Protein AF-A0A090QUY6-F1 (afdb_monomer_lite)

Structure (mmCIF, N/CA/C/O backbone):
data_AF-A0A090QUY6-F1
#
_entry.id   AF-A0A090QUY6-F1
#
loop_
_atom_site.group_PDB
_atom_site.id
_atom_site.type_symbol
_atom_site.label_atom_id
_atom_site.label_alt_id
_atom_site.label_comp_id
_atom_site.label_asym_id
_atom_site.label_entity_id
_atom_site.label_seq_id
_atom_site.pdbx_PDB_ins_code
_atom_site.Cartn_x
_atom_site.Cartn_y
_atom_site.Cartn_z
_atom_site.occupancy
_atom_site.B_iso_or_equiv
_atom_site.auth_seq_id
_atom_site.auth_comp_id
_atom_site.auth_asym_id
_atom_site.auth_atom_id
_atom_site.pdbx_PDB_model_num
ATOM 1 N N . MET A 1 1 ? 9.937 12.634 -62.150 1.00 50.03 1 MET A N 1
ATOM 2 C CA . MET A 1 1 ? 10.092 13.666 -61.102 1.00 50.03 1 MET A CA 1
ATOM 3 C C . MET A 1 1 ? 11.326 13.258 -60.310 1.00 50.03 1 MET A C 1
ATOM 5 O O . MET A 1 1 ? 11.626 12.076 -60.322 1.00 50.03 1 MET A O 1
ATOM 9 N N . GLY A 1 2 ? 12.140 14.195 -59.828 1.00 37.53 2 GLY A N 1
ATOM 10 C CA . GLY A 1 2 ? 13.512 13.895 -59.386 1.00 37.53 2 GLY A CA 1
ATOM 11 C C . GLY A 1 2 ? 14.511 14.870 -60.000 1.00 37.53 2 GLY A C 1
ATOM 12 O O . GLY A 1 2 ? 15.183 14.575 -60.983 1.00 37.53 2 GLY A O 1
ATOM 13 N N . ASN A 1 3 ? 14.517 16.086 -59.463 1.00 37.81 3 ASN A N 1
ATOM 14 C CA . ASN A 1 3 ? 15.502 17.127 -59.761 1.00 37.81 3 ASN A CA 1
ATOM 15 C C . ASN A 1 3 ? 15.825 17.914 -58.472 1.00 37.81 3 ASN A C 1
ATOM 17 O O . ASN A 1 3 ? 16.055 19.120 -58.526 1.00 37.81 3 ASN A O 1
ATOM 21 N N . GLY A 1 4 ? 15.791 17.229 -57.319 1.00 40.19 4 GLY A N 1
ATOM 22 C CA . GLY A 1 4 ? 16.059 17.818 -56.002 1.00 40.19 4 GLY A CA 1
ATOM 23 C C . GLY A 1 4 ? 14.955 18.744 -55.484 1.00 40.19 4 GLY A C 1
ATOM 24 O O . GLY A 1 4 ? 15.263 19.775 -54.902 1.00 40.19 4 GLY A O 1
ATOM 25 N N . VAL A 1 5 ? 13.685 18.423 -55.751 1.00 47.62 5 VAL A N 1
ATOM 26 C CA . VAL A 1 5 ? 12.523 19.110 -55.162 1.00 47.62 5 VAL A CA 1
ATOM 27 C C . VAL A 1 5 ? 11.656 18.034 -54.521 1.00 47.62 5 VAL A C 1
ATOM 29 O O . VAL A 1 5 ? 11.322 17.076 -55.225 1.00 47.62 5 VAL A O 1
ATOM 32 N N . ALA A 1 6 ? 11.347 18.198 -53.231 1.00 44.38 6 ALA A N 1
ATOM 33 C CA . ALA A 1 6 ? 10.449 17.328 -52.476 1.00 44.38 6 ALA A CA 1
ATOM 34 C C . ALA A 1 6 ? 9.092 17.225 -53.189 1.00 44.38 6 ALA A C 1
ATOM 36 O O . ALA A 1 6 ? 8.590 18.209 -53.747 1.00 44.38 6 ALA A O 1
ATOM 37 N N . VAL A 1 7 ? 8.559 16.011 -53.264 1.00 49.72 7 VAL A N 1
ATOM 38 C CA . VAL A 1 7 ? 7.269 15.721 -53.893 1.00 49.72 7 VAL A CA 1
ATOM 39 C C . VAL A 1 7 ? 6.222 15.778 -52.785 1.00 49.72 7 VAL A C 1
ATOM 41 O O . VAL A 1 7 ? 6.472 15.242 -51.719 1.00 49.72 7 VAL A O 1
ATOM 44 N N . SER A 1 8 ? 5.096 16.459 -53.008 1.00 45.34 8 SER A N 1
ATOM 45 C CA . SER A 1 8 ? 4.033 16.548 -52.001 1.00 45.34 8 SER A CA 1
ATOM 46 C C . SER A 1 8 ? 3.376 15.190 -51.767 1.00 45.34 8 SER A C 1
ATOM 48 O O . SER A 1 8 ? 3.264 14.397 -52.709 1.00 45.34 8 SER A O 1
ATOM 50 N N . GLU A 1 9 ? 2.884 14.979 -50.555 1.00 42.72 9 GLU A N 1
ATOM 51 C CA . GLU A 1 9 ? 2.073 13.832 -50.155 1.00 42.72 9 GLU A CA 1
ATOM 52 C C . GLU A 1 9 ? 0.913 13.562 -51.144 1.00 42.72 9 GLU A C 1
ATOM 54 O O . GLU A 1 9 ? 0.464 14.461 -51.874 1.00 42.72 9 GLU A O 1
ATOM 59 N N . ASN A 1 10 ? 0.463 12.306 -51.243 1.00 42.62 10 ASN A N 1
ATOM 60 C CA . ASN A 1 10 ? -0.596 11.862 -52.165 1.00 42.62 10 ASN A CA 1
ATOM 61 C C . ASN A 1 10 ? -0.331 12.112 -53.670 1.00 42.62 10 ASN A C 1
ATOM 63 O O . ASN A 1 10 ? -1.233 12.066 -54.524 1.00 42.62 10 ASN A O 1
ATOM 67 N N . THR A 1 11 ? 0.928 12.352 -54.053 1.00 47.34 11 THR A N 1
ATOM 68 C CA . THR A 1 11 ? 1.290 12.487 -55.466 1.00 47.34 11 THR A CA 1
ATOM 69 C C . THR A 1 11 ? 1.303 11.123 -56.142 1.00 47.34 11 THR A C 1
ATOM 71 O O . THR A 1 11 ? 2.218 10.330 -55.973 1.00 47.34 11 THR A O 1
ATOM 74 N N . ASN A 1 12 ? 0.328 10.894 -57.020 1.00 46.44 12 ASN A N 1
ATOM 75 C CA . ASN A 1 12 ? 0.293 9.722 -57.890 1.00 46.44 12 ASN A CA 1
ATOM 76 C C . ASN A 1 12 ? 1.581 9.594 -58.725 1.00 46.44 12 ASN A C 1
ATOM 78 O O . ASN A 1 12 ? 1.800 10.357 -59.678 1.00 46.44 12 ASN A O 1
ATOM 82 N N . VAL A 1 13 ? 2.406 8.593 -58.410 1.00 47.53 13 VAL A N 1
ATOM 83 C CA . VAL A 1 13 ? 3.608 8.265 -59.179 1.00 47.53 13 VAL A CA 1
ATOM 84 C C . VAL A 1 13 ? 3.310 7.072 -60.080 1.00 47.53 13 VAL A C 1
ATOM 86 O O . VAL A 1 13 ? 2.970 5.980 -59.641 1.00 47.53 13 VAL A O 1
ATOM 89 N N . SER A 1 14 ? 3.451 7.263 -61.389 1.00 44.25 14 SER A N 1
ATOM 90 C CA . SER A 1 14 ? 3.450 6.148 -62.336 1.00 44.25 14 SER A CA 1
ATOM 91 C C . SER A 1 14 ? 4.884 5.667 -62.533 1.00 44.25 14 SER A C 1
ATOM 93 O O . SER A 1 14 ? 5.704 6.385 -63.121 1.00 44.25 14 SER A O 1
ATOM 95 N N . VAL A 1 15 ? 5.197 4.456 -62.076 1.00 40.53 15 VAL A N 1
ATOM 96 C CA . VAL A 1 15 ? 6.497 3.836 -62.342 1.00 40.53 15 VAL A CA 1
ATOM 97 C C . VAL A 1 15 ? 6.454 3.203 -63.730 1.00 40.53 15 VAL A C 1
ATOM 99 O O . VAL A 1 15 ? 5.816 2.178 -63.969 1.00 40.53 15 VAL A O 1
ATOM 102 N N . THR A 1 16 ? 7.140 3.826 -64.688 1.00 39.78 16 THR A N 1
ATOM 103 C CA . THR A 1 16 ? 7.321 3.245 -66.022 1.00 39.78 16 THR A CA 1
ATOM 104 C C . THR A 1 16 ? 8.552 2.345 -66.011 1.00 39.78 16 THR A C 1
ATOM 106 O O . THR A 1 16 ? 9.671 2.796 -66.277 1.00 39.78 16 THR A O 1
ATOM 109 N N . VAL A 1 17 ? 8.365 1.049 -65.764 1.00 39.28 17 VAL A N 1
ATOM 110 C CA . VAL A 1 17 ? 9.456 0.085 -65.940 1.00 39.28 17 VAL A CA 1
ATOM 111 C C . VAL A 1 17 ? 9.688 -0.117 -67.436 1.00 39.28 17 VAL A C 1
ATOM 113 O O . VAL A 1 17 ? 8.940 -0.794 -68.142 1.00 39.28 17 VAL A O 1
ATOM 116 N N . THR A 1 18 ? 10.754 0.496 -67.949 1.00 40.66 18 THR A N 1
ATOM 117 C CA . THR A 1 18 ? 11.225 0.248 -69.313 1.00 40.66 18 THR A CA 1
ATOM 118 C C . THR A 1 18 ? 12.323 -0.800 -69.261 1.00 40.66 18 THR A C 1
ATOM 120 O O . THR A 1 18 ? 13.485 -0.486 -69.008 1.00 40.66 18 THR A O 1
ATOM 123 N N . THR A 1 19 ? 11.983 -2.057 -69.536 1.00 43.56 19 THR A N 1
ATOM 124 C CA . THR A 1 19 ? 13.007 -3.091 -69.701 1.00 43.56 19 THR A CA 1
ATOM 125 C C . THR A 1 19 ? 13.788 -2.832 -70.993 1.00 43.56 19 THR A C 1
ATOM 127 O O . THR A 1 19 ? 13.266 -2.895 -72.112 1.00 43.56 19 THR A O 1
ATOM 130 N N . PHE A 1 20 ? 15.070 -2.482 -70.858 1.00 39.62 20 PHE A N 1
ATOM 131 C CA . PHE A 1 20 ? 15.948 -2.304 -72.009 1.00 39.62 20 PHE A CA 1
ATOM 132 C C . PHE A 1 20 ? 16.421 -3.656 -72.543 1.00 39.62 20 PHE A C 1
ATOM 134 O O . PHE A 1 20 ? 16.697 -4.598 -71.809 1.00 39.62 20 PHE A O 1
ATOM 141 N N . ARG A 1 21 ? 16.514 -3.732 -73.873 1.00 45.94 21 ARG A N 1
ATOM 142 C CA . ARG A 1 21 ? 16.856 -4.932 -74.644 1.00 45.94 21 ARG A CA 1
ATOM 143 C C . ARG A 1 21 ? 18.172 -5.557 -74.165 1.00 45.94 21 ARG A C 1
ATOM 145 O O . ARG A 1 21 ? 19.242 -5.064 -74.518 1.00 45.94 21 ARG A O 1
ATOM 152 N N . GLY A 1 22 ? 18.088 -6.679 -73.463 1.00 43.00 22 GLY A N 1
ATOM 153 C CA . GLY A 1 22 ? 19.225 -7.537 -73.144 1.00 43.00 22 GLY A CA 1
ATOM 154 C C . GLY A 1 22 ? 19.136 -8.861 -73.893 1.00 43.00 22 GLY A C 1
ATOM 155 O O . GLY A 1 22 ? 18.052 -9.411 -74.067 1.00 43.00 22 GLY A O 1
ATOM 156 N N . ARG A 1 23 ? 20.276 -9.383 -74.355 1.00 42.00 23 ARG A N 1
ATOM 157 C CA . ARG A 1 23 ? 20.368 -10.815 -74.659 1.00 42.00 23 ARG A CA 1
ATOM 158 C C . ARG A 1 23 ? 20.423 -11.527 -73.316 1.00 42.00 23 ARG A C 1
ATOM 160 O O . ARG A 1 23 ? 21.437 -11.403 -72.636 1.00 42.00 23 ARG A O 1
ATOM 167 N N . THR A 1 24 ? 19.371 -12.244 -72.955 1.00 41.25 24 THR A N 1
ATOM 168 C CA . THR A 1 24 ? 19.400 -13.088 -71.761 1.00 41.25 24 THR A CA 1
ATOM 169 C C . THR A 1 24 ? 19.689 -14.513 -72.195 1.00 41.25 24 THR A C 1
ATOM 171 O O . THR A 1 24 ? 18.906 -15.143 -72.902 1.00 41.25 24 THR A O 1
ATOM 174 N N . ASN A 1 25 ? 20.861 -14.992 -71.800 1.00 41.41 25 ASN A N 1
ATOM 175 C CA . ASN A 1 25 ? 21.243 -16.387 -71.913 1.00 41.41 25 ASN A CA 1
ATOM 176 C C . ASN A 1 25 ? 20.681 -17.099 -70.684 1.00 41.41 25 ASN A C 1
ATOM 178 O O . ASN A 1 25 ? 21.135 -16.794 -69.587 1.00 41.41 25 ASN A O 1
ATOM 182 N N . LEU A 1 26 ? 19.737 -18.029 -70.845 1.00 41.28 26 LEU A N 1
ATOM 183 C CA . LEU A 1 26 ? 19.445 -18.976 -69.767 1.00 41.28 26 LEU A CA 1
ATOM 184 C C . LEU A 1 26 ? 20.391 -20.176 -69.913 1.00 41.28 26 LEU A C 1
ATOM 186 O O . LEU A 1 26 ? 20.265 -20.921 -70.895 1.00 41.28 26 LEU A O 1
ATOM 190 N N . PRO A 1 27 ? 21.358 -20.367 -68.999 1.00 40.78 27 PRO A N 1
ATOM 191 C CA . PRO A 1 27 ? 21.981 -21.666 -68.826 1.00 40.78 27 PRO A CA 1
ATOM 192 C C . PRO A 1 27 ? 20.959 -22.596 -68.169 1.00 40.78 27 PRO A C 1
ATOM 194 O O . PRO A 1 27 ? 20.284 -22.219 -67.216 1.00 40.78 27 PRO A O 1
ATOM 197 N N . MET A 1 28 ? 20.821 -23.806 -68.696 1.00 41.19 28 MET A N 1
ATOM 198 C CA . MET A 1 28 ? 19.986 -24.836 -68.088 1.00 41.19 28 MET A CA 1
ATOM 199 C C . MET A 1 28 ? 20.879 -25.997 -67.675 1.00 41.19 28 MET A C 1
ATOM 201 O O . MET A 1 28 ? 21.643 -26.504 -68.499 1.00 41.19 28 MET A O 1
ATOM 205 N N . TYR A 1 29 ? 20.763 -26.400 -66.413 1.00 40.22 29 TYR A N 1
ATOM 206 C CA . TYR A 1 29 ? 21.466 -27.538 -65.835 1.00 40.22 29 TYR A CA 1
ATOM 207 C C . TYR A 1 29 ? 20.453 -28.655 -65.582 1.00 40.22 29 TYR A C 1
ATOM 209 O O . TYR A 1 29 ? 19.418 -28.422 -64.965 1.00 40.22 29 TYR A O 1
ATOM 217 N N . ASP A 1 30 ? 20.732 -29.858 -66.079 1.00 40.84 30 ASP A N 1
ATOM 218 C CA . ASP A 1 30 ? 19.993 -31.060 -65.686 1.00 40.84 30 ASP A CA 1
ATOM 219 C C . ASP A 1 30 ? 20.627 -31.594 -64.398 1.00 40.84 30 ASP A C 1
ATOM 221 O O . ASP A 1 30 ? 21.707 -32.186 -64.432 1.00 40.84 30 ASP A O 1
ATOM 225 N N . ALA A 1 31 ? 20.010 -31.295 -63.256 1.00 38.53 31 ALA A N 1
ATOM 226 C CA . ALA A 1 31 ? 20.572 -31.599 -61.943 1.00 38.53 31 ALA A CA 1
ATOM 227 C C . ALA A 1 31 ? 20.229 -33.012 -61.424 1.00 38.53 31 ALA A C 1
ATOM 229 O O . ALA A 1 31 ? 20.688 -33.371 -60.342 1.00 38.53 31 ALA A O 1
ATOM 230 N N . GLU A 1 32 ? 19.454 -33.830 -62.155 1.00 41.00 32 GLU A N 1
ATOM 231 C CA . GLU A 1 32 ? 18.801 -35.012 -61.555 1.00 41.00 32 GLU A CA 1
ATOM 232 C C . GLU A 1 32 ? 19.010 -36.354 -62.288 1.00 41.00 32 GLU A C 1
ATOM 234 O O . GLU A 1 32 ? 18.622 -37.393 -61.762 1.00 41.00 32 GLU A O 1
ATOM 239 N N . PHE A 1 33 ? 19.699 -36.402 -63.437 1.00 44.78 33 PHE A N 1
ATOM 240 C CA . PHE A 1 33 ? 20.032 -37.658 -64.151 1.00 44.78 33 PHE A CA 1
ATOM 241 C C . PHE A 1 33 ? 18.818 -38.562 -64.473 1.00 44.78 33 PHE A C 1
ATOM 243 O O . PHE A 1 33 ? 18.877 -39.794 -64.375 1.00 44.78 33 PHE A O 1
ATOM 250 N N . ASN A 1 34 ? 17.718 -37.963 -64.926 1.00 48.03 34 ASN A N 1
ATOM 251 C CA . ASN A 1 34 ? 16.495 -38.683 -65.282 1.00 48.03 34 ASN A CA 1
ATOM 252 C C . ASN A 1 34 ? 16.564 -39.200 -66.736 1.00 48.03 34 ASN A C 1
ATOM 254 O O . ASN A 1 34 ? 16.899 -38.458 -67.658 1.00 48.03 34 ASN A O 1
ATOM 258 N N . VAL A 1 35 ? 16.208 -40.471 -66.973 1.00 43.00 35 VAL A N 1
ATOM 259 C CA . VAL A 1 35 ? 16.357 -41.165 -68.279 1.00 43.00 35 VAL A CA 1
ATOM 260 C C . VAL A 1 35 ? 15.481 -40.571 -69.402 1.00 43.00 35 VAL A C 1
ATOM 262 O O . VAL A 1 35 ? 15.755 -40.813 -70.576 1.00 43.00 35 VAL A O 1
ATOM 265 N N . ASP A 1 36 ? 14.496 -39.736 -69.062 1.00 44.41 36 ASP A N 1
ATOM 266 C CA . ASP A 1 36 ? 13.595 -39.073 -70.016 1.00 44.41 36 ASP A CA 1
ATOM 267 C C . ASP A 1 36 ? 13.851 -37.559 -70.191 1.00 44.41 36 ASP A C 1
ATOM 269 O O . ASP A 1 36 ? 13.105 -36.899 -70.912 1.00 44.41 36 ASP A O 1
ATOM 273 N N . GLY A 1 37 ? 14.932 -37.014 -69.613 1.00 46.22 37 GLY A N 1
ATOM 274 C CA . GLY A 1 37 ? 15.339 -35.612 -69.773 1.00 46.22 37 GLY A CA 1
ATOM 275 C C . GLY A 1 37 ? 14.330 -34.576 -69.252 1.00 46.22 37 GLY A C 1
ATOM 276 O O . GLY A 1 37 ? 13.190 -34.877 -68.903 1.00 46.22 37 GLY A O 1
ATOM 277 N N . LEU A 1 38 ? 14.756 -33.313 -69.187 1.00 41.44 38 LEU A N 1
ATOM 278 C CA . LEU A 1 38 ? 13.895 -32.199 -68.793 1.00 41.44 38 LEU A CA 1
ATOM 279 C C . LEU A 1 38 ? 12.721 -32.040 -69.781 1.00 41.44 38 LEU A C 1
ATOM 281 O O . LEU A 1 38 ? 12.896 -31.582 -70.912 1.00 41.44 38 LEU A O 1
ATOM 285 N N . SER A 1 39 ? 11.514 -32.385 -69.335 1.00 41.81 39 SER A N 1
ATOM 286 C CA . SER A 1 39 ? 10.261 -32.161 -70.059 1.00 41.81 39 SER A CA 1
ATOM 287 C C . SER A 1 39 ? 9.666 -30.807 -69.669 1.00 41.81 39 SER A C 1
ATOM 289 O O . SER A 1 39 ? 8.993 -30.688 -68.648 1.00 41.81 39 SER A O 1
ATOM 291 N N . ILE A 1 40 ? 9.876 -29.784 -70.500 1.00 42.97 40 ILE A N 1
ATOM 292 C CA . ILE A 1 40 ? 9.139 -28.517 -70.403 1.00 42.97 40 ILE A CA 1
ATOM 293 C C . ILE A 1 40 ? 7.841 -28.662 -71.198 1.00 42.97 40 ILE A C 1
ATOM 295 O O . ILE A 1 40 ? 7.860 -28.660 -72.429 1.00 42.97 40 ILE A O 1
ATOM 299 N N . GLU A 1 41 ? 6.708 -28.780 -70.506 1.00 38.47 41 GLU A N 1
ATOM 300 C CA . GLU A 1 41 ? 5.401 -28.947 -71.158 1.00 38.47 41 GLU A CA 1
ATOM 301 C C . GLU A 1 41 ? 4.807 -27.604 -71.642 1.00 38.47 41 GLU A C 1
ATOM 303 O O . GLU A 1 41 ? 4.070 -27.576 -72.629 1.00 38.47 41 GLU A O 1
ATOM 308 N N . ALA A 1 42 ? 5.192 -26.469 -71.034 1.00 39.00 42 ALA A N 1
ATOM 309 C CA . ALA A 1 42 ? 4.908 -25.123 -71.541 1.00 39.00 42 ALA A CA 1
ATOM 310 C C . ALA A 1 42 ? 5.823 -24.047 -70.921 1.00 39.00 42 ALA A C 1
ATOM 312 O O . ALA A 1 42 ? 5.999 -23.997 -69.710 1.00 39.00 42 ALA A O 1
ATOM 313 N N . ILE A 1 43 ? 6.319 -23.121 -71.748 1.00 44.00 43 ILE A N 1
ATOM 314 C CA . ILE A 1 43 ? 6.681 -21.759 -71.324 1.00 44.00 43 ILE A CA 1
ATOM 315 C C . ILE A 1 43 ? 5.802 -20.829 -72.157 1.00 44.00 43 ILE A C 1
ATOM 317 O O . ILE A 1 43 ? 5.929 -20.786 -73.384 1.00 44.00 43 ILE A O 1
ATOM 321 N N . ALA A 1 44 ? 4.878 -20.123 -71.510 1.00 41.00 44 ALA A N 1
ATOM 322 C CA . ALA A 1 44 ? 3.969 -19.190 -72.163 1.00 41.00 44 ALA A CA 1
ATOM 323 C C . ALA A 1 44 ? 4.252 -17.761 -71.674 1.00 41.00 44 ALA A C 1
ATOM 325 O O . ALA A 1 44 ? 4.327 -17.549 -70.466 1.00 41.00 44 ALA A O 1
ATOM 326 N N . PRO A 1 45 ? 4.379 -16.759 -72.561 1.00 40.06 45 PRO A N 1
ATOM 327 C CA . PRO A 1 45 ? 4.219 -15.374 -72.138 1.00 40.06 45 PRO A CA 1
ATOM 328 C C . PRO A 1 45 ? 2.756 -15.142 -71.718 1.00 40.06 45 PRO A C 1
ATOM 330 O O . PRO A 1 45 ? 1.844 -15.727 -72.303 1.00 40.06 45 PRO A O 1
ATOM 333 N N . ALA A 1 46 ? 2.531 -14.271 -70.732 1.00 42.94 46 ALA A N 1
ATOM 334 C CA . ALA A 1 46 ? 1.260 -14.089 -70.014 1.00 42.94 46 ALA A CA 1
ATOM 335 C C . ALA A 1 46 ? 0.025 -13.674 -70.857 1.00 42.94 46 ALA A C 1
ATOM 337 O O . ALA A 1 46 ? -1.066 -13.534 -70.312 1.00 42.94 46 ALA A O 1
ATOM 338 N N . PHE A 1 47 ? 0.137 -13.530 -72.185 1.00 40.91 47 PHE A N 1
ATOM 339 C CA . PHE A 1 47 ? -1.007 -13.282 -73.067 1.00 40.91 47 PHE A CA 1
ATOM 340 C C . PHE A 1 47 ? -1.064 -14.272 -74.240 1.00 40.91 47 PHE A C 1
ATOM 342 O O . PHE A 1 47 ? -0.101 -14.486 -74.978 1.00 40.91 47 PHE A O 1
ATOM 349 N N . SER A 1 48 ? -2.253 -14.842 -74.437 1.00 40.19 48 SER A N 1
ATOM 350 C CA . SER A 1 48 ? -2.570 -16.050 -75.214 1.00 40.19 48 SER A CA 1
ATOM 351 C C . SER A 1 48 ? -2.440 -15.968 -76.747 1.00 40.19 48 SER A C 1
ATOM 353 O O . SER A 1 48 ? -3.005 -16.808 -77.449 1.00 40.19 48 SER A O 1
ATOM 355 N N . THR A 1 49 ? -1.710 -15.000 -77.312 1.00 41.97 49 THR A N 1
ATOM 356 C CA . THR A 1 49 ? -1.672 -14.798 -78.777 1.00 41.97 49 THR A CA 1
ATOM 357 C C . THR A 1 49 ? -0.292 -14.827 -79.433 1.00 41.97 49 THR A C 1
ATOM 359 O O . THR A 1 49 ? -0.202 -14.533 -80.624 1.00 41.97 49 THR A O 1
ATOM 362 N N . GLN A 1 50 ? 0.786 -15.198 -78.736 1.00 39.12 50 GLN A N 1
ATOM 363 C CA . GLN A 1 50 ? 2.094 -15.402 -79.378 1.00 39.12 50 GLN A CA 1
ATOM 364 C C . GLN A 1 50 ? 2.752 -16.702 -78.909 1.00 39.12 50 GLN A C 1
ATOM 366 O O . GLN A 1 50 ? 2.963 -16.907 -77.719 1.00 39.12 50 GLN A O 1
ATOM 371 N N . SER A 1 51 ? 3.082 -17.579 -79.860 1.00 38.59 51 SER A N 1
ATOM 372 C CA . SER A 1 51 ? 3.816 -18.822 -79.605 1.00 38.59 51 SER A CA 1
ATOM 373 C C . SER A 1 51 ? 5.292 -18.645 -79.949 1.00 38.59 51 SER A C 1
ATOM 375 O O . SER A 1 51 ? 5.628 -18.143 -81.025 1.00 38.59 51 SER A O 1
ATOM 377 N N . LEU A 1 52 ? 6.166 -19.091 -79.050 1.00 36.91 52 LEU A N 1
ATOM 378 C CA . LEU A 1 52 ? 7.585 -19.292 -79.325 1.00 36.91 52 LEU A CA 1
ATOM 379 C C . LEU A 1 52 ? 7.744 -20.623 -80.081 1.00 36.91 52 LEU A C 1
ATOM 381 O O . LEU A 1 52 ? 7.163 -21.630 -79.681 1.00 36.91 52 LEU A O 1
ATOM 385 N N . TYR A 1 53 ? 8.502 -20.638 -81.178 1.00 40.06 53 TYR A N 1
ATOM 386 C CA . TYR A 1 53 ? 8.732 -21.850 -81.975 1.00 40.06 53 TYR A CA 1
ATOM 387 C C . TYR A 1 53 ? 10.129 -22.406 -81.716 1.00 40.06 53 TYR A C 1
ATOM 389 O O . TYR A 1 53 ? 11.109 -21.663 -81.767 1.00 40.06 53 TYR A O 1
ATOM 397 N N . TRP A 1 54 ? 10.217 -23.720 -81.521 1.00 39.12 54 TRP A N 1
ATOM 398 C CA . TRP A 1 54 ? 11.461 -24.484 -81.548 1.00 39.12 54 TRP A CA 1
ATOM 399 C C . TRP A 1 54 ? 11.388 -25.509 -82.690 1.00 39.12 54 TRP A C 1
ATOM 401 O O . TRP A 1 54 ? 10.328 -26.072 -82.961 1.00 39.12 54 TRP A O 1
ATOM 411 N N . ASP A 1 55 ? 12.496 -25.682 -83.411 1.00 40.03 55 ASP A N 1
ATOM 412 C CA . ASP A 1 55 ? 12.646 -26.632 -84.518 1.00 40.03 55 ASP A CA 1
ATOM 413 C C . ASP A 1 55 ? 13.811 -27.570 -84.188 1.00 40.03 55 ASP A C 1
ATOM 415 O O . ASP A 1 55 ? 14.978 -27.182 -84.260 1.00 40.03 55 ASP A O 1
ATOM 419 N N . ASP A 1 56 ? 13.491 -28.798 -83.793 1.00 39.41 56 ASP A N 1
ATOM 420 C CA . ASP A 1 56 ? 14.452 -29.865 -83.514 1.00 39.41 56 ASP A CA 1
ATOM 421 C C . ASP A 1 56 ? 14.674 -30.803 -84.706 1.00 39.41 56 ASP A C 1
ATOM 423 O O . ASP A 1 56 ? 15.420 -31.779 -84.600 1.00 39.41 56 ASP A O 1
ATOM 427 N N . SER A 1 57 ? 14.123 -30.485 -85.883 1.00 39.78 57 SER A N 1
ATOM 428 C CA . SER A 1 57 ? 14.225 -31.339 -87.073 1.00 39.78 57 SER A CA 1
ATOM 429 C C . SER A 1 57 ? 15.653 -31.475 -87.634 1.00 39.78 57 SER A C 1
ATOM 431 O O . SER A 1 57 ? 15.891 -32.243 -88.571 1.00 39.78 57 SER A O 1
ATOM 433 N N . GLY A 1 58 ? 16.626 -30.776 -87.035 1.00 38.16 58 GLY A N 1
ATOM 434 C CA . GLY A 1 58 ? 18.063 -30.911 -87.285 1.00 38.16 58 GLY A CA 1
ATOM 435 C C . GLY A 1 58 ? 18.819 -31.882 -86.363 1.00 38.16 58 GLY A C 1
ATOM 436 O O . GLY A 1 58 ? 20.005 -32.121 -86.607 1.00 38.16 58 GLY A O 1
ATOM 437 N N . LEU A 1 59 ? 18.190 -32.452 -85.329 1.00 36.25 59 LEU A N 1
ATOM 438 C CA . LEU A 1 59 ? 18.836 -33.425 -84.441 1.00 36.25 59 LEU A CA 1
ATOM 439 C C . LEU A 1 59 ? 18.793 -34.830 -85.058 1.00 36.25 59 LEU A C 1
ATOM 441 O O . LEU A 1 59 ? 17.796 -35.545 -85.018 1.00 36.25 59 LEU A O 1
ATOM 445 N N . VAL A 1 60 ? 19.920 -35.251 -85.632 1.00 35.00 60 VAL A N 1
ATOM 446 C CA . VAL A 1 60 ? 20.149 -36.659 -85.976 1.00 35.00 60 VAL A CA 1
ATOM 447 C C . VAL A 1 60 ? 20.513 -37.432 -84.711 1.00 35.00 60 VAL A C 1
ATOM 449 O O . VAL A 1 60 ? 21.540 -37.162 -84.092 1.00 35.00 60 VAL A O 1
ATOM 452 N N . ALA A 1 61 ? 19.679 -38.410 -84.349 1.00 39.78 61 ALA A N 1
ATOM 453 C CA . ALA A 1 61 ? 19.936 -39.341 -83.256 1.00 39.78 61 ALA A CA 1
ATOM 454 C C . ALA A 1 61 ? 21.348 -39.944 -83.368 1.00 39.78 61 ALA A C 1
ATOM 456 O O . ALA A 1 61 ? 21.688 -40.564 -84.382 1.00 39.78 61 ALA A O 1
ATOM 457 N N . PHE A 1 62 ? 22.167 -39.773 -82.328 1.00 33.78 62 PHE A N 1
ATOM 458 C CA . PHE A 1 62 ? 23.505 -40.350 -82.247 1.00 33.78 62 PHE A CA 1
ATOM 459 C C . PHE A 1 62 ? 23.597 -41.252 -81.015 1.00 33.78 62 PHE A C 1
ATOM 461 O O . PHE A 1 62 ? 23.635 -40.768 -79.893 1.00 33.78 62 PHE A O 1
ATOM 468 N N . GLY A 1 63 ? 23.674 -42.565 -81.248 1.00 35.88 63 GLY A N 1
ATOM 469 C CA . GLY A 1 63 ? 24.093 -43.544 -80.241 1.00 35.88 63 GLY A CA 1
ATOM 470 C C . GLY A 1 63 ? 22.958 -44.298 -79.551 1.00 35.88 63 GLY A C 1
ATOM 471 O O . GLY A 1 63 ? 22.213 -43.758 -78.750 1.00 35.88 63 GLY A O 1
ATOM 472 N N . SER A 1 64 ? 22.867 -45.588 -79.864 1.00 33.09 64 SER A N 1
ATOM 473 C CA . SER A 1 64 ? 22.014 -46.581 -79.218 1.00 33.09 64 SER A CA 1
ATOM 474 C C . SER A 1 64 ? 22.641 -47.082 -77.913 1.00 33.09 64 SER A C 1
ATOM 476 O O . SER A 1 64 ? 23.700 -47.714 -77.964 1.00 33.09 64 SER A O 1
ATOM 478 N N . CYS A 1 65 ? 21.958 -46.925 -76.783 1.00 30.98 65 CYS A N 1
ATOM 479 C CA . CYS A 1 65 ? 22.130 -47.846 -75.662 1.00 30.98 65 CYS A CA 1
ATOM 480 C C . CYS A 1 65 ? 21.314 -49.100 -75.985 1.00 30.98 65 CYS A C 1
ATOM 482 O O . CYS A 1 65 ? 20.086 -49.078 -75.994 1.00 30.98 65 CYS A O 1
ATOM 484 N N . ILE A 1 66 ? 22.010 -50.170 -76.369 1.00 37.56 66 ILE A N 1
ATOM 485 C CA . ILE A 1 66 ? 21.399 -51.478 -76.584 1.00 37.56 66 ILE A CA 1
ATOM 486 C C . ILE A 1 66 ? 21.290 -52.134 -75.211 1.00 37.56 66 ILE A C 1
ATOM 488 O O . ILE A 1 66 ? 22.303 -52.498 -74.619 1.00 37.56 66 ILE A O 1
ATOM 492 N N . ASP A 1 67 ? 20.058 -52.264 -74.734 1.00 35.28 67 ASP A N 1
ATOM 493 C CA . ASP A 1 67 ? 19.680 -53.214 -73.698 1.00 35.28 67 ASP A CA 1
ATOM 494 C C . ASP A 1 67 ? 19.742 -54.630 -74.302 1.00 35.28 67 ASP A C 1
ATOM 496 O O . ASP A 1 67 ? 19.206 -54.887 -75.389 1.00 35.28 67 ASP A O 1
ATOM 500 N N . GLU A 1 68 ? 20.447 -55.557 -73.656 1.00 39.22 68 GLU A N 1
ATOM 501 C CA . GLU A 1 68 ? 20.547 -56.935 -74.136 1.00 39.22 68 GLU A CA 1
ATOM 502 C C . GLU A 1 68 ? 19.258 -57.703 -73.819 1.00 39.22 68 GLU A C 1
ATOM 504 O O . GLU A 1 68 ? 19.225 -58.499 -72.886 1.00 39.22 68 GLU A O 1
ATOM 509 N N . SER A 1 69 ? 18.201 -57.518 -74.621 1.00 43.72 69 SER A N 1
ATOM 510 C CA . SER A 1 69 ? 17.263 -58.614 -74.940 1.00 43.72 69 SER A CA 1
ATOM 511 C C . SER A 1 69 ? 16.234 -58.330 -76.052 1.00 43.72 69 SER A C 1
ATOM 513 O O . SER A 1 69 ? 15.088 -58.748 -75.937 1.00 43.72 69 SER A O 1
ATOM 515 N N . ASP A 1 70 ? 16.611 -57.761 -77.202 1.00 37.88 70 ASP A N 1
ATOM 516 C CA . ASP A 1 70 ? 15.912 -58.128 -78.451 1.00 37.88 70 ASP A CA 1
ATOM 517 C C . ASP A 1 70 ? 16.822 -58.028 -79.679 1.00 37.88 70 ASP A C 1
ATOM 519 O O . ASP A 1 70 ? 17.441 -57.013 -79.985 1.00 37.88 70 ASP A O 1
ATOM 523 N N . ASN A 1 71 ? 16.889 -59.140 -80.398 1.00 44.69 71 ASN A N 1
ATOM 524 C CA . ASN A 1 71 ? 17.722 -59.386 -81.556 1.00 44.69 71 ASN A CA 1
ATOM 525 C C . ASN A 1 71 ? 16.851 -59.331 -82.822 1.00 44.69 71 ASN A C 1
ATOM 527 O O . ASN A 1 71 ? 16.796 -60.303 -83.578 1.00 44.69 71 ASN A O 1
ATOM 531 N N . SER A 1 72 ? 16.112 -58.233 -83.028 1.00 39.69 72 SER A N 1
ATOM 532 C CA . SER A 1 72 ? 15.328 -57.956 -84.246 1.00 39.69 72 SER A CA 1
ATOM 533 C C . SER A 1 72 ? 14.910 -56.482 -84.328 1.00 39.69 72 SER A C 1
ATOM 535 O O . SER A 1 72 ? 13.799 -56.106 -83.972 1.00 39.69 72 SER A O 1
ATOM 537 N N . GLY A 1 73 ? 15.806 -55.634 -84.838 1.00 41.75 73 GLY A N 1
ATOM 538 C CA . GLY A 1 73 ? 15.544 -54.210 -85.038 1.00 41.75 73 GLY A CA 1
ATOM 539 C C . GLY A 1 73 ? 14.302 -53.913 -85.887 1.00 41.75 73 GLY A C 1
ATOM 540 O O . GLY A 1 73 ? 14.142 -54.466 -86.974 1.00 41.75 73 GLY A O 1
ATOM 541 N N . ASN A 1 74 ? 13.462 -53.005 -85.379 1.00 32.97 74 ASN A N 1
ATOM 542 C CA . ASN A 1 74 ? 12.659 -52.033 -86.129 1.00 32.97 74 ASN A CA 1
ATOM 543 C C . ASN A 1 74 ? 11.963 -51.081 -85.140 1.00 32.97 74 ASN A C 1
ATOM 545 O O . ASN A 1 74 ? 10.873 -51.368 -84.654 1.00 32.97 74 ASN A O 1
ATOM 549 N N . ASN A 1 75 ? 12.582 -49.928 -84.882 1.00 31.23 75 ASN A N 1
ATOM 550 C CA . ASN A 1 75 ? 11.897 -48.767 -84.323 1.00 31.23 75 ASN A CA 1
ATOM 551 C C . ASN A 1 75 ? 11.217 -48.036 -85.499 1.00 31.23 75 ASN A C 1
ATOM 553 O O . ASN A 1 75 ? 11.905 -47.497 -86.367 1.00 31.23 75 ASN A O 1
ATOM 557 N N . ILE A 1 76 ? 9.886 -48.104 -85.596 1.00 30.78 76 ILE A N 1
ATOM 558 C CA . ILE A 1 76 ? 9.090 -47.328 -86.558 1.00 30.78 76 ILE A CA 1
ATOM 559 C C . ILE A 1 76 ? 8.254 -46.336 -85.754 1.00 30.78 76 ILE A C 1
ATOM 561 O O . ILE A 1 76 ? 7.261 -46.718 -85.140 1.00 30.78 76 ILE A O 1
ATOM 565 N N . THR A 1 77 ? 8.609 -45.057 -85.820 1.00 30.41 77 THR A N 1
ATOM 566 C CA . THR A 1 77 ? 7.707 -43.950 -85.499 1.00 30.41 77 THR A CA 1
ATOM 567 C C . THR A 1 77 ? 6.856 -43.636 -86.732 1.00 30.41 77 THR A C 1
ATOM 569 O O . THR A 1 77 ? 7.359 -43.237 -87.783 1.00 30.41 77 THR A O 1
ATOM 572 N N . VAL A 1 78 ? 5.542 -43.851 -86.629 1.00 27.94 78 VAL A N 1
ATOM 573 C CA . VAL A 1 78 ? 4.548 -43.287 -87.555 1.00 27.94 78 VAL A CA 1
ATOM 574 C C . VAL A 1 78 ? 4.081 -41.945 -87.005 1.00 27.94 78 VAL A C 1
ATOM 576 O O . VAL A 1 78 ? 3.679 -41.849 -85.851 1.00 27.94 78 VAL A O 1
ATOM 579 N N . GLY A 1 79 ? 4.162 -40.908 -87.839 1.00 31.69 79 GLY A N 1
ATOM 580 C CA . GLY A 1 79 ? 3.743 -39.556 -87.491 1.00 31.69 79 GLY A CA 1
ATOM 581 C C . GLY A 1 79 ? 2.240 -39.313 -87.616 1.00 31.69 79 GLY A C 1
ATOM 582 O O . GLY A 1 79 ? 1.555 -39.952 -88.411 1.00 31.69 79 GLY A O 1
ATOM 583 N N . SER A 1 80 ? 1.771 -38.310 -86.878 1.00 29.97 80 SER A N 1
ATOM 584 C CA . SER A 1 80 ? 0.659 -37.407 -87.213 1.00 29.97 80 SER A CA 1
ATOM 585 C C . SER A 1 80 ? 0.581 -36.389 -86.071 1.00 29.97 80 SER A C 1
ATOM 587 O O . SER A 1 80 ? 0.374 -36.793 -84.937 1.00 29.97 80 SER A O 1
ATOM 589 N N . TYR A 1 81 ? 0.797 -35.093 -86.282 1.00 29.06 81 TYR A N 1
ATOM 590 C CA . TYR A 1 81 ? -0.250 -34.230 -86.821 1.00 29.06 81 TYR A CA 1
ATOM 591 C C . TYR A 1 81 ? 0.355 -32.923 -87.367 1.00 29.06 81 TYR A C 1
ATOM 593 O O . TYR A 1 81 ? 1.057 -32.210 -86.659 1.00 29.06 81 TYR A O 1
ATOM 601 N N . GLN A 1 82 ? 0.059 -32.598 -88.629 1.00 33.22 82 GLN A N 1
ATOM 602 C CA . GLN A 1 82 ? 0.263 -31.261 -89.191 1.00 33.22 82 GLN A CA 1
ATOM 603 C C . GLN A 1 82 ? -0.926 -30.375 -88.809 1.00 33.22 82 GLN A C 1
ATOM 605 O O . GLN A 1 82 ? -2.072 -30.783 -89.012 1.00 33.22 82 GLN A O 1
ATOM 610 N N . ARG A 1 83 ? -0.680 -29.124 -88.401 1.00 33.78 83 ARG A N 1
ATOM 611 C CA . ARG A 1 83 ? -1.629 -28.042 -88.685 1.00 33.78 83 ARG A CA 1
ATOM 612 C C . ARG A 1 83 ? -0.933 -26.952 -89.492 1.00 33.78 83 ARG A C 1
ATOM 614 O O . ARG A 1 83 ? -0.017 -26.278 -89.039 1.00 33.78 83 ARG A O 1
ATOM 621 N N . VAL A 1 84 ? -1.368 -26.884 -90.739 1.00 40.72 84 VAL A N 1
ATOM 622 C CA . VAL A 1 84 ? -1.053 -25.891 -91.756 1.00 40.72 84 VAL A CA 1
ATOM 623 C C . VAL A 1 84 ? -1.880 -24.660 -91.400 1.00 40.72 84 VAL A C 1
ATOM 625 O O . VAL A 1 84 ? -3.090 -24.803 -91.450 1.00 40.72 84 VAL A O 1
ATOM 628 N N . ASP A 1 85 ? -1.260 -23.561 -90.946 1.00 36.12 85 ASP A N 1
ATOM 629 C CA . ASP A 1 85 ? -1.775 -22.168 -90.999 1.00 36.12 85 ASP A CA 1
ATOM 630 C C . ASP A 1 85 ? -0.789 -21.167 -90.332 1.00 36.12 85 ASP A C 1
ATOM 632 O O . ASP A 1 85 ? -1.155 -20.380 -89.468 1.00 36.12 85 ASP A O 1
ATOM 636 N N . LEU A 1 86 ? 0.492 -21.179 -90.732 1.00 37.66 86 LEU A N 1
ATOM 637 C CA . LEU A 1 86 ? 1.502 -20.183 -90.300 1.00 37.66 86 LEU A CA 1
ATOM 638 C C . LEU A 1 86 ? 2.127 -19.402 -91.464 1.00 37.66 86 LEU A C 1
ATOM 640 O O . LEU A 1 86 ? 3.231 -18.872 -91.378 1.00 37.66 86 LEU A O 1
ATOM 644 N N . LEU A 1 87 ? 1.401 -19.318 -92.576 1.00 40.53 87 LEU A N 1
ATOM 645 C CA . LEU A 1 87 ? 1.735 -18.436 -93.691 1.00 40.53 87 LEU A CA 1
ATOM 646 C C . LEU A 1 87 ? 0.660 -17.352 -93.821 1.00 40.53 87 LEU A C 1
ATOM 648 O O . LEU A 1 87 ? -0.049 -17.299 -94.823 1.00 40.53 87 LEU A O 1
ATOM 652 N N . ASP A 1 88 ? 0.552 -16.486 -92.810 1.00 38.00 88 ASP A N 1
ATOM 653 C CA . ASP A 1 88 ? -0.044 -15.157 -92.980 1.00 38.00 88 ASP A CA 1
ATOM 654 C C . ASP A 1 88 ? 1.091 -14.121 -93.147 1.00 38.00 88 ASP A C 1
ATOM 656 O O . ASP A 1 88 ? 1.912 -13.953 -92.243 1.00 38.00 88 ASP A O 1
ATOM 660 N N . PRO A 1 89 ? 1.202 -13.446 -94.306 1.00 41.12 89 PRO A N 1
ATOM 661 C CA . PRO A 1 89 ? 2.285 -12.514 -94.607 1.00 41.12 89 PRO A CA 1
ATOM 662 C C . PRO A 1 89 ? 2.121 -11.104 -94.000 1.00 41.12 89 PRO A C 1
ATOM 664 O O . PRO A 1 89 ? 2.827 -10.195 -94.441 1.00 41.12 89 PRO A O 1
ATOM 667 N N . LEU A 1 90 ? 1.217 -10.869 -93.037 1.00 41.44 90 LEU A N 1
ATOM 668 C CA . LEU A 1 90 ? 0.903 -9.501 -92.592 1.00 41.44 90 LEU A CA 1
ATOM 669 C C . LEU A 1 90 ? 1.669 -8.954 -91.368 1.00 41.44 90 LEU A C 1
ATOM 671 O O . LEU A 1 90 ? 1.617 -7.741 -91.177 1.00 41.44 90 LEU A O 1
ATOM 675 N N . LEU A 1 91 ? 2.386 -9.756 -90.560 1.00 39.19 91 LEU A N 1
ATOM 676 C CA . LEU A 1 91 ? 3.009 -9.274 -89.300 1.00 39.19 91 LEU A CA 1
ATOM 677 C C . LEU A 1 91 ? 4.368 -9.915 -88.915 1.00 39.19 91 LEU A C 1
ATOM 679 O O . LEU A 1 91 ? 4.650 -10.116 -87.738 1.00 39.19 91 LEU A O 1
ATOM 683 N N . GLY A 1 92 ? 5.255 -10.202 -89.873 1.00 35.56 92 GLY A N 1
ATOM 684 C CA . GLY A 1 92 ? 6.642 -10.608 -89.575 1.00 35.56 92 GLY A CA 1
ATOM 685 C C . GLY A 1 92 ? 7.671 -9.670 -90.219 1.00 35.56 92 GLY A C 1
ATOM 686 O O . GLY A 1 92 ? 7.516 -9.354 -91.403 1.00 35.56 92 GLY A O 1
ATOM 687 N N . PRO A 1 93 ? 8.733 -9.214 -89.520 1.00 31.86 93 PRO A N 1
ATOM 688 C CA . PRO A 1 93 ? 9.787 -8.456 -90.174 1.00 31.86 93 PRO A CA 1
ATOM 689 C C . PRO A 1 93 ? 10.567 -9.354 -91.140 1.00 31.86 93 PRO A C 1
ATOM 691 O O . PRO A 1 93 ? 11.234 -10.318 -90.770 1.00 31.86 93 PRO A O 1
ATOM 694 N N . THR A 1 94 ? 10.514 -8.979 -92.413 1.00 32.22 94 THR A N 1
ATOM 695 C CA . THR A 1 94 ? 11.473 -9.375 -93.440 1.00 32.22 94 THR A CA 1
ATOM 696 C C . THR A 1 94 ? 12.909 -9.041 -93.013 1.00 32.22 94 THR A C 1
ATOM 698 O O . THR A 1 94 ? 13.246 -7.871 -92.867 1.00 32.22 94 THR A O 1
ATOM 701 N N . HIS A 1 95 ? 13.751 -10.076 -92.945 1.00 30.42 95 HIS A N 1
ATOM 702 C CA . HIS A 1 95 ? 15.220 -10.073 -93.046 1.00 30.42 95 HIS A CA 1
A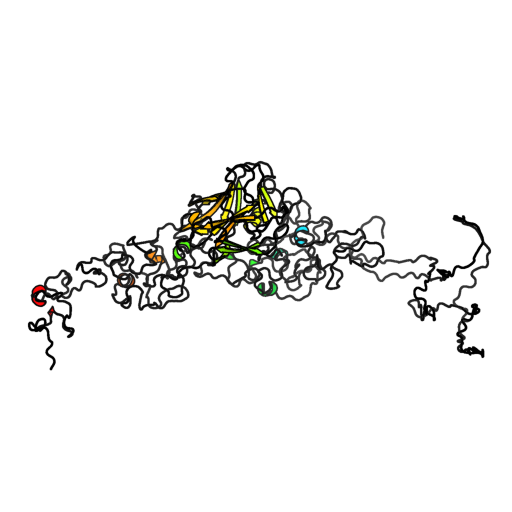TOM 703 C C . HIS A 1 95 ? 16.053 -9.403 -91.931 1.00 30.42 95 HIS A C 1
ATOM 705 O O . HIS A 1 95 ? 16.322 -8.204 -91.957 1.00 30.42 95 HIS A O 1
ATOM 711 N N . GLY A 1 96 ? 16.635 -10.246 -91.069 1.00 31.61 96 GLY A N 1
ATOM 712 C CA . GLY A 1 96 ? 17.914 -10.005 -90.394 1.00 31.61 96 GLY A CA 1
ATOM 713 C C . GLY A 1 96 ? 19.075 -10.572 -91.224 1.00 31.61 96 GLY A C 1
ATOM 714 O O . GLY A 1 96 ? 19.095 -11.741 -91.586 1.00 31.61 96 GLY A O 1
ATOM 715 N N . TRP A 1 97 ? 19.990 -9.684 -91.576 1.00 32.38 97 TRP A N 1
ATOM 716 C CA . TRP A 1 97 ? 21.060 -9.735 -92.574 1.00 32.38 97 TRP A CA 1
ATOM 717 C C . TRP A 1 97 ? 22.190 -10.774 -92.348 1.00 32.38 97 TRP A C 1
ATOM 719 O O . TRP A 1 97 ? 22.568 -11.086 -91.224 1.00 32.38 97 TRP A O 1
ATOM 729 N N . ASN A 1 98 ? 22.772 -11.251 -93.462 1.00 46.47 98 ASN A N 1
ATOM 730 C CA . ASN A 1 98 ? 24.001 -12.043 -93.590 1.00 46.47 98 ASN A CA 1
ATOM 731 C C . ASN A 1 98 ? 25.274 -11.159 -93.643 1.00 46.47 98 ASN A C 1
ATOM 733 O O . ASN A 1 98 ? 25.571 -10.531 -94.658 1.00 46.47 98 ASN A O 1
ATOM 737 N N . GLY A 1 99 ? 26.091 -11.147 -92.590 1.00 32.84 99 GLY A N 1
ATOM 738 C CA . GLY A 1 99 ? 27.366 -10.417 -92.586 1.00 32.84 99 GLY A CA 1
ATOM 739 C C . GLY A 1 99 ? 28.427 -11.086 -91.716 1.00 32.84 99 GLY A C 1
ATOM 740 O O . GLY A 1 99 ? 28.132 -11.555 -90.624 1.00 32.84 99 GLY A O 1
ATOM 741 N N . SER A 1 100 ? 29.659 -11.165 -92.223 1.00 38.12 100 SER A N 1
ATOM 742 C CA . SER A 1 100 ? 30.772 -11.949 -91.675 1.00 38.12 100 SER A CA 1
ATOM 743 C C . SER A 1 100 ? 31.817 -11.071 -90.959 1.00 38.12 100 SER A C 1
ATOM 745 O O . SER A 1 100 ? 32.718 -10.618 -91.649 1.00 38.12 100 SER A O 1
ATOM 747 N N . ASN A 1 101 ? 31.721 -10.916 -89.620 1.00 37.03 101 ASN A N 1
ATOM 748 C CA . ASN A 1 101 ? 32.748 -10.473 -88.622 1.00 37.03 101 ASN A CA 1
ATOM 749 C C . ASN A 1 101 ? 33.596 -9.196 -88.947 1.00 37.03 101 ASN A C 1
ATOM 751 O O . ASN A 1 101 ? 33.504 -8.678 -90.055 1.00 37.03 101 ASN A O 1
ATOM 755 N N . PRO A 1 102 ? 34.541 -8.703 -88.110 1.00 47.16 102 PRO A N 1
ATOM 756 C CA . PRO A 1 102 ? 34.726 -8.661 -86.646 1.00 47.16 102 PRO A CA 1
ATOM 757 C C . PRO A 1 102 ? 34.926 -7.215 -86.112 1.00 47.16 102 PRO A C 1
ATOM 759 O O . PRO A 1 102 ? 35.113 -6.290 -86.894 1.00 47.16 102 PRO A O 1
ATOM 762 N N . ASP A 1 103 ? 34.896 -7.032 -84.786 1.00 34.28 103 ASP A N 1
ATOM 763 C CA . ASP A 1 103 ? 35.830 -6.195 -83.992 1.00 34.28 103 ASP A CA 1
ATOM 764 C C . ASP A 1 103 ? 35.137 -5.609 -82.752 1.00 34.28 103 ASP A C 1
ATOM 766 O O . ASP A 1 103 ? 34.349 -4.679 -82.869 1.00 34.28 103 ASP A O 1
ATOM 770 N N . GLN A 1 104 ? 35.457 -6.158 -81.575 1.00 33.81 104 GLN A N 1
ATOM 771 C CA . GLN A 1 104 ? 35.851 -5.471 -80.328 1.00 33.81 104 GLN A CA 1
ATOM 772 C C . GLN A 1 104 ? 36.131 -6.583 -79.289 1.00 33.81 104 GLN A C 1
ATOM 774 O O . GLN A 1 104 ? 35.224 -7.256 -78.807 1.00 33.81 104 GLN A O 1
ATOM 779 N N . ASN A 1 105 ? 37.420 -6.824 -79.035 1.00 32.22 105 ASN A N 1
ATOM 780 C CA . ASN A 1 105 ? 37.978 -7.843 -78.140 1.00 32.22 105 ASN A CA 1
ATOM 781 C C . ASN A 1 105 ? 38.029 -7.371 -76.677 1.00 32.22 105 ASN A C 1
ATOM 783 O O . ASN A 1 105 ? 38.412 -6.230 -76.431 1.00 32.22 105 ASN A O 1
ATOM 787 N N . VAL A 1 106 ? 37.898 -8.314 -75.738 1.00 30.89 106 VAL A N 1
ATOM 788 C CA . VAL A 1 106 ? 38.645 -8.326 -74.463 1.00 30.89 106 VAL A CA 1
ATOM 789 C C . VAL A 1 106 ? 39.290 -9.725 -74.292 1.00 30.89 106 VAL A C 1
ATOM 791 O O . VAL A 1 106 ? 38.553 -10.704 -74.220 1.00 30.89 106 VAL A O 1
ATOM 794 N N . PRO A 1 107 ? 40.637 -9.871 -74.303 1.00 39.09 107 PRO A N 1
ATOM 795 C CA . PRO A 1 107 ? 41.378 -11.109 -73.965 1.00 39.09 107 PRO A CA 1
ATOM 796 C C . PRO A 1 107 ? 41.905 -11.047 -72.502 1.00 39.09 107 PRO A C 1
ATOM 798 O O . PRO A 1 107 ? 42.023 -9.949 -71.973 1.00 39.09 107 PRO A O 1
ATOM 801 N N . ALA A 1 108 ? 42.288 -12.098 -71.755 1.00 27.22 108 ALA A N 1
ATOM 802 C CA . ALA A 1 108 ? 42.887 -13.417 -72.027 1.00 27.22 108 ALA A CA 1
ATOM 803 C C . ALA A 1 108 ? 42.673 -14.361 -70.793 1.00 27.22 108 ALA A C 1
ATOM 805 O O . ALA A 1 108 ? 42.270 -13.879 -69.743 1.00 27.22 108 ALA A O 1
ATOM 806 N N . ALA A 1 109 ? 42.940 -15.678 -70.825 1.00 26.44 109 ALA A N 1
ATOM 807 C CA . ALA A 1 109 ? 44.305 -16.229 -70.742 1.00 26.44 109 ALA A CA 1
ATOM 808 C C . ALA A 1 109 ? 44.462 -17.653 -71.350 1.00 26.44 109 ALA A C 1
ATOM 810 O O . ALA A 1 109 ? 43.702 -18.556 -71.008 1.00 26.44 109 ALA A O 1
ATOM 811 N N . PRO A 1 110 ? 45.493 -17.890 -72.190 1.00 30.45 110 PRO A N 1
ATOM 812 C CA . PRO A 1 110 ? 45.949 -19.220 -72.611 1.00 30.45 110 PRO A CA 1
ATOM 813 C C . PRO A 1 110 ? 47.189 -19.698 -71.835 1.00 30.45 110 PRO A C 1
ATOM 815 O O . PRO A 1 110 ? 48.188 -18.980 -71.754 1.00 30.45 110 PRO A O 1
ATOM 818 N N . GLY A 1 111 ? 47.178 -20.958 -71.382 1.00 32.72 111 GLY A N 1
ATOM 819 C CA . GLY A 1 111 ? 48.377 -21.627 -70.872 1.00 32.72 111 GLY A CA 1
ATOM 820 C C . GLY A 1 111 ? 48.177 -23.036 -70.302 1.00 32.72 111 GLY A C 1
ATOM 821 O O . GLY A 1 111 ? 48.276 -23.191 -69.096 1.00 32.72 111 GLY A O 1
ATOM 822 N N . ALA A 1 112 ? 47.999 -24.062 -71.144 1.00 29.38 112 ALA A N 1
ATOM 823 C CA . ALA A 1 112 ? 48.587 -25.399 -70.948 1.00 29.38 112 ALA A CA 1
ATOM 824 C C . ALA A 1 112 ? 48.430 -26.257 -72.218 1.00 29.38 112 ALA A C 1
ATOM 826 O O . ALA A 1 112 ? 47.407 -26.238 -72.893 1.00 29.38 112 ALA A O 1
ATOM 827 N N . LEU A 1 113 ? 49.499 -26.970 -72.562 1.00 37.59 113 LEU A N 1
ATOM 828 C CA . LEU A 1 113 ? 49.681 -27.816 -73.740 1.00 37.59 113 LEU A CA 1
ATOM 829 C C . LEU A 1 113 ? 49.431 -29.295 -73.385 1.00 37.59 113 LEU A C 1
ATOM 831 O O . LEU A 1 113 ? 49.830 -29.712 -72.305 1.00 37.59 113 LEU A O 1
ATOM 835 N N . GLY A 1 114 ? 48.980 -30.101 -74.358 1.00 30.16 114 GLY A N 1
ATOM 836 C CA . GLY A 1 114 ? 49.515 -31.462 -74.566 1.00 30.16 114 GLY A CA 1
ATOM 837 C C . GLY A 1 114 ? 48.639 -32.677 -74.212 1.00 30.16 114 GLY A C 1
ATOM 838 O O . GLY A 1 114 ? 48.625 -33.127 -73.079 1.00 30.16 114 GLY A O 1
ATOM 839 N N . THR A 1 115 ? 48.012 -33.253 -75.244 1.00 44.75 115 THR A N 1
ATOM 840 C CA . THR A 1 115 ? 47.965 -34.693 -75.603 1.00 44.75 115 THR A CA 1
ATOM 841 C C . THR A 1 115 ? 48.294 -35.760 -74.533 1.00 44.75 115 THR A C 1
ATOM 843 O O . THR A 1 115 ? 49.472 -35.996 -74.280 1.00 44.75 115 THR A O 1
ATOM 846 N N . ASP A 1 116 ? 47.279 -36.479 -74.037 1.00 33.44 116 ASP A N 1
ATOM 847 C CA . ASP A 1 116 ? 47.138 -37.959 -74.014 1.00 33.44 116 ASP A CA 1
ATOM 848 C C . ASP A 1 116 ? 45.893 -38.319 -73.174 1.00 33.44 116 ASP A C 1
ATOM 850 O O . ASP A 1 116 ? 45.874 -38.080 -71.969 1.00 33.44 116 ASP A O 1
ATOM 854 N N . THR A 1 117 ? 44.851 -38.900 -73.777 1.00 32.44 117 THR A N 1
ATOM 855 C CA . THR A 1 117 ? 43.707 -39.469 -73.042 1.00 32.44 117 THR A CA 1
ATOM 856 C C . THR A 1 117 ? 43.698 -40.988 -73.187 1.00 32.44 117 THR A C 1
ATOM 858 O O . THR A 1 117 ? 43.150 -41.561 -74.127 1.00 32.44 117 THR A O 1
ATOM 861 N N . VAL A 1 118 ? 44.308 -41.660 -72.209 1.00 37.03 118 VAL A N 1
ATOM 862 C CA . VAL A 1 118 ? 43.909 -43.010 -71.802 1.00 37.03 118 VAL A CA 1
ATOM 863 C C . VAL A 1 118 ? 43.171 -42.862 -70.479 1.00 37.03 118 VAL A C 1
ATOM 865 O O . VAL A 1 118 ? 43.752 -42.375 -69.518 1.00 37.03 118 VAL A O 1
ATOM 868 N N . LEU A 1 119 ? 41.914 -43.317 -70.474 1.00 43.88 119 LEU A N 1
ATOM 869 C CA . LEU A 1 119 ? 40.999 -43.427 -69.334 1.00 43.88 119 LEU A CA 1
ATOM 870 C C . LEU A 1 119 ? 40.848 -42.170 -68.471 1.00 43.88 119 LEU A C 1
ATOM 872 O O . LEU A 1 119 ? 41.532 -42.041 -67.464 1.00 43.88 119 LEU A O 1
ATOM 876 N N . LEU A 1 120 ? 39.821 -41.376 -68.764 1.00 29.84 120 LEU A N 1
ATOM 877 C CA . LEU A 1 120 ? 38.953 -40.816 -67.730 1.00 29.84 120 LEU A CA 1
ATOM 878 C C . LEU A 1 120 ? 37.518 -40.840 -68.268 1.00 29.84 120 LEU A C 1
ATOM 880 O O . LEU A 1 120 ? 37.257 -40.362 -69.369 1.00 29.84 120 LEU A O 1
ATOM 884 N N . CYS A 1 121 ? 36.628 -41.494 -67.523 1.00 37.97 121 CYS A N 1
ATOM 885 C CA . CYS A 1 121 ? 35.198 -41.252 -67.620 1.00 37.97 121 CYS A CA 1
ATOM 886 C C . CYS A 1 121 ? 34.970 -39.850 -67.061 1.00 37.97 121 CYS A C 1
ATOM 888 O O . CYS A 1 121 ? 35.234 -39.613 -65.885 1.00 37.97 121 CYS A O 1
ATOM 890 N N . ASP A 1 122 ? 34.549 -38.952 -67.931 1.00 34.84 122 ASP A N 1
ATOM 891 C CA . ASP A 1 122 ? 34.229 -37.563 -67.651 1.00 34.84 122 ASP A CA 1
ATOM 892 C C . ASP A 1 122 ? 33.128 -37.205 -68.655 1.00 34.84 122 ASP A C 1
ATOM 894 O O . ASP A 1 122 ? 33.377 -37.069 -69.853 1.00 34.84 122 ASP A O 1
ATOM 898 N N . ASP A 1 123 ? 31.896 -37.206 -68.157 1.00 30.28 123 ASP A N 1
ATOM 899 C CA . ASP A 1 123 ? 30.900 -36.210 -68.533 1.00 30.28 123 ASP A CA 1
ATOM 900 C C . ASP A 1 123 ? 30.514 -35.530 -67.217 1.00 30.28 123 ASP A C 1
ATOM 902 O O . ASP A 1 123 ? 29.548 -35.901 -66.550 1.00 30.28 123 ASP A O 1
ATOM 906 N N . TYR A 1 124 ? 31.391 -34.636 -66.763 1.00 31.88 124 TYR A N 1
ATOM 907 C CA . TYR A 1 124 ? 30.973 -33.514 -65.939 1.00 31.88 124 TYR A CA 1
ATOM 908 C C . TYR A 1 124 ? 30.815 -32.316 -66.872 1.00 31.88 124 TYR A C 1
ATOM 910 O O . TYR A 1 124 ? 31.803 -31.793 -67.381 1.00 31.88 124 TYR A O 1
ATOM 918 N N . GLY A 1 125 ? 29.578 -31.848 -67.028 1.00 45.59 125 GLY A N 1
ATOM 919 C CA . GLY A 1 125 ? 29.281 -30.485 -67.453 1.00 45.59 125 GLY A CA 1
ATOM 920 C C . GLY A 1 125 ? 29.587 -30.173 -68.917 1.00 45.59 125 GLY A C 1
ATOM 921 O O . GLY A 1 125 ? 30.696 -29.797 -69.292 1.00 45.59 125 GLY A O 1
ATOM 922 N N . ASN A 1 126 ? 28.537 -30.137 -69.733 1.00 35.69 126 ASN A N 1
ATOM 923 C CA . ASN A 1 126 ? 28.532 -29.251 -70.891 1.00 35.69 126 ASN A CA 1
ATOM 924 C C . ASN A 1 126 ? 27.266 -28.399 -70.907 1.00 35.69 126 ASN A C 1
ATOM 926 O O . ASN A 1 126 ? 26.215 -28.838 -71.379 1.00 35.69 126 ASN A O 1
ATOM 930 N N . ASP A 1 127 ? 27.443 -27.165 -70.429 1.00 35.56 127 ASP A N 1
ATOM 931 C CA . ASP A 1 127 ? 26.546 -26.022 -70.556 1.00 35.56 127 ASP A CA 1
ATOM 932 C C . ASP A 1 127 ? 25.990 -25.921 -71.975 1.00 35.56 127 ASP A C 1
ATOM 934 O O . ASP A 1 127 ? 26.730 -25.851 -72.966 1.00 35.56 127 ASP A O 1
ATOM 938 N N . ARG A 1 128 ? 24.665 -25.851 -72.092 1.00 43.00 128 ARG A N 1
ATOM 939 C CA . ARG A 1 128 ? 24.021 -25.412 -73.328 1.00 43.00 128 ARG A CA 1
ATOM 940 C C . ARG A 1 128 ? 23.229 -24.153 -73.051 1.00 43.00 128 ARG A C 1
ATOM 942 O O . ARG A 1 128 ? 22.264 -24.152 -72.300 1.00 43.00 128 ARG A O 1
ATOM 949 N N . VAL A 1 129 ? 23.658 -23.082 -73.704 1.00 37.97 129 VAL A N 1
ATOM 950 C CA . VAL A 1 129 ? 23.002 -21.781 -73.661 1.00 37.97 129 VAL A CA 1
ATOM 951 C C . VAL A 1 129 ? 21.987 -21.706 -74.795 1.00 37.97 129 VAL A C 1
ATOM 953 O O . VAL A 1 129 ? 22.355 -21.787 -75.971 1.00 37.97 129 VAL A O 1
ATOM 956 N N . ILE A 1 130 ? 20.715 -21.515 -74.455 1.00 40.19 130 ILE A N 1
ATOM 957 C CA . ILE A 1 130 ? 19.683 -21.172 -75.435 1.00 40.19 130 ILE A CA 1
ATOM 958 C C . ILE A 1 130 ? 19.706 -19.651 -75.619 1.00 40.19 130 ILE A C 1
ATOM 960 O O . ILE A 1 130 ? 19.450 -18.896 -74.686 1.00 40.19 130 ILE A O 1
ATOM 964 N N . ASN A 1 131 ? 19.997 -19.190 -76.839 1.00 37.97 131 ASN A N 1
ATOM 965 C CA . ASN A 1 131 ? 19.798 -17.788 -77.211 1.00 37.97 131 ASN A CA 1
ATOM 966 C C . ASN A 1 131 ? 18.320 -17.582 -77.557 1.00 37.97 131 ASN A C 1
ATOM 968 O O . ASN A 1 131 ? 17.897 -17.866 -78.680 1.00 37.97 131 ASN A O 1
ATOM 972 N N . THR A 1 132 ? 17.543 -17.083 -76.604 1.00 42.25 132 THR A N 1
ATOM 973 C CA . THR A 1 132 ? 16.167 -16.625 -76.826 1.00 42.25 132 THR A CA 1
ATOM 974 C C . THR A 1 132 ? 16.127 -15.092 -76.828 1.00 42.25 132 THR A C 1
ATOM 976 O O . THR A 1 132 ? 16.986 -14.424 -76.251 1.00 42.25 132 THR A O 1
ATOM 979 N N . TRP A 1 133 ? 15.167 -14.527 -77.560 1.00 41.22 133 TRP A N 1
ATOM 980 C CA . TRP A 1 133 ? 14.897 -13.093 -77.584 1.00 41.22 133 TRP A CA 1
ATOM 981 C C . TRP A 1 133 ? 13.521 -12.873 -76.976 1.00 41.22 133 TRP A C 1
ATOM 983 O O . TRP A 1 133 ? 12.528 -13.333 -77.539 1.00 41.22 133 TRP A O 1
ATOM 993 N N . PHE A 1 134 ? 13.449 -12.127 -75.880 1.00 44.78 134 PHE A N 1
ATOM 994 C CA . PHE A 1 134 ? 12.178 -11.606 -75.395 1.00 44.78 134 PHE A CA 1
ATOM 995 C C . PHE A 1 134 ? 11.940 -10.209 -75.973 1.00 44.78 134 PHE A C 1
ATOM 997 O O . PHE A 1 134 ? 12.865 -9.401 -76.112 1.00 44.78 134 PHE A O 1
ATOM 1004 N N . TYR A 1 135 ? 10.693 -9.927 -76.343 1.00 41.47 135 TYR A N 1
ATOM 1005 C CA . TYR A 1 135 ? 10.259 -8.570 -76.654 1.00 41.47 135 TYR A CA 1
ATOM 1006 C C . TYR A 1 135 ? 9.871 -7.889 -75.342 1.00 41.47 135 TYR A C 1
ATOM 1008 O O . TYR A 1 135 ? 8.948 -8.339 -74.674 1.00 41.47 135 TYR A O 1
ATOM 1016 N N . GLY A 1 136 ? 10.567 -6.809 -74.983 1.00 46.41 136 GLY A N 1
ATOM 1017 C CA . GLY A 1 136 ? 10.132 -5.938 -73.892 1.00 46.41 136 GLY A CA 1
ATOM 1018 C C . GLY A 1 136 ? 8.862 -5.180 -74.288 1.00 46.41 136 GLY A C 1
ATOM 1019 O O . GLY A 1 136 ? 8.749 -4.702 -75.423 1.00 46.41 136 GLY A O 1
ATOM 1020 N N . TYR A 1 137 ? 7.921 -5.073 -73.356 1.00 43.25 137 TYR A N 1
ATOM 1021 C CA . TYR A 1 137 ? 6.759 -4.191 -73.431 1.00 43.25 137 TYR A CA 1
ATOM 1022 C C . TYR A 1 137 ? 6.912 -3.098 -72.367 1.00 43.25 137 TYR A C 1
ATOM 1024 O O . TYR A 1 137 ? 7.526 -3.329 -71.330 1.00 43.25 137 TYR A O 1
ATOM 1032 N N . VAL A 1 138 ? 6.392 -1.903 -72.650 1.00 44.22 138 VAL A N 1
ATOM 1033 C CA . VAL A 1 138 ? 6.292 -0.829 -71.655 1.00 44.22 138 VAL A CA 1
ATOM 1034 C C . VAL A 1 138 ? 4.972 -1.037 -70.939 1.00 44.22 138 VAL A C 1
ATOM 1036 O O . VAL A 1 138 ? 3.920 -0.752 -71.508 1.00 44.22 138 VAL A O 1
ATOM 1039 N N . GLN A 1 139 ? 5.031 -1.579 -69.730 1.00 44.47 139 GLN A N 1
ATOM 1040 C CA . GLN A 1 139 ? 3.874 -1.629 -68.854 1.00 44.47 139 GLN A CA 1
ATOM 1041 C C . GLN A 1 139 ? 3.989 -0.452 -67.897 1.00 44.47 139 GLN A C 1
ATOM 1043 O O . GLN A 1 139 ? 4.939 -0.360 -67.127 1.00 44.47 139 GLN A O 1
ATOM 1048 N N . GLU A 1 140 ? 3.059 0.485 -68.019 1.00 46.31 140 GLU A N 1
ATOM 1049 C CA . GLU A 1 140 ? 2.828 1.450 -66.955 1.00 46.31 140 GLU A CA 1
ATOM 1050 C C . GLU A 1 140 ? 1.929 0.756 -65.940 1.00 46.31 140 GLU A C 1
ATOM 1052 O O . GLU A 1 140 ? 0.934 0.127 -66.323 1.00 46.31 140 GLU A O 1
ATOM 1057 N N . SER A 1 141 ? 2.324 0.798 -64.669 1.00 45.75 141 SER A N 1
ATOM 1058 C CA . SER A 1 141 ? 1.439 0.379 -63.593 1.00 45.75 141 SER A CA 1
ATOM 1059 C C . SER A 1 141 ? 0.173 1.244 -63.623 1.00 45.75 141 SER A C 1
ATOM 1061 O O . SER A 1 141 ? 0.180 2.373 -64.130 1.00 45.75 141 SER A O 1
ATOM 1063 N N . ASN A 1 142 ? -0.922 0.744 -63.043 1.00 46.19 142 ASN A N 1
ATOM 1064 C CA . ASN A 1 142 ? -1.917 1.683 -62.530 1.00 46.19 142 ASN A CA 1
ATOM 1065 C C . ASN A 1 142 ? -1.187 2.634 -61.561 1.00 46.19 142 ASN A C 1
ATOM 1067 O O . ASN A 1 142 ? -0.192 2.203 -60.968 1.00 46.19 142 ASN A O 1
ATOM 1071 N N . PRO A 1 143 ? -1.597 3.909 -61.439 1.00 44.12 143 PRO A N 1
ATOM 1072 C CA . PRO A 1 143 ? -1.037 4.782 -60.417 1.00 44.12 143 PRO A CA 1
ATOM 1073 C C . PRO A 1 143 ? -1.063 4.029 -59.087 1.00 44.12 143 PRO A C 1
ATOM 1075 O O . PRO A 1 143 ? -2.129 3.594 -58.658 1.00 44.12 143 PRO A O 1
ATOM 1078 N N . VAL A 1 144 ? 0.120 3.777 -58.536 1.00 37.47 144 VAL A N 1
ATOM 1079 C CA . VAL A 1 144 ? 0.270 3.318 -57.163 1.00 37.47 144 VAL A CA 1
ATOM 1080 C C . VAL A 1 144 ? 0.560 4.606 -56.415 1.00 37.47 144 VAL A C 1
ATOM 1082 O O . VAL A 1 144 ? 1.507 5.318 -56.766 1.00 37.47 144 VAL A O 1
ATOM 1085 N N . SER A 1 145 ? -0.299 4.964 -55.466 1.00 36.97 145 SER A N 1
ATOM 1086 C CA . SER A 1 145 ? 0.135 5.888 -54.428 1.00 36.97 145 SER A CA 1
ATOM 1087 C C . SER A 1 145 ? 1.225 5.143 -53.672 1.00 36.97 145 SER A C 1
ATOM 1089 O O . SER A 1 145 ? 0.930 4.171 -52.992 1.00 36.97 145 SER A O 1
ATOM 1091 N N . LEU A 1 146 ? 2.486 5.527 -53.867 1.00 33.78 146 LEU A N 1
ATOM 1092 C CA . LEU A 1 146 ? 3.435 5.325 -52.786 1.00 33.78 146 LEU A CA 1
ATOM 1093 C C . LEU A 1 146 ? 3.026 6.363 -51.741 1.00 33.78 146 LEU A C 1
ATOM 1095 O O . LEU A 1 146 ? 3.196 7.560 -51.999 1.00 33.78 146 LEU A O 1
ATOM 1099 N N . ARG A 1 147 ? 2.453 5.910 -50.621 1.00 37.81 147 ARG A N 1
ATOM 1100 C CA . ARG A 1 147 ? 2.643 6.610 -49.351 1.00 37.81 147 ARG A CA 1
ATOM 1101 C C . ARG A 1 147 ? 4.147 6.437 -49.118 1.00 37.81 147 ARG A C 1
ATOM 1103 O O . ARG A 1 147 ? 4.622 5.331 -48.902 1.00 37.81 147 ARG A O 1
ATOM 1110 N N . LEU A 1 148 ? 4.928 7.465 -49.444 1.00 37.66 148 LEU A N 1
ATOM 1111 C CA . LEU A 1 148 ? 6.129 7.656 -48.645 1.00 37.66 148 LEU A CA 1
ATOM 1112 C C . LEU A 1 148 ? 5.517 8.031 -47.299 1.00 37.66 148 LEU A C 1
ATOM 1114 O O . LEU A 1 148 ? 4.710 8.972 -47.338 1.00 37.66 148 LEU A O 1
ATOM 1118 N N . PRO A 1 149 ? 5.756 7.272 -46.217 1.00 45.84 149 PRO A N 1
ATOM 1119 C CA . PRO A 1 149 ? 5.356 7.735 -44.898 1.00 45.84 149 PRO A CA 1
ATOM 1120 C C . PRO A 1 149 ? 5.763 9.209 -44.805 1.00 45.84 149 PRO A C 1
ATOM 1122 O O . PRO A 1 149 ? 6.817 9.594 -45.340 1.00 45.84 149 PRO A O 1
ATOM 1125 N N . SER A 1 150 ? 4.905 10.065 -44.247 1.00 51.94 150 SER A N 1
ATOM 1126 C CA . SER A 1 150 ? 5.517 11.147 -43.487 1.00 51.94 150 SER A CA 1
ATOM 1127 C C . SER A 1 150 ? 6.474 10.433 -42.544 1.00 51.94 150 SER A C 1
ATOM 1129 O O . SER A 1 150 ? 6.125 9.396 -41.993 1.00 51.94 150 SER A O 1
ATOM 1131 N N . CYS A 1 151 ? 7.724 10.859 -42.561 1.00 69.94 151 CYS A N 1
ATOM 1132 C CA . CYS A 1 151 ? 8.649 10.421 -41.540 1.00 69.94 151 CYS A CA 1
ATOM 1133 C C . CYS A 1 151 ? 8.360 11.310 -40.331 1.00 69.94 151 CYS A C 1
ATOM 1135 O O . CYS A 1 151 ? 9.266 12.019 -40.001 1.00 69.94 151 CYS A O 1
ATOM 1137 N N . ASP A 1 152 ? 7.101 11.479 -39.932 1.00 81.50 152 ASP A N 1
ATOM 1138 C CA . ASP A 1 152 ? 6.537 12.477 -38.995 1.00 81.50 152 ASP A CA 1
ATOM 1139 C C . ASP A 1 152 ? 5.078 12.014 -38.828 1.00 81.50 152 ASP A C 1
ATOM 1141 O O . ASP A 1 152 ? 4.195 12.421 -39.609 1.00 81.50 152 ASP A O 1
ATOM 1145 N N . LYS A 1 153 ? 4.887 10.932 -38.065 1.00 82.25 153 LYS A N 1
ATOM 1146 C CA . LYS A 1 153 ? 3.621 10.186 -37.983 1.00 82.25 153 LYS A CA 1
ATOM 1147 C C . LYS A 1 153 ? 2.568 10.951 -37.205 1.00 82.25 153 LYS A C 1
ATOM 1149 O O . LYS A 1 153 ? 1.452 11.078 -37.710 1.00 82.25 153 LYS A O 1
ATOM 1154 N N . ASP A 1 154 ? 2.979 11.520 -36.093 1.00 84.44 154 ASP A N 1
ATOM 1155 C CA . ASP A 1 154 ? 2.194 12.315 -35.161 1.00 84.44 154 ASP A CA 1
ATOM 1156 C C . ASP A 1 154 ? 1.908 13.769 -35.613 1.00 84.44 154 ASP A C 1
ATOM 1158 O O . ASP A 1 154 ? 1.004 14.458 -35.124 1.00 84.44 154 ASP A O 1
ATOM 1162 N N . GLY A 1 155 ? 2.637 14.258 -36.619 1.00 84.56 155 GLY A N 1
ATOM 1163 C CA . GLY A 1 155 ? 2.456 15.587 -37.185 1.00 84.56 155 GLY A CA 1
ATOM 1164 C C . GLY A 1 155 ? 2.983 16.731 -36.314 1.00 84.56 155 GLY A C 1
ATOM 1165 O O . GLY A 1 155 ? 2.569 17.888 -36.535 1.00 84.56 155 GLY A O 1
ATOM 1166 N N . ASP A 1 156 ? 3.873 16.457 -35.362 1.00 85.19 156 ASP A N 1
ATOM 1167 C CA . ASP A 1 156 ? 4.483 17.448 -34.470 1.00 85.19 156 ASP A CA 1
ATOM 1168 C C . ASP A 1 156 ? 5.551 18.313 -35.199 1.00 85.19 156 ASP A C 1
ATOM 1170 O O . ASP A 1 156 ? 5.787 19.496 -34.880 1.00 85.19 156 ASP A O 1
ATOM 1174 N N . GLY A 1 157 ? 6.066 17.800 -36.324 1.00 85.12 157 GLY A N 1
ATOM 1175 C CA . GLY A 1 157 ? 7.055 18.437 -37.189 1.00 85.12 157 GLY A CA 1
ATOM 1176 C C . GLY A 1 157 ? 8.509 18.017 -36.950 1.00 85.12 157 GLY A C 1
ATOM 1177 O O . GLY A 1 157 ? 9.409 18.664 -37.529 1.00 85.12 157 GLY A O 1
ATOM 1178 N N . ILE A 1 158 ? 8.736 17.006 -36.121 1.00 85.69 158 ILE A N 1
ATOM 1179 C CA . ILE A 1 158 ? 9.957 16.226 -35.926 1.00 85.69 158 ILE A CA 1
ATOM 1180 C C . ILE A 1 158 ? 9.838 14.967 -36.797 1.00 85.69 158 ILE A C 1
ATOM 1182 O O . ILE A 1 158 ? 8.833 14.778 -37.471 1.00 85.69 158 ILE A O 1
ATOM 1186 N N . ASP A 1 159 ? 10.976 14.320 -37.079 1.00 85.88 159 ASP A N 1
ATOM 1187 C CA . ASP A 1 159 ? 11.026 13.295 -38.127 1.00 85.88 159 ASP A CA 1
ATOM 1188 C C . ASP A 1 159 ? 11.231 11.933 -37.456 1.00 85.88 159 ASP A C 1
ATOM 1190 O O . ASP A 1 159 ? 12.308 11.810 -36.886 1.00 85.88 159 ASP A O 1
ATOM 1194 N N . ASP A 1 160 ? 10.331 10.942 -37.584 1.00 85.31 160 ASP A N 1
ATOM 1195 C CA . ASP A 1 160 ? 10.282 9.691 -36.777 1.00 85.31 160 ASP A CA 1
ATOM 1196 C C . ASP A 1 160 ? 11.677 9.117 -36.423 1.00 85.31 160 ASP A C 1
ATOM 1198 O O . ASP A 1 160 ? 12.054 8.828 -35.303 1.00 85.31 160 ASP A O 1
ATOM 1202 N N . SER A 1 161 ? 12.590 9.080 -37.404 1.00 79.88 161 SER A N 1
ATOM 1203 C CA . SER A 1 161 ? 13.981 8.618 -37.211 1.00 79.88 161 SER A CA 1
ATOM 1204 C C . SER A 1 161 ? 14.847 9.378 -36.180 1.00 79.88 161 SER A C 1
ATOM 1206 O O . SER A 1 161 ? 16.021 9.030 -35.980 1.00 79.88 161 SER A O 1
ATOM 1208 N N . VAL A 1 162 ? 14.368 10.510 -35.678 1.00 84.00 162 VAL A N 1
ATOM 1209 C CA . VAL A 1 162 ? 14.988 11.357 -34.653 1.00 84.00 162 VAL A CA 1
ATOM 1210 C C . VAL A 1 162 ? 13.979 11.841 -33.617 1.00 84.00 162 VAL A C 1
ATOM 1212 O O . VAL A 1 162 ? 14.394 12.647 -32.779 1.00 84.00 162 VAL A O 1
ATOM 1215 N N . ASP A 1 163 ? 12.722 11.427 -33.742 1.00 87.12 163 ASP A N 1
ATOM 1216 C CA . ASP A 1 163 ? 11.727 11.609 -32.701 1.00 87.12 163 ASP A CA 1
ATOM 1217 C C . ASP A 1 163 ? 12.108 10.767 -31.479 1.00 87.12 163 ASP A C 1
ATOM 1219 O O . ASP A 1 163 ? 13.024 9.940 -31.553 1.00 87.12 163 ASP A O 1
ATOM 1223 N N . ILE A 1 164 ? 11.533 11.095 -30.334 1.00 88.88 164 ILE A N 1
ATOM 1224 C CA . ILE A 1 164 ? 11.721 10.346 -29.084 1.00 88.88 164 ILE A CA 1
ATOM 1225 C C . ILE A 1 164 ? 10.391 9.736 -28.619 1.00 88.88 164 ILE A C 1
ATOM 1227 O O . ILE A 1 164 ? 10.420 8.921 -27.697 1.00 88.88 164 ILE A O 1
ATOM 1231 N N . ASP A 1 165 ? 9.278 10.169 -29.207 1.00 90.88 165 ASP A N 1
ATOM 1232 C CA . ASP A 1 165 ? 7.902 9.803 -28.878 1.00 90.88 165 ASP A CA 1
ATOM 1233 C C . ASP A 1 165 ? 7.097 9.869 -30.192 1.00 90.88 165 ASP A C 1
ATOM 1235 O O . ASP A 1 165 ? 6.510 10.893 -30.537 1.00 90.88 165 ASP A O 1
ATOM 1239 N N . ASP A 1 166 ? 7.212 8.808 -30.994 1.00 89.62 166 ASP A N 1
ATOM 1240 C CA . ASP A 1 166 ? 6.807 8.736 -32.408 1.00 89.62 166 ASP A CA 1
ATOM 1241 C C . ASP A 1 166 ? 5.279 8.899 -32.662 1.00 89.62 166 ASP A C 1
ATOM 1243 O O . ASP A 1 166 ? 4.852 9.130 -33.809 1.00 89.62 166 ASP A O 1
ATOM 1247 N N . ASP A 1 167 ? 4.450 8.792 -31.620 1.00 90.56 167 ASP A N 1
ATOM 1248 C CA . ASP A 1 167 ? 2.989 8.968 -31.640 1.00 90.56 167 ASP A CA 1
ATOM 1249 C C . ASP A 1 167 ? 2.446 10.004 -30.629 1.00 90.56 167 ASP A C 1
ATOM 1251 O O . ASP A 1 167 ? 1.247 10.314 -30.638 1.00 90.56 167 ASP A O 1
ATOM 1255 N N . ASN A 1 168 ? 3.320 10.665 -29.865 1.00 90.69 168 ASN A N 1
ATOM 1256 C CA . ASN A 1 168 ? 3.002 11.663 -28.837 1.00 90.69 168 ASN A CA 1
ATOM 1257 C C . ASN A 1 168 ? 2.072 11.175 -27.721 1.00 90.69 168 ASN A C 1
ATOM 1259 O O . ASN A 1 168 ? 1.362 11.999 -27.106 1.00 90.69 168 ASN A O 1
ATOM 1263 N N . ASP A 1 169 ? 2.045 9.884 -27.437 1.00 91.75 169 ASP A N 1
ATOM 1264 C CA . ASP A 1 169 ? 1.328 9.350 -26.288 1.00 91.75 169 ASP A CA 1
ATOM 1265 C C . ASP A 1 169 ? 2.084 9.624 -24.968 1.00 91.75 169 ASP A C 1
ATOM 1267 O O . ASP A 1 169 ? 1.558 9.418 -23.877 1.00 91.75 169 ASP A O 1
ATOM 1271 N N . GLY A 1 170 ? 3.291 10.192 -25.032 1.00 90.88 170 GLY A N 1
ATOM 1272 C CA . GLY A 1 170 ? 4.089 10.566 -23.871 1.00 90.88 170 GLY A CA 1
ATOM 1273 C C . GLY A 1 170 ? 4.956 9.447 -23.311 1.00 90.88 170 GLY A C 1
ATOM 1274 O O . GLY A 1 170 ? 5.772 9.734 -22.422 1.00 90.88 170 GLY A O 1
ATOM 1275 N N . ILE A 1 171 ? 4.815 8.218 -23.794 1.00 92.25 171 ILE A N 1
ATOM 1276 C CA . ILE A 1 171 ? 5.751 7.120 -23.596 1.00 92.25 171 ILE A CA 1
ATOM 1277 C C . ILE A 1 171 ? 6.855 7.295 -24.641 1.00 92.25 171 ILE A C 1
ATOM 1279 O O . ILE A 1 171 ? 6.621 7.593 -25.798 1.00 92.25 171 ILE A O 1
ATOM 1283 N N . ALA A 1 172 ? 8.117 7.213 -24.224 1.00 91.19 172 ALA A N 1
ATOM 1284 C CA . ALA A 1 172 ? 9.208 7.381 -25.180 1.00 91.19 172 ALA A CA 1
ATOM 1285 C C . ALA A 1 172 ? 9.483 6.062 -25.918 1.00 91.19 172 ALA A C 1
ATOM 1287 O O . ALA A 1 172 ? 9.509 5.022 -25.258 1.00 91.19 172 ALA A O 1
ATOM 1288 N N . ASP A 1 173 ? 9.912 6.102 -27.188 1.00 88.75 173 ASP A N 1
ATOM 1289 C CA . ASP A 1 173 ? 10.194 4.897 -28.002 1.00 88.75 173 ASP A CA 1
ATOM 1290 C C . ASP A 1 173 ? 11.153 3.909 -27.306 1.00 88.75 173 ASP A C 1
ATOM 1292 O O . ASP A 1 173 ? 11.184 2.700 -27.541 1.00 88.75 173 ASP A O 1
ATOM 1296 N N . VAL A 1 174 ? 12.031 4.426 -26.440 1.00 85.62 174 VAL A N 1
ATOM 1297 C CA . VAL A 1 174 ? 12.967 3.610 -25.655 1.00 85.62 174 VAL A CA 1
ATOM 1298 C C . VAL A 1 174 ? 12.283 2.784 -24.562 1.00 85.62 174 VAL A C 1
ATOM 1300 O O . VAL A 1 174 ? 12.763 1.686 -24.262 1.00 85.62 174 VAL A O 1
ATOM 1303 N N . ASP A 1 175 ? 11.226 3.320 -23.961 1.00 87.69 175 ASP A N 1
ATOM 1304 C CA . ASP A 1 175 ? 10.419 2.678 -22.927 1.00 87.69 175 ASP A CA 1
ATOM 1305 C C . ASP A 1 175 ? 9.402 1.718 -23.559 1.00 87.69 175 ASP A C 1
ATOM 1307 O O . ASP A 1 175 ? 9.156 0.648 -23.011 1.00 87.69 175 ASP A O 1
ATOM 1311 N N . GLU A 1 176 ? 8.949 1.993 -24.777 1.00 90.25 176 GLU A N 1
ATOM 1312 C CA . GLU A 1 176 ? 8.137 1.064 -25.570 1.00 90.25 176 GLU A CA 1
ATOM 1313 C C . GLU A 1 176 ? 8.921 -0.163 -26.033 1.00 90.25 176 GLU A C 1
ATOM 1315 O O . GLU A 1 176 ? 8.410 -1.277 -26.114 1.00 90.25 176 GLU A O 1
ATOM 1320 N N . LEU A 1 177 ? 10.229 -0.030 -26.232 1.00 85.62 177 LEU A N 1
ATOM 1321 C CA . LEU A 1 177 ? 11.100 -1.176 -26.502 1.00 85.62 177 LEU A CA 1
ATOM 1322 C C . LEU A 1 177 ? 11.460 -1.985 -25.245 1.00 85.62 177 LEU A C 1
ATOM 1324 O O . LEU A 1 177 ? 12.338 -2.863 -25.298 1.00 85.62 177 LEU A O 1
ATOM 1328 N N . PHE A 1 178 ? 10.814 -1.723 -24.106 1.00 73.56 178 PHE A N 1
ATOM 1329 C CA . PHE A 1 178 ? 11.003 -2.504 -22.891 1.00 73.56 178 PHE A CA 1
ATOM 1330 C C . PHE A 1 178 ? 10.652 -3.984 -23.119 1.00 73.56 178 PHE A C 1
ATOM 1332 O O . PHE A 1 178 ? 9.708 -4.344 -23.808 1.00 73.56 178 PHE A O 1
ATOM 1339 N N . GLY A 1 179 ? 11.482 -4.892 -22.595 1.00 66.12 179 GLY A N 1
ATOM 1340 C CA . GLY A 1 179 ? 11.309 -6.339 -22.802 1.00 66.12 179 GLY A CA 1
ATOM 1341 C C . GLY A 1 179 ? 11.716 -6.866 -24.191 1.00 66.12 179 GLY A C 1
ATOM 1342 O O . GLY A 1 179 ? 11.909 -8.079 -24.351 1.00 66.12 179 GLY A O 1
ATOM 1343 N N . VAL A 1 180 ? 11.973 -5.992 -25.170 1.00 70.94 180 VAL A N 1
ATOM 1344 C CA . VAL A 1 180 ? 12.342 -6.380 -26.537 1.00 70.94 180 VAL A CA 1
ATOM 1345 C C . VAL A 1 180 ? 13.842 -6.690 -26.650 1.00 70.94 180 VAL A C 1
ATOM 1347 O O . VAL A 1 180 ? 14.712 -6.050 -26.059 1.00 70.94 180 VAL A O 1
ATOM 1350 N N . SER A 1 181 ? 14.185 -7.736 -27.412 1.00 62.69 181 SER A N 1
ATOM 1351 C CA . SER A 1 181 ? 15.582 -8.176 -27.615 1.00 62.69 181 SER A CA 1
ATOM 1352 C C . SER A 1 181 ? 16.162 -7.842 -28.999 1.00 62.69 181 SER A C 1
ATOM 1354 O O . SER A 1 181 ? 17.349 -8.094 -29.251 1.00 62.69 181 SER A O 1
ATOM 1356 N N . GLY A 1 182 ? 15.339 -7.262 -29.878 1.00 60.19 182 GLY A N 1
ATOM 1357 C CA . GLY A 1 182 ? 15.727 -6.626 -31.137 1.00 60.19 182 GLY A CA 1
ATOM 1358 C C . GLY A 1 182 ? 16.270 -5.212 -30.913 1.00 60.19 182 GLY A C 1
ATOM 1359 O O . GLY A 1 182 ? 15.998 -4.600 -29.889 1.00 60.19 182 GLY A O 1
ATOM 1360 N N . GLY A 1 183 ? 17.099 -4.703 -31.830 1.00 72.12 183 GLY A N 1
ATOM 1361 C CA . GLY A 1 183 ? 17.457 -3.280 -31.825 1.00 72.12 183 GLY A CA 1
ATOM 1362 C C . GLY A 1 183 ? 16.248 -2.392 -32.144 1.00 72.12 183 GLY A C 1
ATOM 1363 O O . GLY A 1 183 ? 15.149 -2.900 -32.333 1.00 72.12 183 GLY A O 1
ATOM 1364 N N . ASP A 1 184 ? 16.483 -1.087 -32.256 1.00 82.69 184 ASP A N 1
ATOM 1365 C CA . ASP A 1 184 ? 15.536 -0.085 -32.774 1.00 82.69 184 ASP A CA 1
ATOM 1366 C C . ASP A 1 184 ? 14.727 -0.642 -33.977 1.00 82.69 184 ASP A C 1
ATOM 1368 O O . ASP A 1 184 ? 15.349 -1.108 -34.944 1.00 82.69 184 ASP A O 1
ATOM 1372 N N . PRO A 1 185 ? 13.381 -0.666 -33.930 1.00 86.62 185 PRO A N 1
ATOM 1373 C CA . PRO A 1 185 ? 12.531 -1.248 -34.970 1.00 86.62 185 PRO A CA 1
ATOM 1374 C C . PRO A 1 185 ? 12.670 -0.504 -36.306 1.00 86.62 185 PRO A C 1
ATOM 1376 O O . PRO A 1 185 ? 12.653 -1.152 -37.358 1.00 86.62 185 PRO A O 1
ATOM 1379 N N . LEU A 1 186 ? 12.920 0.811 -36.288 1.00 85.25 186 LEU A N 1
ATOM 1380 C CA . LEU A 1 186 ? 13.230 1.640 -37.462 1.00 85.25 186 LEU A CA 1
ATOM 1381 C C . LEU A 1 186 ? 14.703 1.523 -37.906 1.00 85.25 186 LEU A C 1
ATOM 1383 O O . LEU A 1 186 ? 15.125 2.103 -38.915 1.00 85.25 186 LEU A O 1
ATOM 1387 N N . GLY A 1 187 ? 15.501 0.738 -37.185 1.00 81.62 187 GLY A N 1
ATOM 1388 C CA . GLY A 1 187 ? 16.869 0.371 -37.530 1.00 81.62 187 GLY A CA 1
ATOM 1389 C C . GLY A 1 187 ? 16.977 -0.595 -38.717 1.00 81.62 187 GLY A C 1
ATOM 1390 O O . GLY A 1 187 ? 16.002 -1.161 -39.192 1.00 81.62 187 GLY A O 1
ATOM 1391 N N . ASP A 1 188 ? 18.206 -0.793 -39.201 1.00 76.19 188 ASP A N 1
ATOM 1392 C CA . ASP A 1 188 ? 18.576 -1.749 -40.264 1.00 76.19 188 ASP A CA 1
ATOM 1393 C C . ASP A 1 188 ? 19.798 -2.541 -39.769 1.00 76.19 188 ASP A C 1
ATOM 1395 O O . ASP A 1 188 ? 20.958 -2.205 -40.061 1.00 76.19 188 ASP A O 1
ATOM 1399 N N . ASP A 1 189 ? 19.549 -3.525 -38.901 1.00 77.50 189 ASP A N 1
ATOM 1400 C CA . ASP A 1 189 ? 20.597 -4.238 -38.155 1.00 77.50 189 ASP A CA 1
ATOM 1401 C C . ASP A 1 189 ? 21.484 -5.097 -39.063 1.00 77.50 189 ASP A C 1
ATOM 1403 O O . ASP A 1 189 ? 22.682 -5.293 -38.795 1.00 77.50 189 ASP A O 1
ATOM 1407 N N . ASP A 1 190 ? 20.911 -5.620 -40.144 1.00 70.44 190 ASP A N 1
ATOM 1408 C CA . ASP A 1 190 ? 21.569 -6.549 -41.055 1.00 70.44 190 ASP A CA 1
ATOM 1409 C C . ASP A 1 190 ? 22.184 -5.842 -42.292 1.00 70.44 190 ASP A C 1
ATOM 1411 O O . ASP A 1 190 ? 23.121 -6.363 -42.926 1.00 70.44 190 ASP A O 1
ATOM 1415 N N . GLY A 1 191 ? 21.783 -4.588 -42.533 1.00 72.38 191 GLY A N 1
ATOM 1416 C CA . GLY A 1 191 ? 22.322 -3.679 -43.536 1.00 72.38 191 GLY A CA 1
ATOM 1417 C C . GLY A 1 191 ? 21.808 -3.937 -44.950 1.00 72.38 191 GLY A C 1
ATOM 1418 O O . GLY A 1 191 ? 22.508 -3.576 -45.916 1.00 72.38 191 GLY A O 1
ATOM 1419 N N . ASP A 1 192 ? 20.673 -4.617 -45.097 1.00 69.25 192 ASP A N 1
ATOM 1420 C CA . ASP A 1 192 ? 20.047 -4.929 -46.378 1.00 69.25 192 ASP A CA 1
ATOM 1421 C C . ASP A 1 192 ? 19.065 -3.850 -46.870 1.00 69.25 192 ASP A C 1
ATOM 1423 O O . ASP A 1 192 ? 18.735 -3.801 -48.066 1.00 69.25 192 ASP A O 1
ATOM 1427 N N . GLY A 1 193 ? 18.744 -2.892 -45.997 1.00 72.19 193 GLY A N 1
ATOM 1428 C CA . GLY A 1 193 ? 17.900 -1.742 -46.285 1.00 72.19 193 GLY A CA 1
ATOM 1429 C C . GLY A 1 193 ? 16.409 -1.967 -46.045 1.00 72.19 193 GLY A C 1
ATOM 1430 O O . GLY A 1 193 ? 15.620 -1.156 -46.548 1.00 72.19 193 GLY A O 1
ATOM 1431 N N . LEU A 1 194 ? 16.027 -3.034 -45.342 1.00 74.75 194 LEU A N 1
ATOM 1432 C CA . LEU A 1 194 ? 14.733 -3.185 -44.676 1.00 74.75 194 LEU A CA 1
ATOM 1433 C C . LEU A 1 194 ? 14.832 -2.731 -43.213 1.00 74.75 194 LEU A C 1
ATOM 1435 O O . LEU A 1 194 ? 15.905 -2.762 -42.620 1.00 74.75 194 LEU A O 1
ATOM 1439 N N . PHE A 1 195 ? 13.712 -2.254 -42.665 1.00 81.44 195 PHE A N 1
ATOM 1440 C CA . PHE A 1 195 ? 13.628 -1.919 -41.245 1.00 81.44 195 PHE A CA 1
ATOM 1441 C C . PHE A 1 195 ? 13.431 -3.180 -40.414 1.00 81.44 195 PHE A C 1
ATOM 1443 O O . PHE A 1 195 ? 12.753 -4.099 -40.873 1.00 81.44 195 PHE A O 1
ATOM 1450 N N . ASN A 1 196 ? 13.984 -3.207 -39.204 1.00 80.62 196 ASN A N 1
ATOM 1451 C CA . ASN A 1 196 ? 13.988 -4.376 -38.330 1.00 80.62 196 ASN A CA 1
ATOM 1452 C C . ASN A 1 196 ? 12.576 -4.941 -38.082 1.00 80.62 196 ASN A C 1
ATOM 1454 O O . ASN A 1 196 ? 12.424 -6.164 -38.100 1.00 80.62 196 ASN A O 1
ATOM 1458 N N . TYR A 1 197 ? 11.547 -4.093 -37.931 1.00 83.50 197 TYR A N 1
ATOM 1459 C CA . TYR A 1 197 ? 10.156 -4.543 -37.735 1.00 83.50 197 TYR A CA 1
ATOM 1460 C C . TYR A 1 197 ? 9.508 -5.176 -38.977 1.00 83.50 197 TYR A C 1
ATOM 1462 O O . TYR A 1 197 ? 8.509 -5.872 -38.856 1.00 83.50 197 TYR A O 1
ATOM 1470 N N . PHE A 1 198 ? 10.075 -4.974 -40.172 1.00 81.06 198 PHE A N 1
ATOM 1471 C CA . PHE A 1 198 ? 9.558 -5.484 -41.451 1.00 81.06 198 PHE A CA 1
ATOM 1472 C C . PHE A 1 198 ? 10.651 -6.212 -42.259 1.00 81.06 198 PHE A C 1
ATOM 1474 O O . PHE A 1 198 ? 10.645 -6.224 -43.498 1.00 81.06 198 PHE A O 1
ATOM 1481 N N . ASP A 1 199 ? 11.628 -6.809 -41.570 1.00 76.50 199 ASP A N 1
ATOM 1482 C CA . ASP A 1 199 ? 12.754 -7.523 -42.176 1.00 76.50 199 ASP A CA 1
ATOM 1483 C C . ASP A 1 199 ? 12.630 -9.048 -41.990 1.00 76.50 199 ASP A C 1
ATOM 1485 O O . ASP A 1 199 ? 13.213 -9.640 -41.073 1.00 76.50 199 ASP A O 1
ATOM 1489 N N . PRO A 1 200 ? 11.885 -9.743 -42.871 1.00 70.50 200 PRO A N 1
ATOM 1490 C CA . PRO A 1 200 ? 11.728 -11.177 -42.758 1.00 70.50 200 PRO A CA 1
ATOM 1491 C C . PRO A 1 200 ? 13.061 -11.906 -42.948 1.00 70.50 200 PRO A C 1
ATOM 1493 O O . PRO A 1 200 ? 13.724 -11.773 -43.979 1.00 70.50 200 PRO A O 1
ATOM 1496 N N . THR A 1 201 ? 13.338 -12.864 -42.049 1.00 62.62 201 THR A N 1
ATOM 1497 C CA . THR A 1 201 ? 14.462 -13.839 -42.099 1.00 62.62 201 THR A CA 1
ATOM 1498 C C . THR A 1 201 ? 14.689 -14.507 -43.473 1.00 62.62 201 THR A C 1
ATOM 1500 O O . THR A 1 201 ? 15.729 -15.130 -43.717 1.00 62.62 201 THR A O 1
ATOM 1503 N N . THR A 1 202 ? 13.707 -14.430 -44.382 1.00 61.50 202 THR A N 1
ATOM 1504 C CA . THR A 1 202 ? 13.787 -14.846 -45.787 1.00 61.50 202 THR A CA 1
ATOM 1505 C C . THR A 1 202 ? 13.072 -13.874 -46.756 1.00 61.50 202 THR A C 1
ATOM 1507 O O . THR A 1 202 ? 12.233 -14.295 -47.556 1.00 61.50 202 THR A O 1
ATOM 1510 N N . GLY A 1 203 ? 13.398 -12.577 -46.730 1.00 50.69 203 GLY A N 1
ATOM 1511 C CA . GLY A 1 203 ? 12.908 -11.569 -47.690 1.00 50.69 203 GLY A CA 1
ATOM 1512 C C . GLY A 1 203 ? 13.349 -11.775 -49.159 1.00 50.69 203 GLY A C 1
ATOM 1513 O O . GLY A 1 203 ? 14.272 -12.539 -49.454 1.00 50.69 203 GLY A O 1
ATOM 1514 N N . PRO A 1 204 ? 12.677 -11.150 -50.154 1.00 44.91 204 PRO A N 1
ATOM 1515 C CA . PRO A 1 204 ? 12.690 -11.561 -51.561 1.00 44.91 204 PRO A CA 1
ATOM 1516 C C . PRO A 1 204 ? 13.889 -11.001 -52.352 1.00 44.91 204 PRO A C 1
ATOM 1518 O O . PRO A 1 204 ? 13.717 -10.364 -53.393 1.00 44.91 204 PRO A O 1
ATOM 1521 N N . GLY A 1 205 ? 15.117 -11.268 -51.919 1.00 46.84 205 GLY A N 1
ATOM 1522 C CA . GLY A 1 205 ? 16.317 -10.766 -52.586 1.00 46.84 205 GLY A CA 1
ATOM 1523 C C . GLY A 1 205 ? 17.581 -11.409 -52.039 1.00 46.84 205 GLY A C 1
ATOM 1524 O O . GLY A 1 205 ? 17.748 -11.581 -50.848 1.00 46.84 205 GLY A O 1
ATOM 1525 N N . ASP A 1 206 ? 18.473 -11.832 -52.925 1.00 44.62 206 ASP A N 1
ATOM 1526 C CA . ASP A 1 206 ? 19.730 -12.520 -52.598 1.00 44.62 206 ASP A CA 1
ATOM 1527 C C . ASP A 1 206 ? 20.825 -11.498 -52.168 1.00 44.62 206 ASP A C 1
ATOM 1529 O O . ASP A 1 206 ? 21.974 -11.607 -52.614 1.00 44.62 206 ASP A O 1
ATOM 1533 N N . ASP A 1 207 ? 20.476 -10.445 -51.409 1.00 49.72 207 ASP A N 1
ATOM 1534 C CA . ASP A 1 207 ? 21.350 -9.296 -51.095 1.00 49.72 207 ASP A CA 1
ATOM 1535 C C . ASP A 1 207 ? 21.563 -8.926 -49.610 1.00 49.72 207 ASP A C 1
ATOM 1537 O O . ASP A 1 207 ? 22.511 -8.175 -49.361 1.00 49.72 207 ASP A O 1
ATOM 1541 N N . GLY A 1 208 ? 20.851 -9.538 -48.654 1.00 50.75 208 GLY A N 1
ATOM 1542 C CA . GLY A 1 208 ? 20.990 -9.291 -47.205 1.00 50.75 208 GLY A CA 1
ATOM 1543 C C . GLY A 1 208 ? 21.283 -10.537 -46.349 1.00 50.75 208 GLY A C 1
ATOM 1544 O O . GLY A 1 208 ? 20.975 -11.660 -46.773 1.00 50.75 208 GLY A O 1
ATOM 1545 N N . PRO A 1 209 ? 21.956 -10.416 -45.189 1.00 56.50 209 PRO A N 1
ATOM 1546 C CA . PRO A 1 209 ? 22.152 -11.511 -44.250 1.00 56.50 209 PRO A CA 1
ATOM 1547 C C . PRO A 1 209 ? 21.013 -11.638 -43.217 1.00 56.50 209 PRO A C 1
ATOM 1549 O O . PRO A 1 209 ? 21.291 -11.395 -42.059 1.00 56.50 209 PRO A O 1
ATOM 1552 N N . ALA A 1 210 ? 19.843 -12.164 -43.603 1.00 60.59 210 ALA A N 1
ATOM 1553 C CA . ALA A 1 210 ? 18.721 -12.591 -42.740 1.00 60.59 210 ALA A CA 1
ATOM 1554 C C . ALA A 1 210 ? 18.770 -12.139 -41.265 1.00 60.59 210 ALA A C 1
ATOM 1556 O O . ALA A 1 210 ? 19.488 -12.768 -40.471 1.00 60.59 210 ALA A O 1
ATOM 1557 N N . ASN A 1 211 ? 17.934 -11.169 -40.886 1.00 67.00 211 ASN A N 1
ATOM 1558 C CA . ASN A 1 211 ? 17.745 -10.785 -39.492 1.00 67.00 211 ASN A CA 1
ATOM 1559 C C . ASN A 1 211 ? 17.259 -11.987 -38.656 1.00 67.00 211 ASN A C 1
ATOM 1561 O O . ASN A 1 211 ? 16.148 -12.472 -38.854 1.00 67.00 211 ASN A O 1
ATOM 1565 N N . PRO A 1 212 ? 18.084 -12.533 -37.742 1.00 64.19 212 PRO A N 1
ATOM 1566 C CA . PRO A 1 212 ? 17.739 -13.722 -36.969 1.00 64.19 212 PRO A CA 1
ATOM 1567 C C . PRO A 1 212 ? 16.703 -13.459 -35.867 1.00 64.19 212 PRO A C 1
ATOM 1569 O O . PRO A 1 212 ? 16.284 -14.431 -35.236 1.00 64.19 212 PRO A O 1
ATOM 1572 N N . ASN A 1 213 ? 16.348 -12.193 -35.630 1.00 69.56 213 ASN A N 1
ATOM 1573 C CA . ASN A 1 213 ? 15.463 -11.754 -34.556 1.00 69.56 213 ASN A CA 1
ATOM 1574 C C . ASN A 1 213 ? 14.034 -11.464 -35.037 1.00 69.56 213 ASN A C 1
ATOM 1576 O O . ASN A 1 213 ? 13.166 -11.297 -34.199 1.00 69.56 213 ASN A O 1
ATOM 1580 N N . PHE A 1 214 ? 13.766 -11.467 -36.346 1.00 78.38 214 PHE A N 1
ATOM 1581 C CA . PHE A 1 214 ? 12.408 -11.280 -36.858 1.00 78.38 214 PHE A CA 1
ATOM 1582 C C . PHE A 1 214 ? 11.525 -12.501 -36.551 1.00 78.38 214 PHE A C 1
ATOM 1584 O O . PHE A 1 214 ? 11.823 -13.631 -36.976 1.00 78.38 214 PHE A O 1
ATOM 1591 N N . VAL A 1 215 ? 10.440 -12.255 -35.821 1.00 81.31 215 VAL A N 1
ATOM 1592 C CA . VAL A 1 215 ? 9.413 -13.222 -35.416 1.00 81.31 215 VAL A CA 1
ATOM 1593 C C . VAL A 1 215 ? 8.071 -12.689 -35.895 1.00 81.31 215 VAL A C 1
ATOM 1595 O O . VAL A 1 215 ? 7.714 -11.603 -35.493 1.00 81.31 215 VAL A O 1
ATOM 1598 N N . ASP A 1 216 ? 7.383 -13.441 -36.749 1.00 84.44 216 ASP A N 1
ATOM 1599 C CA . ASP A 1 216 ? 6.080 -13.096 -37.339 1.00 84.44 216 ASP A CA 1
ATOM 1600 C C . ASP A 1 216 ? 5.229 -14.372 -37.281 1.00 84.44 216 ASP A C 1
ATOM 1602 O O . ASP A 1 216 ? 5.410 -15.307 -38.081 1.00 84.44 216 ASP A O 1
ATOM 1606 N N . ALA A 1 217 ? 4.442 -14.521 -36.219 1.00 86.06 217 ALA A N 1
ATOM 1607 C CA . ALA A 1 217 ? 3.618 -15.699 -35.963 1.00 86.06 217 ALA A CA 1
ATOM 1608 C C . ALA A 1 217 ? 2.209 -15.554 -36.543 1.00 86.06 217 ALA A C 1
ATOM 1610 O O . ALA A 1 217 ? 1.570 -16.585 -36.816 1.00 86.06 217 ALA A O 1
ATOM 1611 N N . ASN A 1 218 ? 1.731 -14.320 -36.725 1.00 82.88 218 ASN A N 1
ATOM 1612 C CA . ASN A 1 218 ? 0.420 -14.008 -37.292 1.00 82.88 218 ASN A CA 1
ATOM 1613 C C . ASN A 1 218 ? 0.434 -13.953 -38.850 1.00 82.88 218 ASN A C 1
ATOM 1615 O O . ASN A 1 218 ? -0.637 -14.020 -39.468 1.00 82.88 218 ASN A O 1
ATOM 1619 N N . ASP A 1 219 ? 1.616 -14.024 -39.485 1.00 83.50 219 ASP A N 1
ATOM 1620 C CA . ASP A 1 219 ? 1.883 -13.975 -40.936 1.00 83.50 219 ASP A CA 1
ATOM 1621 C C . ASP A 1 219 ? 1.416 -12.647 -41.599 1.00 83.50 219 ASP A C 1
ATOM 1623 O O . ASP A 1 219 ? 0.998 -12.654 -42.774 1.00 83.50 219 ASP A O 1
ATOM 1627 N N . ASP A 1 220 ? 1.442 -11.515 -40.888 1.00 79.94 220 ASP A N 1
ATOM 1628 C CA . ASP A 1 220 ? 1.049 -10.197 -41.421 1.00 79.94 220 ASP A CA 1
ATOM 1629 C C . ASP A 1 220 ? 2.218 -9.391 -42.030 1.00 79.94 220 ASP A C 1
ATOM 1631 O O . ASP A 1 220 ? 2.006 -8.538 -42.906 1.00 79.94 220 ASP A O 1
ATOM 1635 N N . GLY A 1 221 ? 3.451 -9.785 -41.708 1.00 83.00 221 GLY A N 1
ATOM 1636 C CA . GLY A 1 221 ? 4.694 -9.194 -42.184 1.00 83.00 221 GLY A CA 1
ATOM 1637 C C . GLY A 1 221 ? 5.335 -8.180 -41.237 1.00 83.00 221 GLY A C 1
ATOM 1638 O O . GLY A 1 221 ? 6.435 -7.730 -41.567 1.00 83.00 221 GLY A O 1
ATOM 1639 N N . VAL A 1 222 ? 4.696 -7.842 -40.121 1.00 86.00 222 VAL A N 1
ATOM 1640 C CA . VAL A 1 222 ? 5.262 -7.117 -38.977 1.00 86.00 222 VAL A CA 1
ATOM 1641 C C . VAL A 1 222 ? 5.841 -8.141 -38.001 1.00 86.00 222 VAL A C 1
ATOM 1643 O O . VAL A 1 222 ? 5.552 -9.335 -38.082 1.00 86.00 222 VAL A O 1
ATOM 1646 N N . SER A 1 223 ? 6.796 -7.723 -37.174 1.00 87.12 223 SER A N 1
ATOM 1647 C CA . SER A 1 223 ? 7.379 -8.626 -36.193 1.00 87.12 223 SER A CA 1
ATOM 1648 C C . SER A 1 223 ? 6.630 -8.527 -34.867 1.00 87.12 223 SER A C 1
ATOM 1650 O O . SER A 1 223 ? 6.746 -7.487 -34.233 1.00 87.12 223 SER A O 1
ATOM 1652 N N . ASP A 1 224 ? 6.070 -9.639 -34.373 1.00 86.50 224 ASP A N 1
ATOM 1653 C CA . ASP A 1 224 ? 5.436 -9.782 -33.042 1.00 86.50 224 ASP A CA 1
ATOM 1654 C C . ASP A 1 224 ? 6.356 -9.419 -31.845 1.00 86.50 224 ASP A C 1
ATOM 1656 O O . ASP A 1 224 ? 6.018 -9.660 -30.691 1.00 86.50 224 ASP A O 1
ATOM 1660 N N . GLN A 1 225 ? 7.601 -8.991 -32.083 1.00 87.38 225 GLN A N 1
ATOM 1661 C CA . GLN A 1 225 ? 8.479 -8.492 -31.020 1.00 87.38 225 GLN A CA 1
ATOM 1662 C C . GLN A 1 225 ? 8.326 -6.985 -30.785 1.00 87.38 225 GLN A C 1
ATOM 1664 O O . GLN A 1 225 ? 8.962 -6.482 -29.866 1.00 87.38 225 GLN A O 1
ATOM 1669 N N . TYR A 1 226 ? 7.616 -6.290 -31.671 1.00 89.75 226 TYR A N 1
ATOM 1670 C CA . TYR A 1 226 ? 7.374 -4.848 -31.645 1.00 89.75 226 TYR A CA 1
ATOM 1671 C C . TYR A 1 226 ? 5.883 -4.536 -31.844 1.00 89.75 226 TYR A C 1
ATOM 1673 O O . TYR A 1 226 ? 5.582 -3.433 -32.257 1.00 89.75 226 TYR A O 1
ATOM 1681 N N . ASP A 1 227 ? 5.019 -5.542 -31.745 1.00 91.50 227 ASP A N 1
ATOM 1682 C CA . ASP A 1 227 ? 3.591 -5.497 -32.078 1.00 91.50 227 ASP A CA 1
ATOM 1683 C C . ASP A 1 227 ? 2.933 -6.500 -31.125 1.00 91.50 227 ASP A C 1
ATOM 1685 O O . ASP A 1 227 ? 2.972 -7.720 -31.361 1.00 91.50 227 ASP A O 1
ATOM 1689 N N . VAL A 1 228 ? 2.553 -6.003 -29.946 1.00 91.50 228 VAL A N 1
ATOM 1690 C CA . VAL A 1 228 ? 2.121 -6.823 -28.805 1.00 91.50 228 VAL A CA 1
ATOM 1691 C C . VAL A 1 228 ? 0.757 -7.459 -29.061 1.00 91.50 228 VAL A C 1
ATOM 1693 O O . VAL A 1 228 ? 0.603 -8.673 -28.847 1.00 91.50 228 VAL A O 1
ATOM 1696 N N . ASP A 1 229 ? -0.206 -6.691 -29.562 1.00 91.38 229 ASP A N 1
ATOM 1697 C CA . ASP A 1 229 ? -1.568 -7.157 -29.825 1.00 91.38 229 ASP A CA 1
ATOM 1698 C C . ASP A 1 229 ? -1.718 -7.884 -31.188 1.00 91.38 229 ASP A C 1
ATOM 1700 O O . ASP A 1 229 ? -2.620 -8.721 -31.388 1.00 91.38 229 ASP A O 1
ATOM 1704 N N . GLY A 1 230 ? -0.760 -7.689 -32.098 1.00 91.00 230 GLY A N 1
ATOM 1705 C CA . GLY A 1 230 ? -0.681 -8.335 -33.400 1.00 91.00 230 GLY A CA 1
ATOM 1706 C C . GLY A 1 230 ? -1.619 -7.734 -34.446 1.00 91.00 230 GLY A C 1
ATOM 1707 O O . GLY A 1 230 ? -2.099 -8.498 -35.311 1.00 91.00 230 GLY A O 1
ATOM 1708 N N . ASP A 1 231 ? -1.951 -6.446 -34.355 1.00 88.25 231 ASP A N 1
ATOM 1709 C CA . ASP A 1 231 ? -2.823 -5.742 -35.299 1.00 88.25 231 ASP A CA 1
ATOM 1710 C C . ASP A 1 231 ? -2.088 -5.223 -36.561 1.00 88.25 231 ASP A C 1
ATOM 1712 O O . ASP A 1 231 ? -2.719 -4.966 -37.607 1.00 88.25 231 ASP A O 1
ATOM 1716 N N . GLY A 1 232 ? -0.750 -5.208 -36.517 1.00 88.56 232 GLY A N 1
ATOM 1717 C CA . GLY A 1 232 ? 0.154 -4.802 -37.590 1.00 88.56 232 GLY A CA 1
ATOM 1718 C C . GLY A 1 232 ? 0.561 -3.322 -37.570 1.00 88.56 232 GLY A C 1
ATOM 1719 O O . GLY A 1 232 ? 1.205 -2.856 -38.529 1.00 88.56 232 GLY A O 1
ATOM 1720 N N . VAL A 1 233 ? 0.166 -2.578 -36.543 1.00 89.25 233 VAL A N 1
ATOM 1721 C CA . VAL A 1 233 ? 0.837 -1.384 -36.026 1.00 89.25 233 VAL A CA 1
ATOM 1722 C C . VAL A 1 233 ? 1.951 -1.869 -35.083 1.00 89.25 233 VAL A C 1
ATOM 1724 O O . VAL A 1 233 ? 2.013 -3.039 -34.735 1.00 89.25 233 VAL A O 1
ATOM 1727 N N . ILE A 1 234 ? 2.983 -1.060 -34.867 1.00 90.88 234 ILE A N 1
ATOM 1728 C CA . ILE A 1 234 ? 4.048 -1.427 -33.921 1.00 90.88 234 ILE A CA 1
ATOM 1729 C C . ILE A 1 234 ? 3.893 -0.534 -32.710 1.00 90.88 234 ILE A C 1
ATOM 1731 O O . ILE A 1 234 ? 3.544 0.616 -32.940 1.00 90.88 234 ILE A O 1
ATOM 1735 N N . ASP A 1 235 ? 4.241 -1.030 -31.524 1.00 92.56 235 ASP A N 1
ATOM 1736 C CA . ASP A 1 235 ? 4.008 -0.360 -30.239 1.00 92.56 235 ASP A CA 1
ATOM 1737 C C . ASP A 1 235 ? 4.354 1.146 -30.304 1.00 92.56 235 ASP A C 1
ATOM 1739 O O . ASP A 1 235 ? 3.482 1.962 -30.110 1.00 92.56 235 ASP A O 1
ATOM 1743 N N . GLN A 1 236 ? 5.539 1.516 -30.826 1.00 91.00 236 GLN A N 1
ATOM 1744 C CA . GLN A 1 236 ? 5.973 2.923 -31.031 1.00 91.00 236 GLN A CA 1
ATOM 1745 C C . GLN A 1 236 ? 5.178 3.781 -32.035 1.00 91.00 236 GLN A C 1
ATOM 1747 O O . GLN A 1 236 ? 5.671 4.785 -32.544 1.00 91.00 236 GLN A O 1
ATOM 1752 N N . PHE A 1 237 ? 4.059 3.282 -32.525 1.00 91.50 237 PHE A N 1
ATOM 1753 C CA . PHE A 1 237 ? 3.105 3.976 -33.378 1.00 91.50 237 PHE A CA 1
ATOM 1754 C C . PHE A 1 237 ? 1.679 3.534 -33.027 1.00 91.50 237 PHE A C 1
ATOM 1756 O O . PHE A 1 237 ? 0.799 3.672 -33.888 1.00 91.50 237 PHE A O 1
ATOM 1763 N N . ASP A 1 238 ? 1.478 2.912 -31.875 1.00 93.44 238 ASP A N 1
ATOM 1764 C CA . ASP A 1 238 ? 0.247 2.284 -31.435 1.00 93.44 238 ASP A CA 1
ATOM 1765 C C . ASP A 1 238 ? -0.217 2.990 -30.169 1.00 93.44 238 ASP A C 1
ATOM 1767 O O . ASP A 1 238 ? 0.519 3.097 -29.204 1.00 93.44 238 ASP A O 1
ATOM 1771 N N . LEU A 1 239 ? -1.435 3.518 -30.192 1.00 94.12 239 LEU A N 1
ATOM 1772 C CA . LEU A 1 239 ? -1.997 4.237 -29.054 1.00 94.12 239 LEU A CA 1
ATOM 1773 C C . LEU A 1 239 ? -2.752 3.320 -28.069 1.00 94.12 239 LEU A C 1
ATOM 1775 O O . LEU A 1 239 ? -3.354 3.840 -27.127 1.00 94.12 239 LEU A O 1
ATOM 1779 N N . ASP A 1 240 ? -2.800 2.010 -28.336 1.00 95.38 240 ASP A N 1
ATOM 1780 C CA . ASP A 1 240 ? -3.470 0.945 -27.561 1.00 95.38 240 ASP A CA 1
ATOM 1781 C C . ASP A 1 240 ? -2.698 -0.373 -27.792 1.00 95.38 240 ASP A C 1
ATOM 1783 O O . ASP A 1 240 ? -3.183 -1.296 -28.451 1.00 95.38 240 ASP A O 1
ATOM 1787 N N . SER A 1 241 ? -1.445 -0.422 -27.323 1.00 95.00 241 SER A N 1
ATOM 1788 C CA . SER A 1 241 ? -0.424 -1.422 -27.680 1.00 95.00 241 SER A CA 1
ATOM 1789 C C . SER A 1 241 ? -0.823 -2.872 -27.381 1.00 95.00 241 SER A C 1
ATOM 1791 O O . SER A 1 241 ? -0.315 -3.801 -28.021 1.00 95.00 241 SER A O 1
ATOM 1793 N N . ASP A 1 242 ? -1.681 -3.120 -26.393 1.00 94.69 242 ASP A N 1
ATOM 1794 C CA . ASP A 1 242 ? -2.195 -4.454 -26.066 1.00 94.69 242 ASP A CA 1
ATOM 1795 C C . ASP A 1 242 ? -3.629 -4.717 -26.580 1.00 94.69 242 ASP A C 1
ATOM 1797 O O . ASP A 1 242 ? -4.121 -5.859 -26.515 1.00 94.69 242 ASP A O 1
ATOM 1801 N N . GLY A 1 243 ? -4.247 -3.709 -27.201 1.00 94.88 243 GLY A N 1
ATOM 1802 C CA . GLY A 1 243 ? -5.493 -3.790 -27.960 1.00 94.88 243 GLY A CA 1
ATOM 1803 C C . GLY A 1 243 ? -6.726 -4.016 -27.088 1.00 94.88 243 GLY A C 1
ATOM 1804 O O . GLY A 1 243 ? -7.698 -4.684 -27.502 1.00 94.88 243 GLY A O 1
ATOM 1805 N N . ASP A 1 244 ? -6.679 -3.527 -25.860 1.00 94.69 244 ASP A N 1
ATOM 1806 C CA . ASP A 1 244 ? -7.665 -3.744 -24.817 1.00 94.69 244 ASP A CA 1
ATOM 1807 C C . ASP A 1 244 ? -8.751 -2.633 -24.806 1.00 94.69 244 ASP A C 1
ATOM 1809 O O . ASP A 1 244 ? -9.911 -2.857 -24.408 1.00 94.69 244 ASP A O 1
ATOM 1813 N N . GLY A 1 245 ? -8.454 -1.472 -25.397 1.00 93.38 245 GLY A N 1
ATOM 1814 C CA . GLY A 1 245 ? -9.372 -0.343 -25.524 1.00 93.38 245 GLY A CA 1
ATOM 1815 C C . GLY A 1 245 ? -9.204 0.772 -24.509 1.00 93.38 245 GLY A C 1
ATOM 1816 O O . GLY A 1 245 ? -10.018 1.711 -24.530 1.00 93.38 245 GLY A O 1
ATOM 1817 N N . ILE A 1 246 ? -8.245 0.674 -23.604 1.00 94.94 246 ILE A N 1
ATOM 1818 C CA . ILE A 1 246 ? -7.753 1.768 -22.782 1.00 94.94 246 ILE A CA 1
ATOM 1819 C C . ILE A 1 246 ? -6.499 2.313 -23.496 1.00 94.94 246 ILE A C 1
ATOM 1821 O O . ILE A 1 246 ? -5.700 1.539 -23.983 1.00 94.94 246 ILE A O 1
ATOM 1825 N N . PRO A 1 247 ? -6.349 3.637 -23.679 1.00 94.94 247 PRO A N 1
ATOM 1826 C CA . PRO A 1 247 ? -5.180 4.148 -24.393 1.00 94.94 247 PRO A CA 1
ATOM 1827 C C . PRO A 1 247 ? -3.874 4.023 -23.601 1.00 94.94 247 PRO A C 1
ATOM 1829 O O . PRO A 1 247 ? -3.866 4.278 -22.393 1.00 94.94 247 PRO A O 1
ATOM 1832 N N . ASP A 1 248 ? -2.752 3.862 -24.296 1.00 95.44 248 ASP A N 1
ATOM 1833 C CA . ASP A 1 248 ? -1.418 3.732 -23.696 1.00 95.44 248 ASP A CA 1
ATOM 1834 C C . ASP A 1 248 ? -1.071 4.916 -22.782 1.00 95.44 248 ASP A C 1
ATOM 1836 O O . ASP A 1 248 ? -0.597 4.756 -21.652 1.00 95.44 248 ASP A O 1
ATOM 1840 N N . ASN A 1 249 ? -1.431 6.138 -23.195 1.00 93.44 249 ASN A N 1
ATOM 1841 C CA . ASN A 1 249 ? -1.277 7.338 -22.369 1.00 93.44 249 ASN A CA 1
ATOM 1842 C C . ASN A 1 249 ? -1.964 7.215 -20.998 1.00 93.44 249 ASN A C 1
ATOM 1844 O O . ASN A 1 249 ? -1.479 7.746 -19.989 1.00 93.44 249 ASN A O 1
ATOM 1848 N N . ASN A 1 250 ? -3.134 6.579 -20.965 1.00 93.69 250 ASN A N 1
ATOM 1849 C CA . ASN A 1 250 ? -3.937 6.393 -19.767 1.00 93.69 250 ASN A CA 1
ATOM 1850 C C . ASN A 1 250 ? -3.333 5.351 -18.834 1.00 93.69 250 ASN A C 1
ATOM 1852 O O . ASN A 1 250 ? -3.342 5.562 -17.618 1.00 93.69 250 ASN A O 1
ATOM 1856 N N . GLU A 1 251 ? -2.790 4.280 -19.392 1.00 94.31 251 GLU A N 1
ATOM 1857 C CA . GLU A 1 251 ? -2.238 3.145 -18.653 1.00 94.31 251 GLU A CA 1
ATOM 1858 C C . GLU A 1 251 ? -0.792 3.382 -18.224 1.00 94.31 251 GLU A C 1
ATOM 1860 O O . GLU A 1 251 ? -0.370 2.991 -17.140 1.00 94.31 251 GLU A O 1
ATOM 1865 N N . ALA A 1 252 ? -0.031 4.183 -18.962 1.00 92.56 252 ALA A N 1
ATOM 1866 C CA . ALA A 1 252 ? 1.297 4.602 -18.532 1.00 92.56 252 ALA A CA 1
ATOM 1867 C C . ALA A 1 252 ? 1.291 5.531 -17.301 1.00 92.56 252 ALA A C 1
ATOM 1869 O O . ALA A 1 252 ? 2.354 5.870 -16.776 1.00 92.56 252 ALA A O 1
ATOM 1870 N N . GLN A 1 253 ? 0.123 5.976 -16.826 1.00 91.88 253 GLN A N 1
ATOM 1871 C CA . GLN A 1 253 ? -0.029 6.914 -15.710 1.00 91.88 253 GLN A CA 1
ATOM 1872 C C . GLN A 1 253 ? -0.899 6.338 -14.592 1.00 91.88 253 GLN A C 1
ATOM 1874 O O . GLN A 1 253 ? -1.830 5.589 -14.848 1.00 91.88 253 GLN A O 1
ATOM 1879 N N . GLY A 1 254 ? -0.660 6.752 -13.343 1.00 87.25 254 GLY A N 1
ATOM 1880 C CA . GLY A 1 254 ? -1.512 6.386 -12.203 1.00 87.25 254 GLY A CA 1
ATOM 1881 C C . GLY A 1 254 ? -2.913 7.015 -12.264 1.00 87.25 254 GLY A C 1
ATOM 1882 O O . GLY A 1 254 ? -3.114 8.068 -12.876 1.00 87.25 254 GLY A O 1
ATOM 1883 N N . THR A 1 255 ? -3.880 6.407 -11.575 1.00 86.69 255 THR A N 1
ATOM 1884 C CA . THR A 1 255 ? -5.318 6.729 -11.677 1.00 86.69 255 THR A CA 1
ATOM 1885 C C . THR A 1 255 ? -5.676 8.167 -11.280 1.00 86.69 255 THR A C 1
ATOM 1887 O O . THR A 1 255 ? -6.508 8.823 -11.917 1.00 86.69 255 THR A O 1
ATOM 1890 N N . GLN A 1 256 ? -5.027 8.697 -10.240 1.00 80.06 256 GLN A N 1
ATOM 1891 C CA . GLN A 1 256 ? -5.311 10.028 -9.677 1.00 80.06 256 GLN A CA 1
ATOM 1892 C C . GLN A 1 256 ? -4.436 11.157 -10.248 1.00 80.06 256 GLN A C 1
ATOM 1894 O O . GLN A 1 256 ? -4.830 12.328 -10.206 1.00 80.06 256 GLN A O 1
ATOM 1899 N N . ASP A 1 257 ? -3.268 10.824 -10.802 1.00 73.44 257 ASP A N 1
ATOM 1900 C CA . ASP A 1 257 ? -2.275 11.785 -11.307 1.00 73.44 257 ASP A CA 1
ATOM 1901 C C . ASP A 1 257 ? -2.282 11.916 -12.842 1.00 73.44 257 ASP A C 1
ATOM 1903 O O . ASP A 1 257 ? -1.390 12.541 -13.427 1.00 73.44 257 ASP A O 1
ATOM 1907 N N . PHE A 1 258 ? -3.328 11.393 -13.492 1.00 86.62 258 PHE A N 1
ATOM 1908 C CA . PHE A 1 258 ? -3.498 11.437 -14.940 1.00 86.62 258 PHE A CA 1
ATOM 1909 C C . PHE A 1 258 ? -3.380 12.861 -15.506 1.00 86.62 258 PHE A C 1
ATOM 1911 O O . PHE A 1 258 ? -4.088 13.804 -15.116 1.00 86.62 258 PHE A O 1
ATOM 1918 N N . THR A 1 259 ? -2.504 13.005 -16.495 1.00 87.25 259 THR A N 1
ATOM 1919 C CA . THR A 1 259 ? -2.296 14.234 -17.249 1.00 87.25 259 THR A CA 1
ATOM 1920 C C . THR A 1 259 ? -2.546 13.979 -18.732 1.00 87.25 259 THR A C 1
ATOM 1922 O O . THR A 1 259 ? -1.723 13.383 -19.412 1.00 87.25 259 THR A O 1
ATOM 1925 N N . ALA A 1 260 ? -3.648 14.528 -19.247 1.00 87.56 260 ALA A N 1
ATOM 1926 C CA . ALA A 1 260 ? -3.943 14.572 -20.682 1.00 87.56 260 ALA A CA 1
ATOM 1927 C C . ALA A 1 260 ? -2.892 15.378 -21.467 1.00 87.56 260 ALA A C 1
ATOM 1929 O O . ALA A 1 260 ? -2.463 16.445 -20.997 1.00 87.56 260 ALA A O 1
ATOM 1930 N N . GLN A 1 261 ? -2.593 14.970 -22.705 1.00 85.06 261 GLN A N 1
ATOM 1931 C CA . GLN A 1 261 ? -1.515 15.538 -23.534 1.00 85.06 261 GLN A CA 1
ATOM 1932 C C . GLN A 1 261 ? -1.661 17.055 -23.713 1.00 85.06 261 GLN A C 1
ATOM 1934 O O . GLN A 1 261 ? -0.703 17.831 -23.632 1.00 85.06 261 GLN A O 1
ATOM 1939 N N . GLY A 1 262 ? -2.889 17.531 -23.940 1.00 77.62 262 GLY A N 1
ATOM 1940 C CA . GLY A 1 262 ? -3.226 18.958 -24.005 1.00 77.62 262 GLY A CA 1
ATOM 1941 C C . GLY A 1 262 ? -2.656 19.730 -25.215 1.00 77.62 262 GLY A C 1
ATOM 1942 O O . GLY A 1 262 ? -3.068 20.883 -25.434 1.00 77.62 262 GLY A O 1
ATOM 1943 N N . GLY A 1 263 ? -1.761 19.113 -26.004 1.00 82.88 263 GLY A N 1
ATOM 1944 C CA . GLY A 1 263 ? -1.334 19.486 -27.358 1.00 82.88 263 GLY A CA 1
ATOM 1945 C C . GLY A 1 263 ? 0.185 19.496 -27.622 1.00 82.88 263 GLY A C 1
ATOM 1946 O O . GLY A 1 263 ? 0.994 19.638 -26.714 1.00 82.88 263 GLY A O 1
ATOM 1947 N N . LEU A 1 264 ? 0.543 19.538 -28.911 1.00 87.62 264 LEU A N 1
ATOM 1948 C CA . LEU A 1 264 ? 1.895 19.383 -29.496 1.00 87.62 264 LEU A CA 1
ATOM 1949 C C . LEU A 1 264 ? 2.909 20.526 -29.276 1.00 87.62 264 LEU A C 1
ATOM 1951 O O . LEU A 1 264 ? 3.628 20.943 -30.189 1.00 87.62 264 LEU A O 1
ATOM 1955 N N . THR A 1 265 ? 2.903 21.199 -28.125 1.00 88.69 265 THR A N 1
ATOM 1956 C CA . THR A 1 265 ? 3.970 22.184 -27.887 1.00 88.69 265 THR A CA 1
ATOM 1957 C C . THR A 1 265 ? 5.203 21.435 -27.421 1.00 88.69 265 THR A C 1
ATOM 1959 O O . THR A 1 265 ? 5.185 20.948 -26.302 1.00 88.69 265 THR A O 1
ATOM 1962 N N . ASP A 1 266 ? 6.287 21.502 -28.186 1.00 88.50 266 ASP A N 1
ATOM 1963 C CA . ASP A 1 266 ? 7.639 21.083 -27.793 1.00 88.50 266 ASP A CA 1
ATOM 1964 C C . ASP A 1 266 ? 8.578 22.321 -27.796 1.00 88.50 266 ASP A C 1
ATOM 1966 O O . ASP A 1 266 ? 8.571 23.158 -28.713 1.00 88.50 266 ASP A O 1
ATOM 1970 N N . SER A 1 267 ? 9.302 22.538 -26.690 1.00 88.56 267 SER A N 1
ATOM 1971 C CA . SER A 1 267 ? 10.140 23.730 -26.481 1.00 88.56 267 SER A CA 1
ATOM 1972 C C . SER A 1 267 ? 11.591 23.557 -26.919 1.00 88.56 267 SER A C 1
ATOM 1974 O O . SER A 1 267 ? 12.230 24.570 -27.263 1.00 88.56 267 SER A O 1
ATOM 1976 N N . ASP A 1 268 ? 12.141 22.353 -26.837 1.00 86.19 268 ASP A N 1
ATOM 1977 C CA . ASP A 1 268 ? 13.528 22.042 -27.173 1.00 86.19 268 ASP A CA 1
ATOM 1978 C C . ASP A 1 268 ? 13.691 21.158 -28.411 1.00 86.19 268 ASP A C 1
ATOM 1980 O O . ASP A 1 268 ? 14.821 21.091 -28.919 1.00 86.19 268 ASP A O 1
ATOM 1984 N N . ASN A 1 269 ? 12.572 20.776 -29.035 1.00 87.62 269 ASN A N 1
ATOM 1985 C CA . ASN A 1 269 ? 12.493 20.167 -30.358 1.00 87.62 269 ASN A CA 1
ATOM 1986 C C . ASN A 1 269 ? 13.167 18.793 -30.385 1.00 87.62 269 ASN A C 1
ATOM 1988 O O . ASN A 1 269 ? 14.020 18.569 -31.257 1.00 87.62 269 ASN A O 1
ATOM 1992 N N . ASP A 1 270 ? 12.858 17.958 -29.398 1.00 85.94 270 ASP A N 1
ATOM 1993 C CA . ASP A 1 270 ? 13.375 16.601 -29.265 1.00 85.94 270 ASP A CA 1
ATOM 1994 C C . ASP A 1 270 ? 12.343 15.493 -29.502 1.00 85.94 270 ASP A C 1
ATOM 1996 O O . ASP A 1 270 ? 12.788 14.357 -29.598 1.00 85.94 270 ASP A O 1
ATOM 2000 N N . GLY A 1 271 ? 11.066 15.825 -29.711 1.00 87.56 271 GLY A N 1
ATOM 2001 C CA . GLY A 1 271 ? 10.011 14.859 -30.045 1.00 87.56 271 GLY A CA 1
ATOM 2002 C C . GLY A 1 271 ? 8.930 14.805 -28.982 1.00 87.56 271 GLY A C 1
ATOM 2003 O O . GLY A 1 271 ? 7.742 14.841 -29.248 1.00 87.56 271 GLY A O 1
ATOM 2004 N N . LEU A 1 272 ? 9.359 14.908 -27.727 1.00 89.62 272 LEU A N 1
ATOM 2005 C CA . LEU A 1 272 ? 8.482 14.771 -26.583 1.00 89.62 272 LEU A CA 1
ATOM 2006 C C . LEU A 1 272 ? 7.738 16.082 -26.288 1.00 89.62 272 LEU A C 1
ATOM 2008 O O . LEU A 1 272 ? 8.321 17.159 -26.085 1.00 89.62 272 LEU A O 1
ATOM 2012 N N . VAL A 1 273 ? 6.411 16.020 -26.190 1.00 89.62 273 VAL A N 1
ATOM 2013 C CA . VAL A 1 273 ? 5.609 17.212 -25.876 1.00 89.62 273 VAL A CA 1
ATOM 2014 C C . VAL A 1 273 ? 5.907 17.748 -24.471 1.00 89.62 273 VAL A C 1
ATOM 2016 O O . VAL A 1 273 ? 6.032 17.009 -23.502 1.00 89.62 273 VAL A O 1
ATOM 2019 N N . ASN A 1 274 ? 5.906 19.080 -24.300 1.00 87.44 274 ASN A N 1
ATOM 2020 C CA . ASN A 1 274 ? 6.202 19.758 -23.016 1.00 87.44 274 ASN A CA 1
ATOM 2021 C C . ASN A 1 274 ? 5.323 19.302 -21.836 1.00 87.44 274 ASN A C 1
ATOM 2023 O O . ASN A 1 274 ? 5.622 19.645 -20.691 1.00 87.44 274 ASN A O 1
ATOM 2027 N N . THR A 1 275 ? 4.172 18.688 -22.111 1.00 88.81 275 THR A N 1
ATOM 2028 C CA . THR A 1 275 ? 3.295 18.146 -21.071 1.00 88.81 275 THR A CA 1
ATOM 2029 C C . THR A 1 275 ? 3.966 16.977 -20.351 1.00 88.81 275 THR A C 1
ATOM 2031 O O . THR A 1 275 ? 3.868 16.906 -19.127 1.00 88.81 275 THR A O 1
ATOM 2034 N N . TYR A 1 276 ? 4.711 16.157 -21.094 1.00 88.44 276 TYR A N 1
ATOM 2035 C CA . TYR A 1 276 ? 5.425 14.973 -20.616 1.00 88.44 276 TYR A CA 1
ATOM 2036 C C . TYR A 1 276 ? 6.943 15.196 -20.515 1.00 88.44 276 TYR A C 1
ATOM 2038 O O . TYR A 1 276 ? 7.621 14.531 -19.738 1.00 88.44 276 TYR A O 1
ATOM 2046 N N . ASP A 1 277 ? 7.484 16.215 -21.190 1.00 83.81 277 ASP A N 1
ATOM 2047 C CA . ASP A 1 277 ? 8.909 16.544 -21.155 1.00 83.81 277 ASP A CA 1
ATOM 2048 C C . ASP A 1 277 ? 9.343 17.261 -19.855 1.00 83.81 277 ASP A C 1
ATOM 2050 O O . ASP A 1 277 ? 9.127 18.462 -19.631 1.00 83.81 277 ASP A O 1
ATOM 2054 N N . ASN A 1 278 ? 10.036 16.511 -18.988 1.00 66.81 278 ASN A N 1
ATOM 2055 C CA . ASN A 1 278 ? 10.717 17.021 -17.789 1.00 66.81 278 ASN A CA 1
ATOM 2056 C C . ASN A 1 278 ? 12.245 17.194 -17.981 1.00 66.81 278 ASN A C 1
ATOM 2058 O O . ASN A 1 278 ? 13.019 17.266 -17.017 1.00 66.81 278 ASN A O 1
ATOM 2062 N N . GLY A 1 279 ? 12.693 17.311 -19.233 1.00 62.06 279 GLY A N 1
ATOM 2063 C CA . GLY A 1 279 ? 14.046 17.662 -19.647 1.00 62.06 279 GLY A CA 1
ATOM 2064 C C . GLY A 1 279 ? 14.915 16.505 -20.139 1.00 62.06 279 GLY A C 1
ATOM 2065 O O . GLY A 1 279 ? 16.137 16.652 -19.999 1.00 62.06 279 GLY A O 1
ATOM 2066 N N . THR A 1 280 ? 14.325 15.389 -20.611 1.00 58.72 280 THR A N 1
ATOM 2067 C CA . THR A 1 280 ? 14.875 14.305 -21.494 1.00 58.72 280 THR A CA 1
ATOM 2068 C C . THR A 1 280 ? 14.143 12.947 -21.396 1.00 58.72 280 THR A C 1
ATOM 2070 O O . THR A 1 280 ? 14.565 12.005 -22.061 1.00 58.72 280 THR A O 1
ATOM 2073 N N . THR A 1 281 ? 13.129 12.789 -20.543 1.00 69.56 281 THR A N 1
ATOM 2074 C CA . THR A 1 281 ? 12.406 11.514 -20.344 1.00 69.56 281 THR A CA 1
ATOM 2075 C C . THR A 1 281 ? 10.906 11.785 -20.304 1.00 69.56 281 THR A C 1
ATOM 2077 O O . THR A 1 281 ? 10.529 12.765 -19.649 1.00 69.56 281 THR A O 1
ATOM 2080 N N . GLY A 1 282 ? 10.118 10.937 -20.971 1.00 83.75 282 GLY A N 1
ATOM 2081 C CA . GLY A 1 282 ? 8.653 10.966 -21.004 1.00 83.75 282 GLY A CA 1
ATOM 2082 C C . GLY A 1 282 ? 8.003 10.504 -19.706 1.00 83.75 282 GLY A C 1
ATOM 2083 O O . GLY A 1 282 ? 8.580 10.632 -18.615 1.00 83.75 282 GLY A O 1
ATOM 2084 N N . LEU A 1 283 ? 6.782 9.993 -19.838 1.00 88.81 283 LEU A N 1
ATOM 2085 C CA . LEU A 1 283 ? 6.073 9.273 -18.792 1.00 88.81 283 LEU A CA 1
ATOM 2086 C C . LEU A 1 283 ? 6.916 8.089 -18.304 1.00 88.81 283 LEU A C 1
ATOM 2088 O O . LEU A 1 283 ? 7.774 7.566 -19.008 1.00 88.81 283 LEU A O 1
ATOM 2092 N N . VAL A 1 284 ? 6.704 7.706 -17.049 1.00 85.62 284 VAL A N 1
ATOM 2093 C CA . VAL A 1 284 ? 7.257 6.464 -16.507 1.00 85.62 284 VAL A CA 1
ATOM 2094 C C . VAL A 1 284 ? 6.083 5.503 -16.436 1.00 85.62 284 VAL A C 1
ATOM 2096 O O . VAL A 1 284 ? 5.245 5.732 -15.561 1.00 85.62 284 VAL A O 1
ATOM 2099 N N . PRO A 1 285 ? 6.018 4.491 -17.320 1.00 90.69 285 PRO A N 1
ATOM 2100 C CA . PRO A 1 285 ? 4.890 3.575 -17.353 1.00 90.69 285 PRO A CA 1
ATOM 2101 C C . PRO A 1 285 ? 4.641 2.909 -15.999 1.00 90.69 285 PRO A C 1
ATOM 2103 O O . PRO A 1 285 ? 5.595 2.558 -15.288 1.00 90.69 285 PRO A O 1
ATOM 2106 N N . VAL A 1 286 ? 3.364 2.776 -15.642 1.00 89.44 286 VAL A N 1
ATOM 2107 C CA . VAL A 1 286 ? 2.912 2.021 -14.470 1.00 89.44 286 VAL A CA 1
ATOM 2108 C C . VAL A 1 286 ? 3.011 0.521 -14.778 1.00 89.44 286 VAL A C 1
ATOM 2110 O O . VAL A 1 286 ? 2.963 0.120 -15.935 1.00 89.44 286 VAL A O 1
ATOM 2113 N N . ASP A 1 287 ? 3.278 -0.263 -13.739 1.00 87.62 287 ASP A N 1
ATOM 2114 C CA . ASP A 1 287 ? 3.354 -1.729 -13.744 1.00 87.62 287 ASP A CA 1
ATOM 2115 C C . ASP A 1 287 ? 2.699 -2.162 -12.424 1.00 87.62 287 ASP A C 1
ATOM 2117 O O . ASP A 1 287 ? 3.342 -2.143 -11.360 1.00 87.62 287 ASP A O 1
ATOM 2121 N N . THR A 1 288 ? 1.382 -2.352 -12.481 1.00 86.81 288 THR A N 1
ATOM 2122 C CA . THR A 1 288 ? 0.489 -2.458 -11.321 1.00 86.81 288 THR A CA 1
ATOM 2123 C C . THR A 1 288 ? 0.768 -3.732 -10.526 1.00 86.81 288 THR A C 1
ATOM 2125 O O . THR A 1 288 ? 0.998 -3.668 -9.312 1.00 86.81 288 THR A O 1
ATOM 2128 N N . ASP A 1 289 ? 0.877 -4.882 -11.189 1.00 76.56 289 ASP A N 1
ATOM 2129 C CA . ASP A 1 289 ? 1.179 -6.160 -10.537 1.00 76.56 289 ASP A CA 1
ATOM 2130 C C . ASP A 1 289 ? 2.691 -6.420 -10.324 1.00 76.56 289 ASP A C 1
ATOM 2132 O O . ASP A 1 289 ? 3.093 -7.356 -9.610 1.00 76.56 289 ASP A O 1
ATOM 2136 N N . SER A 1 290 ? 3.549 -5.542 -10.859 1.00 82.25 290 SER A N 1
ATOM 2137 C CA . SER A 1 290 ? 5.010 -5.619 -10.774 1.00 82.25 290 SER A CA 1
ATOM 2138 C C . SER A 1 290 ? 5.606 -6.893 -11.384 1.00 82.25 290 SER A C 1
ATOM 2140 O O . SER A 1 290 ? 6.680 -7.351 -10.941 1.00 82.25 290 SER A O 1
ATOM 2142 N N . ASP A 1 291 ? 4.947 -7.499 -12.372 1.00 71.75 291 ASP A N 1
ATOM 2143 C CA . ASP A 1 291 ? 5.451 -8.677 -13.077 1.00 71.75 291 ASP A CA 1
ATOM 2144 C C . ASP A 1 291 ? 6.551 -8.332 -14.105 1.00 71.75 291 ASP A C 1
ATOM 2146 O O . ASP A 1 291 ? 7.365 -9.194 -14.493 1.00 71.75 291 ASP A O 1
ATOM 2150 N N . GLY A 1 292 ? 6.677 -7.041 -14.423 1.00 75.56 292 GLY A N 1
ATOM 2151 C CA . GLY A 1 292 ? 7.623 -6.495 -15.379 1.00 75.56 292 GLY A CA 1
ATOM 2152 C C . GLY A 1 292 ? 7.064 -6.338 -16.790 1.00 75.56 292 GLY A C 1
ATOM 2153 O O . GLY A 1 292 ? 7.874 -6.170 -17.704 1.00 75.56 292 GLY A O 1
ATOM 2154 N N . VAL A 1 293 ? 5.756 -6.412 -16.996 1.00 83.50 293 VAL A N 1
ATOM 2155 C CA . VAL A 1 293 ? 5.047 -5.907 -18.172 1.00 83.50 293 VAL A CA 1
ATOM 2156 C C . VAL A 1 293 ? 4.308 -4.642 -17.726 1.00 83.50 293 VAL A C 1
ATOM 2158 O O . VAL A 1 293 ? 3.515 -4.704 -16.803 1.00 83.50 293 VAL A O 1
ATOM 2161 N N . PRO A 1 294 ? 4.619 -3.464 -18.289 1.00 91.06 294 PRO A N 1
ATOM 2162 C CA . PRO A 1 294 ? 3.860 -2.261 -17.963 1.00 91.06 294 PRO A CA 1
ATOM 2163 C C . PRO A 1 294 ? 2.389 -2.381 -18.373 1.00 91.06 294 PRO A C 1
ATOM 2165 O O . PRO A 1 294 ? 2.124 -3.008 -19.395 1.00 91.06 294 PRO A O 1
ATOM 2168 N N . ASP A 1 295 ? 1.498 -1.694 -17.655 1.00 94.25 295 ASP A N 1
ATOM 2169 C CA . ASP A 1 295 ? 0.037 -1.752 -17.839 1.00 94.25 295 ASP A CA 1
ATOM 2170 C C . ASP A 1 295 ? -0.384 -1.576 -19.310 1.00 94.25 295 ASP A C 1
ATOM 2172 O O . ASP A 1 295 ? -1.096 -2.409 -19.836 1.00 94.25 295 ASP A O 1
ATOM 2176 N N . TYR A 1 296 ? 0.170 -0.590 -20.033 1.00 95.38 296 TYR A N 1
ATOM 2177 C CA . TYR A 1 296 ? -0.143 -0.342 -21.459 1.00 95.38 296 TYR A CA 1
ATOM 2178 C C . TYR A 1 296 ? 0.251 -1.485 -22.425 1.00 95.38 296 TYR A C 1
ATOM 2180 O O . TYR A 1 296 ? 0.096 -1.393 -23.637 1.00 95.38 296 TYR A O 1
ATOM 2188 N N . LYS A 1 297 ? 0.874 -2.553 -21.916 1.00 94.56 297 LYS A N 1
ATOM 2189 C CA . LYS A 1 297 ? 1.222 -3.774 -22.659 1.00 94.56 297 LYS A CA 1
ATOM 2190 C C . LYS A 1 297 ? 0.633 -5.029 -22.019 1.00 94.56 297 LYS A C 1
ATOM 2192 O O . LYS A 1 297 ? 0.994 -6.138 -22.445 1.00 94.56 297 LYS A O 1
ATOM 2197 N N . ASP A 1 298 ? -0.191 -4.881 -20.987 1.00 93.94 298 ASP A N 1
ATOM 2198 C CA . ASP A 1 298 ? -0.736 -5.973 -20.200 1.00 93.94 298 ASP A CA 1
ATOM 2199 C C . ASP A 1 298 ? -2.264 -5.978 -20.184 1.00 93.94 298 ASP A C 1
ATOM 2201 O O . ASP A 1 298 ? -2.914 -5.177 -19.539 1.00 93.94 298 ASP A O 1
ATOM 2205 N N . THR A 1 299 ? -2.835 -7.017 -20.788 1.00 94.44 299 THR A N 1
ATOM 2206 C CA . THR A 1 299 ? -4.288 -7.191 -20.921 1.00 94.44 299 THR A CA 1
ATOM 2207 C C . THR A 1 299 ? -5.045 -7.498 -19.610 1.00 94.44 299 THR A C 1
ATOM 2209 O O . THR A 1 299 ? -6.248 -7.791 -19.663 1.00 94.44 299 THR A O 1
ATOM 2212 N N . ASP A 1 300 ? -4.332 -7.608 -18.487 1.00 91.75 300 ASP A N 1
ATOM 2213 C CA . ASP A 1 300 ? -4.796 -7.977 -17.135 1.00 91.75 300 ASP A CA 1
ATOM 2214 C C . ASP A 1 300 ? -3.842 -7.329 -16.102 1.00 91.75 300 ASP A C 1
ATOM 2216 O O . ASP A 1 300 ? -3.100 -8.045 -15.426 1.00 91.75 300 ASP A O 1
ATOM 2220 N N . SER A 1 301 ? -3.808 -5.987 -16.036 1.00 92.44 301 SER A N 1
ATOM 2221 C CA . SER A 1 301 ? -2.778 -5.178 -15.341 1.00 92.44 301 SER A CA 1
ATOM 2222 C C . SER A 1 301 ? -2.587 -5.510 -13.856 1.00 92.44 301 SER A C 1
ATOM 2224 O O . SER A 1 301 ? -1.511 -5.298 -13.289 1.00 92.44 301 SER A O 1
ATOM 2226 N N . ASP A 1 302 ? -3.621 -6.017 -13.188 1.00 87.06 302 ASP A N 1
ATOM 2227 C CA . ASP A 1 302 ? -3.575 -6.417 -11.780 1.00 87.06 302 ASP A CA 1
ATOM 2228 C C . ASP A 1 302 ? -3.443 -7.942 -11.575 1.00 87.06 302 ASP A C 1
ATOM 2230 O O . ASP A 1 302 ? -3.253 -8.426 -10.450 1.00 87.06 302 ASP A O 1
ATOM 2234 N N . SER A 1 303 ? -3.457 -8.725 -12.658 1.00 88.00 303 SER A N 1
ATOM 2235 C CA . SER A 1 303 ? -3.360 -10.186 -12.647 1.00 88.00 303 SER A CA 1
ATOM 2236 C C . SER A 1 303 ? -4.454 -10.887 -11.810 1.00 88.00 303 SER A C 1
ATOM 2238 O O . SER A 1 303 ? -4.247 -12.013 -11.309 1.00 88.00 303 SER A O 1
ATOM 2240 N N . ASP A 1 304 ? -5.635 -10.281 -11.641 1.00 79.56 304 ASP A N 1
ATOM 2241 C CA . ASP A 1 304 ? -6.760 -10.875 -10.903 1.00 79.56 304 ASP A CA 1
ATOM 2242 C C . ASP A 1 304 ? -7.469 -11.999 -11.706 1.00 79.56 304 ASP A C 1
ATOM 2244 O O . ASP A 1 304 ? -8.122 -12.910 -11.153 1.00 79.56 304 ASP A O 1
ATOM 2248 N N . GLY A 1 305 ? -7.241 -12.033 -13.025 1.00 82.00 305 GLY A N 1
ATOM 2249 C CA . GLY A 1 305 ? -7.755 -13.025 -13.963 1.00 82.00 305 GLY A CA 1
ATOM 2250 C C . GLY A 1 305 ? -9.071 -12.649 -14.648 1.00 82.00 305 GLY A C 1
ATOM 2251 O O . GLY A 1 305 ? -9.719 -13.536 -15.251 1.00 82.00 305 GLY A O 1
ATOM 2252 N N . VAL A 1 306 ? -9.491 -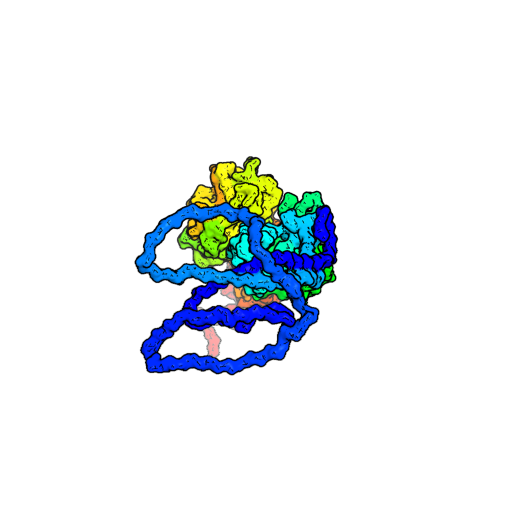11.393 -14.538 1.00 85.25 306 VAL A N 1
ATOM 2253 C CA . VAL A 1 306 ? -10.409 -10.702 -15.440 1.00 85.25 306 VAL A CA 1
ATOM 2254 C C . VAL A 1 306 ? -9.536 -10.057 -16.533 1.00 85.25 306 VAL A C 1
ATOM 2256 O O . VAL A 1 306 ? -8.679 -10.758 -17.047 1.00 85.25 306 VAL A O 1
ATOM 2259 N N . THR A 1 307 ? -9.881 -8.929 -17.123 1.00 92.69 307 THR A N 1
ATOM 2260 C CA . THR A 1 307 ? -9.131 -8.332 -18.243 1.00 92.69 307 THR A CA 1
ATOM 2261 C C . THR A 1 307 ? -9.550 -6.887 -18.253 1.00 92.69 307 THR A C 1
ATOM 2263 O O . THR A 1 307 ? -10.768 -6.637 -18.232 1.00 92.69 307 THR A O 1
ATOM 2266 N N . ASP A 1 308 ? -8.610 -5.996 -18.478 1.00 94.69 308 ASP A N 1
ATOM 2267 C CA . ASP A 1 308 ? -8.784 -4.560 -18.305 1.00 94.69 308 ASP A CA 1
ATOM 2268 C C . ASP A 1 308 ? -9.979 -4.030 -19.116 1.00 94.69 308 ASP A C 1
ATOM 2270 O O . ASP A 1 308 ? -10.885 -3.377 -18.587 1.00 94.69 308 ASP A O 1
ATOM 2274 N N . THR A 1 309 ? -10.154 -4.512 -20.350 1.00 95.25 309 THR A N 1
ATOM 2275 C CA . THR A 1 309 ? -11.303 -4.221 -21.225 1.00 95.25 309 THR A CA 1
ATOM 2276 C C . THR A 1 309 ? -12.664 -4.447 -20.547 1.00 95.25 309 THR A C 1
ATOM 2278 O O . THR A 1 309 ? -13.652 -3.732 -20.782 1.00 95.25 309 THR A O 1
ATOM 2281 N N . VAL A 1 310 ? -12.778 -5.531 -19.774 1.00 93.62 310 VAL A N 1
ATOM 2282 C CA . VAL A 1 310 ? -14.006 -5.948 -19.083 1.00 93.62 310 VAL A CA 1
ATOM 2283 C C . VAL A 1 310 ? -14.237 -5.095 -17.844 1.00 93.62 310 VAL A C 1
ATOM 2285 O O . VAL A 1 310 ? -15.392 -4.712 -17.612 1.00 93.62 310 VAL A O 1
ATOM 2288 N N . GLU A 1 311 ? -13.182 -4.797 -17.098 1.00 91.94 311 GLU A N 1
ATOM 2289 C CA . GLU A 1 311 ? -13.191 -3.984 -15.879 1.00 91.94 311 GLU A CA 1
ATOM 2290 C C . GLU A 1 311 ? -13.439 -2.515 -16.161 1.00 91.94 311 GLU A C 1
ATOM 2292 O O . GLU A 1 311 ? -14.430 -1.965 -15.679 1.00 91.94 311 GLU A O 1
ATOM 2297 N N . ALA A 1 312 ? -12.713 -1.929 -17.110 1.00 92.38 312 ALA A N 1
ATOM 2298 C CA . ALA A 1 312 ? -12.964 -0.587 -17.626 1.00 92.38 312 ALA A CA 1
ATOM 2299 C C . ALA A 1 312 ? -14.360 -0.443 -18.274 1.00 92.38 312 ALA A C 1
ATOM 2301 O O . ALA A 1 312 ? -14.850 0.660 -18.556 1.00 92.38 312 ALA A O 1
ATOM 2302 N N . GLY A 1 313 ? -15.061 -1.560 -18.505 1.00 91.31 313 GLY A N 1
ATOM 2303 C CA . GLY A 1 313 ? -16.414 -1.587 -19.050 1.00 91.31 313 GLY A CA 1
ATOM 2304 C C . GLY A 1 313 ? -16.471 -1.134 -20.509 1.00 91.31 313 GLY A C 1
ATOM 2305 O O . GLY A 1 313 ? -17.527 -0.675 -20.980 1.00 91.31 313 GLY A O 1
ATOM 2306 N N . VAL A 1 314 ? -15.352 -1.267 -21.222 1.00 92.31 314 VAL A N 1
ATOM 2307 C CA . VAL A 1 314 ? -15.179 -0.882 -22.619 1.00 92.31 314 VAL A CA 1
ATOM 2308 C C . VAL A 1 314 ? -15.851 -1.923 -23.524 1.00 92.31 314 VAL A C 1
ATOM 2310 O O . VAL A 1 314 ? -16.185 -3.053 -23.160 1.00 92.31 314 VAL A O 1
ATOM 2313 N N . SER A 1 315 ? -16.252 -1.505 -24.721 1.00 93.44 315 SER A N 1
ATOM 2314 C CA . SER A 1 315 ? -16.913 -2.385 -25.688 1.00 93.44 315 SER A CA 1
ATOM 2315 C C . SER A 1 315 ? -16.423 -2.071 -27.087 1.00 93.44 315 SER A C 1
ATOM 2317 O O . SER A 1 315 ? -17.045 -1.276 -27.797 1.00 93.44 315 SER A O 1
ATOM 2319 N N . LEU A 1 316 ? -15.352 -2.758 -27.469 1.00 92.88 316 LEU A N 1
ATOM 2320 C CA . LEU A 1 316 ? -14.663 -2.602 -28.743 1.00 92.88 316 LEU A CA 1
ATOM 2321 C C . LEU A 1 316 ? -15.549 -2.932 -29.950 1.00 92.88 316 LEU A C 1
ATOM 2323 O O . LEU A 1 316 ? -16.444 -3.795 -29.914 1.00 92.88 316 LEU A O 1
ATOM 2327 N N . SER A 1 317 ? -15.312 -2.216 -31.045 1.00 91.38 317 SER A N 1
ATOM 2328 C CA . SER A 1 317 ? -15.967 -2.428 -32.333 1.00 91.38 317 SER A CA 1
ATOM 2329 C C . SER A 1 317 ? -15.162 -3.332 -33.277 1.00 91.38 317 SER A C 1
ATOM 2331 O O . SER A 1 317 ? -15.722 -3.827 -34.272 1.00 91.38 317 SER A O 1
ATOM 2333 N N . ASN A 1 318 ? -13.905 -3.601 -32.919 1.00 88.56 318 ASN A N 1
ATOM 2334 C CA . ASN A 1 318 ? -12.847 -4.231 -33.702 1.00 88.56 318 ASN A CA 1
ATOM 2335 C C . ASN A 1 318 ? -12.693 -3.539 -35.060 1.00 88.56 318 ASN A C 1
ATOM 2337 O O . ASN A 1 318 ? -12.778 -4.179 -36.120 1.00 88.56 318 ASN A O 1
ATOM 2341 N N . SER A 1 319 ? -12.652 -2.213 -35.047 1.00 90.12 319 SER A N 1
ATOM 2342 C CA . SER A 1 319 ? -12.482 -1.382 -36.234 1.00 90.12 319 SER A CA 1
ATOM 2343 C C . SER A 1 319 ? -11.673 -0.160 -35.859 1.00 90.12 319 SER A C 1
ATOM 2345 O O . SER A 1 319 ? -12.118 0.597 -35.017 1.00 90.12 319 SER A O 1
ATOM 2347 N N . ASP A 1 320 ? -10.572 0.037 -36.562 1.00 89.62 320 ASP A N 1
ATOM 2348 C CA . ASP A 1 320 ? -9.760 1.243 -36.519 1.00 89.62 320 ASP A CA 1
ATOM 2349 C C . ASP A 1 320 ? -9.762 1.841 -37.941 1.00 89.62 320 ASP A C 1
ATOM 2351 O O . ASP A 1 320 ? -9.436 1.179 -38.943 1.00 89.62 320 ASP A O 1
ATOM 2355 N N . SER A 1 321 ? -10.295 3.056 -38.065 1.00 88.19 321 SER A N 1
ATOM 2356 C CA . SER A 1 321 ? -10.424 3.774 -39.335 1.00 88.19 321 SER A CA 1
ATOM 2357 C C . SER A 1 321 ? -9.158 4.535 -39.747 1.00 88.19 321 SER A C 1
ATOM 2359 O O . SER A 1 321 ? -9.022 4.840 -40.949 1.00 88.19 321 SER A O 1
ATOM 2361 N N . ASP A 1 322 ? -8.297 4.836 -38.783 1.00 85.88 322 ASP A N 1
ATOM 2362 C CA . ASP A 1 322 ? -7.153 5.754 -38.819 1.00 85.88 322 ASP A CA 1
ATOM 2363 C C . ASP A 1 322 ? -5.851 5.003 -39.011 1.00 85.88 322 ASP A C 1
ATOM 2365 O O . ASP A 1 322 ? -4.968 5.486 -39.732 1.00 85.88 322 ASP A O 1
ATOM 2369 N N . ASN A 1 323 ? -5.805 3.777 -38.485 1.00 88.12 323 ASN A N 1
ATOM 2370 C CA . ASN A 1 323 ? -4.608 2.968 -38.350 1.00 88.12 323 ASN A CA 1
ATOM 2371 C C . ASN A 1 323 ? -3.605 3.605 -37.379 1.00 88.12 323 ASN A C 1
ATOM 2373 O O . ASN A 1 323 ? -2.427 3.697 -37.740 1.00 88.12 323 ASN A O 1
ATOM 2377 N N . ASP A 1 324 ? -4.103 4.079 -36.234 1.00 89.19 324 ASP A N 1
ATOM 2378 C CA . ASP A 1 324 ? -3.332 4.595 -35.095 1.00 89.19 324 ASP A CA 1
ATOM 2379 C C . ASP A 1 324 ? -3.438 3.723 -33.831 1.00 89.19 324 ASP A C 1
ATOM 2381 O O . ASP A 1 324 ? -2.884 4.111 -32.811 1.00 89.19 324 ASP A O 1
ATOM 2385 N N . GLY A 1 325 ? -4.093 2.556 -33.910 1.00 90.94 325 GLY A N 1
ATOM 2386 C CA . GLY A 1 325 ? -4.157 1.575 -32.819 1.00 90.94 325 GLY A CA 1
ATOM 2387 C C . GLY A 1 325 ? -5.473 1.606 -32.050 1.00 90.94 325 GLY A C 1
ATOM 2388 O O . GLY A 1 325 ? -6.105 0.579 -31.806 1.00 90.94 325 GLY A O 1
ATOM 2389 N N . LEU A 1 326 ? -6.005 2.806 -31.804 1.00 92.38 326 LEU A N 1
ATOM 2390 C CA . LEU A 1 326 ? -7.241 2.965 -31.042 1.00 92.38 326 LEU A CA 1
ATOM 2391 C C . LEU A 1 326 ? -8.482 2.478 -31.806 1.00 92.38 326 LEU A C 1
ATOM 2393 O O . LEU A 1 326 ? -8.774 2.851 -32.947 1.00 92.38 326 LEU A O 1
ATOM 2397 N N . ASP A 1 327 ? -9.325 1.691 -31.132 1.00 93.44 327 ASP A N 1
ATOM 2398 C CA . ASP A 1 327 ? -10.597 1.254 -31.713 1.00 93.44 327 ASP A CA 1
ATOM 2399 C C . ASP A 1 327 ? -11.585 2.429 -31.882 1.00 93.44 327 ASP A C 1
ATOM 2401 O O . ASP A 1 327 ? -11.831 3.192 -30.950 1.00 93.44 327 ASP A O 1
ATOM 2405 N N . ASP A 1 328 ? -12.309 2.486 -33.011 1.00 90.94 328 ASP A N 1
ATOM 2406 C CA . ASP A 1 328 ? -13.386 3.451 -33.331 1.00 90.94 328 ASP A CA 1
ATOM 2407 C C . ASP A 1 328 ? -14.468 3.575 -32.209 1.00 90.94 328 ASP A C 1
ATOM 2409 O O . ASP A 1 328 ? -15.358 4.439 -32.259 1.00 90.94 328 ASP A O 1
ATOM 2413 N N . ALA A 1 329 ? -14.535 2.628 -31.264 1.00 90.88 329 ALA A N 1
ATOM 2414 C CA . ALA A 1 329 ? -15.407 2.678 -30.091 1.00 90.88 329 ALA A CA 1
ATOM 2415 C C . ALA A 1 329 ? -14.918 3.653 -29.012 1.00 90.88 329 ALA A C 1
ATOM 2417 O O . ALA A 1 329 ? -15.769 4.241 -28.328 1.00 90.88 329 ALA A O 1
ATOM 2418 N N . VAL A 1 330 ? -13.601 3.796 -28.871 1.00 90.25 330 VAL A N 1
ATOM 2419 C CA . VAL A 1 330 ? -12.920 4.653 -27.896 1.00 90.25 330 VAL A CA 1
ATOM 2420 C C . VAL A 1 330 ? -12.211 5.832 -28.553 1.00 90.25 330 VAL A C 1
ATOM 2422 O O . VAL A 1 330 ? -12.036 6.838 -27.875 1.00 90.25 330 VAL A O 1
ATOM 2425 N N . ASP A 1 331 ? -11.984 5.802 -29.864 1.00 90.12 331 ASP A N 1
ATOM 2426 C CA . ASP A 1 331 ? -11.610 6.956 -30.675 1.00 90.12 331 ASP A CA 1
ATOM 2427 C C . ASP A 1 331 ? -12.858 7.681 -31.230 1.00 90.12 331 ASP A C 1
ATOM 2429 O O . ASP A 1 331 ? -13.766 7.111 -31.847 1.00 90.12 331 ASP A O 1
ATOM 2433 N N . SER A 1 332 ? -12.956 8.989 -30.970 1.00 70.75 332 SER A N 1
ATOM 2434 C CA . SER A 1 332 ? -14.070 9.825 -31.447 1.00 70.75 332 SER A CA 1
ATOM 2435 C C . SER A 1 332 ? -13.725 10.729 -32.622 1.00 70.75 332 SER A C 1
ATOM 2437 O O . SER A 1 332 ? -14.627 11.400 -33.171 1.00 70.75 332 SER A O 1
ATOM 2439 N N . THR A 1 333 ? -12.451 10.784 -32.981 1.00 67.25 333 THR A N 1
ATOM 2440 C CA . THR A 1 333 ? -11.912 11.633 -34.024 1.00 67.25 333 THR A CA 1
ATOM 2441 C C . THR A 1 333 ? -11.509 10.766 -35.215 1.00 67.25 333 THR A C 1
ATOM 2443 O O . THR A 1 333 ? -12.252 9.860 -35.573 1.00 67.25 333 THR A O 1
ATOM 2446 N N . SER A 1 334 ? -10.636 11.273 -36.066 1.00 69.25 334 SER A N 1
ATOM 2447 C CA . SER A 1 334 ? -10.143 10.556 -37.249 1.00 69.25 334 SER A CA 1
ATOM 2448 C C . SER A 1 334 ? -8.847 11.262 -37.650 1.00 69.25 334 SER A C 1
ATOM 2450 O O . SER A 1 334 ? -8.743 11.830 -38.756 1.00 69.25 334 SER A O 1
ATOM 2452 N N . ASP A 1 335 ? -8.032 11.524 -36.638 1.00 69.38 335 ASP A N 1
ATOM 2453 C CA . ASP A 1 335 ? -6.876 12.391 -36.685 1.00 69.38 335 ASP A CA 1
ATOM 2454 C C . ASP A 1 335 ? -5.619 11.707 -36.164 1.00 69.38 335 ASP A C 1
ATOM 2456 O O . ASP A 1 335 ? -5.015 12.257 -35.260 1.00 69.38 335 ASP A O 1
ATOM 2460 N N . ASP A 1 336 ? -5.190 10.644 -36.862 1.00 68.81 336 ASP A N 1
ATOM 2461 C CA . ASP A 1 336 ? -3.800 10.166 -37.034 1.00 68.81 336 ASP A CA 1
ATOM 2462 C C . ASP A 1 336 ? -2.853 10.605 -35.865 1.00 68.81 336 ASP A C 1
ATOM 2464 O O . ASP A 1 336 ? -1.909 11.331 -36.161 1.00 68.81 336 ASP A O 1
ATOM 2468 N N . TYR A 1 337 ? -3.089 10.257 -34.584 1.00 86.56 337 TYR A N 1
ATOM 2469 C CA . TYR A 1 337 ? -2.244 10.577 -33.389 1.00 86.56 337 TYR A CA 1
ATOM 2470 C C . TYR A 1 337 ? -2.347 11.953 -32.675 1.00 86.56 337 TYR A C 1
ATOM 2472 O O . TYR A 1 337 ? -1.551 12.281 -31.796 1.00 86.56 337 TYR A O 1
ATOM 2480 N N . LEU A 1 338 ? -3.315 12.820 -32.993 1.00 83.88 338 LEU A N 1
ATOM 2481 C CA . LEU A 1 338 ? -3.434 14.132 -32.313 1.00 83.88 338 LEU A CA 1
ATOM 2482 C C . LEU A 1 338 ? -4.175 14.103 -30.966 1.00 83.88 338 LEU A C 1
ATOM 2484 O O . LEU A 1 338 ? -4.195 15.129 -30.270 1.00 83.88 338 LEU A O 1
ATOM 2488 N N . ASP A 1 339 ? -4.840 12.996 -30.657 1.00 87.25 339 ASP A N 1
ATOM 2489 C CA . ASP A 1 339 ? -5.650 12.789 -29.454 1.00 87.25 339 ASP A CA 1
ATOM 2490 C C . ASP A 1 339 ? -5.352 11.396 -28.873 1.00 87.25 339 ASP A C 1
ATOM 2492 O O . ASP A 1 339 ? -6.201 10.511 -28.984 1.00 87.25 339 ASP A O 1
ATOM 2496 N N . PRO A 1 340 ? -4.153 11.187 -28.288 1.00 90.50 340 PRO A N 1
ATOM 2497 C CA . PRO A 1 340 ? -3.743 9.879 -27.770 1.00 90.50 340 PRO A CA 1
ATOM 2498 C C . PRO A 1 340 ? -4.675 9.358 -26.666 1.00 90.50 340 PRO A C 1
ATOM 2500 O O . PRO A 1 340 ? -4.830 8.163 -26.503 1.00 90.50 340 PRO A O 1
ATOM 2503 N N . ASP A 1 341 ? -5.392 10.238 -25.958 1.00 88.81 341 ASP A N 1
ATOM 2504 C CA . ASP A 1 341 ? -6.326 9.850 -24.891 1.00 88.81 341 ASP A CA 1
ATOM 2505 C C . ASP A 1 341 ? -7.690 9.332 -25.424 1.00 88.81 341 ASP A C 1
ATOM 2507 O O . ASP A 1 341 ? -8.597 8.993 -24.645 1.00 88.81 341 ASP A O 1
ATOM 2511 N N . GLY A 1 342 ? -7.934 9.418 -26.739 1.00 88.44 342 GLY A N 1
ATOM 2512 C CA . GLY A 1 342 ? -9.218 9.115 -27.374 1.00 88.44 342 GLY A CA 1
ATOM 2513 C C . GLY A 1 342 ? -10.421 9.732 -26.640 1.00 88.44 342 GLY A C 1
ATOM 2514 O O . GLY A 1 342 ? -10.557 10.945 -26.456 1.00 88.44 342 GLY A O 1
ATOM 2515 N N . THR A 1 343 ? -11.364 8.897 -26.195 1.00 88.50 343 THR A N 1
ATOM 2516 C CA . THR A 1 343 ? -12.511 9.317 -25.363 1.00 88.50 343 THR A CA 1
ATOM 2517 C C . THR A 1 343 ? -12.294 9.142 -23.863 1.00 88.50 343 THR A C 1
ATOM 2519 O O . THR A 1 343 ? -13.100 9.665 -23.077 1.00 88.50 343 THR A O 1
ATOM 2522 N N . ILE A 1 344 ? -11.220 8.469 -23.455 1.00 88.88 344 ILE A N 1
ATOM 2523 C CA . ILE A 1 344 ? -10.887 8.158 -22.063 1.00 88.88 344 ILE A CA 1
ATOM 2524 C C . ILE A 1 344 ? -9.917 9.233 -21.557 1.00 88.88 344 ILE A C 1
ATOM 2526 O O . ILE A 1 344 ? -8.783 9.007 -21.209 1.00 88.88 344 ILE A O 1
ATOM 2530 N N . ASN A 1 345 ? -10.365 10.484 -21.463 1.00 83.19 345 ASN A N 1
ATOM 2531 C CA . ASN A 1 345 ? -9.484 11.611 -21.090 1.00 83.19 345 ASN A CA 1
ATOM 2532 C C . ASN A 1 345 ? -9.217 11.725 -19.565 1.00 83.19 345 ASN A C 1
ATOM 2534 O O . ASN A 1 345 ? -8.939 12.830 -19.086 1.00 83.19 345 ASN A O 1
ATOM 2538 N N . ASN A 1 346 ? -9.479 10.666 -18.786 1.00 81.88 346 ASN A N 1
ATOM 2539 C CA . ASN A 1 346 ? -9.241 10.562 -17.338 1.00 81.88 346 ASN A CA 1
ATOM 2540 C C . ASN A 1 346 ? -9.640 9.162 -16.830 1.00 81.88 346 ASN A C 1
ATOM 2542 O O . ASN A 1 346 ? -10.837 8.845 -16.835 1.00 81.88 346 ASN A O 1
ATOM 2546 N N . THR A 1 347 ? -8.680 8.379 -16.335 1.00 80.81 347 THR A N 1
ATOM 2547 C CA . THR A 1 347 ? -8.905 7.013 -15.825 1.00 80.81 347 THR A CA 1
ATOM 2548 C C . THR A 1 347 ? -9.771 6.981 -14.569 1.00 80.81 347 THR A C 1
ATOM 2550 O O . THR A 1 347 ? -10.677 6.165 -14.516 1.00 80.81 347 THR A O 1
ATOM 2553 N N . SER A 1 348 ? -9.679 7.955 -13.652 1.00 82.75 348 SER A N 1
ATOM 2554 C CA . SER A 1 348 ? -10.586 8.060 -12.476 1.00 82.75 348 SER A CA 1
ATOM 2555 C C . SER A 1 348 ? -12.092 8.206 -12.802 1.00 82.75 348 SER A C 1
ATOM 2557 O O . SER A 1 348 ? -12.932 8.341 -11.912 1.00 82.75 348 SER A O 1
ATOM 2559 N N . GLY A 1 349 ? -12.465 8.283 -14.086 1.00 81.25 349 GLY A N 1
ATOM 2560 C CA . GLY A 1 349 ? -13.853 8.241 -14.554 1.00 81.25 349 GLY A CA 1
ATOM 2561 C C . GLY A 1 349 ? -14.338 6.866 -15.030 1.00 81.25 349 GLY A C 1
ATOM 2562 O O . GLY A 1 349 ? -15.508 6.770 -15.429 1.00 81.25 349 GLY A O 1
ATOM 2563 N N . LEU A 1 350 ? -13.459 5.864 -15.043 1.00 89.88 350 LEU A N 1
ATOM 2564 C CA . LEU A 1 350 ? -13.750 4.468 -15.363 1.00 89.88 350 LEU A CA 1
ATOM 2565 C C . LEU A 1 350 ? -14.479 3.780 -14.191 1.00 89.88 350 LEU A C 1
ATOM 2567 O O . LEU A 1 350 ? -14.723 4.418 -13.162 1.00 89.88 350 LEU A O 1
ATOM 2571 N N . PRO A 1 351 ? -14.991 2.551 -14.386 1.00 90.69 351 PRO A N 1
ATOM 2572 C CA . PRO A 1 351 ? -15.516 1.738 -13.299 1.00 90.69 351 PRO A CA 1
ATOM 2573 C C . PRO A 1 351 ? -14.533 1.622 -12.130 1.00 90.69 351 PRO A C 1
ATOM 2575 O O . PRO A 1 351 ? -13.324 1.614 -12.313 1.00 90.69 351 PRO A O 1
ATOM 2578 N N . ASP A 1 352 ? -15.126 1.645 -10.949 1.00 85.62 352 ASP A N 1
ATOM 2579 C CA . ASP A 1 352 ? -14.496 1.761 -9.639 1.00 85.62 352 ASP A CA 1
ATOM 2580 C C . ASP A 1 352 ? -15.544 1.183 -8.674 1.00 85.62 352 ASP A C 1
ATOM 2582 O O . ASP A 1 352 ? -16.568 1.818 -8.357 1.00 85.62 352 ASP A O 1
ATOM 2586 N N . ALA A 1 353 ? -15.458 -0.123 -8.452 1.00 81.75 353 ALA A N 1
ATOM 2587 C CA . ALA A 1 353 ? -16.501 -0.945 -7.861 1.00 81.75 353 ALA A CA 1
ATOM 2588 C C . ALA A 1 353 ? -16.553 -0.795 -6.342 1.00 81.75 353 ALA A C 1
ATOM 2590 O O . ALA A 1 353 ? -17.659 -0.848 -5.779 1.00 81.75 353 ALA A O 1
ATOM 2591 N N . ASP A 1 354 ? -15.401 -0.606 -5.709 1.00 68.38 354 ASP A N 1
ATOM 2592 C CA . ASP A 1 354 ? -15.220 -0.326 -4.283 1.00 68.38 354 ASP A CA 1
ATOM 2593 C C . ASP A 1 354 ? -15.207 1.178 -3.971 1.00 68.38 354 ASP A C 1
ATOM 2595 O O . ASP A 1 354 ? -15.689 1.571 -2.906 1.00 68.38 354 ASP A O 1
ATOM 2599 N N . GLY A 1 355 ? -14.894 2.042 -4.936 1.00 74.56 355 GLY A N 1
ATOM 2600 C CA . GLY A 1 355 ? -15.023 3.493 -4.807 1.00 74.56 355 GLY A CA 1
ATOM 2601 C C . GLY A 1 355 ? -13.763 4.176 -4.281 1.00 74.56 355 GLY A C 1
ATOM 2602 O O . GLY A 1 355 ? -13.882 5.288 -3.735 1.00 74.56 355 GLY A O 1
ATOM 2603 N N . ASP A 1 356 ? -12.607 3.519 -4.373 1.00 67.31 356 ASP A N 1
ATOM 2604 C CA . ASP A 1 356 ? -11.423 3.813 -3.566 1.00 67.31 356 ASP A CA 1
ATOM 2605 C C . ASP A 1 356 ? -10.414 4.783 -4.185 1.00 67.31 356 ASP A C 1
ATOM 2607 O O . ASP A 1 356 ? -9.585 5.363 -3.470 1.00 67.31 356 ASP A O 1
ATOM 2611 N N . VAL A 1 357 ? -10.606 5.124 -5.461 1.00 76.69 357 VAL A N 1
ATOM 2612 C CA . VAL A 1 357 ? -9.817 6.122 -6.197 1.00 76.69 357 VAL A CA 1
ATOM 2613 C C . VAL A 1 357 ? -9.569 7.390 -5.371 1.00 76.69 357 VAL A C 1
ATOM 2615 O O . VAL A 1 357 ? -8.491 7.979 -5.396 1.00 76.69 357 VAL A O 1
ATOM 2618 N N . ASN A 1 358 ? -10.573 7.869 -4.621 1.00 67.31 358 ASN A N 1
ATOM 2619 C CA . ASN A 1 358 ? -10.464 9.112 -3.840 1.00 67.31 358 ASN A CA 1
ATOM 2620 C C . ASN A 1 358 ? -9.798 8.951 -2.461 1.00 67.31 358 ASN A C 1
ATOM 2622 O O . ASN A 1 358 ? -9.435 9.979 -1.879 1.00 67.31 358 ASN A O 1
ATOM 2626 N N . GLY A 1 359 ? -9.665 7.719 -1.967 1.00 59.28 359 GLY A N 1
ATOM 2627 C CA . GLY A 1 359 ? -8.995 7.334 -0.719 1.00 59.28 359 GLY A CA 1
ATOM 2628 C C . GLY A 1 359 ? -7.530 6.928 -0.909 1.00 59.28 359 GLY A C 1
ATOM 2629 O O . GLY A 1 359 ? -6.797 6.845 0.068 1.00 59.28 359 GLY A O 1
ATOM 2630 N N . GLY A 1 360 ? -7.076 6.773 -2.157 1.00 61.16 360 GLY A N 1
ATOM 2631 C CA . GLY A 1 360 ? -5.695 6.415 -2.491 1.00 61.16 360 GLY A CA 1
ATOM 2632 C C . GLY A 1 360 ? -5.537 5.065 -3.190 1.00 61.16 360 GLY A C 1
ATOM 2633 O O . GLY A 1 360 ? -4.393 4.719 -3.477 1.00 61.16 360 GLY A O 1
ATOM 2634 N N . GLY A 1 361 ? -6.639 4.356 -3.461 1.00 72.19 361 GLY A N 1
ATOM 2635 C CA . GLY A 1 361 ? -6.668 3.179 -4.332 1.00 72.19 361 GLY A CA 1
ATOM 2636 C C . GLY A 1 361 ? -6.789 3.537 -5.816 1.00 72.19 361 GLY A C 1
ATOM 2637 O O . GLY A 1 361 ? -6.550 4.693 -6.210 1.00 72.19 361 GLY A O 1
ATOM 2638 N N . ASP A 1 362 ? -7.112 2.545 -6.637 1.00 82.88 362 ASP A N 1
ATOM 2639 C CA . ASP A 1 362 ? -7.090 2.619 -8.092 1.00 82.88 362 ASP A CA 1
ATOM 2640 C C . ASP A 1 362 ? -8.493 2.378 -8.696 1.00 82.88 362 ASP A C 1
ATOM 2642 O O . ASP A 1 362 ? -9.509 2.707 -8.098 1.00 82.88 362 ASP A O 1
ATOM 2646 N N . VAL A 1 363 ? -8.569 2.065 -9.986 1.00 88.50 363 VAL A N 1
ATOM 2647 C CA . VAL A 1 363 ? -9.826 1.739 -10.682 1.00 88.50 363 VAL A CA 1
ATOM 2648 C C . VAL A 1 363 ? -9.849 0.247 -10.959 1.00 88.50 363 VAL A C 1
ATOM 2650 O O . VAL A 1 363 ? -8.788 -0.343 -11.091 1.00 88.50 363 VAL A O 1
ATOM 2653 N N . ASP A 1 364 ? -11.036 -0.308 -11.229 1.00 88.56 364 ASP A N 1
ATOM 2654 C CA . ASP A 1 364 ? -11.281 -1.755 -11.359 1.00 88.56 364 ASP A CA 1
ATOM 2655 C C . ASP A 1 364 ? -10.238 -2.553 -12.173 1.00 88.56 364 ASP A C 1
ATOM 2657 O O . ASP A 1 364 ? -10.064 -3.724 -11.893 1.00 88.56 364 ASP A O 1
ATOM 2661 N N . PHE A 1 365 ? -9.594 -1.983 -13.201 1.00 91.50 365 PHE A N 1
ATOM 2662 C CA . PHE A 1 365 ? -8.591 -2.703 -14.014 1.00 91.50 365 PHE A CA 1
ATOM 2663 C C . PHE A 1 365 ? -7.187 -2.757 -13.378 1.00 91.50 365 PHE A C 1
ATOM 2665 O O . PHE A 1 365 ? -6.251 -3.291 -13.954 1.00 91.50 365 PHE A O 1
ATOM 2672 N N . ARG A 1 366 ? -7.022 -2.154 -12.202 1.00 90.00 366 ARG A N 1
ATOM 2673 C CA 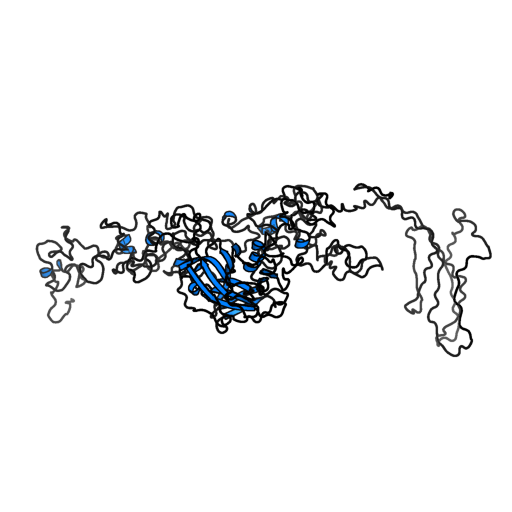. ARG A 1 366 ? -5.782 -2.086 -11.424 1.00 90.00 366 ARG A CA 1
ATOM 2674 C C . ARG A 1 366 ? -5.953 -2.615 -9.999 1.00 90.00 366 ARG A C 1
ATOM 2676 O O . ARG A 1 366 ? -5.010 -2.543 -9.210 1.00 90.00 366 ARG A O 1
ATOM 2683 N N . ASP A 1 367 ? -7.130 -3.143 -9.674 1.00 84.81 367 ASP A N 1
ATOM 2684 C CA . ASP A 1 367 ? -7.524 -3.503 -8.317 1.00 84.81 367 ASP A CA 1
ATOM 2685 C C . ASP A 1 367 ? -7.823 -4.994 -8.171 1.00 84.81 367 ASP A C 1
ATOM 2687 O O . ASP A 1 367 ? -8.917 -5.486 -8.444 1.00 84.81 367 ASP A O 1
ATOM 2691 N N . THR A 1 368 ? -6.864 -5.704 -7.574 1.00 73.25 368 THR A N 1
ATOM 2692 C CA . THR A 1 368 ? -6.930 -7.166 -7.416 1.00 73.25 368 THR A CA 1
ATOM 2693 C C . THR A 1 368 ? -8.100 -7.703 -6.576 1.00 73.25 368 THR A C 1
ATOM 2695 O O . THR A 1 368 ? -8.404 -8.898 -6.639 1.00 73.25 368 THR A O 1
ATOM 2698 N N . GLU A 1 369 ? -8.727 -6.884 -5.723 1.00 59.31 369 GLU A N 1
ATOM 2699 C CA . GLU A 1 369 ? -9.856 -7.265 -4.864 1.00 59.31 369 GLU A CA 1
ATOM 2700 C C . GLU A 1 369 ? -10.685 -6.021 -4.492 1.00 59.31 369 GLU A C 1
ATOM 2702 O O . GLU A 1 369 ? -10.117 -4.964 -4.266 1.00 59.31 369 GLU A O 1
ATOM 2707 N N . SER A 1 370 ? -12.009 -6.161 -4.303 1.00 56.12 370 SER A N 1
ATOM 2708 C CA . SER A 1 370 ? -12.815 -5.084 -3.698 1.00 56.12 370 SER A CA 1
ATOM 2709 C C . SER A 1 370 ? -12.307 -4.752 -2.292 1.00 56.12 370 SER A C 1
ATOM 2711 O O . SER A 1 370 ? -12.486 -5.574 -1.381 1.00 56.12 370 SER A O 1
ATOM 2713 N N . SER A 1 371 ? -11.753 -3.556 -2.115 1.00 62.94 371 SER A N 1
ATOM 2714 C CA . SER A 1 371 ? -11.334 -3.018 -0.819 1.00 62.94 371 SER A CA 1
ATOM 2715 C C . SER A 1 371 ? -12.548 -2.840 0.117 1.00 62.94 371 SER A C 1
ATOM 2717 O O . SER A 1 371 ? -13.691 -2.622 -0.315 1.00 62.94 371 SER A O 1
ATOM 2719 N N . THR A 1 372 ? -12.356 -3.058 1.425 1.00 74.00 372 THR A N 1
ATOM 2720 C CA . THR A 1 372 ? -13.415 -2.872 2.440 1.00 74.00 372 THR A CA 1
ATOM 2721 C C . THR A 1 372 ? -13.176 -1.557 3.169 1.00 74.00 372 THR A C 1
ATOM 2723 O O . THR A 1 372 ? -12.065 -1.294 3.590 1.00 74.00 372 THR A O 1
ATOM 2726 N N . ASP A 1 373 ? -14.215 -0.729 3.265 1.00 81.62 373 ASP A N 1
ATOM 2727 C CA . ASP A 1 373 ? -14.254 0.490 4.083 1.00 81.62 373 ASP A CA 1
ATOM 2728 C C . ASP A 1 373 ? -15.287 0.223 5.188 1.00 81.62 373 ASP A C 1
ATOM 2730 O O . ASP A 1 373 ? -16.511 0.293 4.963 1.00 81.62 373 ASP A O 1
ATOM 2734 N N . SER A 1 374 ? -14.799 -0.264 6.329 1.00 86.38 374 SER A N 1
ATOM 2735 C CA . SER A 1 374 ? -15.625 -0.810 7.407 1.00 86.38 374 SER A CA 1
ATOM 2736 C C . SER A 1 374 ? -16.456 0.260 8.121 1.00 86.38 374 SER A C 1
ATOM 2738 O O . SER A 1 374 ? -17.604 -0.010 8.519 1.00 86.38 374 SER A O 1
ATOM 2740 N N . ASP A 1 375 ? -15.969 1.497 8.191 1.00 86.62 375 ASP A N 1
ATOM 2741 C CA . ASP A 1 375 ? -16.644 2.603 8.870 1.00 86.62 375 ASP A CA 1
ATOM 2742 C C . ASP A 1 375 ? -17.307 3.650 7.955 1.00 86.62 375 ASP A C 1
ATOM 2744 O O . ASP A 1 375 ? -18.206 4.391 8.390 1.00 86.62 375 ASP A O 1
ATOM 2748 N N . GLY A 1 376 ? -16.995 3.634 6.663 1.00 87.62 376 GLY A N 1
ATOM 2749 C CA . GLY A 1 376 ? -17.582 4.490 5.644 1.00 87.62 376 GLY A CA 1
ATOM 2750 C C . GLY A 1 376 ? -17.014 5.907 5.601 1.00 87.62 376 GLY A C 1
ATOM 2751 O O . GLY A 1 376 ? -17.758 6.827 5.203 1.00 87.62 376 GLY A O 1
ATOM 2752 N N . ASP A 1 377 ? -15.787 6.131 6.066 1.00 83.00 377 ASP A N 1
ATOM 2753 C CA . ASP A 1 377 ? -15.142 7.443 6.084 1.00 83.00 377 ASP A CA 1
ATOM 2754 C C . ASP A 1 377 ? -14.448 7.820 4.757 1.00 83.00 377 ASP A C 1
ATOM 2756 O O . ASP A 1 377 ? -14.272 9.018 4.473 1.00 83.00 377 ASP A O 1
ATOM 2760 N N . GLY A 1 378 ? -14.224 6.827 3.887 1.00 77.44 378 GLY A N 1
ATOM 2761 C CA . GLY A 1 378 ? -13.596 6.948 2.574 1.00 77.44 378 GLY A CA 1
ATOM 2762 C C . GLY A 1 378 ? -12.099 6.622 2.524 1.00 77.44 378 GLY A C 1
ATOM 2763 O O . GLY A 1 378 ? -11.501 6.861 1.469 1.00 77.44 378 GLY A O 1
ATOM 2764 N N . ILE A 1 379 ? -11.515 6.132 3.615 1.00 75.62 379 ILE A N 1
ATOM 2765 C CA . ILE A 1 379 ? -10.241 5.413 3.693 1.00 75.62 379 ILE A CA 1
ATOM 2766 C C . ILE A 1 379 ? -10.583 3.924 3.889 1.00 75.62 379 ILE A C 1
ATOM 2768 O O . ILE A 1 379 ? -11.575 3.587 4.518 1.00 75.62 379 ILE A O 1
ATOM 2772 N N . PHE A 1 380 ? -9.845 3.028 3.239 1.00 76.06 380 PHE A N 1
ATOM 2773 C CA . PHE A 1 380 ? -10.141 1.588 3.258 1.00 76.06 380 PHE A CA 1
ATOM 2774 C C . PHE A 1 380 ? -9.272 0.891 4.292 1.00 76.06 380 PHE A C 1
ATOM 2776 O O . PHE A 1 380 ? -8.143 1.331 4.501 1.00 76.06 380 PHE A O 1
ATOM 2783 N N . ASP A 1 381 ? -9.752 -0.216 4.857 1.00 77.12 381 ASP A N 1
ATOM 2784 C CA . ASP A 1 381 ? -9.128 -0.959 5.961 1.00 77.12 381 ASP A CA 1
ATOM 2785 C C . ASP A 1 381 ? -7.644 -1.327 5.679 1.00 77.12 381 ASP A C 1
ATOM 2787 O O . ASP A 1 381 ? -6.826 -1.512 6.576 1.00 77.12 381 ASP A O 1
ATOM 2791 N N . GLU A 1 382 ? -7.221 -1.445 4.411 1.00 70.25 382 GLU A N 1
ATOM 2792 C CA . GLU A 1 382 ? -5.809 -1.703 4.081 1.00 70.25 382 GLU A CA 1
ATOM 2793 C C . GLU A 1 382 ? -4.877 -0.487 4.276 1.00 70.25 382 GLU A C 1
ATOM 2795 O O . GLU A 1 382 ? -3.652 -0.649 4.390 1.00 70.25 382 GLU A O 1
ATOM 2800 N N . ALA A 1 383 ? -5.440 0.721 4.273 1.00 72.75 383 ALA A N 1
ATOM 2801 C CA . ALA A 1 383 ? -4.759 2.009 4.400 1.00 72.75 383 ALA A CA 1
ATOM 2802 C C . ALA A 1 383 ? -5.192 2.814 5.641 1.00 72.75 383 ALA A C 1
ATOM 2804 O O . ALA A 1 383 ? -4.509 3.786 5.992 1.00 72.75 383 ALA A O 1
ATOM 2805 N N . ASP A 1 384 ? -6.287 2.419 6.285 1.00 81.12 384 ASP A N 1
ATOM 2806 C CA . ASP A 1 384 ? -6.769 2.962 7.547 1.00 81.12 384 ASP A CA 1
ATOM 2807 C C . ASP A 1 384 ? -5.871 2.508 8.716 1.00 81.12 384 ASP A C 1
ATOM 2809 O O . ASP A 1 384 ? -5.110 1.543 8.620 1.00 81.12 384 ASP A O 1
ATOM 2813 N N . LEU A 1 385 ? -5.849 3.290 9.793 1.00 84.94 385 LEU A N 1
ATOM 2814 C CA . LEU A 1 385 ? -5.167 2.960 11.047 1.00 84.94 385 LEU A CA 1
ATOM 2815 C C . LEU A 1 385 ? -6.137 2.795 12.233 1.00 84.94 385 LEU A C 1
ATOM 2817 O O . LEU A 1 385 ? -5.653 2.656 13.368 1.00 84.94 385 LEU A O 1
ATOM 2821 N N . ASP A 1 386 ? -7.439 2.940 11.989 1.00 89.50 386 ASP A N 1
ATOM 2822 C CA . ASP A 1 386 ? -8.573 2.925 12.922 1.00 89.50 386 ASP A CA 1
ATOM 2823 C C . ASP A 1 386 ? -9.815 2.433 12.139 1.00 89.50 386 ASP A C 1
ATOM 2825 O O . ASP A 1 386 ? -10.730 3.213 11.886 1.00 89.50 386 ASP A O 1
ATOM 2829 N N . ASP A 1 387 ? -9.810 1.162 11.703 1.00 88.81 387 ASP A N 1
ATOM 2830 C CA . ASP A 1 387 ? -10.730 0.590 10.686 1.00 88.81 387 ASP A CA 1
ATOM 2831 C C . ASP A 1 387 ? -12.240 0.750 11.003 1.00 88.81 387 ASP A C 1
ATOM 2833 O O . ASP A 1 387 ? -13.104 0.641 10.122 1.00 88.81 387 ASP A O 1
ATOM 2837 N N . ASP A 1 388 ? -12.606 0.928 12.273 1.00 93.25 388 ASP A N 1
ATOM 2838 C CA . ASP A 1 388 ? -13.992 1.127 12.699 1.00 93.25 388 ASP A CA 1
ATOM 2839 C C . ASP A 1 388 ? -14.302 2.551 13.199 1.00 93.25 388 ASP A C 1
ATOM 2841 O O . ASP A 1 388 ? -15.467 2.875 13.512 1.00 93.25 388 ASP A O 1
ATOM 2845 N N . ASN A 1 389 ? -13.293 3.424 13.173 1.00 94.06 389 ASN A N 1
ATOM 2846 C CA . ASN A 1 389 ? -13.302 4.821 13.580 1.00 94.06 389 ASN A CA 1
ATOM 2847 C C . ASN A 1 389 ? -13.778 5.045 15.022 1.00 94.06 389 ASN A C 1
ATOM 2849 O O . ASN A 1 389 ? -14.391 6.081 15.343 1.00 94.06 389 ASN A O 1
ATOM 2853 N N . ASP A 1 390 ? -13.558 4.096 15.923 1.00 94.50 390 ASP A N 1
ATOM 2854 C CA . ASP A 1 390 ? -13.889 4.229 17.339 1.00 94.50 390 ASP A CA 1
ATOM 2855 C C . ASP A 1 390 ? -12.862 5.094 18.114 1.00 94.50 390 ASP A C 1
ATOM 2857 O O . ASP A 1 390 ? -13.133 5.566 19.228 1.00 94.50 390 ASP A O 1
ATOM 2861 N N . GLY A 1 391 ? -11.738 5.437 17.477 1.00 92.38 391 GLY A N 1
ATOM 2862 C CA . GLY A 1 391 ? -10.695 6.295 18.025 1.00 92.38 391 GLY A CA 1
ATOM 2863 C C . GLY A 1 391 ? -9.554 5.541 18.698 1.00 92.38 391 GLY A C 1
ATOM 2864 O O . GLY A 1 391 ? -8.609 6.204 19.166 1.00 92.38 391 GLY A O 1
ATOM 2865 N N . ILE A 1 392 ? -9.636 4.219 18.822 1.00 91.56 392 ILE A N 1
ATOM 2866 C CA . ILE A 1 392 ? -8.559 3.283 19.148 1.00 91.56 392 ILE A CA 1
ATOM 2867 C C . ILE A 1 392 ? -7.894 2.888 17.820 1.00 91.56 392 ILE A C 1
ATOM 2869 O O . ILE A 1 392 ? -8.497 2.931 16.772 1.00 91.56 392 ILE A O 1
ATOM 2873 N N . LEU A 1 393 ? -6.577 2.676 17.823 1.00 88.50 393 LEU A N 1
ATOM 2874 C CA . LEU A 1 393 ? -5.875 2.354 16.572 1.00 88.50 393 LEU A CA 1
ATOM 2875 C C . LEU A 1 393 ? -5.747 0.840 16.450 1.00 88.50 393 LEU A C 1
ATOM 2877 O O . LEU A 1 393 ? -5.323 0.244 17.446 1.00 88.50 393 LEU A O 1
ATOM 2881 N N . ASP A 1 394 ? -5.801 0.251 15.253 1.00 84.50 394 ASP A N 1
ATOM 2882 C CA . ASP A 1 394 ? -5.634 -1.212 15.087 1.00 84.50 394 ASP A CA 1
ATOM 2883 C C . ASP A 1 394 ? -4.265 -1.685 15.602 1.00 84.50 394 ASP A C 1
ATOM 2885 O O . ASP A 1 394 ? -4.049 -2.815 16.046 1.00 84.50 394 ASP A O 1
ATOM 2889 N N . SER A 1 395 ? -3.277 -0.785 15.609 1.00 77.81 395 SER A N 1
ATOM 2890 C CA . SER A 1 395 ? -1.963 -1.009 16.227 1.00 77.81 395 SER A CA 1
ATOM 2891 C C . SER A 1 395 ? -2.012 -1.343 17.728 1.00 77.81 395 SER A C 1
ATOM 2893 O O . SER A 1 395 ? -1.054 -1.902 18.280 1.00 77.81 395 SER A O 1
ATOM 2895 N N . VAL A 1 396 ? -3.095 -0.952 18.388 1.00 84.38 396 VAL A N 1
ATOM 2896 C CA . VAL A 1 396 ? -3.433 -1.185 19.786 1.00 84.38 396 VAL A CA 1
ATOM 2897 C C . VAL A 1 396 ? -4.333 -2.409 19.903 1.00 84.38 396 VAL A C 1
ATOM 2899 O O . VAL A 1 396 ? -4.002 -3.279 20.707 1.00 84.38 396 VAL A O 1
ATOM 2902 N N . GLU A 1 397 ? -5.413 -2.505 19.133 1.00 86.94 397 GLU A N 1
ATOM 2903 C CA . GLU A 1 397 ? -6.380 -3.616 19.238 1.00 86.94 397 GLU A CA 1
ATOM 2904 C C . GLU A 1 397 ? -5.776 -4.937 18.778 1.00 86.94 397 GLU A C 1
ATOM 2906 O O . GLU A 1 397 ? -5.853 -5.970 19.443 1.00 86.94 397 GLU A O 1
ATOM 2911 N N . CYS A 1 398 ? -5.006 -4.890 17.700 1.00 78.88 398 CYS A N 1
ATOM 2912 C CA . CYS A 1 398 ? -4.315 -6.047 17.147 1.00 78.88 398 CYS A CA 1
ATOM 2913 C C . CYS A 1 398 ? -2.930 -6.235 17.784 1.00 78.88 398 CYS A C 1
ATOM 2915 O O . CYS A 1 398 ? -2.060 -6.951 17.266 1.00 78.88 398 CYS A O 1
ATOM 2917 N N . PHE A 1 399 ? -2.674 -5.582 18.925 1.00 73.75 399 PHE A N 1
ATOM 2918 C CA . PHE A 1 399 ? -1.398 -5.672 19.614 1.00 73.75 399 PHE A CA 1
ATOM 2919 C C . PHE A 1 399 ? -1.186 -7.046 20.254 1.00 73.75 399 PHE A C 1
ATOM 2921 O O . PHE A 1 399 ? -1.540 -7.314 21.402 1.00 73.75 399 PHE A O 1
ATOM 2928 N N . GLU A 1 400 ? -0.430 -7.890 19.563 1.00 71.62 400 GLU A N 1
ATOM 2929 C CA . GLU A 1 400 ? 0.139 -9.089 20.166 1.00 71.62 400 GLU A CA 1
ATOM 2930 C C . GLU A 1 400 ? 1.554 -8.834 20.690 1.00 71.62 400 GLU A C 1
ATOM 2932 O O . GLU A 1 400 ? 2.426 -8.312 19.987 1.00 71.62 400 GLU A O 1
ATOM 2937 N N . THR A 1 401 ? 1.829 -9.242 21.940 1.00 66.81 401 THR A N 1
ATOM 2938 C CA . THR A 1 401 ? 3.190 -9.123 22.479 1.00 66.81 401 THR A CA 1
ATOM 2939 C C . THR A 1 401 ? 4.154 -9.988 21.661 1.00 66.81 401 THR A C 1
ATOM 2941 O O . THR A 1 401 ? 4.023 -11.216 21.663 1.00 66.81 401 THR A O 1
ATOM 2944 N N . PRO A 1 402 ? 5.186 -9.395 21.039 1.00 66.38 402 PRO A N 1
ATOM 2945 C CA . PRO A 1 402 ? 6.127 -10.150 20.231 1.00 66.38 402 PRO A CA 1
ATOM 2946 C C . PRO A 1 402 ? 6.853 -11.180 21.095 1.00 66.38 402 PRO A C 1
ATOM 2948 O O . PRO A 1 402 ? 7.493 -10.859 22.106 1.00 66.38 402 PRO A O 1
ATOM 2951 N N . VAL A 1 403 ? 6.773 -12.442 20.694 1.00 72.75 403 VAL A N 1
ATOM 2952 C CA . VAL A 1 403 ? 7.433 -13.565 21.371 1.00 72.75 403 VAL A CA 1
ATOM 2953 C C . VAL A 1 403 ? 8.785 -13.879 20.742 1.00 72.75 403 VAL A C 1
ATOM 2955 O O . VAL A 1 403 ? 9.633 -14.536 21.367 1.00 72.75 403 VAL A O 1
ATOM 2958 N N . THR A 1 404 ? 9.011 -13.406 19.517 1.00 78.50 404 THR A N 1
ATOM 2959 C CA . THR A 1 404 ? 10.270 -13.582 18.802 1.00 78.50 404 THR A CA 1
ATOM 2960 C C . THR A 1 404 ? 11.282 -12.500 19.190 1.00 78.50 404 THR A C 1
ATOM 2962 O O . THR A 1 404 ? 10.962 -11.330 19.353 1.00 78.50 404 THR A O 1
ATOM 2965 N N . VAL A 1 405 ? 12.554 -12.886 19.340 1.00 84.06 405 VAL A N 1
ATOM 2966 C CA . VAL A 1 405 ? 13.665 -11.952 19.588 1.00 84.06 405 VAL A CA 1
ATOM 2967 C C . VAL A 1 405 ? 14.675 -12.080 18.457 1.00 84.06 405 VAL A C 1
ATOM 2969 O O . VAL A 1 405 ? 15.130 -13.188 18.153 1.00 84.06 405 VAL A O 1
ATOM 2972 N N . GLY A 1 406 ? 15.033 -10.949 17.853 1.00 83.31 406 GLY A N 1
ATOM 2973 C CA . GLY A 1 406 ? 16.008 -10.861 16.775 1.00 83.31 406 GLY A CA 1
ATOM 2974 C C . GLY A 1 406 ? 17.466 -10.775 17.263 1.00 83.31 406 GLY A C 1
ATOM 2975 O O . GLY A 1 406 ? 17.737 -10.572 18.452 1.00 83.31 406 GLY A O 1
ATOM 2976 N N . PRO A 1 407 ? 18.446 -10.889 16.351 1.00 92.44 407 PRO A N 1
ATOM 2977 C CA . PRO A 1 407 ? 18.269 -11.235 14.941 1.00 92.44 407 PRO A CA 1
ATOM 2978 C C . PRO A 1 407 ? 17.810 -12.686 14.760 1.00 92.44 407 PRO A C 1
ATOM 2980 O O . PRO A 1 407 ? 18.270 -13.593 15.468 1.00 92.44 407 PRO A O 1
ATOM 2983 N N . ILE A 1 408 ? 16.921 -12.921 13.795 1.00 9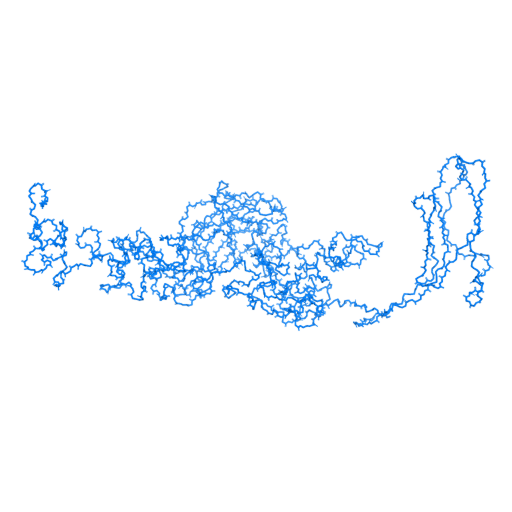4.69 408 ILE A N 1
ATOM 2984 C CA . ILE A 1 408 ? 16.506 -14.280 13.433 1.00 94.69 408 ILE A CA 1
ATOM 2985 C C . ILE A 1 408 ? 17.680 -14.992 12.766 1.00 94.69 408 ILE A C 1
ATOM 2987 O O . ILE A 1 408 ? 18.450 -14.405 12.015 1.00 94.69 408 ILE A O 1
ATOM 2991 N N . ASN A 1 409 ? 17.848 -16.279 13.061 1.00 93.12 409 ASN A N 1
ATOM 2992 C CA . ASN A 1 409 ? 18.942 -17.074 12.514 1.00 93.12 409 ASN A CA 1
ATOM 2993 C C . ASN A 1 409 ? 18.449 -18.038 11.424 1.00 93.12 409 ASN A C 1
ATOM 2995 O O . ASN A 1 409 ? 17.286 -18.428 11.398 1.00 93.12 409 ASN A O 1
ATOM 2999 N N . SER A 1 410 ? 19.379 -18.520 10.597 1.00 92.06 410 SER A N 1
ATOM 3000 C CA . SER A 1 410 ? 19.131 -19.492 9.510 1.00 92.06 410 SER A CA 1
ATOM 3001 C C . SER A 1 410 ? 18.433 -20.809 9.899 1.00 92.06 410 SER A C 1
ATOM 3003 O O . SER A 1 410 ? 18.026 -21.568 9.027 1.00 92.06 410 SER A O 1
ATOM 3005 N N . GLY A 1 411 ? 18.335 -21.147 11.189 1.00 92.75 411 GLY A N 1
ATOM 3006 C CA . GLY A 1 411 ? 17.573 -22.305 11.666 1.00 92.75 411 GLY A CA 1
ATOM 3007 C C . GLY A 1 411 ? 16.083 -22.025 11.871 1.00 92.75 411 GLY A C 1
ATOM 3008 O O . GLY A 1 411 ? 15.319 -22.973 12.044 1.00 92.75 411 GLY A O 1
ATOM 3009 N N . ASN A 1 412 ? 15.697 -20.750 11.879 1.00 92.62 412 ASN A N 1
ATOM 3010 C CA . ASN A 1 412 ? 14.354 -20.257 12.165 1.00 92.62 412 ASN A CA 1
ATOM 3011 C C . ASN A 1 412 ? 13.758 -19.441 11.012 1.00 92.62 412 ASN A C 1
ATOM 3013 O O . ASN A 1 412 ? 12.557 -19.215 11.042 1.00 92.62 412 ASN A O 1
ATOM 3017 N N . ALA A 1 413 ? 14.563 -19.035 10.026 1.00 95.38 413 ALA A N 1
ATOM 3018 C CA . ALA A 1 413 ? 14.097 -18.328 8.839 1.00 95.38 413 ALA A CA 1
ATOM 3019 C C . ALA A 1 413 ? 14.518 -19.024 7.536 1.00 95.38 413 ALA A C 1
ATOM 3021 O O . ALA A 1 413 ? 15.619 -19.581 7.448 1.00 95.38 413 ALA A O 1
ATOM 3022 N N . SER A 1 414 ? 13.653 -18.955 6.526 1.00 95.19 414 SER A N 1
ATOM 3023 C CA . SER A 1 414 ? 13.956 -19.290 5.131 1.00 95.19 414 SER A CA 1
ATOM 3024 C C . SER A 1 414 ? 13.279 -18.309 4.181 1.00 95.19 414 SER A C 1
ATOM 3026 O O . SER A 1 414 ? 12.208 -17.801 4.493 1.00 95.19 414 SER A O 1
ATOM 3028 N N . PHE A 1 415 ? 13.886 -18.098 3.018 1.00 95.31 415 PHE A N 1
ATOM 3029 C CA . PHE A 1 415 ? 13.410 -17.174 1.991 1.00 95.31 415 PHE A CA 1
ATOM 3030 C C . PHE A 1 415 ? 12.975 -17.965 0.766 1.00 95.31 415 PHE A C 1
ATOM 3032 O O . PHE A 1 415 ? 13.705 -18.875 0.351 1.00 95.31 415 PHE A O 1
ATOM 3039 N N . ASP A 1 416 ? 11.814 -17.633 0.217 1.00 94.31 416 ASP A N 1
ATOM 3040 C CA . ASP A 1 416 ? 11.342 -18.186 -1.045 1.00 94.31 416 ASP A CA 1
ATOM 3041 C C . ASP A 1 416 ? 11.486 -17.143 -2.145 1.00 94.31 416 ASP A C 1
ATOM 3043 O O . ASP A 1 416 ? 10.893 -16.073 -2.071 1.00 94.31 416 ASP A O 1
ATOM 3047 N N . PHE A 1 417 ? 12.321 -17.461 -3.130 1.00 92.81 417 PHE A N 1
ATOM 3048 C CA . PHE A 1 417 ? 12.593 -16.587 -4.258 1.00 92.81 417 PHE A CA 1
ATOM 3049 C C . PHE A 1 417 ? 12.097 -17.218 -5.555 1.00 92.81 417 PHE A C 1
ATOM 3051 O O . PHE A 1 417 ? 12.375 -18.394 -5.828 1.00 92.81 417 PHE A O 1
ATOM 3058 N N . THR A 1 418 ? 11.458 -16.406 -6.384 1.00 87.75 418 THR A N 1
ATOM 3059 C CA . THR A 1 418 ? 11.318 -16.616 -7.826 1.00 87.75 418 THR A CA 1
ATOM 3060 C C . THR A 1 418 ? 12.510 -15.979 -8.547 1.00 87.75 418 THR A C 1
ATOM 3062 O O . THR A 1 418 ? 13.199 -15.090 -8.048 1.00 87.75 418 THR A O 1
ATOM 3065 N N . GLY A 1 419 ? 12.856 -16.542 -9.706 1.00 81.94 419 GLY A N 1
ATOM 3066 C CA . GLY A 1 419 ? 14.087 -16.186 -10.408 1.00 81.94 419 GLY A CA 1
ATOM 3067 C C . GLY A 1 419 ? 15.356 -16.837 -9.832 1.00 81.94 419 GLY A C 1
ATOM 3068 O O . GLY A 1 419 ? 15.380 -17.469 -8.777 1.00 81.94 419 GLY A O 1
ATOM 3069 N N . ASN A 1 420 ? 16.447 -16.768 -10.599 1.00 81.81 420 ASN A N 1
ATOM 3070 C CA . ASN A 1 420 ? 17.740 -17.365 -10.222 1.00 81.81 420 ASN A CA 1
ATOM 3071 C C . ASN A 1 420 ? 18.766 -16.312 -9.773 1.00 81.81 420 ASN A C 1
ATOM 3073 O O . ASN A 1 420 ? 19.943 -16.645 -9.580 1.00 81.81 420 ASN A O 1
ATOM 3077 N N . GLY A 1 421 ? 18.353 -15.047 -9.677 1.00 84.38 421 GLY A N 1
ATOM 3078 C CA . GLY A 1 421 ? 19.248 -13.912 -9.555 1.00 84.38 421 GLY A CA 1
ATOM 3079 C C . GLY A 1 421 ? 20.248 -13.819 -10.713 1.00 84.38 421 GLY A C 1
ATOM 3080 O O . GLY A 1 421 ? 19.979 -14.165 -11.870 1.00 84.38 421 GLY A O 1
ATOM 3081 N N . GLY A 1 422 ? 21.461 -13.374 -10.402 1.00 86.69 422 GLY A N 1
ATOM 3082 C CA . GLY A 1 422 ? 22.500 -13.085 -11.378 1.00 86.69 422 GLY A CA 1
ATOM 3083 C C . GLY A 1 422 ? 22.155 -11.819 -12.151 1.00 86.69 422 GLY A C 1
ATOM 3084 O O . GLY A 1 422 ? 22.092 -10.745 -11.562 1.00 86.69 422 GLY A O 1
ATOM 3085 N N . SER A 1 423 ? 21.960 -11.970 -13.460 1.00 85.31 423 SER A N 1
ATOM 3086 C CA . SER A 1 423 ? 21.451 -10.913 -14.343 1.00 85.31 423 SER A CA 1
ATOM 3087 C C . SER A 1 423 ? 19.945 -11.020 -14.600 1.00 85.31 423 SER A C 1
ATOM 3089 O O . SER A 1 423 ? 19.464 -10.495 -15.590 1.00 85.31 423 SER A O 1
ATOM 3091 N N . ASN A 1 424 ? 19.226 -11.764 -13.760 1.00 85.75 424 ASN A N 1
ATOM 3092 C CA . ASN A 1 424 ? 17.771 -11.892 -13.806 1.00 85.75 424 ASN A CA 1
ATOM 3093 C C . ASN A 1 424 ? 17.208 -11.513 -12.437 1.00 85.75 424 ASN A C 1
ATOM 3095 O O . ASN A 1 424 ? 17.978 -11.439 -11.467 1.00 85.75 424 ASN A O 1
ATOM 3099 N N . ASN A 1 425 ? 15.886 -11.401 -12.363 1.00 85.62 425 ASN A N 1
ATOM 3100 C CA . ASN A 1 425 ? 15.176 -11.111 -11.131 1.00 85.62 425 ASN A CA 1
ATOM 3101 C C . ASN A 1 425 ? 15.484 -12.113 -10.006 1.00 85.62 425 ASN A C 1
ATOM 3103 O O . ASN A 1 425 ? 15.869 -13.279 -10.222 1.00 85.62 425 ASN A O 1
ATOM 3107 N N . ALA A 1 426 ? 15.356 -11.603 -8.789 1.00 90.50 426 ALA A N 1
ATOM 3108 C CA . ALA A 1 426 ? 15.426 -12.331 -7.537 1.00 90.50 426 ALA A CA 1
ATOM 3109 C C . ALA A 1 426 ? 14.266 -11.852 -6.660 1.00 90.50 426 ALA A C 1
ATOM 3111 O O . ALA A 1 426 ? 14.492 -11.148 -5.674 1.00 90.50 426 ALA A O 1
ATOM 3112 N N . ASP A 1 427 ? 13.049 -12.216 -7.045 1.00 88.25 427 ASP A N 1
ATOM 3113 C CA . ASP A 1 427 ? 11.823 -11.709 -6.430 1.00 88.25 427 ASP A CA 1
ATOM 3114 C C . ASP A 1 427 ? 11.510 -12.523 -5.182 1.00 88.25 427 ASP A C 1
ATOM 3116 O O . ASP A 1 427 ? 11.443 -13.755 -5.220 1.00 88.25 427 ASP A O 1
ATOM 3120 N N . LEU A 1 428 ? 11.435 -11.850 -4.038 1.00 91.38 428 LEU A N 1
ATOM 3121 C CA . LEU A 1 428 ? 11.126 -12.492 -2.768 1.00 91.38 428 LEU A CA 1
ATOM 3122 C C . LEU A 1 428 ? 9.607 -12.636 -2.653 1.00 91.38 428 LEU A C 1
ATOM 3124 O O . LEU A 1 428 ? 8.931 -11.651 -2.406 1.00 91.38 428 LEU A O 1
ATOM 3128 N N . ASN A 1 429 ? 9.079 -13.855 -2.768 1.00 86.12 429 ASN A N 1
ATOM 3129 C CA . ASN A 1 429 ? 7.630 -14.081 -2.667 1.00 86.12 429 ASN A CA 1
ATOM 3130 C C . ASN A 1 429 ? 7.151 -14.027 -1.216 1.00 86.12 429 ASN A C 1
ATOM 3132 O O . ASN A 1 429 ? 6.099 -13.490 -0.898 1.00 86.12 429 ASN A O 1
ATOM 3136 N N . PHE A 1 430 ? 7.905 -14.667 -0.320 1.00 88.88 430 PHE A N 1
ATOM 3137 C CA . PHE A 1 430 ? 7.600 -14.679 1.105 1.00 88.88 430 PHE A CA 1
ATOM 3138 C C . PHE A 1 430 ? 8.817 -15.070 1.939 1.00 88.88 430 PHE A C 1
ATOM 3140 O O . PHE A 1 430 ? 9.739 -15.774 1.501 1.00 88.88 430 PHE A O 1
ATOM 3147 N N . VAL A 1 431 ? 8.775 -14.695 3.214 1.00 92.31 431 VAL A N 1
ATOM 3148 C CA . VAL A 1 431 ? 9.705 -15.178 4.235 1.00 92.31 431 VAL A CA 1
ATOM 3149 C C . VAL A 1 431 ? 8.983 -16.124 5.171 1.00 92.31 431 VAL A C 1
ATOM 3151 O O . VAL A 1 431 ? 7.910 -15.831 5.674 1.00 92.31 431 VAL A O 1
ATOM 3154 N N . THR A 1 432 ? 9.578 -17.281 5.445 1.00 92.19 432 THR A N 1
ATOM 3155 C CA . THR A 1 432 ? 9.086 -18.165 6.504 1.00 92.19 432 THR A CA 1
ATOM 3156 C C . THR A 1 432 ? 9.873 -17.930 7.782 1.00 92.19 432 THR A C 1
ATOM 3158 O O . THR A 1 432 ? 11.073 -18.200 7.794 1.00 92.19 432 THR A O 1
ATOM 3161 N N . ILE A 1 433 ? 9.219 -17.520 8.869 1.00 91.31 433 ILE A N 1
ATOM 3162 C CA . ILE A 1 433 ? 9.826 -17.329 10.194 1.00 91.31 433 ILE A CA 1
ATOM 3163 C C . ILE A 1 433 ? 9.111 -18.236 11.191 1.00 91.31 433 ILE A C 1
ATOM 3165 O O . ILE A 1 433 ? 7.894 -18.218 11.323 1.00 91.31 433 ILE A O 1
ATOM 3169 N N . ASN A 1 434 ? 9.861 -19.111 11.865 1.00 89.62 434 ASN A N 1
ATOM 3170 C CA . ASN A 1 434 ? 9.336 -20.104 12.815 1.00 89.62 434 ASN A CA 1
ATOM 3171 C C . ASN A 1 434 ? 8.204 -21.006 12.269 1.00 89.62 434 ASN A C 1
ATOM 3173 O O . ASN A 1 434 ? 7.534 -21.686 13.044 1.00 89.62 434 ASN A O 1
ATOM 3177 N N . GLY A 1 435 ? 8.064 -21.099 10.943 1.00 86.94 435 GLY A N 1
ATOM 3178 C CA . GLY A 1 435 ? 7.040 -21.894 10.262 1.00 86.94 435 GLY A CA 1
ATOM 3179 C C . GLY A 1 435 ? 5.812 -21.107 9.794 1.00 86.94 435 GLY A C 1
ATOM 3180 O O . GLY A 1 435 ? 4.954 -21.726 9.171 1.00 86.94 435 GLY A O 1
ATOM 3181 N N . VAL A 1 436 ? 5.746 -19.800 10.061 1.00 85.88 436 VAL A N 1
ATOM 3182 C CA . VAL A 1 436 ? 4.724 -18.865 9.553 1.00 85.88 436 VAL A CA 1
ATOM 3183 C C . VAL A 1 436 ? 5.273 -18.151 8.318 1.00 85.88 436 VAL A C 1
ATOM 3185 O O . VAL A 1 436 ? 6.472 -17.869 8.289 1.00 85.88 436 VAL A O 1
ATOM 3188 N N . GLN A 1 437 ? 4.443 -17.928 7.296 1.00 89.31 437 GLN A N 1
ATOM 3189 C CA . GLN A 1 437 ? 4.818 -17.231 6.060 1.00 89.31 437 GLN A CA 1
ATOM 3190 C C . GLN A 1 437 ? 4.353 -15.773 6.115 1.00 89.31 437 GLN A C 1
ATOM 3192 O O . GLN A 1 437 ? 3.196 -15.524 6.422 1.00 89.31 437 GLN A O 1
ATOM 3197 N N . TYR A 1 438 ? 5.262 -14.863 5.784 1.00 86.50 438 TYR A N 1
ATOM 3198 C CA . TYR A 1 438 ? 5.059 -13.421 5.703 1.00 86.50 438 TYR A CA 1
ATOM 3199 C C . TYR A 1 438 ? 5.256 -13.027 4.243 1.00 86.50 438 TYR A C 1
ATOM 3201 O O . TYR A 1 438 ? 6.345 -13.256 3.703 1.00 86.50 438 TYR A O 1
ATOM 3209 N N . SER A 1 439 ? 4.202 -12.530 3.607 1.00 82.25 439 SER A N 1
ATOM 3210 C CA . SER A 1 439 ? 4.156 -12.210 2.173 1.00 82.25 439 SER A CA 1
ATOM 3211 C C . SER A 1 439 ? 3.644 -10.802 1.888 1.00 82.25 439 SER A C 1
ATOM 3213 O O . SER A 1 439 ? 3.674 -10.399 0.736 1.00 82.25 439 SER A O 1
ATOM 3215 N N . GLN A 1 440 ? 3.184 -10.073 2.908 1.00 80.19 440 GLN A N 1
ATOM 3216 C CA . GLN A 1 440 ? 2.739 -8.693 2.759 1.00 80.19 440 GLN A CA 1
ATOM 3217 C C . GLN A 1 440 ? 3.942 -7.772 2.946 1.00 80.19 440 GLN A C 1
ATOM 3219 O O . GLN A 1 440 ? 4.579 -7.800 4.004 1.00 80.19 440 GLN A O 1
ATOM 3224 N N . PHE A 1 441 ? 4.292 -7.018 1.905 1.00 81.94 441 PHE A N 1
ATOM 3225 C CA . PHE A 1 441 ? 5.444 -6.121 1.891 1.00 81.94 441 PHE A CA 1
ATOM 3226 C C . PHE A 1 441 ? 4.964 -4.687 2.058 1.00 81.94 441 PHE A C 1
ATOM 3228 O O . PHE A 1 441 ? 4.270 -4.167 1.197 1.00 81.94 441 PHE A O 1
ATOM 3235 N N . LEU A 1 442 ? 5.378 -4.037 3.144 1.00 83.19 442 LEU A N 1
ATOM 3236 C CA . LEU A 1 442 ? 5.121 -2.611 3.319 1.00 83.19 442 LEU A CA 1
ATOM 3237 C C . LEU A 1 442 ? 6.218 -1.833 2.594 1.00 83.19 442 LEU A C 1
ATOM 3239 O O . LEU A 1 442 ? 7.406 -1.935 2.941 1.00 83.19 442 LEU A O 1
ATOM 3243 N N . VAL A 1 443 ? 5.813 -1.086 1.571 1.00 84.38 443 VAL A N 1
ATOM 3244 C CA . VAL A 1 443 ? 6.703 -0.332 0.686 1.00 84.38 443 VAL A CA 1
ATOM 3245 C C . VAL A 1 443 ? 6.696 1.158 1.036 1.00 84.38 443 VAL A C 1
ATOM 3247 O O . VAL A 1 443 ? 5.698 1.663 1.534 1.00 84.38 443 VAL A O 1
ATOM 3250 N N . PRO A 1 444 ? 7.814 1.881 0.855 1.00 85.00 444 PRO A N 1
ATOM 3251 C CA . PRO A 1 444 ? 7.872 3.305 1.171 1.00 85.00 444 PRO A CA 1
ATOM 3252 C C . PRO A 1 444 ? 7.262 4.179 0.071 1.00 85.00 444 PRO A C 1
ATOM 3254 O O . PRO A 1 444 ? 7.384 3.867 -1.114 1.00 85.00 444 PRO A O 1
ATOM 3257 N N . ASP A 1 445 ? 6.745 5.341 0.465 1.00 82.06 445 ASP A N 1
ATOM 3258 C CA . ASP A 1 445 ? 6.134 6.335 -0.427 1.00 82.06 445 ASP A CA 1
ATOM 3259 C C . ASP A 1 445 ? 7.094 7.407 -0.907 1.00 82.06 445 ASP A C 1
ATOM 3261 O O . ASP A 1 445 ? 6.959 7.967 -1.993 1.00 82.06 445 ASP A O 1
ATOM 3265 N N . ALA A 1 446 ? 8.127 7.675 -0.112 1.00 82.06 446 ALA A N 1
ATOM 3266 C CA . ALA A 1 446 ? 9.151 8.623 -0.500 1.00 82.06 446 ALA A CA 1
ATOM 3267 C C . ALA A 1 446 ? 10.546 8.202 -0.058 1.00 82.06 446 ALA A C 1
ATOM 3269 O O . ALA A 1 446 ? 10.772 7.623 1.008 1.00 82.06 446 ALA A O 1
ATOM 3270 N N . TYR A 1 447 ? 11.513 8.599 -0.881 1.00 90.31 447 TYR A N 1
ATOM 3271 C CA . TYR A 1 447 ? 12.934 8.474 -0.612 1.00 90.31 447 TYR A CA 1
ATOM 3272 C C . TYR A 1 447 ? 13.581 9.859 -0.532 1.00 90.31 447 TYR A C 1
ATOM 3274 O O . TYR A 1 447 ? 13.365 10.727 -1.382 1.00 90.31 447 TYR A O 1
ATOM 3282 N N . ALA A 1 448 ? 14.442 10.067 0.462 1.00 90.94 448 ALA A N 1
ATOM 3283 C CA . ALA A 1 448 ? 15.278 11.259 0.547 1.00 90.94 448 ALA A CA 1
ATOM 3284 C C . ALA A 1 448 ? 16.686 10.930 1.043 1.00 90.94 448 ALA A C 1
ATOM 3286 O O . ALA A 1 448 ? 16.857 10.291 2.076 1.00 90.94 448 ALA A O 1
ATOM 3287 N N . GLU A 1 449 ? 17.713 11.441 0.363 1.00 89.88 449 GLU A N 1
ATOM 3288 C CA . GLU A 1 449 ? 19.104 11.194 0.741 1.00 89.88 449 GLU A CA 1
ATOM 3289 C C . GLU A 1 449 ? 19.865 12.417 1.270 1.00 89.88 449 GLU A C 1
ATOM 3291 O O . GLU A 1 449 ? 19.634 13.571 0.899 1.00 89.88 449 GLU A O 1
ATOM 3296 N N . SER A 1 450 ? 20.848 12.153 2.132 1.00 88.75 450 SER A N 1
ATOM 3297 C CA . SER A 1 450 ? 21.821 13.130 2.612 1.00 88.75 450 SER A CA 1
ATOM 3298 C C . SER A 1 450 ? 23.231 12.535 2.625 1.00 88.75 450 SER A C 1
ATOM 3300 O O . SER A 1 450 ? 23.784 12.187 3.669 1.00 88.75 450 SER A O 1
ATOM 3302 N N . PHE A 1 451 ? 23.848 12.445 1.445 1.00 85.25 451 PHE A N 1
ATOM 3303 C CA . PHE A 1 451 ? 25.247 12.036 1.305 1.00 85.25 451 PHE A CA 1
ATOM 3304 C C . PHE A 1 451 ? 26.179 13.254 1.248 1.00 85.25 451 PHE A C 1
ATOM 3306 O O . PHE A 1 451 ? 25.970 14.204 0.495 1.00 85.25 451 PHE A O 1
ATOM 3313 N N . ALA A 1 452 ? 27.274 13.236 2.013 1.00 77.88 452 ALA A N 1
ATOM 3314 C CA . ALA A 1 452 ? 28.257 14.325 2.043 1.00 77.88 452 ALA A CA 1
ATOM 3315 C C . ALA A 1 452 ? 29.103 14.442 0.756 1.00 77.88 452 ALA A C 1
ATOM 3317 O O . ALA A 1 452 ? 29.893 15.387 0.611 1.00 77.88 452 ALA A O 1
ATOM 3318 N N . SER A 1 453 ? 28.994 13.468 -0.152 1.00 71.31 453 SER A N 1
ATOM 3319 C CA . SER A 1 453 ? 29.695 13.451 -1.434 1.00 71.31 453 SER A CA 1
ATOM 3320 C C . SER A 1 453 ? 29.193 14.549 -2.373 1.00 71.31 453 SER A C 1
ATOM 3322 O O . SER A 1 453 ? 28.033 14.929 -2.368 1.00 71.31 453 SER A O 1
ATOM 3324 N N . ASN A 1 454 ? 30.087 15.050 -3.224 1.00 68.00 454 ASN A N 1
ATOM 3325 C CA . ASN A 1 454 ? 29.753 15.927 -4.348 1.00 68.00 454 ASN A CA 1
ATOM 3326 C C . ASN A 1 454 ? 29.987 15.244 -5.705 1.00 68.00 454 ASN A C 1
ATOM 3328 O O . ASN A 1 454 ? 30.187 15.924 -6.712 1.00 68.00 454 ASN A O 1
ATOM 3332 N N . SER A 1 455 ? 30.074 13.915 -5.696 1.00 69.75 455 SER A N 1
ATOM 3333 C CA . SER A 1 455 ? 30.304 13.079 -6.864 1.00 69.75 455 SER A CA 1
ATOM 3334 C C . SER A 1 455 ? 29.121 12.145 -7.057 1.00 69.75 455 SER A C 1
ATOM 3336 O O . SER A 1 455 ? 28.848 11.343 -6.169 1.00 69.75 455 SER A O 1
ATOM 3338 N N . ASP A 1 456 ? 28.568 12.190 -8.264 1.00 63.47 456 ASP A N 1
ATOM 3339 C CA . ASP A 1 456 ? 27.559 11.321 -8.893 1.00 63.47 456 ASP A CA 1
ATOM 3340 C C . ASP A 1 456 ? 27.847 9.804 -8.857 1.00 63.47 456 ASP A C 1
ATOM 3342 O O . ASP A 1 456 ? 27.178 9.014 -9.500 1.00 63.47 456 ASP A O 1
ATOM 3346 N N . GLN A 1 457 ? 28.926 9.380 -8.199 1.00 66.25 457 GLN A N 1
ATOM 3347 C CA . GLN A 1 457 ? 29.455 8.015 -8.273 1.00 66.25 457 GLN A CA 1
ATOM 3348 C C . GLN A 1 457 ? 29.541 7.368 -6.887 1.00 66.25 457 GLN A C 1
ATOM 3350 O O . GLN A 1 457 ? 30.481 6.628 -6.580 1.00 66.25 457 GLN A O 1
ATOM 3355 N N . VAL A 1 458 ? 28.629 7.756 -5.999 1.00 77.00 458 VAL A N 1
ATOM 3356 C CA . VAL A 1 458 ? 28.614 7.301 -4.604 1.00 77.00 458 VAL A CA 1
ATOM 3357 C C . VAL A 1 458 ? 27.392 6.459 -4.293 1.00 77.00 458 VAL A C 1
ATOM 3359 O O . VAL A 1 458 ? 27.557 5.472 -3.580 1.00 77.00 458 VAL A O 1
ATOM 3362 N N . VAL A 1 459 ? 26.248 6.803 -4.878 1.00 82.56 459 VAL A N 1
ATOM 3363 C CA . VAL A 1 459 ? 24.996 6.051 -4.800 1.00 82.56 459 VAL A CA 1
ATOM 3364 C C . VAL A 1 459 ? 24.579 5.716 -6.228 1.00 82.56 459 VAL A C 1
ATOM 3366 O O . VAL A 1 459 ? 24.652 6.586 -7.099 1.00 82.56 459 VAL A O 1
ATOM 3369 N N . PHE A 1 460 ? 24.207 4.464 -6.471 1.00 80.62 460 PHE A N 1
ATOM 3370 C CA . PHE A 1 460 ? 23.698 4.001 -7.756 1.00 80.62 460 PHE A CA 1
ATOM 3371 C C . PHE A 1 460 ? 22.505 3.089 -7.561 1.00 80.62 460 PHE A C 1
ATOM 3373 O O . PHE A 1 460 ? 22.402 2.392 -6.556 1.00 80.62 460 PHE A O 1
ATOM 3380 N N . GLU A 1 461 ? 21.660 3.060 -8.574 1.00 84.56 461 GLU A N 1
ATOM 3381 C CA . GLU A 1 461 ? 20.655 2.038 -8.743 1.00 84.56 461 GLU A CA 1
ATOM 3382 C C . GLU A 1 461 ? 21.300 0.917 -9.569 1.00 84.56 461 GLU A C 1
ATOM 3384 O O . GLU A 1 461 ? 22.188 1.137 -10.412 1.00 84.56 461 GLU A O 1
ATOM 3389 N N . ASN A 1 462 ? 20.982 -0.313 -9.192 1.00 84.12 462 ASN A N 1
ATOM 3390 C CA . ASN A 1 462 ? 21.417 -1.504 -9.890 1.00 84.12 462 ASN A CA 1
ATOM 3391 C C . ASN A 1 462 ? 20.195 -2.376 -10.105 1.00 84.12 462 ASN A C 1
ATOM 3393 O O . ASN A 1 462 ? 19.614 -2.826 -9.122 1.00 84.12 462 ASN A O 1
ATOM 3397 N N . PHE A 1 463 ? 19.860 -2.621 -11.365 1.00 84.75 463 PHE A N 1
ATOM 3398 C CA . PHE A 1 463 ? 18.764 -3.479 -11.780 1.00 84.75 463 PHE A CA 1
ATOM 3399 C C . PHE A 1 463 ? 19.326 -4.665 -12.555 1.00 84.75 463 PHE A C 1
ATOM 3401 O O . PHE A 1 463 ? 19.905 -4.515 -13.634 1.00 84.75 463 PHE A O 1
ATOM 3408 N N . ASN A 1 464 ? 19.246 -5.865 -11.973 1.00 82.94 464 ASN A N 1
ATOM 3409 C CA . ASN A 1 464 ? 19.682 -7.113 -12.610 1.00 82.94 464 ASN A CA 1
ATOM 3410 C C . ASN A 1 464 ? 21.120 -7.062 -13.169 1.00 82.94 464 ASN A C 1
ATOM 3412 O O . ASN A 1 464 ? 21.476 -7.687 -14.173 1.00 82.94 464 ASN A O 1
ATOM 3416 N N . GLY A 1 465 ? 22.007 -6.333 -12.490 1.00 76.19 465 GLY A N 1
ATOM 3417 C CA . GLY A 1 465 ? 23.405 -6.190 -12.883 1.00 76.19 465 GLY A CA 1
ATOM 3418 C C . GLY A 1 465 ? 23.700 -5.078 -13.882 1.00 76.19 465 GLY A C 1
ATOM 3419 O O . GLY A 1 465 ? 24.877 -4.896 -14.213 1.00 76.19 465 GLY A O 1
ATOM 3420 N N . ILE A 1 466 ? 22.690 -4.339 -14.329 1.00 74.69 466 ILE A N 1
ATOM 3421 C CA . ILE A 1 466 ? 22.851 -3.065 -15.022 1.00 74.69 466 ILE A CA 1
ATOM 3422 C C . ILE A 1 466 ? 22.959 -2.001 -13.933 1.00 74.69 466 ILE A C 1
ATOM 3424 O O . ILE A 1 466 ? 22.016 -1.771 -13.189 1.00 74.69 466 ILE A O 1
ATOM 3428 N N . SER A 1 467 ? 24.139 -1.397 -13.783 1.00 69.06 467 SER A N 1
ATOM 3429 C CA . SER A 1 467 ? 24.334 -0.310 -12.824 1.00 69.06 467 SER A CA 1
ATOM 3430 C C . SER A 1 467 ? 24.216 1.047 -13.505 1.00 69.06 467 SER A C 1
ATOM 3432 O O . SER A 1 467 ? 24.800 1.255 -14.573 1.00 69.06 467 SER A O 1
ATOM 3434 N N . GLY A 1 468 ? 23.585 2.014 -12.834 1.00 61.28 468 GLY A N 1
ATOM 3435 C CA . GLY A 1 468 ? 23.521 3.426 -13.251 1.00 61.28 468 GLY A CA 1
ATOM 3436 C C . GLY A 1 468 ? 24.880 4.154 -13.284 1.00 61.28 468 GLY A C 1
ATOM 3437 O O . GLY A 1 468 ? 24.961 5.374 -13.408 1.00 61.28 468 GLY A O 1
ATOM 3438 N N . SER A 1 469 ? 26.003 3.435 -13.172 1.00 49.22 469 SER A N 1
ATOM 3439 C CA . SER A 1 469 ? 27.357 3.990 -13.193 1.00 49.22 469 SER A CA 1
ATOM 3440 C C . SER A 1 469 ? 27.798 4.370 -14.618 1.00 49.22 469 SER A C 1
ATOM 3442 O O . SER A 1 469 ? 28.675 3.740 -15.212 1.00 49.22 469 SER A O 1
ATOM 3444 N N . GLY A 1 470 ? 27.227 5.438 -15.180 1.00 43.62 470 GLY A N 1
ATOM 3445 C CA . GLY A 1 470 ? 27.620 5.983 -16.485 1.00 43.62 470 GLY A CA 1
ATOM 3446 C C . GLY A 1 470 ? 26.446 6.432 -17.354 1.00 43.62 470 GLY A C 1
ATOM 3447 O O . GLY A 1 470 ? 25.296 6.156 -17.058 1.00 43.62 470 GLY A O 1
ATOM 3448 N N . THR A 1 471 ? 26.757 7.136 -18.448 1.00 36.78 471 THR A N 1
ATOM 3449 C CA . THR A 1 471 ? 25.814 7.723 -19.426 1.00 36.78 471 THR A CA 1
ATOM 3450 C C . THR A 1 471 ? 25.089 6.671 -20.291 1.00 36.78 471 THR A C 1
ATOM 3452 O O . THR A 1 471 ? 25.079 6.807 -21.510 1.00 36.78 471 THR A O 1
ATOM 3455 N N . GLY A 1 472 ? 24.615 5.574 -19.703 1.00 38.78 472 GLY A N 1
ATOM 3456 C CA . GLY A 1 472 ? 23.976 4.469 -20.429 1.00 38.78 472 GLY A CA 1
ATOM 3457 C C . GLY A 1 472 ? 23.501 3.307 -19.551 1.00 38.78 472 GLY A C 1
ATOM 3458 O O . GLY A 1 472 ? 23.500 2.177 -20.022 1.00 38.78 472 GLY A O 1
ATOM 3459 N N . GLY A 1 473 ? 23.195 3.557 -18.275 1.00 42.47 473 GLY A N 1
ATOM 3460 C CA . GLY A 1 473 ? 22.260 2.726 -17.505 1.00 42.47 473 GLY A CA 1
ATOM 3461 C C . GLY A 1 473 ? 20.929 3.479 -17.400 1.00 42.47 473 GLY A C 1
ATOM 3462 O O . GLY A 1 473 ? 20.953 4.706 -17.511 1.00 42.47 473 GLY A O 1
ATOM 3463 N N . ALA A 1 474 ? 19.823 2.762 -17.198 1.00 47.25 474 ALA A N 1
ATOM 3464 C CA . ALA A 1 474 ? 18.442 3.261 -17.302 1.00 47.25 474 ALA A CA 1
ATOM 3465 C C . ALA A 1 474 ? 18.088 4.479 -16.408 1.00 47.25 474 ALA A C 1
ATOM 3467 O O . ALA A 1 474 ? 17.090 5.141 -16.630 1.00 47.25 474 ALA A O 1
ATOM 3468 N N . SER A 1 475 ? 18.918 4.831 -15.423 1.00 55.28 475 SER A N 1
ATOM 3469 C CA . SER A 1 475 ? 18.505 5.605 -14.237 1.00 55.28 475 SER A CA 1
ATOM 3470 C C . SER A 1 475 ? 19.345 6.867 -13.925 1.00 55.28 475 SER A C 1
ATOM 3472 O O . SER A 1 475 ? 19.032 7.651 -13.022 1.00 55.28 475 SER A O 1
ATOM 3474 N N . GLY A 1 476 ? 20.421 7.143 -14.671 1.00 54.22 476 GLY A N 1
ATOM 3475 C CA . GLY A 1 476 ? 21.268 8.330 -14.438 1.00 54.22 476 GLY A CA 1
ATOM 3476 C C . GLY A 1 476 ? 22.004 8.341 -13.077 1.00 54.22 476 GLY A C 1
ATOM 3477 O O . GLY A 1 476 ? 22.120 7.320 -12.410 1.00 54.22 476 GLY A O 1
ATOM 3478 N N . ASN A 1 477 ? 22.588 9.484 -12.669 1.00 60.75 477 ASN A N 1
ATOM 3479 C CA . ASN A 1 477 ? 23.392 9.576 -11.432 1.00 60.75 477 ASN A CA 1
ATOM 3480 C C . ASN A 1 477 ? 22.712 10.382 -10.309 1.00 60.75 477 ASN A C 1
ATOM 3482 O O . ASN A 1 477 ? 22.060 11.385 -10.585 1.00 60.75 477 ASN A O 1
ATOM 3486 N N . ASN A 1 478 ? 23.011 10.061 -9.045 1.00 68.00 478 ASN A N 1
ATOM 3487 C CA . ASN A 1 478 ? 22.278 10.581 -7.885 1.00 68.00 478 ASN A CA 1
ATOM 3488 C C . ASN A 1 478 ? 22.296 12.104 -7.639 1.00 68.00 478 ASN A C 1
ATOM 3490 O O . ASN A 1 478 ? 21.311 12.661 -7.172 1.00 68.00 478 ASN A O 1
ATOM 3494 N N . ILE A 1 479 ? 23.392 12.814 -7.933 1.00 71.19 479 ILE A N 1
ATOM 3495 C CA . ILE A 1 479 ? 23.488 14.267 -7.662 1.00 71.19 479 ILE A CA 1
ATOM 3496 C C . ILE A 1 479 ? 23.060 15.102 -8.874 1.00 71.19 479 ILE A C 1
ATOM 3498 O O . ILE A 1 479 ? 22.607 16.240 -8.732 1.00 71.19 479 ILE A O 1
ATOM 3502 N N . SER A 1 480 ? 23.281 14.579 -10.075 1.00 68.25 480 SER A N 1
ATOM 3503 C CA . SER A 1 480 ? 23.032 15.269 -11.339 1.00 68.25 480 SER A CA 1
ATOM 3504 C C . SER A 1 480 ? 21.650 14.994 -11.917 1.00 68.25 480 SER A C 1
ATOM 3506 O O . SER A 1 480 ? 21.215 15.797 -12.740 1.00 68.25 480 SER A O 1
ATOM 3508 N N . ASN A 1 481 ? 20.969 13.932 -11.477 1.00 69.69 481 ASN A N 1
ATOM 3509 C CA . ASN A 1 481 ? 19.598 13.628 -11.865 1.00 69.69 481 ASN A CA 1
ATOM 3510 C C . ASN A 1 481 ? 18.603 14.264 -10.866 1.00 69.69 481 ASN A C 1
ATOM 3512 O O . ASN A 1 481 ? 18.588 13.867 -9.700 1.00 69.69 481 ASN A O 1
ATOM 3516 N N . PRO A 1 482 ? 17.781 15.250 -11.279 1.00 68.81 482 PRO A N 1
ATOM 3517 C CA . PRO A 1 482 ? 16.776 15.854 -10.403 1.00 68.81 482 PRO A CA 1
ATOM 3518 C C . PRO A 1 482 ? 15.673 14.875 -9.965 1.00 68.81 482 PRO A C 1
ATOM 3520 O O . PRO A 1 482 ? 15.087 15.104 -8.910 1.00 68.81 482 PRO A O 1
ATOM 3523 N N . ASN A 1 483 ? 15.449 13.787 -10.712 1.00 67.81 483 ASN A N 1
ATOM 3524 C CA . ASN A 1 483 ? 14.436 12.760 -10.437 1.00 67.81 483 ASN A CA 1
ATOM 3525 C C . ASN A 1 483 ? 15.005 11.547 -9.686 1.00 67.81 483 ASN A C 1
ATOM 3527 O O . ASN A 1 483 ? 14.320 10.543 -9.516 1.00 67.81 483 ASN A O 1
ATOM 3531 N N . TRP A 1 484 ? 16.256 11.630 -9.214 1.00 77.81 484 TRP A N 1
ATOM 3532 C CA . TRP A 1 484 ? 16.951 10.520 -8.558 1.00 77.81 484 TRP A CA 1
ATOM 3533 C C . TRP A 1 484 ? 16.130 9.846 -7.458 1.00 77.81 484 TRP A C 1
ATOM 3535 O O . TRP A 1 484 ? 16.098 8.622 -7.391 1.00 77.81 484 TRP A O 1
ATOM 3545 N N . ASN A 1 485 ? 15.467 10.638 -6.612 1.00 79.38 485 ASN A N 1
ATOM 3546 C CA . ASN A 1 485 ? 14.702 10.104 -5.493 1.00 79.38 485 ASN A CA 1
ATOM 3547 C C . ASN A 1 485 ? 13.570 9.174 -5.951 1.00 79.38 485 ASN A C 1
ATOM 3549 O O . ASN A 1 485 ? 13.367 8.158 -5.303 1.00 79.38 485 ASN A O 1
ATOM 3553 N N . ASN A 1 486 ? 12.893 9.477 -7.062 1.00 71.44 486 ASN A N 1
ATOM 3554 C CA . ASN A 1 486 ? 11.809 8.641 -7.588 1.00 71.44 486 ASN A CA 1
ATOM 3555 C C . ASN A 1 486 ? 12.372 7.366 -8.227 1.00 71.44 486 ASN A C 1
ATOM 3557 O O . ASN A 1 486 ? 11.888 6.270 -7.983 1.00 71.44 486 ASN A O 1
ATOM 3561 N N . ILE A 1 487 ? 13.476 7.496 -8.959 1.00 73.94 487 ILE A N 1
ATOM 3562 C CA . ILE A 1 487 ? 14.144 6.361 -9.604 1.00 73.94 487 ILE A CA 1
ATOM 3563 C C . ILE A 1 487 ? 14.619 5.339 -8.568 1.00 73.94 487 ILE A C 1
ATOM 3565 O O . ILE A 1 487 ? 14.365 4.145 -8.693 1.00 73.94 487 ILE A O 1
ATOM 3569 N N . ILE A 1 488 ? 15.313 5.795 -7.521 1.00 81.56 488 ILE A N 1
ATOM 3570 C CA . ILE A 1 488 ? 15.810 4.881 -6.489 1.00 81.56 488 ILE A CA 1
ATOM 3571 C C . ILE A 1 488 ? 14.683 4.362 -5.589 1.00 81.56 488 ILE A C 1
ATOM 3573 O O . ILE A 1 488 ? 14.821 3.276 -5.028 1.00 81.56 488 ILE A O 1
ATOM 3577 N N . LEU A 1 489 ? 13.573 5.099 -5.459 1.00 83.12 489 LEU A N 1
ATOM 3578 C CA . LEU A 1 489 ? 12.397 4.656 -4.710 1.00 83.12 489 LEU A CA 1
ATOM 3579 C C . LEU A 1 489 ? 11.828 3.355 -5.286 1.00 83.12 489 LEU A C 1
ATOM 3581 O O . LEU A 1 489 ? 11.549 2.448 -4.506 1.00 83.12 489 LEU A O 1
ATOM 3585 N N . ASN A 1 490 ? 11.782 3.205 -6.614 1.00 79.25 490 ASN A N 1
ATOM 3586 C CA . ASN A 1 490 ? 11.326 1.971 -7.271 1.00 79.25 490 ASN A CA 1
ATOM 3587 C C . ASN A 1 490 ? 12.145 0.748 -6.843 1.00 79.25 490 ASN A C 1
ATOM 3589 O O . ASN A 1 490 ? 11.615 -0.353 -6.701 1.00 79.25 490 ASN A O 1
ATOM 3593 N N . ALA A 1 491 ? 13.433 0.932 -6.530 1.00 84.56 491 ALA A N 1
ATOM 3594 C CA . ALA A 1 491 ? 14.214 -0.136 -5.927 1.00 84.56 491 ALA A CA 1
ATOM 3595 C C . ALA A 1 491 ? 13.620 -0.534 -4.567 1.00 84.56 491 ALA A C 1
ATOM 3597 O O . ALA A 1 491 ? 13.441 -1.713 -4.300 1.00 84.56 491 ALA A O 1
ATOM 3598 N N . PHE A 1 492 ? 13.299 0.405 -3.687 1.00 88.00 492 PHE A N 1
ATOM 3599 C CA . PHE A 1 492 ? 12.735 0.073 -2.374 1.00 88.00 492 PHE A CA 1
ATOM 3600 C C . PHE A 1 492 ? 11.275 -0.399 -2.411 1.00 88.00 492 PHE A C 1
ATOM 3602 O O . PHE A 1 492 ? 10.862 -1.036 -1.449 1.00 88.00 492 PHE A O 1
ATOM 3609 N N . ARG A 1 493 ? 10.531 -0.139 -3.493 1.00 83.62 493 ARG A N 1
ATOM 3610 C CA . ARG A 1 493 ? 9.170 -0.661 -3.707 1.00 83.62 493 ARG A CA 1
ATOM 3611 C C . ARG A 1 493 ? 9.154 -2.062 -4.330 1.00 83.62 493 ARG A C 1
ATOM 3613 O O . ARG A 1 493 ? 8.333 -2.888 -3.972 1.00 83.62 493 ARG A O 1
ATOM 3620 N N . SER A 1 494 ? 10.126 -2.375 -5.185 1.00 83.44 494 SER A N 1
ATOM 3621 C CA . SER A 1 494 ? 10.193 -3.669 -5.871 1.00 83.44 494 SER A CA 1
ATOM 3622 C C . SER A 1 494 ? 10.679 -4.818 -4.976 1.00 83.44 494 SER A C 1
ATOM 3624 O O . SER A 1 494 ? 11.774 -4.754 -4.397 1.00 83.44 494 SER A O 1
ATOM 3626 N N . ASN A 1 495 ? 9.948 -5.938 -5.010 1.00 85.12 495 ASN A N 1
ATOM 3627 C CA . ASN A 1 495 ? 10.302 -7.213 -4.366 1.00 85.12 495 ASN A CA 1
ATOM 3628 C C . ASN A 1 495 ? 11.522 -7.918 -4.987 1.00 85.12 495 ASN A C 1
ATOM 3630 O O . ASN A 1 495 ? 11.998 -8.925 -4.452 1.00 85.12 495 ASN A O 1
ATOM 3634 N N . ASN A 1 496 ? 12.086 -7.382 -6.073 1.00 89.50 496 ASN A N 1
ATOM 3635 C CA . ASN A 1 496 ? 13.302 -7.889 -6.697 1.00 89.50 496 ASN A CA 1
ATOM 3636 C C . ASN A 1 496 ? 14.548 -7.491 -5.886 1.00 89.50 496 ASN A C 1
ATOM 3638 O O . ASN A 1 496 ? 14.981 -6.338 -5.896 1.00 89.50 496 ASN A O 1
ATOM 3642 N N . PHE A 1 497 ? 15.222 -8.443 -5.239 1.00 91.19 497 PHE A N 1
ATOM 3643 C CA . PHE A 1 497 ? 16.449 -8.184 -4.463 1.00 91.19 497 PHE A CA 1
ATOM 3644 C C . PHE A 1 497 ? 17.704 -7.984 -5.334 1.00 91.19 497 PHE A C 1
ATOM 3646 O O . PHE A 1 497 ? 18.790 -7.711 -4.814 1.00 91.19 497 PHE A O 1
ATOM 3653 N N . ASN A 1 498 ? 17.573 -8.121 -6.655 1.00 88.50 498 ASN A N 1
ATOM 3654 C CA . ASN A 1 498 ? 18.590 -7.774 -7.646 1.00 88.50 498 ASN A CA 1
ATOM 3655 C C . ASN A 1 498 ? 18.364 -6.405 -8.307 1.00 88.50 498 ASN A C 1
ATOM 3657 O O . ASN A 1 498 ? 19.262 -5.928 -9.000 1.00 88.50 498 ASN A O 1
ATOM 3661 N N . HIS A 1 499 ? 17.216 -5.777 -8.072 1.00 87.69 499 HIS A N 1
ATOM 3662 C CA . HIS A 1 499 ? 17.077 -4.326 -8.053 1.00 87.69 499 HIS A CA 1
ATOM 3663 C C . HIS A 1 499 ? 17.615 -3.875 -6.680 1.00 87.69 499 HIS A C 1
ATOM 3665 O O . HIS A 1 499 ? 17.317 -4.587 -5.733 1.00 87.69 499 HIS A O 1
ATOM 3671 N N . PHE A 1 500 ? 18.451 -2.841 -6.494 1.00 88.81 500 PHE A N 1
ATOM 3672 C CA . PHE A 1 500 ? 18.872 -2.311 -5.164 1.00 88.81 500 PHE A CA 1
ATOM 3673 C C . PHE A 1 500 ? 19.747 -1.057 -5.250 1.00 88.81 500 PHE A C 1
ATOM 3675 O O . PHE A 1 500 ? 20.293 -0.715 -6.300 1.00 88.81 500 PHE A O 1
ATOM 3682 N N . GLN A 1 501 ? 19.931 -0.409 -4.094 1.00 89.25 501 GLN A N 1
ATOM 3683 C CA . GLN A 1 501 ? 20.845 0.712 -3.930 1.00 89.25 501 GLN A CA 1
ATOM 3684 C C . GLN A 1 501 ? 22.284 0.232 -3.709 1.00 89.25 501 GLN A C 1
ATOM 3686 O O . GLN A 1 501 ? 22.622 -0.375 -2.690 1.00 89.25 501 GLN A O 1
ATOM 3691 N N . GLU A 1 502 ? 23.166 0.553 -4.646 1.00 86.00 502 GLU A N 1
ATOM 3692 C CA . GLU A 1 502 ? 24.595 0.282 -4.577 1.00 86.00 502 GLU A CA 1
ATOM 3693 C C . GLU A 1 502 ? 25.363 1.492 -4.031 1.00 86.00 502 GLU A C 1
ATOM 3695 O O . GLU A 1 502 ? 25.242 2.612 -4.528 1.00 86.00 502 GLU A O 1
ATOM 3700 N N . LEU A 1 503 ? 26.209 1.259 -3.025 1.00 84.25 503 LEU A N 1
ATOM 3701 C CA . LEU A 1 503 ? 27.042 2.285 -2.403 1.00 84.25 503 LEU A CA 1
ATOM 3702 C C . LEU A 1 503 ? 28.527 2.029 -2.668 1.00 84.25 503 LEU A C 1
ATOM 3704 O O . LEU A 1 503 ? 28.998 0.899 -2.603 1.00 84.25 503 LEU A O 1
ATOM 3708 N N . THR A 1 504 ? 29.306 3.085 -2.931 1.00 77.19 504 THR A N 1
ATOM 3709 C CA . THR A 1 504 ? 30.760 2.942 -3.144 1.00 77.19 504 THR A CA 1
ATOM 3710 C C . THR A 1 504 ? 31.595 3.200 -1.897 1.00 77.19 504 THR A C 1
ATOM 3712 O O . THR A 1 504 ? 31.154 3.786 -0.915 1.00 77.19 504 THR A O 1
ATOM 3715 N N . GLY A 1 505 ? 32.889 2.870 -1.983 1.00 72.00 505 GLY A N 1
ATOM 3716 C CA . GLY A 1 505 ? 33.889 3.063 -0.928 1.00 72.00 505 GLY A CA 1
ATOM 3717 C C . GLY A 1 505 ? 34.116 4.494 -0.396 1.00 72.00 505 GLY A C 1
ATOM 3718 O O . GLY A 1 505 ? 35.038 4.697 0.402 1.00 72.00 505 GLY A O 1
ATOM 3719 N N . SER A 1 506 ? 33.373 5.494 -0.881 1.00 79.31 506 SER A N 1
ATOM 3720 C CA . SER A 1 506 ? 33.485 6.902 -0.463 1.00 79.31 506 SER A CA 1
ATOM 3721 C C . SER A 1 506 ? 32.435 7.323 0.568 1.00 79.31 506 SER A C 1
ATOM 3723 O O . SER A 1 506 ? 32.486 8.470 1.015 1.00 79.31 506 SER A O 1
ATOM 3725 N N . VAL A 1 507 ? 31.529 6.421 0.952 1.00 84.81 507 VAL A N 1
ATOM 3726 C CA . VAL A 1 507 ? 30.443 6.705 1.891 1.00 84.81 507 VAL A CA 1
ATOM 3727 C C . VAL A 1 507 ? 30.969 6.857 3.324 1.00 84.81 507 VAL A C 1
ATOM 3729 O O . VAL A 1 507 ? 31.874 6.143 3.786 1.00 84.81 507 VAL A O 1
ATOM 3732 N N . LEU A 1 508 ? 30.420 7.839 4.035 1.00 88.12 508 LEU A N 1
ATOM 3733 C CA . LEU A 1 508 ? 30.672 8.097 5.447 1.00 88.12 508 LEU A CA 1
ATOM 3734 C C . LEU A 1 508 ? 29.536 7.529 6.298 1.00 88.12 508 LEU A C 1
ATOM 3736 O O . LEU A 1 508 ? 28.383 7.535 5.902 1.00 88.12 508 LEU A O 1
ATOM 3740 N N . ASN A 1 509 ? 29.836 7.156 7.537 1.00 86.88 509 ASN A N 1
ATOM 3741 C CA . ASN A 1 509 ? 28.820 6.756 8.516 1.00 86.88 509 ASN A CA 1
ATOM 3742 C C . ASN A 1 509 ? 27.941 7.916 9.029 1.00 86.88 509 ASN A C 1
ATOM 3744 O O . ASN A 1 509 ? 27.189 7.749 9.983 1.00 86.88 509 ASN A O 1
ATOM 3748 N N . SER A 1 510 ? 28.134 9.116 8.482 1.00 88.94 510 SER A N 1
ATOM 3749 C CA . SER A 1 510 ? 27.269 10.278 8.679 1.00 88.94 510 SER A CA 1
ATOM 3750 C C . SER A 1 510 ? 26.310 10.497 7.516 1.00 88.94 510 SER A C 1
ATOM 3752 O O . SER A 1 510 ? 25.503 11.417 7.594 1.00 88.94 510 SER A O 1
ATOM 3754 N N . ASP A 1 511 ? 26.489 9.748 6.430 1.00 90.88 511 ASP A N 1
ATOM 3755 C CA . ASP A 1 511 ? 25.607 9.788 5.277 1.00 90.88 511 ASP A CA 1
ATOM 3756 C C . ASP A 1 511 ? 24.424 8.857 5.538 1.00 90.88 511 ASP A C 1
ATOM 3758 O O . ASP A 1 511 ? 24.589 7.817 6.182 1.00 90.88 511 ASP A O 1
ATOM 3762 N N . PHE A 1 512 ? 23.249 9.234 5.050 1.00 92.62 512 PHE A N 1
ATOM 3763 C CA . PHE A 1 512 ? 22.026 8.479 5.279 1.00 92.62 512 PHE A CA 1
ATOM 3764 C C . PHE A 1 512 ? 21.021 8.689 4.156 1.00 92.62 512 PHE A C 1
ATOM 3766 O O . PHE A 1 512 ? 21.096 9.676 3.421 1.00 92.62 512 PHE A O 1
ATOM 3773 N N . TYR A 1 513 ? 20.060 7.780 4.081 1.00 93.69 513 TYR A N 1
ATOM 3774 C CA . TYR A 1 513 ? 18.810 7.983 3.366 1.00 93.69 513 TYR A CA 1
ATOM 3775 C C . TYR A 1 513 ? 17.636 7.745 4.311 1.00 93.69 513 TYR A C 1
ATOM 3777 O O . TYR A 1 513 ? 17.777 7.071 5.333 1.00 93.69 513 TYR A O 1
ATOM 3785 N N . THR A 1 514 ? 16.501 8.340 3.987 1.00 96.31 514 THR A N 1
ATOM 3786 C CA . THR A 1 514 ? 15.259 8.254 4.741 1.00 96.31 514 THR A CA 1
ATOM 3787 C C . THR A 1 514 ? 14.189 7.699 3.818 1.00 96.31 514 THR A C 1
ATOM 3789 O O . THR A 1 514 ? 14.006 8.214 2.716 1.00 96.31 514 THR A O 1
ATOM 3792 N N . LEU A 1 515 ? 13.529 6.645 4.283 1.00 95.75 515 LEU A N 1
ATOM 3793 C CA . LEU A 1 515 ? 12.305 6.103 3.708 1.00 95.75 515 LEU A CA 1
ATOM 3794 C C . LEU A 1 515 ? 11.133 6.661 4.516 1.00 95.75 515 LEU A C 1
ATOM 3796 O O . LEU A 1 515 ? 11.181 6.602 5.749 1.00 95.75 515 LEU A O 1
ATOM 3800 N N . THR A 1 516 ? 10.136 7.218 3.844 1.00 89.19 516 THR A N 1
ATOM 3801 C CA . THR A 1 516 ? 8.915 7.759 4.458 1.00 89.19 516 THR A CA 1
ATOM 3802 C C . THR A 1 516 ? 7.722 6.948 3.985 1.00 89.19 516 THR A C 1
ATOM 3804 O O . THR A 1 516 ? 7.706 6.543 2.827 1.00 89.19 516 THR A O 1
ATOM 3807 N N . TYR A 1 517 ? 6.765 6.750 4.883 1.00 82.38 517 TYR A N 1
ATOM 3808 C CA . TYR A 1 517 ? 5.492 6.091 4.618 1.00 82.38 517 TYR A CA 1
ATOM 3809 C C . TYR A 1 517 ? 4.380 7.109 4.858 1.00 82.38 517 TYR A C 1
ATOM 3811 O O . TYR A 1 517 ? 4.382 7.790 5.895 1.00 82.38 517 TYR A O 1
ATOM 3819 N N . ASP A 1 518 ? 3.498 7.275 3.885 1.00 74.06 518 ASP A N 1
ATOM 3820 C CA . ASP A 1 518 ? 2.368 8.190 3.966 1.00 74.06 518 ASP A CA 1
ATOM 3821 C C . ASP A 1 518 ? 1.321 7.642 4.932 1.00 74.06 518 ASP A C 1
ATOM 3823 O O . ASP A 1 518 ? 0.895 8.404 5.799 1.00 74.06 518 ASP A O 1
ATOM 3827 N N . VAL A 1 519 ? 1.102 6.327 4.948 1.00 72.62 519 VAL A N 1
ATOM 3828 C CA . VAL A 1 519 ? 0.443 5.617 6.054 1.00 72.62 519 VAL A CA 1
ATOM 3829 C C . VAL A 1 519 ? 1.505 5.172 7.080 1.00 72.62 519 VAL A C 1
ATOM 3831 O O . VAL A 1 519 ? 2.399 4.379 6.761 1.00 72.62 519 VAL A O 1
ATOM 3834 N N . PRO A 1 520 ? 1.524 5.726 8.309 1.00 78.75 520 PRO A N 1
ATOM 3835 C CA . PRO A 1 520 ? 2.476 5.326 9.348 1.00 78.75 520 PRO A CA 1
ATOM 3836 C C . PRO A 1 520 ? 2.403 3.830 9.689 1.00 78.75 520 PRO A C 1
ATOM 3838 O O . PRO A 1 520 ? 1.341 3.304 9.974 1.00 78.75 520 PRO A O 1
ATOM 3841 N N . ILE A 1 521 ? 3.549 3.148 9.782 1.00 81.12 521 ILE A N 1
ATOM 3842 C CA . ILE A 1 521 ? 3.565 1.698 10.032 1.00 81.12 521 ILE A CA 1
ATOM 3843 C C . ILE A 1 521 ? 3.376 1.391 11.523 1.00 81.12 521 ILE A C 1
ATOM 3845 O O . ILE A 1 521 ? 4.248 1.768 12.324 1.00 81.12 521 ILE A O 1
ATOM 3849 N N . PRO A 1 522 ? 2.340 0.636 11.917 1.00 77.31 522 PRO A N 1
ATOM 3850 C CA . PRO A 1 522 ? 2.131 0.252 13.303 1.00 77.31 522 PRO A CA 1
ATOM 3851 C C . PRO A 1 522 ? 3.170 -0.761 13.795 1.00 77.31 522 PRO A C 1
ATOM 3853 O O . PRO A 1 522 ? 3.563 -1.708 13.114 1.00 77.31 522 PRO A O 1
ATOM 3856 N N . VAL A 1 523 ? 3.641 -0.573 15.029 1.00 80.62 523 VAL A N 1
ATOM 3857 C CA . VAL A 1 523 ? 4.543 -1.514 15.710 1.00 80.62 523 VAL A CA 1
ATOM 3858 C C . VAL A 1 523 ? 3.714 -2.455 16.586 1.00 80.62 523 VAL A C 1
ATOM 3860 O O . VAL A 1 523 ? 3.818 -2.436 17.820 1.00 80.62 523 VAL A O 1
ATOM 3863 N N . SER A 1 524 ? 2.903 -3.282 15.929 1.00 71.75 524 SER A N 1
ATOM 3864 C CA . SER A 1 524 ? 2.046 -4.321 16.509 1.00 71.75 524 SER A CA 1
ATOM 3865 C C . SER A 1 524 ? 2.380 -5.705 15.928 1.00 71.75 524 SER A C 1
ATOM 3867 O O . SER A 1 524 ? 3.093 -5.829 14.924 1.00 71.75 524 SER A O 1
ATOM 3869 N N . GLY A 1 525 ? 1.943 -6.762 16.620 1.00 70.75 525 GLY A N 1
ATOM 3870 C CA . GLY A 1 525 ? 2.070 -8.146 16.158 1.00 70.75 525 GLY A CA 1
ATOM 3871 C C . GLY A 1 525 ? 3.497 -8.644 15.873 1.00 70.75 525 GLY A C 1
ATOM 3872 O O . GLY A 1 525 ? 4.509 -8.116 16.357 1.00 70.75 525 GLY A O 1
ATOM 3873 N N . GLU A 1 526 ? 3.589 -9.713 15.077 1.00 77.00 526 GLU A N 1
ATOM 3874 C CA . GLU A 1 526 ? 4.852 -10.271 14.576 1.00 77.00 526 GLU A CA 1
ATOM 3875 C C . GLU A 1 526 ? 5.199 -9.682 13.192 1.00 77.00 526 GLU A C 1
ATOM 3877 O O . GLU A 1 526 ? 5.374 -10.399 12.217 1.00 77.00 526 GLU A O 1
ATOM 3882 N N . SER A 1 527 ? 5.364 -8.361 13.105 1.00 86.19 527 SER A N 1
ATOM 3883 C CA . SER A 1 527 ? 5.966 -7.709 11.930 1.00 86.19 527 SER A CA 1
ATOM 3884 C C . SER A 1 527 ? 7.494 -7.761 11.970 1.00 86.19 527 SER A C 1
ATOM 3886 O O . SER A 1 527 ? 8.114 -7.723 13.044 1.00 86.19 527 SER A O 1
ATOM 3888 N N . PHE A 1 528 ? 8.146 -7.805 10.806 1.00 91.19 528 PHE A N 1
ATOM 3889 C CA . PHE A 1 528 ? 9.603 -7.918 10.709 1.00 91.19 528 PHE A CA 1
ATOM 3890 C C . PHE A 1 528 ? 10.212 -6.887 9.773 1.00 91.19 528 PHE A C 1
ATOM 3892 O O . PHE A 1 528 ? 9.815 -6.752 8.623 1.00 91.19 528 PHE A O 1
ATOM 3899 N N . ILE A 1 529 ? 11.279 -6.240 10.239 1.00 95.12 529 ILE A N 1
ATOM 3900 C CA . ILE A 1 529 ? 12.153 -5.447 9.382 1.00 95.12 529 ILE A CA 1
ATOM 3901 C C . ILE A 1 529 ? 13.263 -6.330 8.808 1.00 95.12 529 ILE A C 1
ATOM 3903 O O . ILE A 1 529 ? 13.974 -7.045 9.531 1.00 95.12 529 ILE A O 1
ATOM 3907 N N . LEU A 1 530 ? 13.402 -6.276 7.490 1.00 95.88 530 LEU A N 1
ATOM 3908 C CA . LEU A 1 530 ? 14.415 -6.959 6.704 1.00 95.88 530 LEU A CA 1
ATOM 3909 C C . LEU A 1 530 ? 15.440 -5.937 6.247 1.00 95.88 530 LEU A C 1
ATOM 3911 O O . LEU A 1 530 ? 15.103 -4.902 5.679 1.00 95.88 530 LEU A O 1
ATOM 3915 N N . VAL A 1 531 ? 16.710 -6.261 6.442 1.00 96.00 531 VAL A N 1
ATOM 3916 C CA . VAL A 1 531 ? 17.818 -5.461 5.923 1.00 96.00 531 VAL A CA 1
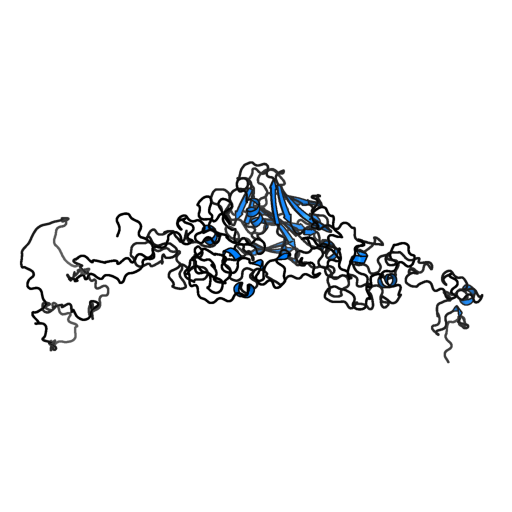ATOM 3917 C C . VAL A 1 531 ? 18.678 -6.365 5.067 1.00 96.00 531 VAL A C 1
ATOM 3919 O O . VAL A 1 531 ? 19.247 -7.343 5.567 1.00 96.00 531 VAL A O 1
ATOM 3922 N N . SER A 1 532 ? 18.735 -6.068 3.773 1.00 95.12 532 SER A N 1
ATOM 3923 C CA . SER A 1 532 ? 19.546 -6.815 2.826 1.00 95.12 532 SER A CA 1
ATOM 3924 C C . SER A 1 532 ? 20.904 -6.165 2.633 1.00 95.12 532 SER A C 1
ATOM 3926 O O . SER A 1 532 ? 21.060 -4.946 2.702 1.00 95.12 532 SER A O 1
ATOM 3928 N N . GLU A 1 533 ? 21.905 -7.003 2.404 1.00 93.69 533 GLU A N 1
ATOM 3929 C CA . GLU A 1 533 ? 23.242 -6.551 2.069 1.00 93.69 533 GLU A CA 1
ATOM 3930 C C . GLU A 1 533 ? 23.906 -7.527 1.106 1.00 93.69 533 GLU A C 1
ATOM 3932 O O . GLU A 1 533 ? 23.746 -8.754 1.201 1.00 93.69 533 GLU A O 1
ATOM 3937 N N . ARG A 1 534 ? 24.644 -6.986 0.138 1.00 91.31 534 ARG A N 1
ATOM 3938 C CA . ARG A 1 534 ? 25.395 -7.818 -0.794 1.00 91.31 534 ARG A CA 1
ATOM 3939 C C . ARG A 1 534 ? 26.713 -8.212 -0.175 1.00 91.31 534 ARG A C 1
ATOM 3941 O O . ARG A 1 534 ? 27.486 -7.380 0.256 1.00 91.31 534 ARG A O 1
ATOM 3948 N N . ASN A 1 535 ? 27.083 -9.477 -0.327 1.00 89.81 535 ASN A N 1
ATOM 3949 C CA . ASN A 1 535 ? 28.393 -10.021 0.027 1.00 89.81 535 ASN A CA 1
ATOM 3950 C C . ASN A 1 535 ? 28.711 -10.109 1.546 1.00 89.81 535 ASN A C 1
ATOM 3952 O O . ASN A 1 535 ? 29.772 -10.622 1.924 1.00 89.81 535 ASN A O 1
ATOM 3956 N N . LEU A 1 536 ? 27.741 -9.766 2.392 1.00 92.94 536 LEU A N 1
ATOM 3957 C CA . LEU A 1 536 ? 27.658 -9.938 3.845 1.00 92.94 536 LEU A CA 1
ATOM 3958 C C . LEU A 1 536 ? 28.770 -9.196 4.606 1.00 92.94 536 LEU A C 1
ATOM 3960 O O . LEU A 1 536 ? 29.340 -9.740 5.564 1.00 92.94 536 LEU A O 1
ATOM 3964 N N . ASN A 1 537 ? 29.146 -7.985 4.174 1.00 91.38 537 ASN A N 1
ATOM 3965 C CA . ASN A 1 537 ? 30.339 -7.286 4.674 1.00 91.38 537 ASN A CA 1
ATOM 3966 C C . ASN A 1 537 ? 30.087 -5.955 5.402 1.00 91.38 537 ASN A C 1
ATOM 3968 O O . ASN A 1 537 ? 30.962 -5.528 6.169 1.00 91.38 537 ASN A O 1
ATOM 3972 N N . ASN A 1 538 ? 28.907 -5.360 5.252 1.00 91.56 538 ASN A N 1
ATOM 3973 C CA . ASN A 1 538 ? 28.545 -4.050 5.779 1.00 91.56 538 ASN A CA 1
ATOM 3974 C C . ASN A 1 538 ? 27.419 -4.139 6.811 1.00 91.56 538 ASN A C 1
ATOM 3976 O O . ASN A 1 538 ? 26.476 -4.908 6.680 1.00 91.56 538 ASN A O 1
ATOM 3980 N N . GLY A 1 539 ? 27.543 -3.357 7.881 1.00 92.50 539 GLY A N 1
ATOM 3981 C CA . GLY A 1 539 ? 26.468 -3.169 8.855 1.00 92.50 539 GLY A CA 1
ATOM 3982 C C . GLY A 1 539 ? 25.717 -1.868 8.593 1.00 92.50 539 GLY A C 1
ATOM 3983 O O . GLY A 1 539 ? 26.287 -0.933 8.013 1.00 92.50 539 GLY A O 1
ATOM 3984 N N . PHE A 1 540 ? 24.488 -1.799 9.093 1.00 94.56 540 PHE A N 1
ATOM 3985 C CA . PHE A 1 540 ? 23.646 -0.607 9.046 1.00 94.56 540 PHE A CA 1
ATOM 3986 C C . PHE A 1 540 ? 23.243 -0.165 10.450 1.00 94.56 540 PHE A C 1
ATOM 3988 O O . PHE A 1 540 ? 23.113 -0.982 11.359 1.00 94.56 540 PHE A O 1
ATOM 3995 N N . ASN A 1 541 ? 23.023 1.134 10.610 1.00 95.50 541 ASN A N 1
ATOM 3996 C CA . ASN A 1 541 ? 22.319 1.701 11.748 1.00 95.50 541 ASN A CA 1
ATOM 3997 C C . ASN A 1 541 ? 20.994 2.250 11.225 1.00 95.50 541 ASN A C 1
ATOM 3999 O O . ASN A 1 541 ? 20.993 3.057 10.291 1.00 95.50 541 ASN A O 1
ATOM 4003 N N . LEU A 1 542 ? 19.896 1.799 11.813 1.00 97.44 542 LEU A N 1
ATOM 4004 C CA . LEU A 1 542 ? 18.550 2.236 11.483 1.00 97.44 542 LEU A CA 1
ATOM 4005 C C . LEU A 1 542 ? 18.001 3.059 12.648 1.00 97.44 542 LEU A C 1
ATOM 4007 O O . LEU A 1 542 ? 18.222 2.718 13.812 1.00 97.44 542 LEU A O 1
ATOM 4011 N N . GLU A 1 543 ? 17.268 4.118 12.336 1.00 97.81 543 GLU A N 1
ATOM 4012 C CA . GLU A 1 543 ? 16.574 4.984 13.291 1.00 97.81 543 GLU A CA 1
ATOM 4013 C C . GLU A 1 543 ? 15.126 5.178 12.821 1.00 97.81 543 GLU A C 1
ATOM 4015 O O . GLU A 1 543 ? 14.906 5.568 11.675 1.00 97.81 543 GLU A O 1
ATOM 4020 N N . ALA A 1 544 ? 14.153 4.887 13.687 1.00 97.06 544 ALA A N 1
ATOM 4021 C CA . ALA A 1 544 ? 12.725 5.056 13.411 1.00 97.06 544 ALA A CA 1
ATOM 4022 C C . ALA A 1 544 ? 12.217 6.363 14.022 1.00 97.06 544 ALA A C 1
ATOM 4024 O O . ALA A 1 544 ? 12.523 6.665 15.185 1.00 97.06 544 ALA A O 1
ATOM 4025 N N . PHE A 1 545 ? 11.415 7.103 13.261 1.00 93.62 545 PHE A N 1
ATOM 4026 C CA . PHE A 1 545 ? 10.822 8.365 13.681 1.00 93.62 545 PHE A CA 1
ATOM 4027 C C . PHE A 1 545 ? 9.307 8.361 13.491 1.00 93.62 545 PHE A C 1
ATOM 4029 O O . PHE A 1 545 ? 8.802 7.819 12.508 1.00 93.62 545 PHE A O 1
ATOM 4036 N N . ASP A 1 546 ? 8.612 9.012 14.419 1.00 86.00 546 ASP A N 1
ATOM 4037 C CA . ASP A 1 546 ? 7.185 9.314 14.293 1.00 86.00 546 ASP A CA 1
ATOM 4038 C C . ASP A 1 546 ? 6.927 10.517 13.358 1.00 86.00 546 ASP A C 1
ATOM 4040 O O . ASP A 1 546 ? 7.868 11.163 12.875 1.00 86.00 546 ASP A O 1
ATOM 4044 N N . ALA A 1 547 ? 5.654 10.858 13.125 1.00 80.31 547 ALA A N 1
ATOM 4045 C CA . ALA A 1 547 ? 5.246 11.992 12.284 1.00 80.31 547 ALA A CA 1
ATOM 4046 C C . ALA A 1 547 ? 5.772 13.357 12.777 1.00 80.31 547 ALA A C 1
ATOM 4048 O O . ALA A 1 547 ? 5.999 14.282 11.996 1.00 80.31 547 ALA A O 1
ATOM 4049 N N . ASN A 1 548 ? 6.071 13.478 14.075 1.00 80.94 548 ASN A N 1
ATOM 4050 C CA . ASN A 1 548 ? 6.654 14.681 14.669 1.00 80.94 548 ASN A CA 1
ATOM 4051 C C . ASN A 1 548 ? 8.189 14.740 14.535 1.00 80.94 548 ASN A C 1
ATOM 4053 O O . ASN A 1 548 ? 8.823 15.697 15.006 1.00 80.94 548 ASN A O 1
ATOM 4057 N N . GLY A 1 549 ? 8.808 13.731 13.915 1.00 85.88 549 GLY A N 1
ATOM 4058 C CA . GLY A 1 549 ? 10.256 13.594 13.791 1.00 85.88 549 GLY A CA 1
ATOM 4059 C C . GLY A 1 549 ? 10.946 13.245 15.114 1.00 85.88 549 GLY A C 1
ATOM 4060 O O . GLY A 1 549 ? 12.132 13.551 15.296 1.00 85.88 549 GLY A O 1
ATOM 4061 N N . VAL A 1 550 ? 10.224 12.660 16.072 1.00 89.50 550 VAL A N 1
ATOM 4062 C CA . VAL A 1 550 ? 10.780 12.154 17.331 1.00 89.50 550 VAL A CA 1
ATOM 4063 C C . VAL A 1 550 ? 11.322 10.748 17.107 1.00 89.50 550 VAL A C 1
ATOM 4065 O O . VAL A 1 550 ? 10.659 9.892 16.540 1.00 89.50 550 VAL A O 1
ATOM 4068 N N . LEU A 1 551 ? 12.544 10.501 17.583 1.00 94.44 551 LEU A N 1
ATOM 4069 C CA . LEU A 1 551 ? 13.162 9.176 17.553 1.00 94.44 551 LEU A CA 1
ATOM 4070 C C . LEU A 1 551 ? 12.429 8.224 18.513 1.00 94.44 551 LEU A C 1
ATOM 4072 O O . LEU A 1 551 ? 12.498 8.418 19.732 1.00 94.44 551 LEU A O 1
ATOM 4076 N N . ILE A 1 552 ? 11.806 7.182 17.968 1.00 93.00 552 ILE A N 1
ATOM 4077 C CA . ILE A 1 552 ? 11.041 6.158 18.706 1.00 93.00 552 ILE A CA 1
ATOM 4078 C C . ILE A 1 552 ? 11.760 4.805 18.787 1.00 93.00 552 ILE A C 1
ATOM 4080 O O . ILE A 1 552 ? 11.389 3.947 19.593 1.00 93.00 552 ILE A O 1
ATOM 4084 N N . GLY A 1 553 ? 12.815 4.621 17.986 1.00 95.62 553 GLY A N 1
ATOM 4085 C CA . GLY A 1 553 ? 13.511 3.347 17.848 1.00 95.62 553 GLY A CA 1
ATOM 4086 C C . GLY A 1 553 ? 14.880 3.463 17.188 1.00 95.62 553 GLY A C 1
ATOM 4087 O O . GLY A 1 553 ? 15.133 4.386 16.417 1.00 95.62 553 GLY A O 1
ATOM 4088 N N . SER A 1 554 ? 15.780 2.527 17.489 1.00 96.62 554 SER A N 1
ATOM 4089 C CA . SER A 1 554 ? 17.081 2.426 16.818 1.00 96.62 554 SER A CA 1
ATOM 4090 C C . SER A 1 554 ? 17.590 0.990 16.816 1.00 96.62 554 SER A C 1
ATOM 4092 O O . SER A 1 554 ? 17.548 0.328 17.857 1.00 96.62 554 SER A O 1
ATOM 4094 N N . LEU A 1 555 ? 18.153 0.542 15.697 1.00 96.19 555 LEU A N 1
ATOM 4095 C CA . LEU A 1 555 ? 18.645 -0.820 15.512 1.00 96.19 555 LEU A CA 1
ATOM 4096 C C . LEU A 1 555 ? 20.019 -0.826 14.834 1.00 96.19 555 LEU A C 1
ATOM 4098 O O . LEU A 1 555 ? 20.212 -0.213 13.788 1.00 96.19 555 LEU A O 1
ATOM 4102 N N . ASP A 1 556 ? 20.958 -1.577 15.412 1.00 95.38 556 ASP A N 1
ATOM 4103 C CA . ASP A 1 556 ? 22.266 -1.844 14.811 1.00 95.38 556 ASP A CA 1
ATOM 4104 C C . ASP A 1 556 ? 22.244 -3.224 14.134 1.00 95.38 556 ASP A C 1
ATOM 4106 O O . ASP A 1 556 ? 22.162 -4.251 14.816 1.00 95.38 556 ASP A O 1
ATOM 4110 N N . VAL A 1 557 ? 22.376 -3.257 12.808 1.00 95.62 557 VAL A N 1
ATOM 4111 C CA . VAL A 1 557 ? 22.497 -4.487 12.016 1.00 95.62 557 VAL A CA 1
ATOM 4112 C C . VAL A 1 557 ? 23.967 -4.843 11.858 1.00 95.62 557 VAL A C 1
ATOM 4114 O O . VAL A 1 557 ? 24.753 -4.099 11.261 1.00 95.62 557 VAL A O 1
ATOM 4117 N N . LEU A 1 558 ? 24.371 -5.992 12.401 1.00 94.94 558 LEU A N 1
ATOM 4118 C CA . LEU A 1 558 ? 25.756 -6.450 12.338 1.00 94.94 558 LEU A CA 1
ATOM 4119 C C . LEU A 1 558 ? 25.959 -7.417 11.172 1.00 94.94 558 LEU A C 1
ATOM 4121 O O . LEU A 1 558 ? 25.092 -8.209 10.826 1.00 94.94 558 LEU A O 1
ATOM 4125 N N . THR A 1 559 ? 27.183 -7.479 10.650 1.00 94.19 559 THR A N 1
ATOM 4126 C CA . THR A 1 559 ? 27.541 -8.438 9.586 1.00 94.19 559 THR A CA 1
ATOM 4127 C C . THR A 1 559 ? 27.395 -9.908 9.991 1.00 94.19 559 THR A C 1
ATOM 4129 O O . THR A 1 559 ? 27.387 -10.792 9.141 1.00 94.19 559 THR A O 1
ATOM 4132 N N . SER A 1 560 ? 27.303 -10.196 11.294 1.00 94.75 560 SER A N 1
ATOM 4133 C CA . SER A 1 560 ? 27.016 -11.536 11.814 1.00 94.75 560 SER A CA 1
ATOM 4134 C C . SER A 1 560 ? 25.552 -11.946 11.713 1.00 94.75 560 SER A C 1
ATOM 4136 O O . SER A 1 560 ? 25.258 -13.118 11.957 1.00 94.75 560 SER A O 1
ATOM 4138 N N . ASP A 1 561 ? 24.670 -10.997 11.417 1.00 95.62 561 ASP A N 1
ATOM 4139 C CA . ASP A 1 561 ? 23.228 -11.154 11.572 1.00 95.62 561 ASP A CA 1
ATOM 4140 C C . ASP A 1 561 ? 22.575 -11.565 10.243 1.00 95.62 561 ASP A C 1
ATOM 4142 O O . ASP A 1 561 ? 21.495 -12.150 10.247 1.00 95.62 561 ASP A O 1
ATOM 4146 N N . TYR A 1 562 ? 23.274 -11.372 9.117 1.00 96.56 562 TYR A N 1
ATOM 4147 C CA . TYR A 1 562 ? 22.818 -11.808 7.801 1.00 96.56 562 TYR A CA 1
ATOM 4148 C C . TYR A 1 562 ? 22.732 -13.328 7.670 1.00 96.56 562 TYR A C 1
ATOM 4150 O O . TYR A 1 562 ? 23.677 -14.080 7.949 1.00 96.56 562 TYR A O 1
ATOM 4158 N N . ILE A 1 563 ? 21.605 -13.769 7.126 1.00 96.94 563 ILE A N 1
ATOM 4159 C CA . ILE A 1 563 ? 21.386 -15.112 6.612 1.00 96.94 563 ILE A CA 1
ATOM 4160 C C . ILE A 1 563 ? 21.637 -15.071 5.103 1.00 96.94 563 ILE A C 1
ATOM 4162 O O . ILE A 1 563 ? 20.985 -14.320 4.384 1.00 96.94 563 ILE A O 1
ATOM 4166 N N . GLY A 1 564 ? 22.578 -15.881 4.615 1.00 94.94 564 GLY A N 1
ATOM 4167 C CA . GLY A 1 564 ? 22.795 -16.039 3.175 1.00 94.94 564 GLY A CA 1
ATOM 4168 C C . GLY A 1 564 ? 21.593 -16.718 2.519 1.00 94.94 564 GLY A C 1
ATOM 4169 O O . GLY A 1 564 ? 21.189 -17.805 2.945 1.00 94.94 564 GLY A O 1
ATOM 4170 N N . THR A 1 565 ? 21.028 -16.076 1.499 1.00 94.00 565 THR A N 1
ATOM 4171 C CA . THR A 1 565 ? 19.857 -16.574 0.755 1.00 94.00 565 THR A CA 1
ATOM 4172 C C . THR A 1 565 ? 20.220 -17.696 -0.222 1.00 94.00 565 THR A C 1
ATOM 4174 O O . THR A 1 565 ? 19.365 -18.480 -0.625 1.00 94.00 565 THR A O 1
ATOM 4177 N N . GLY A 1 566 ? 21.496 -17.804 -0.612 1.00 91.44 566 GLY A N 1
ATOM 4178 C CA . GLY A 1 566 ? 21.953 -18.653 -1.712 1.00 91.44 566 GLY A CA 1
ATOM 4179 C C . GLY A 1 566 ? 21.738 -18.055 -3.109 1.00 91.44 566 GLY A C 1
ATOM 4180 O O . GLY A 1 566 ? 22.269 -18.612 -4.077 1.00 91.44 566 GLY A O 1
ATOM 4181 N N . ILE A 1 567 ? 21.031 -16.926 -3.221 1.00 92.31 567 ILE A N 1
ATOM 4182 C CA . ILE A 1 567 ? 20.891 -16.145 -4.453 1.00 92.31 567 ILE A CA 1
ATOM 4183 C C . ILE A 1 567 ? 22.087 -15.198 -4.574 1.00 92.31 567 ILE A C 1
ATOM 4185 O O . ILE A 1 567 ? 22.579 -14.656 -3.584 1.00 92.31 567 ILE A O 1
ATOM 4189 N N . ASN A 1 568 ? 22.607 -15.042 -5.792 1.00 91.06 568 ASN A N 1
ATOM 4190 C CA . ASN A 1 568 ? 23.748 -14.170 -6.058 1.00 91.06 568 ASN A CA 1
ATOM 4191 C C . ASN A 1 568 ? 23.365 -13.069 -7.037 1.00 91.06 568 ASN A C 1
ATOM 4193 O O . ASN A 1 568 ? 22.567 -13.310 -7.933 1.00 91.06 568 ASN A O 1
ATOM 4197 N N . THR A 1 569 ? 24.026 -11.922 -6.945 1.00 87.69 569 THR A N 1
ATOM 4198 C CA . THR A 1 569 ? 23.972 -10.866 -7.958 1.00 87.69 569 THR A CA 1
ATOM 4199 C C . THR A 1 569 ? 24.748 -11.249 -9.219 1.00 87.69 569 THR A C 1
ATOM 4201 O O . THR A 1 569 ? 25.477 -12.251 -9.254 1.00 87.69 569 THR A O 1
ATOM 4204 N N . SER A 1 570 ? 24.650 -10.430 -10.268 1.00 83.75 570 SER A N 1
ATOM 4205 C CA . SER A 1 570 ? 25.310 -10.630 -11.572 1.00 83.75 570 SER A CA 1
ATOM 4206 C C . SER A 1 570 ? 26.830 -10.814 -11.486 1.00 83.75 570 SER A C 1
ATOM 4208 O O . SER A 1 570 ? 27.434 -11.520 -12.298 1.00 83.75 570 SER A O 1
ATOM 4210 N N . ILE A 1 571 ? 27.460 -10.239 -10.459 1.00 85.31 571 ILE A N 1
ATOM 4211 C CA . ILE A 1 571 ? 28.903 -10.343 -10.205 1.00 85.31 571 ILE A CA 1
ATOM 4212 C C . ILE A 1 571 ? 29.274 -11.460 -9.218 1.00 85.31 571 ILE A C 1
ATOM 4214 O O . ILE A 1 571 ? 30.442 -11.596 -8.841 1.00 85.31 571 ILE A O 1
ATOM 4218 N N . GLY A 1 572 ? 28.311 -12.307 -8.844 1.00 87.00 572 GLY A N 1
ATOM 4219 C CA . GLY A 1 572 ? 28.518 -13.483 -8.000 1.00 87.00 572 GLY A CA 1
ATOM 4220 C C . GLY A 1 572 ? 28.674 -13.164 -6.514 1.00 87.00 572 GLY A C 1
ATOM 4221 O O . GLY A 1 572 ? 29.335 -13.924 -5.803 1.00 87.00 572 GLY A O 1
ATOM 4222 N N . GLN A 1 573 ? 28.133 -12.033 -6.061 1.00 90.31 573 GLN A N 1
ATOM 4223 C CA . GLN A 1 573 ? 28.025 -11.707 -4.641 1.00 90.31 573 GLN A CA 1
ATOM 4224 C C . GLN A 1 573 ? 26.712 -12.264 -4.098 1.00 90.31 573 GLN A C 1
ATOM 4226 O O . GLN A 1 573 ? 25.668 -12.034 -4.692 1.00 90.31 573 GLN A O 1
ATOM 4231 N N . GLU A 1 574 ? 26.767 -12.986 -2.984 1.00 93.12 574 GLU A N 1
ATOM 4232 C CA . GLU A 1 574 ? 25.572 -13.538 -2.343 1.00 93.12 574 GLU A CA 1
ATOM 4233 C C . GLU A 1 574 ? 24.752 -12.427 -1.679 1.00 93.12 574 GLU A C 1
ATOM 4235 O O . GLU A 1 574 ? 25.330 -11.527 -1.070 1.00 93.12 574 GLU A O 1
ATOM 4240 N N . ILE A 1 575 ? 23.426 -12.507 -1.782 1.00 94.06 575 ILE A N 1
ATOM 4241 C CA . ILE A 1 575 ? 22.499 -11.614 -1.083 1.00 94.06 575 ILE A CA 1
ATOM 4242 C C . ILE A 1 575 ? 22.288 -12.168 0.328 1.00 94.06 575 ILE A C 1
ATOM 4244 O O . ILE A 1 575 ? 21.867 -13.319 0.499 1.00 94.06 575 ILE A O 1
ATOM 4248 N N . GLY A 1 576 ? 22.612 -11.370 1.342 1.00 95.44 576 GLY A N 1
ATOM 4249 C CA . GLY A 1 576 ? 22.341 -11.665 2.743 1.00 95.44 576 GLY A CA 1
ATOM 4250 C C . GLY A 1 576 ? 21.161 -10.850 3.249 1.00 95.44 576 GLY A C 1
ATOM 4251 O O . GLY A 1 576 ? 21.040 -9.684 2.900 1.00 95.44 576 GLY A O 1
ATOM 4252 N N . ILE A 1 577 ? 20.311 -11.445 4.085 1.00 96.81 577 ILE A N 1
ATOM 4253 C CA . ILE A 1 577 ? 19.178 -10.747 4.709 1.00 96.81 577 ILE A CA 1
ATOM 4254 C C . ILE A 1 577 ? 19.253 -10.941 6.222 1.00 96.81 577 ILE A C 1
ATOM 4256 O O . ILE A 1 577 ? 19.355 -12.071 6.708 1.00 96.81 577 ILE A O 1
ATOM 4260 N N . ALA A 1 578 ? 19.242 -9.840 6.966 1.00 96.69 578 ALA A N 1
ATOM 4261 C CA . ALA A 1 578 ? 19.081 -9.826 8.413 1.00 96.69 578 ALA A CA 1
ATOM 4262 C C . ALA A 1 578 ? 17.618 -9.511 8.739 1.00 96.69 578 ALA A C 1
ATOM 4264 O O . ALA A 1 578 ? 17.023 -8.648 8.100 1.00 96.69 578 ALA A O 1
ATOM 4265 N N . LEU A 1 579 ? 17.050 -10.211 9.722 1.00 95.62 579 LEU A N 1
ATOM 4266 C CA . LEU A 1 579 ? 15.652 -10.049 10.130 1.00 95.62 579 LEU A CA 1
ATOM 4267 C C . LEU A 1 579 ? 15.563 -9.720 11.611 1.00 95.62 579 LEU A C 1
ATOM 4269 O O . LEU A 1 579 ? 16.174 -10.410 12.441 1.00 95.62 579 LEU A O 1
ATOM 4273 N N . TYR A 1 580 ? 14.742 -8.730 11.940 1.00 94.62 580 TYR A N 1
ATOM 4274 C CA . TYR A 1 580 ? 14.435 -8.354 13.313 1.00 94.62 580 TYR A CA 1
ATOM 4275 C C . TYR A 1 580 ? 12.933 -8.130 13.463 1.00 94.62 580 TYR A C 1
ATOM 4277 O O . TYR A 1 580 ? 12.331 -7.558 12.560 1.00 94.62 580 TYR A O 1
ATOM 4285 N N . PRO A 1 581 ? 12.334 -8.535 14.593 1.00 91.94 581 PRO A N 1
ATOM 4286 C CA . PRO A 1 581 ? 10.986 -8.100 14.937 1.00 91.94 581 PRO A CA 1
ATOM 4287 C C . PRO A 1 581 ? 10.915 -6.569 14.955 1.00 91.94 581 PRO A C 1
ATOM 4289 O O . PRO A 1 581 ? 11.831 -5.919 15.474 1.00 91.94 581 PRO A O 1
ATOM 4292 N N . LEU A 1 582 ? 9.842 -5.990 14.421 1.00 90.88 582 LEU A N 1
ATOM 4293 C CA . LEU A 1 582 ? 9.670 -4.538 14.329 1.00 90.88 582 LEU A CA 1
ATOM 4294 C C . LEU A 1 582 ? 9.621 -3.886 15.720 1.00 90.88 582 LEU A C 1
ATOM 4296 O O . LEU A 1 582 ? 10.246 -2.857 15.963 1.00 90.88 582 LEU A O 1
ATOM 4300 N N . SER A 1 583 ? 9.018 -4.580 16.680 1.00 86.69 583 SER A N 1
ATOM 4301 C CA . SER A 1 583 ? 9.001 -4.262 18.115 1.00 86.69 583 SER A CA 1
ATOM 4302 C C . SER A 1 583 ? 10.364 -4.269 18.817 1.00 86.69 583 SER A C 1
ATOM 4304 O O . SER A 1 583 ? 10.511 -3.760 19.930 1.00 86.69 583 SER A O 1
ATOM 4306 N N . GLN A 1 584 ? 11.387 -4.872 18.204 1.00 90.19 584 GLN A N 1
ATOM 4307 C CA . GLN A 1 584 ? 12.768 -4.735 18.665 1.00 90.19 584 GLN A CA 1
ATOM 4308 C C . GLN A 1 584 ? 13.419 -3.463 18.105 1.00 90.19 584 GLN A C 1
ATOM 4310 O O . GLN A 1 584 ? 14.364 -2.945 18.708 1.00 90.19 584 GLN A O 1
ATOM 4315 N N . PHE A 1 585 ? 12.958 -2.985 16.950 1.00 93.00 585 PHE A N 1
ATOM 4316 C CA . PHE A 1 585 ? 13.471 -1.787 16.300 1.00 93.00 585 PHE A CA 1
ATOM 4317 C C . PHE A 1 585 ? 12.854 -0.515 16.892 1.00 93.00 585 PHE A C 1
ATOM 4319 O O . PHE A 1 585 ? 13.601 0.393 17.268 1.00 93.00 585 PHE A O 1
ATOM 4326 N N . ALA A 1 586 ? 11.530 -0.476 17.026 1.00 90.75 586 ALA A N 1
ATOM 4327 C CA . ALA A 1 586 ? 10.760 0.636 17.572 1.00 90.75 586 ALA A CA 1
ATOM 4328 C C . ALA A 1 586 ? 9.919 0.199 18.778 1.00 90.75 586 ALA A C 1
ATOM 4330 O O . ALA A 1 586 ? 9.793 -0.986 19.078 1.00 90.75 586 ALA A O 1
ATOM 4331 N N . THR A 1 587 ? 9.404 1.172 19.529 1.00 84.19 587 THR A N 1
ATOM 4332 C CA . THR A 1 587 ? 8.608 0.891 20.730 1.00 84.19 587 THR A CA 1
ATOM 4333 C C . THR A 1 587 ? 7.290 0.223 20.322 1.00 84.19 587 THR A C 1
ATOM 4335 O O . THR A 1 587 ? 6.605 0.721 19.440 1.00 84.19 587 THR A O 1
ATOM 4338 N N . ALA A 1 588 ? 6.943 -0.902 20.947 1.00 77.75 588 ALA A N 1
ATOM 4339 C CA . ALA A 1 588 ? 5.652 -1.565 20.748 1.00 77.75 588 ALA A CA 1
ATOM 4340 C C . ALA A 1 588 ? 4.475 -0.596 20.989 1.00 77.75 588 ALA A C 1
ATOM 4342 O O . ALA A 1 588 ? 4.533 0.171 21.956 1.00 77.75 588 ALA A O 1
ATOM 4343 N N . GLY A 1 589 ? 3.460 -0.623 20.118 1.00 72.12 589 GLY A N 1
ATOM 4344 C CA . GLY A 1 589 ? 2.310 0.296 20.149 1.00 72.12 589 GLY A CA 1
ATOM 4345 C C . GLY A 1 589 ? 2.625 1.736 19.715 1.00 72.12 589 GLY A C 1
ATOM 4346 O O . GLY A 1 589 ? 1.878 2.653 20.030 1.00 72.12 589 GLY A O 1
ATOM 4347 N N . SER A 1 590 ? 3.771 1.976 19.067 1.00 78.50 590 SER A N 1
ATOM 4348 C CA . SER A 1 590 ? 4.035 3.243 18.364 1.00 78.50 590 SER A CA 1
ATOM 4349 C C . SER A 1 590 ? 3.880 3.058 16.859 1.00 78.50 590 SER A C 1
ATOM 4351 O O . SER A 1 590 ? 3.896 1.923 16.391 1.00 78.50 590 SER A O 1
ATOM 4353 N N . VAL A 1 591 ? 3.801 4.155 16.105 1.00 81.06 591 VAL A N 1
ATOM 4354 C CA . VAL A 1 591 ? 3.792 4.130 14.636 1.00 81.06 591 VAL A CA 1
ATOM 4355 C C . VAL A 1 591 ? 5.083 4.712 14.057 1.00 81.06 591 VAL A C 1
ATOM 4357 O O . VAL A 1 591 ? 5.643 5.685 14.574 1.00 81.06 591 VAL A O 1
ATOM 4360 N N . ILE A 1 592 ? 5.580 4.117 12.978 1.00 87.75 592 ILE A N 1
ATOM 4361 C CA . ILE A 1 592 ? 6.786 4.541 12.265 1.00 87.75 592 ILE A CA 1
ATOM 4362 C C . ILE A 1 592 ? 6.368 5.323 11.019 1.00 87.75 592 ILE A C 1
ATOM 4364 O O . ILE A 1 592 ? 5.917 4.737 10.044 1.00 87.75 592 ILE A O 1
ATOM 4368 N N . LYS A 1 593 ? 6.607 6.639 11.001 1.00 86.50 593 LYS A N 1
ATOM 4369 C CA . LYS A 1 593 ? 6.412 7.472 9.797 1.00 86.50 593 LYS A CA 1
ATOM 4370 C C . LYS A 1 593 ? 7.618 7.422 8.865 1.00 86.50 593 LYS A C 1
ATOM 4372 O O . LYS A 1 593 ? 7.499 7.530 7.650 1.00 86.50 593 LYS A O 1
ATOM 4377 N N . SER A 1 594 ? 8.822 7.323 9.431 1.00 93.88 594 SER A N 1
ATOM 4378 C CA . SER A 1 594 ? 10.035 7.275 8.618 1.00 93.88 594 SER A CA 1
ATOM 4379 C C . SER A 1 594 ? 11.160 6.472 9.249 1.00 93.88 594 SER A C 1
ATOM 4381 O O . SER A 1 594 ? 11.326 6.414 10.472 1.00 93.88 594 SER A O 1
ATOM 4383 N N . ILE A 1 595 ? 11.973 5.872 8.383 1.00 97.94 595 ILE A N 1
ATOM 4384 C CA . ILE A 1 595 ? 13.143 5.079 8.742 1.00 97.94 595 ILE A CA 1
ATOM 4385 C C . ILE A 1 595 ? 14.361 5.725 8.105 1.00 97.94 595 ILE A C 1
ATOM 4387 O O . ILE A 1 595 ? 14.493 5.787 6.885 1.00 97.94 595 ILE A O 1
ATOM 4391 N N . THR A 1 596 ? 15.286 6.187 8.939 1.00 97.56 596 THR A N 1
ATOM 4392 C CA . THR A 1 596 ? 16.592 6.659 8.482 1.00 97.56 596 THR A CA 1
ATOM 4393 C C . THR A 1 596 ? 17.601 5.527 8.554 1.00 97.56 596 THR A C 1
ATOM 4395 O O . THR A 1 596 ? 17.774 4.901 9.600 1.00 97.56 596 THR A O 1
ATOM 4398 N N . VAL A 1 597 ? 18.307 5.291 7.452 1.00 96.19 597 VAL A N 1
ATOM 4399 C CA . VAL A 1 597 ? 19.292 4.221 7.311 1.00 96.19 597 VAL A CA 1
ATOM 4400 C C . VAL A 1 597 ? 20.661 4.826 7.045 1.00 96.19 597 VAL A C 1
ATOM 4402 O O . VAL A 1 597 ? 20.854 5.607 6.114 1.00 96.19 597 VAL A O 1
ATOM 4405 N N . SER A 1 598 ? 21.634 4.458 7.875 1.00 93.62 598 SER A N 1
ATOM 4406 C CA . SER A 1 598 ? 23.019 4.920 7.778 1.00 93.62 598 SER A CA 1
ATOM 4407 C C . SER A 1 598 ? 23.994 3.741 7.777 1.00 93.62 598 SER A C 1
ATOM 4409 O O . SER A 1 598 ? 23.772 2.755 8.479 1.00 93.62 598 SER A O 1
ATOM 4411 N N . PRO A 1 599 ? 25.143 3.828 7.094 1.00 91.69 599 PRO A N 1
ATOM 4412 C CA . PRO A 1 599 ? 26.200 2.829 7.222 1.00 91.69 599 PRO A CA 1
ATOM 4413 C C . PRO A 1 599 ? 26.807 2.832 8.629 1.00 91.69 599 PRO A C 1
ATOM 4415 O O . PRO A 1 599 ? 27.124 3.889 9.182 1.00 91.69 599 PRO A O 1
ATOM 4418 N N . SER A 1 600 ? 27.093 1.658 9.199 1.00 89.25 600 SER A N 1
ATOM 4419 C CA . SER A 1 600 ? 27.705 1.590 10.538 1.00 89.25 600 SER A CA 1
ATOM 4420 C C . SER A 1 600 ? 29.155 2.098 10.575 1.00 89.25 600 SER A C 1
ATOM 4422 O O . SER A 1 600 ? 29.656 2.510 11.628 1.00 89.25 600 SER A O 1
ATOM 4424 N N . ILE A 1 601 ? 29.865 2.065 9.440 1.00 87.06 601 ILE A N 1
ATOM 4425 C CA . ILE A 1 601 ? 31.270 2.478 9.307 1.00 87.06 601 ILE A CA 1
ATOM 4426 C C . ILE A 1 601 ? 31.526 3.205 7.981 1.00 87.06 601 ILE A C 1
ATOM 4428 O O . ILE A 1 601 ? 30.800 3.032 7.014 1.00 87.06 601 ILE A O 1
ATOM 4432 N N . ASN A 1 602 ? 32.609 3.985 7.920 1.00 85.50 602 ASN A N 1
ATOM 4433 C CA . ASN A 1 602 ? 33.066 4.593 6.666 1.00 85.50 602 ASN A CA 1
ATOM 4434 C C . ASN A 1 602 ? 33.672 3.532 5.738 1.00 85.50 602 ASN A C 1
ATOM 4436 O O . ASN A 1 602 ? 34.500 2.733 6.196 1.00 85.50 602 ASN A O 1
ATOM 4440 N N . GLY A 1 603 ? 33.411 3.627 4.436 1.00 82.75 603 GLY A N 1
ATOM 4441 C CA . GLY A 1 603 ? 34.019 2.752 3.437 1.00 82.75 603 GLY A CA 1
ATOM 4442 C C . GLY A 1 603 ? 33.029 2.339 2.363 1.00 82.75 603 GLY A C 1
ATOM 4443 O O . GLY A 1 603 ? 32.302 3.190 1.866 1.00 82.75 603 GLY A O 1
ATOM 4444 N N . ASP A 1 604 ? 33.081 1.055 1.989 1.00 73.94 604 ASP A N 1
ATOM 4445 C CA . ASP A 1 604 ? 32.027 0.379 1.217 1.00 73.94 604 ASP A CA 1
ATOM 4446 C C . ASP A 1 604 ? 30.747 0.591 2.029 1.00 73.94 604 ASP A C 1
ATOM 4448 O O . ASP A 1 604 ? 30.665 0.090 3.153 1.00 73.94 604 ASP A O 1
ATOM 4452 N N . GLY A 1 605 ? 29.852 1.482 1.599 1.00 75.12 605 GLY A N 1
ATOM 4453 C CA . GLY A 1 605 ? 28.562 1.637 2.274 1.00 75.12 605 GLY A CA 1
ATOM 4454 C C . GLY A 1 605 ? 27.795 0.314 2.211 1.00 75.12 605 GLY A C 1
ATOM 4455 O O . GLY A 1 605 ? 28.142 -0.542 1.407 1.00 75.12 605 GLY A O 1
ATOM 4456 N N . GLY A 1 606 ? 26.786 0.121 3.060 1.00 76.75 606 GLY A N 1
ATOM 4457 C CA . GLY A 1 606 ? 25.936 -1.059 2.917 1.00 76.75 606 GLY A CA 1
ATOM 4458 C C . GLY A 1 606 ? 25.093 -0.949 1.649 1.00 76.75 606 GLY A C 1
ATOM 4459 O O . GLY A 1 606 ? 24.303 -0.019 1.511 1.00 76.75 606 GLY A O 1
ATOM 4460 N N . ASP A 1 607 ? 25.324 -1.851 0.706 1.00 83.81 607 ASP A N 1
ATOM 4461 C CA . ASP A 1 607 ? 24.628 -1.951 -0.569 1.00 83.81 607 ASP A CA 1
ATOM 4462 C C . ASP A 1 607 ? 23.508 -2.994 -0.474 1.00 83.81 607 ASP A C 1
ATOM 4464 O O . ASP A 1 607 ? 23.748 -4.140 -0.099 1.00 83.81 607 ASP A O 1
ATOM 4468 N N . GLY A 1 608 ? 22.275 -2.603 -0.790 1.00 89.69 608 GLY A N 1
ATOM 4469 C CA . GLY A 1 608 ? 21.086 -3.418 -0.537 1.00 89.69 608 GLY A CA 1
ATOM 4470 C C . GLY A 1 608 ? 19.830 -2.571 -0.352 1.00 89.69 608 GLY A C 1
ATOM 4471 O O . GLY A 1 608 ? 19.701 -1.508 -0.964 1.00 89.69 608 GLY A O 1
ATOM 4472 N N . LYS A 1 609 ? 18.900 -3.065 0.469 1.00 91.12 609 LYS A N 1
ATOM 4473 C CA . LYS A 1 609 ? 17.578 -2.474 0.718 1.00 91.12 609 LYS A CA 1
ATOM 4474 C C . LYS A 1 609 ? 17.094 -2.726 2.146 1.00 91.12 609 LYS A C 1
ATOM 4476 O O . LYS A 1 609 ? 17.606 -3.607 2.840 1.00 91.12 609 LYS A O 1
ATOM 4481 N N . VAL A 1 610 ? 16.075 -1.975 2.555 1.00 94.25 610 VAL A N 1
ATOM 4482 C CA . VAL A 1 610 ? 15.322 -2.188 3.796 1.00 94.25 610 VAL A CA 1
ATOM 4483 C C . VAL A 1 610 ? 13.854 -2.370 3.429 1.00 94.25 610 VAL A C 1
ATOM 4485 O O . VAL A 1 610 ? 13.344 -1.559 2.667 1.00 94.25 610 VAL A O 1
ATOM 4488 N N . PHE A 1 611 ? 13.219 -3.408 3.968 1.00 91.06 611 PHE A N 1
ATOM 4489 C CA . PHE A 1 611 ? 11.799 -3.722 3.782 1.00 91.06 611 PHE A CA 1
ATOM 4490 C C . PHE A 1 611 ? 11.156 -4.040 5.121 1.00 91.06 611 PHE A C 1
ATOM 4492 O O . PHE A 1 611 ? 11.846 -4.469 6.053 1.00 91.06 611 PHE A O 1
ATOM 4499 N N . ILE A 1 612 ? 9.839 -3.905 5.196 1.00 91.38 612 ILE A N 1
ATOM 4500 C CA . ILE A 1 612 ? 9.048 -4.463 6.285 1.00 91.38 612 ILE A CA 1
ATOM 4501 C C . ILE A 1 612 ? 8.128 -5.524 5.695 1.00 91.38 612 ILE A C 1
ATOM 4503 O O . ILE A 1 612 ? 7.551 -5.328 4.631 1.00 91.38 612 ILE A O 1
ATOM 4507 N N . VAL A 1 613 ? 8.054 -6.669 6.369 1.00 87.88 613 VAL A N 1
ATOM 4508 C CA . VAL A 1 613 ? 7.098 -7.722 6.041 1.00 87.88 613 VAL A CA 1
ATOM 4509 C C . VAL A 1 613 ? 6.176 -7.957 7.219 1.00 87.88 613 VAL A C 1
ATOM 4511 O O . VAL A 1 613 ? 6.626 -7.998 8.370 1.00 87.88 613 VAL A O 1
ATOM 4514 N N . THR A 1 614 ? 4.909 -8.162 6.905 1.00 79.94 614 THR A N 1
ATOM 4515 C CA . THR A 1 614 ? 3.873 -8.551 7.852 1.00 79.94 614 THR A CA 1
ATOM 4516 C C . THR A 1 614 ? 3.177 -9.825 7.372 1.00 79.94 614 THR A C 1
ATOM 4518 O O . THR A 1 614 ? 3.378 -10.307 6.248 1.00 79.94 614 THR A O 1
ATOM 4521 N N . GLU A 1 615 ? 2.466 -10.471 8.288 1.00 71.44 615 GLU A N 1
ATOM 4522 C CA . GLU A 1 615 ? 1.439 -11.433 7.913 1.00 71.44 615 GLU A CA 1
ATOM 4523 C C . GLU A 1 615 ? 0.197 -10.666 7.451 1.00 71.44 615 GLU A C 1
ATOM 4525 O O . GLU A 1 615 ? 0.105 -9.457 7.658 1.00 71.44 615 GLU A O 1
ATOM 4530 N N . VAL A 1 616 ? -0.746 -11.356 6.804 1.00 56.81 616 VAL A N 1
ATOM 4531 C CA . VAL A 1 616 ? -2.104 -10.807 6.667 1.00 56.81 616 VAL A CA 1
ATOM 4532 C C . VAL A 1 616 ? -2.560 -10.464 8.079 1.00 56.81 616 VAL A C 1
ATOM 4534 O O . VAL A 1 616 ? -2.438 -11.331 8.947 1.00 56.81 616 VAL A O 1
ATOM 4537 N N . PHE A 1 617 ? -2.968 -9.217 8.312 1.00 55.31 617 PHE A N 1
ATOM 4538 C CA . PHE A 1 617 ? -3.250 -8.693 9.643 1.00 55.31 617 PHE A CA 1
ATOM 4539 C C . PHE A 1 617 ? -4.190 -9.664 10.374 1.00 55.31 617 PHE A C 1
ATOM 4541 O O . PHE A 1 617 ? -5.278 -9.984 9.898 1.00 55.31 617 PHE A O 1
ATOM 4548 N N . THR A 1 618 ? -3.717 -10.263 11.470 1.00 59.44 618 THR A N 1
ATOM 4549 C CA . THR A 1 618 ? -4.553 -11.127 12.307 1.00 59.44 618 THR A CA 1
ATOM 4550 C C . THR A 1 618 ? -4.767 -10.429 13.630 1.00 59.44 618 THR A C 1
ATOM 4552 O O . THR A 1 618 ? -3.937 -10.540 14.533 1.00 59.44 618 THR A O 1
ATOM 4555 N N . CYS A 1 619 ? -5.877 -9.714 13.723 1.00 74.50 619 CYS A N 1
ATOM 4556 C CA . CYS A 1 619 ? -6.364 -9.159 14.971 1.00 74.50 619 CYS A CA 1
ATOM 4557 C C . CYS A 1 619 ? -6.986 -10.253 15.834 1.00 74.50 619 CYS A C 1
ATOM 4559 O O . CYS A 1 619 ? -7.408 -11.313 15.345 1.00 74.50 619 CYS A O 1
ATOM 4561 N N . LYS A 1 620 ? -6.967 -10.023 17.144 1.00 84.56 620 LYS A N 1
ATOM 4562 C CA . LYS A 1 620 ? -7.655 -10.888 18.090 1.00 84.56 620 LYS A CA 1
ATOM 4563 C C . LYS A 1 620 ? -9.160 -10.609 18.000 1.00 84.56 620 LYS A C 1
ATOM 4565 O O . LYS A 1 620 ? -9.579 -9.588 17.488 1.00 84.56 620 LYS A O 1
ATOM 4570 N N . ASP A 1 621 ? -9.922 -11.607 18.410 1.00 89.56 621 ASP A N 1
ATOM 4571 C CA . ASP A 1 621 ? -11.352 -11.529 18.689 1.00 89.56 621 ASP A CA 1
ATOM 4572 C C . ASP A 1 621 ? -11.423 -11.815 20.195 1.00 89.56 621 ASP A C 1
ATOM 4574 O O . ASP A 1 621 ? -11.147 -12.947 20.641 1.00 89.56 621 ASP A O 1
ATOM 4578 N N . SER A 1 622 ? -11.520 -10.747 20.986 1.00 89.44 622 SER A N 1
ATOM 4579 C CA . SER A 1 622 ? -11.274 -10.759 22.426 1.00 89.44 622 SER A CA 1
ATOM 4580 C C . SER A 1 622 ? -12.354 -11.490 23.199 1.00 89.44 622 SER A C 1
ATOM 4582 O O . SER A 1 622 ? -12.026 -12.241 24.133 1.00 89.44 622 SER A O 1
ATOM 4584 N N . ASP A 1 623 ? -13.592 -11.371 22.752 1.00 87.19 623 ASP A N 1
ATOM 4585 C CA . ASP A 1 623 ? -14.766 -11.964 23.374 1.00 87.19 623 ASP A CA 1
ATOM 4586 C C . ASP A 1 623 ? -15.269 -13.247 22.675 1.00 87.19 623 ASP A C 1
ATOM 4588 O O . ASP A 1 623 ? -16.035 -14.032 23.254 1.00 87.19 623 ASP A O 1
ATOM 4592 N N . GLY A 1 624 ? -14.742 -13.555 21.490 1.00 88.62 624 GLY A N 1
ATOM 4593 C CA . GLY A 1 624 ? -15.005 -14.772 20.734 1.00 88.62 624 GLY A CA 1
ATOM 4594 C C . GLY A 1 624 ? -16.320 -14.765 19.957 1.00 88.62 624 GLY A C 1
ATOM 4595 O O . GLY A 1 624 ? -16.864 -15.861 19.709 1.00 88.62 624 GLY A O 1
ATOM 4596 N N . ASP A 1 625 ? -16.867 -13.599 19.624 1.00 88.44 625 ASP A N 1
ATOM 4597 C CA . ASP A 1 625 ? -18.152 -13.458 18.942 1.00 88.44 625 ASP A CA 1
ATOM 4598 C C . ASP A 1 625 ? -18.072 -13.598 17.403 1.00 88.44 625 ASP A C 1
ATOM 4600 O O . ASP A 1 625 ? -19.074 -13.936 16.745 1.00 88.44 625 ASP A O 1
ATOM 4604 N N . GLY A 1 626 ? -16.858 -13.499 16.851 1.00 87.94 626 GLY A N 1
ATOM 4605 C CA . GLY A 1 626 ? -16.538 -13.633 15.435 1.00 87.94 626 GLY A CA 1
ATOM 4606 C C . GLY A 1 626 ? -16.333 -12.326 14.663 1.00 87.94 626 GLY A C 1
ATOM 4607 O O . GLY A 1 626 ? -16.144 -12.424 13.444 1.00 87.94 626 GLY A O 1
ATOM 4608 N N . VAL A 1 627 ? -16.381 -11.170 15.320 1.00 89.88 627 VAL A N 1
ATOM 4609 C CA . VAL A 1 627 ? -15.828 -9.885 14.868 1.00 89.88 627 VAL A CA 1
ATOM 4610 C C . VAL A 1 627 ? -14.447 -9.724 15.524 1.00 89.88 627 VAL A C 1
ATOM 4612 O O . VAL A 1 627 ? -14.170 -10.324 16.555 1.00 89.88 627 VAL A O 1
ATOM 4615 N N . ILE A 1 628 ? -13.503 -9.095 14.829 1.00 90.50 628 ILE A N 1
ATOM 4616 C CA . ILE A 1 628 ? -12.155 -8.863 15.373 1.00 90.50 628 ILE A CA 1
ATOM 4617 C C . ILE A 1 628 ? -12.124 -7.496 16.038 1.00 90.50 628 ILE A C 1
ATOM 4619 O O . ILE A 1 628 ? -12.829 -6.620 15.563 1.00 90.50 628 ILE A O 1
ATOM 4623 N N . ASP A 1 629 ? -11.271 -7.324 17.046 1.00 91.38 629 ASP A N 1
ATOM 4624 C CA . ASP A 1 629 ? -11.240 -6.125 17.891 1.00 91.38 629 ASP A CA 1
ATOM 4625 C C . ASP A 1 629 ? -11.128 -4.823 17.065 1.00 91.38 629 ASP A C 1
ATOM 4627 O O . ASP A 1 629 ? -11.870 -3.903 17.332 1.00 91.38 629 ASP A O 1
ATOM 4631 N N . SER A 1 630 ? -10.327 -4.769 15.986 1.00 90.00 630 SER A N 1
ATOM 4632 C CA . SER A 1 630 ? -10.228 -3.559 15.130 1.00 90.00 630 SER A CA 1
ATOM 4633 C C . SER A 1 630 ? -11.474 -3.240 14.295 1.00 90.00 630 SER A C 1
ATOM 4635 O O . SER A 1 630 ? -11.515 -2.238 13.602 1.00 90.00 630 SER A O 1
ATOM 4637 N N . LEU A 1 631 ? -12.464 -4.132 14.276 1.00 92.44 631 LEU A N 1
ATOM 4638 C CA . LEU A 1 631 ? -13.744 -3.952 13.587 1.00 92.44 631 LEU A CA 1
ATOM 4639 C C . LEU A 1 631 ? -14.923 -4.007 14.574 1.00 92.44 631 LEU A C 1
ATOM 4641 O O . LEU A 1 631 ? -16.088 -4.102 14.152 1.00 92.44 631 LEU A O 1
ATOM 4645 N N . ASP A 1 632 ? -14.632 -4.080 15.871 1.00 94.12 632 ASP A N 1
ATOM 4646 C CA . ASP A 1 632 ? -15.594 -4.319 16.930 1.00 94.12 632 ASP A CA 1
ATOM 4647 C C . ASP A 1 632 ? -15.767 -3.072 17.793 1.00 94.12 632 ASP A C 1
ATOM 4649 O O . ASP A 1 632 ? -14.912 -2.703 18.578 1.00 94.12 632 ASP A O 1
ATOM 4653 N N . LEU A 1 633 ? -16.952 -2.468 17.717 1.00 95.06 633 LEU A N 1
ATOM 4654 C CA . LEU A 1 633 ? -17.263 -1.252 18.463 1.00 95.06 633 LEU A CA 1
ATOM 4655 C C . LEU A 1 633 ? -17.638 -1.505 19.946 1.00 95.06 633 LEU A C 1
ATOM 4657 O O . LEU A 1 633 ? -18.111 -0.564 20.603 1.00 95.06 633 LEU A O 1
ATOM 4661 N N . ASP A 1 634 ? -17.571 -2.754 20.421 1.00 94.69 634 ASP A N 1
ATOM 4662 C CA . ASP A 1 634 ? -17.859 -3.252 21.784 1.00 94.69 634 ASP A CA 1
ATOM 4663 C C . ASP A 1 634 ? -17.060 -4.560 22.034 1.00 94.69 634 ASP A C 1
ATOM 4665 O O . ASP A 1 634 ? -17.650 -5.633 22.186 1.00 94.69 634 ASP A O 1
ATOM 4669 N N . SER A 1 635 ? -15.721 -4.480 22.028 1.00 93.88 635 SER A N 1
ATOM 4670 C CA . SER A 1 635 ? -14.773 -5.615 21.935 1.00 93.88 635 SER A CA 1
ATOM 4671 C C . SER A 1 635 ? -14.801 -6.623 23.095 1.00 93.88 635 SER A C 1
ATOM 4673 O O . SER A 1 635 ? -14.198 -7.708 23.020 1.00 93.88 635 SER A O 1
ATOM 4675 N N . ASP A 1 636 ? -15.424 -6.275 24.218 1.00 92.88 636 ASP A N 1
ATOM 4676 C CA . ASP A 1 636 ? -15.647 -7.184 25.342 1.00 92.88 636 ASP A CA 1
ATOM 4677 C C . ASP A 1 636 ? -17.120 -7.600 25.508 1.00 92.88 636 ASP A C 1
ATOM 4679 O O . ASP A 1 636 ? -17.439 -8.482 26.326 1.00 92.88 636 ASP A O 1
ATOM 4683 N N . ASN A 1 637 ? -17.995 -7.045 24.663 1.00 93.06 637 ASN A N 1
ATOM 4684 C CA . ASN A 1 637 ? -19.425 -7.280 24.583 1.00 93.06 637 ASN A CA 1
ATOM 4685 C C . ASN A 1 637 ? -20.185 -6.966 25.885 1.00 93.06 637 ASN A C 1
ATOM 4687 O O . ASN A 1 637 ? -21.239 -7.568 26.159 1.00 93.06 637 ASN A O 1
ATOM 4691 N N . ASP A 1 638 ? -19.689 -6.054 26.720 1.00 91.69 638 ASP A N 1
ATOM 4692 C CA . ASP A 1 638 ? -20.323 -5.627 27.971 1.00 91.69 638 ASP A CA 1
ATOM 4693 C C . ASP A 1 638 ? -21.491 -4.631 27.748 1.00 91.69 638 ASP A C 1
ATOM 4695 O O . ASP A 1 638 ? -22.317 -4.359 28.639 1.00 91.69 638 ASP A O 1
ATOM 4699 N N . GLY A 1 639 ? -21.664 -4.174 26.504 1.00 90.69 639 GLY A N 1
ATOM 4700 C CA . GLY A 1 639 ? -22.740 -3.286 26.091 1.00 90.69 639 GLY A CA 1
ATOM 4701 C C . GLY A 1 639 ? -22.425 -1.804 26.273 1.00 90.69 639 GLY A C 1
ATOM 4702 O O . GLY A 1 639 ? -23.360 -0.989 26.170 1.00 90.69 639 GLY A O 1
ATOM 4703 N N . ILE A 1 640 ? -21.187 -1.435 26.561 1.00 92.25 640 ILE A N 1
ATOM 4704 C CA . ILE A 1 640 ? -20.622 -0.093 26.442 1.00 92.25 640 ILE A CA 1
ATOM 4705 C C . ILE A 1 640 ? -19.955 -0.011 25.047 1.00 92.25 640 ILE A C 1
ATOM 4707 O O . ILE A 1 640 ? -20.119 -0.903 24.233 1.00 92.25 640 ILE A O 1
ATOM 4711 N N . TYR A 1 641 ? -19.481 1.161 24.630 1.00 94.44 641 TYR A N 1
ATOM 4712 C CA . TYR A 1 641 ? -18.793 1.282 23.341 1.00 94.44 641 TYR A CA 1
ATOM 4713 C C . TYR A 1 641 ? -17.315 1.468 23.631 1.00 94.44 641 TYR A C 1
ATOM 4715 O O . TYR A 1 641 ? -17.002 2.306 24.485 1.00 94.44 641 TYR A O 1
ATOM 4723 N N . ASP A 1 642 ? -16.456 0.889 22.809 1.00 95.31 642 ASP A N 1
ATOM 4724 C CA . ASP A 1 642 ? -15.004 1.007 22.942 1.00 95.31 642 ASP A CA 1
ATOM 4725 C C . ASP A 1 642 ? -14.563 2.483 22.947 1.00 95.31 642 ASP A C 1
ATOM 4727 O O . ASP A 1 642 ? -13.948 2.964 23.904 1.00 95.31 642 ASP A O 1
ATOM 4731 N N . ALA A 1 643 ? -15.083 3.297 22.025 1.00 94.56 643 ALA A N 1
ATOM 4732 C CA . ALA A 1 643 ? -14.930 4.760 22.012 1.00 94.56 643 ALA A CA 1
ATOM 4733 C C . ALA A 1 643 ? -15.371 5.511 23.296 1.00 94.56 643 ALA A C 1
ATOM 4735 O O . ALA A 1 643 ? -15.030 6.681 23.524 1.00 94.56 643 ALA A O 1
ATOM 4736 N N . VAL A 1 644 ? -16.243 4.928 24.122 1.00 92.75 644 VAL A N 1
ATOM 4737 C CA . VAL A 1 644 ? -16.640 5.493 25.430 1.00 92.75 644 VAL A CA 1
ATOM 4738 C C . VAL A 1 644 ? -15.616 5.126 26.505 1.00 92.75 644 VAL A C 1
ATOM 4740 O O . VAL A 1 644 ? -15.366 5.929 27.412 1.00 92.75 644 VAL A O 1
ATOM 4743 N N . GLU A 1 645 ? -14.987 3.969 26.372 1.00 93.88 645 GLU A N 1
ATOM 4744 C CA . GLU A 1 645 ? -14.071 3.366 27.338 1.00 93.88 645 GLU A CA 1
ATOM 4745 C C . GLU A 1 645 ? -12.619 3.739 27.082 1.00 93.88 645 GLU A C 1
ATOM 4747 O O . GLU A 1 645 ? -11.865 3.956 28.028 1.00 93.88 645 GLU A O 1
ATOM 4752 N N . ALA A 1 646 ? -12.252 4.008 25.831 1.00 93.38 646 ALA A N 1
ATOM 4753 C CA . ALA A 1 646 ? -10.931 4.449 25.400 1.00 93.38 646 ALA A CA 1
ATOM 4754 C C . ALA A 1 646 ? -10.401 5.672 26.179 1.00 93.38 646 ALA A C 1
ATOM 4756 O O . ALA A 1 646 ? -9.191 5.875 26.317 1.00 93.38 646 ALA A O 1
ATOM 4757 N N . GLY A 1 647 ? -11.292 6.502 26.739 1.00 91.00 647 GLY A N 1
ATOM 4758 C CA . GLY A 1 647 ? -10.934 7.589 27.657 1.00 91.00 647 GLY A CA 1
ATOM 4759 C C . GLY A 1 647 ? -10.613 8.928 26.983 1.00 91.00 647 GLY A C 1
ATOM 4760 O O . GLY A 1 647 ? -10.088 9.841 27.632 1.00 91.00 647 GLY A O 1
ATOM 4761 N N . HIS A 1 648 ? -10.936 9.086 25.696 1.00 91.81 648 HIS A N 1
ATOM 4762 C CA . HIS A 1 648 ? -10.765 10.346 24.960 1.00 91.81 648 HIS A CA 1
ATOM 4763 C C . HIS A 1 648 ? -11.961 11.312 25.069 1.00 91.81 648 HIS A C 1
ATOM 4765 O O . HIS A 1 648 ? -11.837 12.476 24.670 1.00 91.81 648 HIS A O 1
ATOM 4771 N N . ASP A 1 649 ? -13.105 10.873 25.613 1.00 88.44 649 ASP A N 1
ATOM 4772 C CA . ASP A 1 649 ? -14.331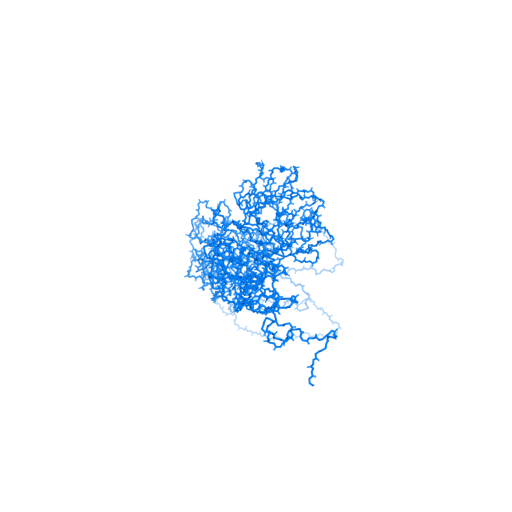 11.669 25.816 1.00 88.44 649 ASP A CA 1
ATOM 4773 C C . ASP A 1 649 ? -14.826 12.395 24.536 1.00 88.44 649 ASP A C 1
ATOM 4775 O O . ASP A 1 649 ? -15.358 13.516 24.597 1.00 88.44 649 ASP A O 1
ATOM 4779 N N . GLN A 1 650 ? -14.616 11.797 23.356 1.00 92.19 650 GLN A N 1
ATOM 4780 C CA . GLN A 1 650 ? -15.021 12.400 22.077 1.00 92.19 650 GLN A CA 1
ATOM 4781 C C . GLN A 1 650 ? -16.486 12.095 21.755 1.00 92.19 650 GLN A C 1
ATOM 4783 O O . GLN A 1 650 ? -17.141 11.265 22.378 1.00 92.19 650 GLN A O 1
ATOM 4788 N N . VAL A 1 651 ? -17.044 12.849 20.806 1.00 89.88 651 VAL A N 1
ATOM 4789 C CA . VAL A 1 651 ? -18.438 12.670 20.392 1.00 89.88 651 VAL A CA 1
ATOM 4790 C C . VAL A 1 651 ? -18.512 11.566 19.345 1.00 89.88 651 VAL A C 1
ATOM 4792 O O . VAL A 1 651 ? -18.090 11.784 18.210 1.00 89.88 651 VAL A O 1
ATOM 4795 N N . ASN A 1 652 ? -19.140 10.452 19.708 1.00 91.56 652 ASN A N 1
ATOM 4796 C CA . ASN A 1 652 ? -19.428 9.344 18.804 1.00 91.56 652 ASN A CA 1
ATOM 4797 C C . ASN A 1 652 ? -20.907 9.268 18.375 1.00 91.56 652 ASN A C 1
ATOM 4799 O O . ASN A 1 652 ? -21.792 9.945 18.924 1.00 91.56 652 ASN A O 1
ATOM 4803 N N . ALA A 1 653 ? -21.168 8.452 17.357 1.00 91.06 653 ALA A N 1
ATOM 4804 C CA . ALA A 1 653 ? -22.480 8.089 16.854 1.00 91.06 653 ALA A CA 1
ATOM 4805 C C . ALA A 1 653 ? -22.551 6.578 16.585 1.00 91.06 653 ALA A C 1
ATOM 4807 O O . ALA A 1 653 ? -22.372 6.130 15.462 1.00 91.06 653 ALA A O 1
ATOM 4808 N N . ASN A 1 654 ? -22.986 5.833 17.604 1.00 89.31 654 ASN A N 1
ATOM 4809 C CA . ASN A 1 654 ? -23.029 4.367 17.626 1.00 89.31 654 ASN A CA 1
ATOM 4810 C C . ASN A 1 654 ? -21.627 3.728 17.638 1.00 89.31 654 ASN A C 1
ATOM 4812 O O . ASN A 1 654 ? -21.336 2.942 16.752 1.00 89.31 654 ASN A O 1
ATOM 4816 N N . GLY A 1 655 ? -20.778 4.093 18.601 1.00 91.00 655 GLY A N 1
ATOM 4817 C CA . GLY A 1 655 ? -19.386 3.624 18.674 1.00 91.00 655 GLY A CA 1
ATOM 4818 C C . GLY A 1 655 ? -18.437 4.555 17.928 1.00 91.00 655 GLY A C 1
ATOM 4819 O O . GLY A 1 655 ? -17.597 5.183 18.542 1.00 91.00 655 GLY A O 1
ATOM 4820 N N . GLN A 1 656 ? -18.727 4.851 16.668 1.00 94.88 656 GLN A N 1
ATOM 4821 C CA . GLN A 1 656 ? -17.803 5.575 15.784 1.00 94.88 656 GLN A CA 1
ATOM 4822 C C . GLN A 1 656 ? -17.728 7.083 16.057 1.00 94.88 656 GLN A C 1
ATOM 4824 O O . GLN A 1 656 ? -18.758 7.759 16.230 1.00 94.88 656 GLN A O 1
ATOM 4829 N N . LEU A 1 657 ? -16.531 7.658 16.060 1.00 94.19 657 LEU A N 1
ATOM 4830 C CA . LEU A 1 657 ? -16.296 9.088 16.232 1.00 94.19 657 LEU A CA 1
ATOM 4831 C C . LEU A 1 657 ? -16.878 9.886 15.068 1.00 94.19 657 LEU A C 1
ATOM 4833 O O . LEU A 1 657 ? -16.907 9.492 13.912 1.00 94.19 657 LEU A O 1
ATOM 4837 N N . THR A 1 658 ? -17.389 11.078 15.384 1.00 85.94 658 THR A N 1
ATOM 4838 C CA . THR A 1 658 ? -17.961 11.965 14.363 1.00 85.94 658 THR A CA 1
ATOM 4839 C C . THR A 1 658 ? -16.999 13.096 14.026 1.00 85.94 658 THR A C 1
ATOM 4841 O O . THR A 1 658 ? -16.720 13.959 14.863 1.00 85.94 658 THR A O 1
ATOM 4844 N N . GLY A 1 659 ? -16.545 13.176 12.777 1.00 84.62 659 GLY A N 1
ATOM 4845 C CA . GLY A 1 659 ? -15.580 14.202 12.393 1.00 84.62 659 GLY A CA 1
ATOM 4846 C C . GLY A 1 659 ? -15.097 14.089 10.953 1.00 84.62 659 GLY A C 1
ATOM 4847 O O . GLY A 1 659 ? -15.610 13.270 10.204 1.00 84.62 659 GLY A O 1
ATOM 4848 N N . PRO A 1 660 ? -14.211 15.001 10.528 1.00 86.12 660 PRO A N 1
ATOM 4849 C CA . PRO A 1 660 ? -13.305 14.732 9.419 1.00 86.12 660 PRO A CA 1
ATOM 4850 C C . PRO A 1 660 ? -12.236 13.710 9.835 1.00 86.12 660 PRO A C 1
ATOM 4852 O O . PRO A 1 660 ? -11.859 13.674 11.008 1.00 86.12 660 PRO A O 1
ATOM 4855 N N . VAL A 1 661 ? -11.754 12.967 8.850 1.00 86.56 661 VAL A N 1
ATOM 4856 C CA . VAL A 1 661 ? -10.642 12.015 8.923 1.00 86.56 661 VAL A CA 1
ATOM 4857 C C . VAL A 1 661 ? -9.540 12.476 7.967 1.00 86.56 661 VAL A C 1
ATOM 4859 O O . VAL A 1 661 ? -9.812 13.259 7.038 1.00 86.56 661 VAL A O 1
ATOM 4862 N N . GLY A 1 662 ? -8.300 12.109 8.281 1.00 79.50 662 GLY A N 1
ATOM 4863 C CA . GLY A 1 662 ? -7.118 12.392 7.471 1.00 79.50 662 GLY A CA 1
ATOM 4864 C C . GLY A 1 662 ? -6.963 11.420 6.302 1.00 79.50 662 GLY A C 1
ATOM 4865 O O . GLY A 1 662 ? -7.904 10.738 5.920 1.00 79.50 662 GLY A O 1
ATOM 4866 N N . VAL A 1 663 ? -5.764 11.369 5.722 1.00 77.50 663 VAL A N 1
ATOM 4867 C CA . VAL A 1 663 ? -5.362 10.281 4.804 1.00 77.50 663 VAL A CA 1
ATOM 4868 C C . VAL A 1 663 ? -4.865 9.043 5.550 1.00 77.50 663 VAL A C 1
ATOM 4870 O O . VAL A 1 663 ? -4.518 8.059 4.916 1.00 77.50 663 VAL A O 1
ATOM 4873 N N . ASP A 1 664 ? -4.739 9.122 6.876 1.00 74.50 664 ASP A N 1
ATOM 4874 C CA . ASP A 1 664 ? -4.357 8.001 7.734 1.00 74.50 664 ASP A CA 1
ATOM 4875 C C . ASP A 1 664 ? -5.563 7.332 8.410 1.00 74.50 664 ASP A C 1
ATOM 4877 O O . ASP A 1 664 ? -5.340 6.577 9.350 1.00 74.50 664 ASP A O 1
ATOM 4881 N N . GLY A 1 665 ? -6.792 7.673 7.990 1.00 84.88 665 GLY A N 1
ATOM 4882 C CA . GLY A 1 665 ? -8.063 7.110 8.472 1.00 84.88 665 GLY A CA 1
ATOM 4883 C C . GLY A 1 665 ? -8.486 7.523 9.887 1.00 84.88 665 GLY A C 1
ATOM 4884 O O . GLY A 1 665 ? -9.640 7.827 10.153 1.00 84.88 665 GLY A O 1
ATOM 4885 N N . VAL A 1 666 ? -7.529 7.789 10.777 1.00 89.38 666 VAL A N 1
ATOM 4886 C CA . VAL A 1 666 ? -7.815 8.154 12.174 1.00 89.38 666 VAL A CA 1
ATOM 4887 C C . VAL A 1 666 ? -8.656 9.448 12.308 1.00 89.38 666 VAL A C 1
ATOM 4889 O O . VAL A 1 666 ? -8.326 10.489 11.718 1.00 89.38 666 VAL A O 1
ATOM 4892 N N . PRO A 1 667 ? -9.657 9.511 13.214 1.00 91.94 667 PRO A N 1
ATOM 4893 C CA . PRO A 1 667 ? -10.424 10.723 13.466 1.00 91.94 667 PRO A CA 1
ATOM 4894 C C . PRO A 1 667 ? -9.573 11.892 13.980 1.00 91.94 667 PRO A C 1
ATOM 4896 O O . PRO A 1 667 ? -9.000 11.864 15.078 1.00 91.94 667 PRO A O 1
ATOM 4899 N N . ASP A 1 668 ? -9.684 13.045 13.309 1.00 88.69 668 ASP A N 1
ATOM 4900 C CA . ASP A 1 668 ? -9.011 14.309 13.675 1.00 88.69 668 ASP A CA 1
ATOM 4901 C C . ASP A 1 668 ? -9.221 14.715 15.150 1.00 88.69 668 ASP A C 1
ATOM 4903 O O . ASP A 1 668 ? -8.448 15.471 15.755 1.00 88.69 668 ASP A O 1
ATOM 4907 N N . SER A 1 669 ? -10.344 14.285 15.735 1.00 89.50 669 SER A N 1
ATOM 4908 C CA . SER A 1 669 ? -10.732 14.622 17.105 1.00 89.50 669 SER A CA 1
ATOM 4909 C C . SER A 1 669 ? -9.842 13.968 18.168 1.00 89.50 669 SER A C 1
ATOM 4911 O O . SER A 1 669 ? -9.649 14.560 19.240 1.00 89.50 669 SER A O 1
ATOM 4913 N N . VAL A 1 670 ? -9.243 12.816 17.853 1.00 90.94 670 VAL A N 1
ATOM 4914 C CA . VAL A 1 670 ? -8.302 12.100 18.722 1.00 90.94 670 VAL A CA 1
ATOM 4915 C C . VAL A 1 670 ? -6.849 12.326 18.332 1.00 90.94 670 VAL A C 1
ATOM 4917 O O . VAL A 1 670 ? -5.972 11.949 19.095 1.00 90.94 670 VAL A O 1
ATOM 4920 N N . GLN A 1 671 ? -6.548 13.043 17.251 1.00 86.75 671 GLN A N 1
ATOM 4921 C CA . GLN A 1 671 ? -5.169 13.307 16.835 1.00 86.75 671 GLN A CA 1
ATOM 4922 C C . GLN A 1 671 ? -4.631 14.678 17.279 1.00 86.75 671 GLN A C 1
ATOM 4924 O O . GLN A 1 671 ? -5.324 15.561 17.808 1.00 86.75 671 GLN A O 1
ATOM 4929 N N . ASN A 1 672 ? -3.321 14.875 17.105 1.00 72.25 672 ASN A N 1
ATOM 4930 C CA . ASN A 1 672 ? -2.675 16.168 17.320 1.00 72.25 672 ASN A CA 1
ATOM 4931 C C . ASN A 1 672 ? -2.681 17.001 16.028 1.00 72.25 672 ASN A C 1
ATOM 4933 O O . ASN A 1 672 ? -2.116 16.603 15.030 1.00 72.25 672 ASN A O 1
ATOM 4937 N N . THR A 1 673 ? -3.179 18.241 16.091 1.00 60.44 673 THR A N 1
ATOM 4938 C CA . THR A 1 673 ? -3.325 19.195 14.953 1.00 60.44 673 THR A CA 1
ATOM 4939 C C . THR A 1 673 ? -2.037 19.649 14.206 1.00 60.44 673 THR A C 1
ATOM 4941 O O . THR A 1 673 ? -2.023 20.725 13.602 1.00 60.44 673 THR A O 1
ATOM 4944 N N . GLY A 1 674 ? -0.907 18.949 14.341 1.00 57.59 674 GLY A N 1
ATOM 4945 C CA . GLY A 1 674 ? 0.429 19.397 13.927 1.00 57.59 674 GLY A CA 1
ATOM 4946 C C . GLY A 1 674 ? 0.816 19.135 12.467 1.00 57.59 674 GLY A C 1
ATOM 4947 O O . GLY A 1 674 ? 1.673 19.865 11.958 1.00 57.59 674 GLY A O 1
ATOM 4948 N N . ASP A 1 675 ? 0.189 18.163 11.812 1.00 56.66 675 ASP A N 1
ATOM 4949 C CA . ASP A 1 675 ? 0.551 17.625 10.486 1.00 56.66 675 ASP A CA 1
ATOM 4950 C C . ASP A 1 675 ? -0.558 17.716 9.440 1.00 56.66 675 ASP A C 1
ATOM 4952 O O . ASP A 1 675 ? -0.237 17.761 8.262 1.00 56.66 675 ASP A O 1
ATOM 4956 N N . GLY A 1 676 ? -1.813 17.873 9.839 1.00 61.03 676 GLY A N 1
ATOM 4957 C CA . GLY A 1 676 ? -2.926 17.830 8.890 1.00 61.03 676 GLY A CA 1
ATOM 4958 C C . GLY A 1 676 ? -4.094 16.998 9.383 1.00 61.03 676 GLY A C 1
ATOM 4959 O O . GLY A 1 676 ? -5.175 17.203 8.848 1.00 61.03 676 GLY A O 1
ATOM 4960 N N . GLY A 1 677 ? -3.880 16.213 10.447 1.00 64.00 677 GLY A N 1
ATOM 4961 C CA . GLY A 1 677 ? -4.760 15.096 10.771 1.00 64.00 677 GLY A CA 1
ATOM 4962 C C . GLY A 1 677 ? -4.178 13.761 10.313 1.00 64.00 677 GLY A C 1
ATOM 4963 O O . GLY A 1 677 ? -4.916 12.809 10.264 1.00 64.00 677 GLY A O 1
ATOM 4964 N N . ASP A 1 678 ? -2.878 13.688 9.983 1.00 72.00 678 ASP A N 1
ATOM 4965 C CA . ASP A 1 678 ? -2.268 12.524 9.303 1.00 72.00 678 ASP A CA 1
ATOM 4966 C C . ASP A 1 678 ? -1.072 11.976 10.107 1.00 72.00 678 ASP A C 1
ATOM 4968 O O . ASP A 1 678 ? 0.031 11.705 9.601 1.00 72.00 678 ASP A O 1
ATOM 4972 N N . SER A 1 679 ? -1.234 12.001 11.428 1.00 69.06 679 SER A N 1
ATOM 4973 C CA . SER A 1 679 ? -0.147 11.795 12.384 1.00 69.06 679 SER A CA 1
ATOM 4974 C C . SER A 1 679 ? 0.131 10.323 12.686 1.00 69.06 679 SER A C 1
ATOM 4976 O O . SER A 1 679 ? 1.227 10.004 13.163 1.00 69.06 679 SER A O 1
ATOM 4978 N N . GLY A 1 680 ? -0.868 9.460 12.486 1.00 72.81 680 GLY A N 1
ATOM 4979 C CA . GLY A 1 680 ? -0.976 8.102 13.026 1.00 72.81 680 GLY A CA 1
ATOM 4980 C C . GLY A 1 680 ? -0.857 8.040 14.550 1.00 72.81 680 GLY A C 1
ATOM 4981 O O . GLY A 1 680 ? -0.459 7.023 15.108 1.00 72.81 680 GLY A O 1
ATOM 4982 N N . LEU A 1 681 ? -1.065 9.162 15.253 1.00 76.38 681 LEU A N 1
ATOM 4983 C CA . LEU A 1 681 ? -0.836 9.288 16.689 1.00 76.38 681 LEU A CA 1
ATOM 4984 C C . LEU A 1 681 ? -2.022 9.925 17.403 1.00 76.38 681 LEU A C 1
ATOM 4986 O O . LEU A 1 681 ? -2.301 11.123 17.272 1.00 76.38 681 LEU A O 1
ATOM 4990 N N . VAL A 1 682 ? -2.597 9.156 18.320 1.00 85.81 682 VAL A N 1
ATOM 4991 C CA . VAL A 1 682 ? -3.629 9.650 19.224 1.00 85.81 682 VAL A CA 1
ATOM 4992 C C . VAL A 1 682 ? -3.074 10.597 20.303 1.00 85.81 682 VAL A C 1
ATOM 4994 O O . VAL A 1 682 ? -1.906 10.567 20.707 1.00 85.81 682 VAL A O 1
ATOM 4997 N N . ASN A 1 683 ? -3.923 11.509 20.770 1.00 87.31 683 ASN A N 1
ATOM 4998 C CA . ASN A 1 683 ? -3.627 12.588 21.713 1.00 87.31 683 ASN A CA 1
ATOM 4999 C C . ASN A 1 683 ? -4.050 12.263 23.159 1.00 87.31 683 ASN A C 1
ATOM 5001 O O . ASN A 1 683 ? -3.926 13.118 24.048 1.00 87.31 683 ASN A O 1
ATOM 5005 N N . TYR A 1 684 ? -4.506 11.033 23.386 1.00 89.69 684 TYR A N 1
ATOM 5006 C CA . TYR A 1 684 ? -4.963 10.510 24.663 1.00 89.69 684 TYR A CA 1
ATOM 5007 C C . TYR A 1 684 ? -4.150 9.269 25.068 1.00 89.69 684 TYR A C 1
ATOM 5009 O O . TYR A 1 684 ? -3.195 8.869 24.405 1.00 89.69 684 TYR A O 1
ATOM 5017 N N . THR A 1 685 ? -4.459 8.723 26.237 1.00 89.06 685 THR A N 1
ATOM 5018 C CA . THR A 1 685 ? -3.938 7.434 26.698 1.00 89.06 685 THR A CA 1
ATOM 5019 C C . THR A 1 685 ? -5.136 6.580 27.036 1.00 89.06 685 THR A C 1
ATOM 5021 O O . THR A 1 685 ? -6.001 7.093 27.749 1.00 89.06 685 THR A O 1
ATOM 5024 N N . LEU A 1 686 ? -5.141 5.330 26.578 1.00 91.69 686 LEU A N 1
ATOM 5025 C CA . LEU A 1 686 ? -6.215 4.382 26.863 1.00 91.69 686 LEU A CA 1
ATOM 5026 C C . LEU A 1 686 ? -6.509 4.328 28.360 1.00 91.69 686 LEU A C 1
ATOM 5028 O O . LEU A 1 686 ? -5.576 4.353 29.182 1.00 91.69 686 LEU A O 1
ATOM 5032 N N . ALA A 1 687 ? -7.795 4.303 28.695 1.00 93.19 687 ALA A N 1
ATOM 5033 C CA . ALA A 1 687 ? -8.220 4.097 30.064 1.00 93.19 687 ALA A CA 1
ATOM 5034 C C . ALA A 1 687 ? -7.868 2.674 30.517 1.00 93.19 687 ALA A C 1
ATOM 5036 O O . ALA A 1 687 ? -7.829 1.726 29.736 1.00 93.19 687 ALA A O 1
ATOM 5037 N N . ASN A 1 688 ? -7.495 2.589 31.785 1.00 93.25 688 ASN A N 1
ATOM 5038 C CA . ASN A 1 688 ? -7.277 1.350 32.511 1.00 93.25 688 ASN A CA 1
ATOM 5039 C C . ASN A 1 688 ? -7.497 1.709 33.986 1.00 93.25 688 ASN A C 1
ATOM 5041 O O . ASN A 1 688 ? -6.618 2.312 34.633 1.00 93.25 688 ASN A O 1
ATOM 5045 N N . SER A 1 689 ? -8.720 1.488 34.450 1.00 91.75 689 SER A N 1
ATOM 5046 C CA . SER A 1 689 ? -9.267 2.047 35.682 1.00 91.75 689 SER A CA 1
ATOM 5047 C C . SER A 1 689 ? -8.592 1.469 36.928 1.00 91.75 689 SER A C 1
ATOM 5049 O O . SER A 1 689 ? -8.295 2.215 37.875 1.00 91.75 689 SER A O 1
ATOM 5051 N N . ASP A 1 690 ? -8.182 0.203 36.892 1.00 88.69 690 ASP A N 1
ATOM 5052 C CA . ASP A 1 690 ? -7.544 -0.483 38.017 1.00 88.69 690 ASP A CA 1
ATOM 5053 C C . ASP A 1 690 ? -5.995 -0.600 37.916 1.00 88.69 690 ASP A C 1
ATOM 5055 O O . ASP A 1 690 ? -5.276 -0.725 38.923 1.00 88.69 690 ASP A O 1
ATOM 5059 N N . SER A 1 691 ? -5.446 -0.451 36.705 1.00 87.25 691 SER A N 1
ATOM 5060 C CA . SER A 1 691 ? -4.037 -0.627 36.328 1.00 87.25 691 SER A CA 1
ATOM 5061 C C . SER A 1 691 ? -3.432 -2.029 36.555 1.00 87.25 691 SER A C 1
ATOM 5063 O O . SER A 1 691 ? -2.203 -2.122 36.748 1.00 87.25 691 SER A O 1
ATOM 5065 N N . LEU A 1 692 ? -4.218 -3.108 36.587 1.00 80.44 692 LEU A N 1
ATOM 5066 C CA . LEU A 1 692 ? -3.760 -4.480 36.856 1.00 80.44 692 LEU A CA 1
ATOM 5067 C C . LEU A 1 692 ? -3.854 -5.421 35.648 1.00 80.44 692 LEU A C 1
ATOM 5069 O O . LEU A 1 692 ? -2.980 -6.297 35.541 1.00 80.44 692 LEU A O 1
ATOM 5073 N N . ASP A 1 693 ? -4.831 -5.235 34.769 1.00 80.00 693 ASP A N 1
ATOM 5074 C CA . ASP A 1 693 ? -5.143 -6.083 33.611 1.00 80.00 693 ASP A CA 1
ATOM 5075 C C . ASP A 1 693 ? -5.390 -5.276 32.329 1.00 80.00 693 ASP A C 1
ATOM 5077 O O . ASP A 1 693 ? -4.524 -4.464 31.968 1.00 80.00 693 ASP A O 1
ATOM 5081 N N . ASN A 1 694 ? -6.415 -5.631 31.552 1.00 87.06 694 ASN A N 1
ATOM 5082 C CA . ASN A 1 694 ? -6.616 -5.130 30.200 1.00 87.06 694 ASN A CA 1
ATOM 5083 C C . ASN A 1 694 ? -7.044 -3.649 30.253 1.00 87.06 694 ASN A C 1
ATOM 5085 O O . ASN A 1 694 ? -7.368 -3.128 31.314 1.00 87.06 694 ASN A O 1
ATOM 5089 N N . PRO A 1 695 ? -6.914 -2.886 29.156 1.00 92.25 695 PRO A N 1
ATOM 5090 C CA . PRO A 1 695 ? -7.595 -1.596 29.050 1.00 92.25 695 PRO A CA 1
ATOM 5091 C C . PRO A 1 695 ? -9.114 -1.762 29.200 1.00 92.25 695 PRO A C 1
ATOM 5093 O O . PRO A 1 695 ? -9.613 -2.821 28.839 1.00 92.25 695 PRO A O 1
ATOM 5096 N N . ASP A 1 696 ? -9.803 -0.709 29.655 1.00 94.38 696 ASP A N 1
ATOM 5097 C CA . ASP A 1 696 ? -11.240 -0.752 29.995 1.00 94.38 696 ASP A CA 1
ATOM 5098 C C . ASP A 1 696 ? -12.095 -1.345 28.849 1.00 94.38 696 ASP A C 1
ATOM 5100 O O . ASP A 1 696 ? -12.851 -2.265 29.090 1.00 94.38 696 ASP A O 1
ATOM 5104 N N . TYR A 1 697 ? -11.866 -0.953 27.586 1.00 93.69 697 TYR A N 1
ATOM 5105 C CA . TYR A 1 697 ? -12.613 -1.464 26.411 1.00 93.69 697 TYR A CA 1
ATOM 5106 C C . TYR A 1 697 ? -12.465 -2.981 26.126 1.00 93.69 697 TYR A C 1
ATOM 5108 O O . TYR A 1 697 ? -13.095 -3.523 25.230 1.00 93.69 697 TYR A O 1
ATOM 5116 N N . LEU A 1 698 ? -11.568 -3.674 26.837 1.00 93.38 698 LEU A N 1
ATOM 5117 C CA . LEU A 1 698 ? -11.344 -5.122 26.733 1.00 93.38 698 LEU A CA 1
ATOM 5118 C C . LEU A 1 698 ? -11.604 -5.840 28.064 1.00 93.38 698 LEU A C 1
ATOM 5120 O O . LEU A 1 698 ? -11.146 -6.986 28.240 1.00 93.38 698 LEU A O 1
ATOM 5124 N N . ASP A 1 699 ? -12.202 -5.155 29.036 1.00 92.69 699 ASP A N 1
ATOM 5125 C CA . ASP A 1 699 ? -12.322 -5.629 30.404 1.00 92.69 699 ASP A CA 1
ATOM 5126 C C . ASP A 1 699 ? -13.733 -5.482 30.964 1.00 92.69 699 ASP A C 1
ATOM 5128 O O . ASP A 1 699 ? -14.139 -4.428 31.423 1.00 92.69 699 ASP A O 1
ATOM 5132 N N . THR A 1 700 ? -14.422 -6.615 31.072 1.00 91.44 700 THR A N 1
ATOM 5133 C CA . THR A 1 700 ? -15.807 -6.672 31.551 1.00 91.44 700 THR A CA 1
ATOM 5134 C C . THR A 1 700 ? -16.013 -6.294 33.036 1.00 91.44 700 THR A C 1
ATOM 5136 O O . THR A 1 700 ? -17.140 -6.407 33.523 1.00 91.44 700 THR A O 1
ATOM 5139 N N . ASP A 1 701 ? -14.944 -5.981 33.780 1.00 90.00 701 ASP A N 1
ATOM 5140 C CA . ASP A 1 701 ? -14.902 -5.526 35.191 1.00 90.00 701 ASP A CA 1
ATOM 5141 C C . ASP A 1 701 ? -13.729 -4.527 35.346 1.00 90.00 701 ASP A C 1
ATOM 5143 O O . ASP A 1 701 ? -12.704 -4.824 35.971 1.00 90.00 701 ASP A O 1
ATOM 5147 N N . SER A 1 702 ? -13.849 -3.351 34.717 1.00 91.56 702 SER A N 1
ATOM 5148 C CA . SER A 1 702 ? -12.772 -2.362 34.522 1.00 91.56 702 SER A CA 1
ATOM 5149 C C . SER A 1 702 ? -12.097 -1.885 35.814 1.00 91.56 702 SER A C 1
ATOM 5151 O O . SER A 1 702 ? -10.932 -1.460 35.815 1.00 91.56 702 SER A O 1
ATOM 5153 N N . ASP A 1 703 ? -12.812 -1.883 36.939 1.00 88.56 703 ASP A N 1
ATOM 5154 C CA . ASP A 1 703 ? -12.277 -1.474 38.240 1.00 88.56 703 ASP A CA 1
ATOM 5155 C C . ASP A 1 703 ? -11.942 -2.639 39.188 1.00 88.56 703 ASP A C 1
ATOM 5157 O O . ASP A 1 703 ? -11.327 -2.421 40.248 1.00 88.56 703 ASP A O 1
ATOM 5161 N N . ASN A 1 704 ? -12.232 -3.871 38.758 1.00 87.50 704 ASN A N 1
ATOM 5162 C CA . ASN A 1 704 ? -11.939 -5.122 39.445 1.00 87.50 704 ASN A CA 1
ATOM 5163 C C . ASN A 1 704 ? -12.581 -5.226 40.842 1.00 87.50 704 ASN A C 1
ATOM 5165 O O . ASN A 1 704 ? -12.009 -5.829 41.775 1.00 87.50 704 ASN A O 1
ATOM 5169 N N . ASP A 1 705 ? -13.761 -4.632 41.020 1.00 81.81 705 ASP A N 1
ATOM 5170 C CA . ASP A 1 705 ? -14.518 -4.656 42.271 1.00 81.81 705 ASP A CA 1
ATOM 5171 C C . ASP A 1 705 ? -15.442 -5.887 42.411 1.00 81.81 705 ASP A C 1
ATOM 5173 O O . ASP A 1 705 ? -15.967 -6.189 43.500 1.00 81.81 705 ASP A O 1
ATOM 5177 N N . GLY A 1 706 ? -15.547 -6.675 41.335 1.00 81.50 706 GLY A N 1
ATOM 5178 C CA . GLY A 1 706 ? -16.350 -7.886 41.242 1.00 81.50 706 GLY A CA 1
ATOM 5179 C C . GLY A 1 706 ? -17.766 -7.662 40.712 1.00 81.50 706 GLY A C 1
ATOM 5180 O O . GLY A 1 706 ? -18.555 -8.622 40.727 1.00 81.50 706 GLY A O 1
ATOM 5181 N N . CYS A 1 707 ? -18.102 -6.443 40.288 1.00 81.94 707 CYS A N 1
ATOM 5182 C CA . CYS A 1 707 ? -19.207 -6.153 39.387 1.00 81.94 707 CYS A CA 1
ATOM 5183 C C . CYS A 1 707 ? -18.801 -6.267 37.933 1.00 81.94 707 CYS A C 1
ATOM 5185 O O . CYS A 1 707 ? -17.650 -6.102 37.597 1.00 81.94 707 CYS A O 1
ATOM 5187 N N . SER A 1 708 ? -19.764 -6.563 37.064 1.00 88.00 708 SER A N 1
ATOM 5188 C CA . SER A 1 708 ? -19.513 -6.402 35.637 1.00 88.00 708 SER A CA 1
ATOM 5189 C C . SER A 1 708 ? -19.871 -4.986 35.212 1.00 88.00 708 SER A C 1
ATOM 5191 O O . SER A 1 708 ? -20.928 -4.480 35.623 1.00 88.00 708 SER A O 1
ATOM 5193 N N . ASP A 1 709 ? -19.110 -4.437 34.283 1.00 89.94 709 ASP A N 1
ATOM 5194 C CA . ASP A 1 709 ? -19.310 -3.106 33.715 1.00 89.94 709 ASP A CA 1
ATOM 5195 C C . ASP A 1 709 ? -20.727 -2.961 33.132 1.00 89.94 709 ASP A C 1
ATOM 5197 O O . ASP A 1 709 ? -21.464 -2.021 33.460 1.00 89.94 709 ASP A O 1
ATOM 5201 N N . ALA A 1 710 ? -21.223 -4.007 32.460 1.00 89.81 710 ALA A N 1
ATOM 5202 C CA . ALA A 1 710 ? -22.612 -4.142 32.018 1.00 89.81 710 ALA A CA 1
ATOM 5203 C C . ALA A 1 710 ? -23.661 -3.893 33.128 1.00 89.81 710 ALA A C 1
ATOM 5205 O O . ALA A 1 710 ? -24.717 -3.292 32.902 1.00 89.81 710 ALA A O 1
ATOM 5206 N N . ASN A 1 711 ? -23.432 -4.373 34.352 1.00 85.06 711 ASN A N 1
ATOM 5207 C CA . ASN A 1 711 ? -24.395 -4.227 35.448 1.00 85.06 711 ASN A CA 1
ATOM 5208 C C . ASN A 1 711 ? -24.353 -2.811 36.031 1.00 85.06 711 ASN A C 1
ATOM 5210 O O . ASN A 1 711 ? -25.402 -2.260 36.398 1.00 85.06 711 ASN A O 1
ATOM 5214 N N . GLU A 1 712 ? -23.167 -2.214 36.082 1.00 86.56 712 GLU A N 1
ATOM 5215 C CA . GLU A 1 712 ? -22.929 -0.893 36.651 1.00 86.56 712 GLU A CA 1
ATOM 5216 C C . GLU A 1 712 ? -23.343 0.216 35.702 1.00 86.56 712 GLU A C 1
ATOM 5218 O O . GLU A 1 712 ? -24.174 1.052 36.069 1.00 86.56 712 GLU A O 1
ATOM 5223 N N . ALA A 1 713 ? -22.887 0.165 34.450 1.00 87.19 713 ALA A N 1
ATOM 5224 C CA . ALA A 1 713 ? -23.233 1.133 33.421 1.00 87.19 713 ALA A CA 1
ATOM 5225 C C . ALA A 1 713 ? -24.750 1.258 33.256 1.00 87.19 713 ALA A C 1
ATOM 5227 O O . ALA A 1 713 ? -25.272 2.366 33.127 1.00 87.19 713 ALA A O 1
ATOM 5228 N N . TYR A 1 714 ? -25.488 0.149 33.346 1.00 84.25 714 TYR A N 1
ATOM 5229 C CA . TYR A 1 714 ? -26.942 0.134 33.189 1.00 84.25 714 TYR A CA 1
ATOM 5230 C C . TYR A 1 714 ? -27.733 0.237 34.502 1.00 84.25 714 TYR A C 1
ATOM 5232 O O . TYR A 1 714 ? -28.959 0.417 34.452 1.00 84.25 714 TYR A O 1
ATOM 5240 N N . ASN A 1 715 ? -27.070 0.162 35.663 1.00 79.88 715 ASN A N 1
ATOM 5241 C CA . ASN A 1 715 ? -27.701 0.046 36.984 1.00 79.88 715 ASN A CA 1
ATOM 5242 C C . ASN A 1 715 ? -28.791 -1.049 37.006 1.00 79.88 715 ASN A C 1
ATOM 5244 O O . ASN A 1 715 ? -29.936 -0.831 37.430 1.00 79.88 715 ASN A O 1
ATOM 5248 N N . ASP A 1 716 ? -28.452 -2.222 36.471 1.00 79.25 716 ASP A N 1
ATOM 5249 C CA . ASP A 1 716 ? -29.317 -3.400 36.415 1.00 79.25 716 ASP A CA 1
ATOM 5250 C C . ASP A 1 716 ? -28.487 -4.654 36.679 1.00 79.25 716 ASP A C 1
ATOM 5252 O O . ASP A 1 716 ? -27.767 -5.112 35.811 1.00 79.25 716 ASP A O 1
ATOM 5256 N N . GLN A 1 717 ? -28.680 -5.266 37.848 1.00 77.38 717 GLN A N 1
ATOM 5257 C CA . GLN A 1 717 ? -28.046 -6.520 38.295 1.00 77.38 717 GLN A CA 1
ATOM 5258 C C . GLN A 1 717 ? -28.295 -7.764 37.408 1.00 77.38 717 GLN A C 1
ATOM 5260 O O . GLN A 1 717 ? -28.000 -8.884 37.819 1.00 77.38 717 GLN A O 1
ATOM 5265 N N . ASN A 1 718 ? -29.028 -7.627 36.304 1.00 79.50 718 ASN A N 1
ATOM 5266 C CA . ASN A 1 718 ? -29.243 -8.708 35.343 1.00 79.50 718 ASN A CA 1
ATOM 5267 C C . ASN A 1 718 ? -28.906 -8.262 33.918 1.00 79.50 718 ASN A C 1
ATOM 5269 O O . ASN A 1 718 ? -29.344 -8.938 32.979 1.00 79.50 718 ASN A O 1
ATOM 5273 N N . ALA A 1 719 ? -28.231 -7.119 33.753 1.00 84.31 719 ALA A N 1
ATOM 5274 C CA . ALA A 1 719 ? -27.762 -6.672 32.451 1.00 84.31 719 ALA A CA 1
ATOM 5275 C C . ALA A 1 719 ? -26.842 -7.734 31.854 1.00 84.31 719 ALA A C 1
ATOM 5277 O O . ALA A 1 719 ? -27.043 -8.091 30.702 1.00 84.31 719 ALA A O 1
ATOM 5278 N N . ASP A 1 720 ? -25.987 -8.346 32.674 1.00 84.56 720 ASP A N 1
ATOM 5279 C CA . ASP A 1 720 ? -25.084 -9.433 32.289 1.00 84.56 720 ASP A CA 1
ATOM 5280 C C . ASP A 1 720 ? -25.743 -10.824 32.157 1.00 84.56 720 ASP A C 1
ATOM 5282 O O . ASP A 1 720 ? -25.078 -11.823 31.947 1.00 84.56 720 ASP A O 1
ATOM 5286 N N . GLY A 1 721 ? -27.050 -10.981 32.393 1.00 76.06 721 GLY A N 1
ATOM 5287 C CA . GLY A 1 721 ? -27.678 -12.314 32.367 1.00 76.06 721 GLY A CA 1
ATOM 5288 C C . GLY A 1 721 ? -27.280 -13.289 33.486 1.00 76.06 721 GLY A C 1
ATOM 5289 O O . GLY A 1 721 ? -27.808 -14.413 33.524 1.00 76.06 721 GLY A O 1
ATOM 5290 N N . GLY A 1 722 ? -26.448 -12.863 34.440 1.00 68.06 722 GLY A N 1
ATOM 5291 C CA . GLY A 1 722 ? -25.976 -13.630 35.592 1.00 68.06 722 GLY A CA 1
ATOM 5292 C C . GLY A 1 722 ? -24.783 -14.555 35.325 1.00 68.06 722 GLY A C 1
ATOM 5293 O O . GLY A 1 722 ? -24.632 -15.543 36.061 1.00 68.06 722 GLY A O 1
ATOM 5294 N N . ASP A 1 723 ? -23.992 -14.294 34.281 1.00 58.88 723 ASP A N 1
ATOM 5295 C CA . ASP A 1 723 ? -22.782 -15.042 33.910 1.00 58.88 723 ASP A CA 1
ATOM 5296 C C . ASP A 1 723 ? -21.460 -14.247 34.014 1.00 58.88 723 ASP A C 1
ATOM 5298 O O . ASP A 1 723 ? -20.407 -14.860 33.823 1.00 58.88 723 ASP A O 1
ATOM 5302 N N . ALA A 1 724 ? -21.507 -13.013 34.539 1.00 64.12 724 ALA A N 1
ATOM 5303 C CA . ALA A 1 724 ? -20.373 -12.205 35.006 1.00 64.12 724 ALA A CA 1
ATOM 5304 C C . ALA A 1 724 ? -19.401 -11.730 33.910 1.00 64.12 724 ALA A C 1
ATOM 5306 O O . ALA A 1 724 ? -18.202 -11.992 34.010 1.00 64.12 724 ALA A O 1
ATOM 5307 N N . GLY A 1 725 ? -19.926 -11.024 32.902 1.00 80.06 725 GLY A N 1
ATOM 5308 C CA . GLY A 1 725 ? -19.113 -10.132 32.069 1.00 80.06 725 GLY A CA 1
ATOM 5309 C C . GLY A 1 725 ? -19.906 -9.424 30.966 1.00 80.06 725 GLY A C 1
ATOM 5310 O O . GLY A 1 725 ? -20.095 -8.218 31.017 1.00 80.06 725 GLY A O 1
ATOM 5311 N N . GLN A 1 726 ? -20.452 -10.188 30.019 1.00 88.88 726 GLN A N 1
ATOM 5312 C CA . GLN A 1 726 ? -21.075 -9.652 28.799 1.00 88.88 726 GLN A CA 1
ATOM 5313 C C . GLN A 1 726 ? -22.529 -9.220 28.981 1.00 88.88 726 GLN A C 1
ATOM 5315 O O . GLN A 1 726 ? -23.291 -9.849 29.716 1.00 88.88 726 GLN A O 1
ATOM 5320 N N . TYR A 1 727 ? -22.987 -8.250 28.192 1.00 88.81 727 TYR A N 1
ATOM 5321 C CA . TYR A 1 727 ? -24.384 -7.846 28.153 1.00 88.81 727 TYR A CA 1
ATOM 5322 C C . TYR A 1 727 ? -25.300 -8.966 27.636 1.00 88.81 727 TYR A C 1
ATOM 5324 O O . TYR A 1 727 ? -25.351 -9.341 26.460 1.00 88.81 727 TYR A O 1
ATOM 5332 N N . GLY A 1 728 ? -26.188 -9.423 28.507 1.00 85.81 728 GLY A N 1
ATOM 5333 C CA . GLY A 1 728 ? -27.361 -10.200 28.160 1.00 85.81 728 GLY A CA 1
ATOM 5334 C C . GLY A 1 728 ? -27.225 -11.689 28.429 1.00 85.81 728 GLY A C 1
ATOM 5335 O O . GLY A 1 728 ? -27.894 -12.190 29.323 1.00 85.81 728 GLY A O 1
ATOM 5336 N N . ALA A 1 729 ? -26.557 -12.451 27.571 1.00 82.00 729 ALA A N 1
ATOM 5337 C CA . ALA A 1 729 ? -26.370 -13.887 27.791 1.00 82.00 729 ALA A CA 1
ATOM 5338 C C . ALA A 1 729 ? -25.128 -14.366 27.050 1.00 82.00 729 ALA A C 1
ATOM 5340 O O . ALA A 1 729 ? -25.073 -14.160 25.843 1.00 82.00 729 ALA A O 1
ATOM 5341 N N . ASP A 1 730 ? -24.239 -15.089 27.731 1.00 75.88 730 ASP A N 1
ATOM 5342 C CA . ASP A 1 730 ? -22.964 -15.564 27.177 1.00 75.88 730 ASP A CA 1
ATOM 5343 C C . ASP A 1 730 ? -23.129 -16.768 26.205 1.00 75.88 730 ASP A C 1
ATOM 5345 O O . ASP A 1 730 ? -23.766 -17.790 26.549 1.00 75.88 730 ASP A O 1
ATOM 5349 N N . PRO A 1 731 ? -22.542 -16.713 24.987 1.00 79.62 731 PRO A N 1
ATOM 5350 C CA . PRO A 1 731 ? -21.892 -15.544 24.379 1.00 79.62 731 PRO A CA 1
ATOM 5351 C C . PRO A 1 731 ? -22.933 -14.571 23.819 1.00 79.62 731 PRO A C 1
ATOM 5353 O O . PRO A 1 731 ? -23.973 -15.015 23.291 1.00 79.62 731 PRO A O 1
ATOM 5356 N N . ALA A 1 732 ? -22.644 -13.271 23.919 1.00 85.44 732 ALA A N 1
ATOM 5357 C CA . ALA A 1 732 ? -23.502 -12.208 23.419 1.00 85.44 732 ALA A CA 1
ATOM 5358 C C . ALA A 1 732 ? -23.861 -12.424 21.938 1.00 85.44 732 ALA A C 1
ATOM 5360 O O . ALA A 1 732 ? -23.194 -13.113 21.166 1.00 85.44 732 ALA A O 1
ATOM 5361 N N . THR A 1 733 ? -25.027 -11.916 21.532 1.00 89.25 733 THR A N 1
ATOM 5362 C CA . THR A 1 733 ? -25.429 -11.957 20.120 1.00 89.25 733 THR A CA 1
ATOM 5363 C C . THR A 1 733 ? -25.223 -10.588 19.516 1.00 89.25 733 THR A C 1
ATOM 5365 O O . THR A 1 733 ? -25.979 -9.671 19.847 1.00 89.25 733 THR A O 1
ATOM 5368 N N . VAL A 1 734 ? -24.301 -10.510 18.567 1.00 92.38 734 VAL A N 1
ATOM 5369 C CA . VAL A 1 734 ? -23.840 -9.248 17.995 1.00 92.38 734 VAL A CA 1
ATOM 5370 C C . VAL A 1 734 ? -24.284 -9.012 16.561 1.00 92.38 734 VAL A C 1
ATOM 5372 O O . VAL A 1 734 ? -24.850 -9.890 15.889 1.00 92.38 734 VAL A O 1
ATOM 5375 N N . ASN A 1 735 ? -24.085 -7.782 16.104 1.00 92.38 735 ASN A N 1
ATOM 5376 C CA . ASN A 1 735 ? -24.140 -7.437 14.701 1.00 92.38 735 ASN A CA 1
ATOM 5377 C C . ASN A 1 735 ? -22.817 -7.849 14.033 1.00 92.38 735 ASN A C 1
ATOM 5379 O O . ASN A 1 735 ? -21.795 -7.245 14.315 1.00 92.38 735 ASN A O 1
ATOM 5383 N N . PRO A 1 736 ? -22.819 -8.801 13.085 1.00 90.19 736 PRO A N 1
ATOM 5384 C CA . PRO A 1 736 ? -21.588 -9.346 12.500 1.00 90.19 736 PRO A CA 1
ATOM 5385 C C . PRO A 1 736 ? -20.830 -8.375 11.576 1.00 90.19 736 PRO A C 1
ATOM 5387 O O . PRO A 1 736 ? -20.003 -8.827 10.797 1.00 90.19 736 PRO A O 1
ATOM 5390 N N . ALA A 1 737 ? -21.210 -7.099 11.552 1.00 88.06 737 ALA A N 1
ATOM 5391 C CA . ALA A 1 737 ? -20.575 -6.069 10.740 1.00 88.06 737 ALA A CA 1
ATOM 5392 C C . ALA A 1 737 ? -19.794 -5.053 11.578 1.00 88.06 737 ALA A C 1
ATOM 5394 O O . ALA A 1 737 ? -19.073 -4.276 10.986 1.00 88.06 737 ALA A O 1
ATOM 5395 N N . ASN A 1 738 ? -20.029 -4.984 12.892 1.00 91.62 738 ASN A N 1
ATOM 5396 C CA . ASN A 1 738 ? -19.421 -3.963 13.748 1.00 91.62 738 ASN A CA 1
ATOM 5397 C C . ASN A 1 738 ? -19.418 -4.346 15.240 1.00 91.62 738 ASN A C 1
ATOM 5399 O O . ASN A 1 738 ? -19.484 -3.461 16.086 1.00 91.62 738 ASN A O 1
ATOM 5403 N N . GLY A 1 739 ? -19.576 -5.640 15.541 1.00 92.56 739 GLY A N 1
ATOM 5404 C CA . GLY A 1 739 ? -19.490 -6.206 16.894 1.00 92.56 739 GLY A CA 1
ATOM 5405 C C . GLY A 1 739 ? -20.549 -5.799 17.930 1.00 92.56 739 GLY A C 1
ATOM 5406 O O . GLY A 1 739 ? -20.784 -6.485 18.908 1.00 92.56 739 GLY A O 1
ATOM 5407 N N . LEU A 1 740 ? -21.391 -4.799 17.659 1.00 93.94 740 LEU A N 1
ATOM 5408 C CA . LEU A 1 740 ? -22.380 -4.351 18.649 1.00 93.94 740 LEU A CA 1
ATOM 5409 C C . LEU A 1 740 ? -23.416 -5.425 19.064 1.00 93.94 740 LEU A C 1
ATOM 5411 O O . LEU A 1 740 ? -24.223 -5.901 18.246 1.00 93.94 740 LEU A O 1
ATOM 5415 N N . VAL A 1 741 ? -23.533 -5.689 20.369 1.00 91.50 741 VAL A N 1
ATOM 5416 C CA . VAL A 1 741 ? -24.592 -6.449 21.057 1.00 91.50 741 VAL A CA 1
ATOM 5417 C C . VAL A 1 741 ? -26.003 -6.025 20.625 1.00 91.50 741 VAL A C 1
ATOM 5419 O O . VAL A 1 741 ? -26.564 -4.990 20.994 1.00 91.50 741 VAL A O 1
ATOM 5422 N N . VAL A 1 742 ? -26.713 -6.928 19.943 1.00 89.31 742 VAL A N 1
ATOM 5423 C CA . VAL A 1 742 ? -28.066 -6.695 19.390 1.00 89.31 742 VAL A CA 1
ATOM 5424 C C . VAL A 1 742 ? -29.126 -6.433 20.469 1.00 89.31 742 VAL A C 1
ATOM 5426 O O . VAL A 1 742 ? -30.175 -5.832 20.199 1.00 89.31 742 VAL A O 1
ATOM 5429 N N . ALA A 1 743 ? -28.916 -6.960 21.675 1.00 82.12 743 ALA A N 1
ATOM 5430 C CA . ALA A 1 743 ? -29.844 -6.827 22.796 1.00 82.12 743 ALA A CA 1
ATOM 5431 C C . ALA A 1 743 ? -29.614 -5.560 23.634 1.00 82.12 743 ALA A C 1
ATOM 5433 O O . ALA A 1 743 ? -30.536 -5.175 24.366 1.00 82.12 743 ALA A O 1
ATOM 5434 N N . SER A 1 744 ? -28.445 -4.926 23.508 1.00 80.56 744 SER A N 1
ATOM 5435 C CA . SER A 1 744 ? -28.092 -3.709 24.233 1.00 80.56 744 SER A CA 1
ATOM 5436 C C . SER A 1 744 ? -28.879 -2.507 23.710 1.00 80.56 744 SER A C 1
ATOM 5438 O O . SER A 1 744 ? -29.427 -2.496 22.601 1.00 80.56 744 SER A O 1
ATOM 5440 N N . SER A 1 745 ? -29.033 -1.493 24.564 1.00 73.38 745 SER A N 1
ATOM 5441 C CA . SER A 1 745 ? -29.757 -0.272 24.202 1.00 73.38 745 SER A CA 1
ATOM 5442 C C . SER A 1 745 ? -28.857 0.884 23.782 1.00 73.38 745 SER A C 1
ATOM 5444 O O . SER A 1 745 ? -29.418 1.836 23.232 1.00 73.38 745 SER A O 1
ATOM 5446 N N . TYR A 1 746 ? -27.538 0.799 24.029 1.00 75.31 746 TYR A N 1
ATOM 5447 C CA . TYR A 1 746 ? -26.469 1.774 23.727 1.00 75.31 746 TYR A CA 1
ATOM 5448 C C . TYR A 1 746 ? -26.854 3.269 23.760 1.00 75.31 746 TYR A C 1
ATOM 5450 O O . TYR A 1 746 ? -26.341 4.124 23.035 1.00 75.31 746 TYR A O 1
ATOM 5458 N N . ALA A 1 747 ? -27.868 3.629 24.537 1.00 62.91 747 ALA A N 1
ATOM 5459 C CA . ALA A 1 747 ? -28.529 4.907 24.376 1.00 62.91 747 ALA A CA 1
ATOM 5460 C C . ALA A 1 747 ? -27.683 5.993 25.036 1.00 62.91 747 ALA A C 1
ATOM 5462 O O . ALA A 1 747 ? -27.668 5.985 26.250 1.00 62.91 747 ALA A O 1
ATOM 5463 N N . ALA A 1 748 ? -27.138 6.947 24.259 1.00 51.16 748 ALA A N 1
ATOM 5464 C CA . ALA A 1 748 ? -26.302 8.153 24.529 1.00 51.16 748 ALA A CA 1
ATOM 5465 C C . ALA A 1 748 ? -26.176 8.810 25.941 1.00 51.16 748 ALA A C 1
ATOM 5467 O O . ALA A 1 748 ? -25.484 9.814 26.094 1.00 51.16 748 ALA A O 1
ATOM 5468 N N . THR A 1 749 ? -26.880 8.347 26.964 1.00 56.31 749 THR A N 1
ATOM 5469 C CA . THR A 1 749 ? -26.704 8.620 28.393 1.00 56.31 749 THR A CA 1
ATOM 5470 C C . THR A 1 749 ? -26.420 7.318 29.159 1.00 56.31 749 THR A C 1
ATOM 5472 O O . THR A 1 749 ? -26.947 7.172 30.261 1.00 56.31 749 THR A O 1
ATOM 5475 N N . THR A 1 750 ? -25.761 6.342 28.524 1.00 67.75 750 THR A N 1
ATOM 5476 C CA . THR A 1 750 ? -25.842 4.931 28.917 1.00 67.75 750 THR A CA 1
ATOM 5477 C C . THR A 1 750 ? -25.069 4.609 30.176 1.00 67.75 750 THR A C 1
ATOM 5479 O O . THR A 1 750 ? -25.745 4.154 31.088 1.00 67.75 750 THR A O 1
ATOM 5482 N N . PRO A 1 751 ? -23.765 4.911 30.311 1.00 83.06 751 PRO A N 1
ATOM 5483 C CA . PRO A 1 751 ? -23.118 4.665 31.583 1.00 83.06 751 PRO A CA 1
ATOM 5484 C C . PRO A 1 751 ? -23.627 5.685 32.601 1.00 83.06 751 PRO A C 1
ATOM 5486 O O . PRO A 1 751 ? -23.609 6.905 32.370 1.00 83.06 751 PRO A O 1
ATOM 5489 N N . VAL A 1 752 ? -24.167 5.180 33.703 1.00 82.06 752 VAL A N 1
ATOM 5490 C CA . VAL A 1 752 ? -24.632 6.020 34.799 1.00 82.06 752 VAL A CA 1
ATOM 5491 C C . VAL A 1 752 ? -23.456 6.556 35.624 1.00 82.06 752 VAL A C 1
ATOM 5493 O O . VAL A 1 752 ? -22.371 5.991 35.669 1.00 82.06 752 VAL A O 1
ATOM 5496 N N . ASP A 1 753 ? -23.696 7.716 36.229 1.00 80.56 753 ASP A N 1
ATOM 5497 C CA . ASP A 1 753 ? -22.893 8.306 37.303 1.00 80.56 753 ASP A CA 1
ATOM 5498 C C . ASP A 1 753 ? -23.901 8.586 38.426 1.00 80.56 753 ASP A C 1
ATOM 5500 O O . ASP A 1 753 ? -24.598 9.618 38.432 1.00 80.56 753 ASP A O 1
ATOM 5504 N N . ILE A 1 754 ? -24.132 7.588 39.284 1.00 77.00 754 ILE A N 1
ATOM 5505 C CA . ILE A 1 754 ? -25.192 7.629 40.302 1.00 77.00 754 ILE A CA 1
ATOM 5506 C C . ILE A 1 754 ? -24.901 8.707 41.349 1.00 77.00 754 ILE A C 1
ATOM 5508 O O . ILE A 1 754 ? -25.834 9.366 41.842 1.00 77.00 754 ILE A O 1
ATOM 5512 N N . ASP A 1 755 ? -23.634 8.901 41.707 1.00 70.06 755 ASP A N 1
ATOM 5513 C CA . ASP A 1 755 ? -23.233 9.814 42.777 1.00 70.06 755 ASP A CA 1
ATOM 5514 C C . ASP A 1 755 ? -22.985 11.265 42.292 1.00 70.06 755 ASP A C 1
ATOM 5516 O O . ASP A 1 755 ? -23.036 12.221 43.088 1.00 70.06 755 ASP A O 1
ATOM 5520 N N . GLY A 1 756 ? -22.857 11.456 40.977 1.00 77.88 756 GLY A N 1
ATOM 5521 C CA . GLY A 1 756 ? -22.679 12.727 40.286 1.00 77.88 756 GLY A CA 1
ATOM 5522 C C . GLY A 1 756 ? -21.271 13.307 40.410 1.00 77.88 756 GLY A C 1
ATOM 5523 O O . GLY A 1 756 ? -21.136 14.547 40.417 1.00 77.88 756 GLY A O 1
ATOM 5524 N N . ASN A 1 757 ? -20.250 12.475 40.615 1.00 77.56 757 ASN A N 1
ATOM 5525 C CA . ASN A 1 757 ? -18.870 12.907 40.823 1.00 77.56 757 ASN A CA 1
ATOM 5526 C C . ASN A 1 757 ? -18.099 13.146 39.508 1.00 77.56 757 ASN A C 1
ATOM 5528 O O . ASN A 1 757 ? -17.108 13.892 39.527 1.00 77.56 757 ASN A O 1
ATOM 5532 N N . GLY A 1 758 ? -18.627 12.659 38.381 1.00 81.62 758 GLY A N 1
ATOM 5533 C CA . GLY A 1 758 ? -18.081 12.819 37.037 1.00 81.62 758 GLY A CA 1
ATOM 5534 C C . GLY A 1 758 ? -17.214 11.664 36.532 1.00 81.62 758 GLY A C 1
ATOM 5535 O O . GLY A 1 758 ? -16.776 11.750 35.386 1.00 81.62 758 GLY A O 1
ATOM 5536 N N . THR A 1 759 ? -16.958 10.638 37.340 1.00 84.50 759 THR A N 1
ATOM 5537 C CA . THR A 1 759 ? -16.547 9.304 36.882 1.00 84.50 759 THR A CA 1
ATOM 5538 C C . THR A 1 759 ? -17.816 8.488 36.620 1.00 84.50 759 THR A C 1
ATOM 5540 O O . THR A 1 759 ? -18.875 8.802 37.155 1.00 84.50 759 THR A O 1
ATOM 5543 N N . LEU A 1 760 ? -17.735 7.505 35.732 1.00 87.12 760 LEU A N 1
ATOM 5544 C CA . LEU A 1 760 ? -18.866 6.622 35.438 1.00 87.12 760 LEU A CA 1
ATOM 5545 C C . LEU A 1 760 ? -18.750 5.401 36.345 1.00 87.12 760 LEU A C 1
ATOM 5547 O O . LEU A 1 760 ? -17.623 5.011 36.636 1.00 87.12 760 LEU A O 1
ATOM 5551 N N . ASP A 1 761 ? -19.884 4.854 36.782 1.00 85.12 761 ASP A N 1
ATOM 5552 C CA . ASP A 1 761 ? -19.910 3.878 37.877 1.00 85.12 761 ASP A CA 1
ATOM 5553 C C . ASP A 1 761 ? -19.081 2.614 37.553 1.00 85.12 761 ASP A C 1
ATOM 5555 O O . ASP A 1 761 ? -18.335 2.196 38.417 1.00 85.12 761 ASP A O 1
ATOM 5559 N N . TYR A 1 762 ? -19.072 2.130 36.299 1.00 88.00 762 TYR A N 1
ATOM 5560 C CA . TYR A 1 762 ? -18.252 0.984 35.835 1.00 88.00 762 TYR A CA 1
ATOM 5561 C C . TYR A 1 762 ? -16.720 1.177 35.937 1.00 88.00 762 TYR A C 1
ATOM 5563 O O . TYR A 1 762 ? -15.937 0.320 35.565 1.00 88.00 762 TYR A O 1
ATOM 5571 N N . ARG A 1 763 ? -16.256 2.356 36.367 1.00 88.94 763 ARG A N 1
ATOM 5572 C CA . ARG A 1 763 ? -14.828 2.679 36.549 1.00 88.94 763 ARG A CA 1
ATOM 5573 C C . ARG A 1 763 ? -14.498 3.019 38.001 1.00 88.94 763 ARG A C 1
ATOM 5575 O O . ARG A 1 763 ? -13.439 3.600 38.279 1.00 88.94 763 ARG A O 1
ATOM 5582 N N . GLU A 1 764 ? -15.431 2.811 38.922 1.00 85.56 764 GLU A N 1
ATOM 5583 C CA . GLU A 1 764 ? -15.333 3.244 40.309 1.00 85.56 764 GLU A CA 1
ATOM 5584 C C . GLU A 1 764 ? -15.545 2.113 41.309 1.00 85.56 764 GLU A C 1
ATOM 5586 O O . GLU A 1 764 ? -16.676 1.913 41.733 1.00 85.56 764 GLU A O 1
ATOM 5591 N N . ASP A 1 765 ? -14.431 1.570 41.834 1.00 79.31 765 ASP A N 1
ATOM 5592 C CA . ASP A 1 765 ? -14.437 0.563 42.913 1.00 79.31 765 ASP A CA 1
ATOM 5593 C C . ASP A 1 765 ? -15.518 0.877 43.955 1.00 79.31 765 ASP A C 1
ATOM 5595 O O . ASP A 1 765 ? -15.405 1.805 44.787 1.00 79.31 765 ASP A O 1
ATOM 5599 N N . GLY A 1 766 ? -16.607 0.124 43.856 1.00 68.38 766 GLY A N 1
ATOM 5600 C CA . GLY A 1 766 ? -17.808 0.338 44.614 1.00 68.38 766 GLY A CA 1
ATOM 5601 C C . GLY A 1 766 ? -17.532 0.079 46.090 1.00 68.38 766 GLY A C 1
ATOM 5602 O O . GLY A 1 766 ? -16.676 -0.718 46.489 1.00 68.38 766 GLY A O 1
ATOM 5603 N N . PRO A 1 767 ? -18.236 0.758 47.009 1.00 57.84 767 PRO A N 1
ATOM 5604 C CA . PRO A 1 767 ? -18.009 0.516 48.420 1.00 57.84 767 PRO A CA 1
ATOM 5605 C C . PRO A 1 767 ? -18.451 -0.913 48.787 1.00 57.84 767 PRO A C 1
ATOM 5607 O O . PRO A 1 767 ? -19.635 -1.166 48.943 1.00 57.84 767 PRO A O 1
ATOM 5610 N N . ASP A 1 768 ? -17.510 -1.828 49.034 1.00 57.62 768 ASP A N 1
ATOM 5611 C CA . ASP A 1 768 ? -17.774 -3.113 49.712 1.00 57.62 768 ASP A CA 1
ATOM 5612 C C . ASP A 1 768 ? -18.019 -2.857 51.219 1.00 57.62 768 ASP A C 1
ATOM 5614 O O . ASP A 1 768 ? -17.156 -3.055 52.090 1.00 57.62 768 ASP A O 1
ATOM 5618 N N . VAL A 1 769 ? -19.186 -2.290 51.559 1.00 58.38 769 VAL A N 1
ATOM 5619 C CA . VAL A 1 769 ? -19.511 -1.891 52.942 1.00 58.38 769 VAL A CA 1
ATOM 5620 C C . VAL A 1 769 ? -19.635 -3.112 53.850 1.00 58.38 769 VAL A C 1
ATOM 5622 O O . VAL A 1 769 ? -19.316 -3.031 55.047 1.00 58.38 769 VAL A O 1
ATOM 5625 N N . ASN A 1 770 ? -20.093 -4.240 53.307 1.00 53.06 770 ASN A N 1
ATOM 5626 C CA . ASN A 1 770 ? -20.340 -5.466 54.062 1.00 53.06 770 ASN A CA 1
ATOM 5627 C C . ASN A 1 770 ? -19.065 -6.351 54.202 1.00 53.06 770 ASN A C 1
ATOM 5629 O O . ASN A 1 770 ? -18.993 -7.212 55.092 1.00 53.06 770 ASN A O 1
ATOM 5633 N N . ASN A 1 771 ? -18.017 -6.036 53.434 1.00 52.09 771 ASN A N 1
ATOM 5634 C CA . ASN A 1 771 ? -16.708 -6.676 53.371 1.00 52.09 771 ASN A CA 1
ATOM 5635 C C . ASN A 1 771 ? -16.759 -8.159 52.941 1.00 52.09 771 ASN A C 1
ATOM 5637 O O . ASN A 1 771 ? -15.973 -8.976 53.459 1.00 52.09 771 ASN A O 1
ATOM 5641 N N . ASP A 1 772 ? -17.700 -8.530 52.073 1.00 54.53 772 ASP A N 1
ATOM 5642 C CA . ASP A 1 772 ? -17.868 -9.886 51.540 1.00 54.53 772 ASP A CA 1
ATOM 5643 C C . ASP A 1 772 ? -17.074 -10.145 50.251 1.00 54.53 772 ASP A C 1
ATOM 5645 O O . ASP A 1 772 ? -16.864 -11.316 49.906 1.00 54.53 772 ASP A O 1
ATOM 5649 N N . GLY A 1 773 ? -16.500 -9.089 49.669 1.00 50.22 773 GLY A N 1
ATOM 5650 C CA . GLY A 1 773 ? -15.699 -9.128 48.452 1.00 50.22 773 GLY A CA 1
ATOM 5651 C C . GLY A 1 773 ? -16.507 -9.001 47.162 1.00 50.22 773 GLY A C 1
ATOM 5652 O O . GLY A 1 773 ? -16.000 -9.459 46.144 1.00 50.22 773 GLY A O 1
ATOM 5653 N N . ILE A 1 774 ? -17.729 -8.467 47.226 1.00 52.03 774 ILE A N 1
ATOM 5654 C CA . ILE A 1 774 ? -18.532 -7.996 46.092 1.00 52.03 774 ILE A CA 1
ATOM 5655 C C . ILE A 1 774 ? -18.872 -6.531 46.377 1.00 52.03 774 ILE A C 1
ATOM 5657 O O . ILE A 1 774 ? -19.313 -6.209 47.485 1.00 52.03 774 ILE A O 1
ATOM 5661 N N . ALA A 1 775 ? -18.680 -5.638 45.412 1.00 57.69 775 ALA A N 1
ATOM 5662 C CA . ALA A 1 775 ? -19.083 -4.252 45.580 1.00 57.69 775 ALA A CA 1
ATOM 5663 C C . ALA A 1 775 ? -20.601 -4.102 45.766 1.00 57.69 775 ALA A C 1
ATOM 5665 O O . ALA A 1 775 ? -21.420 -4.745 45.102 1.00 57.69 775 ALA A O 1
ATOM 5666 N N . ASP A 1 776 ? -21.006 -3.192 46.661 1.00 58.91 776 ASP A N 1
ATOM 5667 C CA . ASP A 1 776 ? -22.422 -2.866 46.868 1.00 58.91 776 ASP A CA 1
ATOM 5668 C C . ASP A 1 776 ? -23.066 -2.219 45.609 1.00 58.91 776 ASP A C 1
ATOM 5670 O O . ASP A 1 776 ? -24.275 -1.985 45.590 1.00 58.91 776 ASP A O 1
ATOM 5674 N N . ALA A 1 777 ? -22.298 -1.912 44.556 1.00 53.44 777 ALA A N 1
ATOM 5675 C CA . ALA A 1 777 ? -22.810 -1.438 43.269 1.00 53.44 777 ALA A CA 1
ATOM 5676 C C . ALA A 1 777 ? -23.617 -2.528 42.526 1.00 53.44 777 ALA A C 1
ATOM 5678 O O . ALA A 1 777 ? -24.706 -2.251 42.018 1.00 53.44 777 ALA A O 1
ATOM 5679 N N . CYS A 1 778 ? -23.197 -3.797 42.608 1.00 58.66 778 CYS A N 1
ATOM 5680 C CA . CYS A 1 778 ? -23.896 -4.953 42.011 1.00 58.66 778 CYS A CA 1
ATOM 5681 C C . CYS A 1 778 ? -25.181 -5.346 42.732 1.00 58.66 778 CYS A C 1
ATOM 5683 O O . CYS A 1 778 ? -26.042 -6.063 42.212 1.00 58.66 778 CYS A O 1
ATOM 5685 N N . MET A 1 779 ? -25.287 -4.920 43.985 1.00 60.00 779 MET A N 1
ATOM 5686 C CA . MET A 1 779 ? -26.443 -5.115 44.836 1.00 60.00 779 MET A CA 1
ATOM 5687 C C . MET A 1 779 ? -26.784 -3.766 45.449 1.00 60.00 779 MET A C 1
ATOM 5689 O O . MET A 1 779 ? -26.378 -3.533 46.590 1.00 60.00 779 MET A O 1
ATOM 5693 N N . PRO A 1 780 ? -27.543 -2.893 44.744 1.00 51.03 780 PRO A N 1
ATOM 5694 C CA . PRO A 1 780 ? -27.903 -1.589 45.277 1.00 51.03 780 PRO A CA 1
ATOM 5695 C C . PRO A 1 780 ? -28.398 -1.791 46.708 1.00 51.03 780 PRO A C 1
ATOM 5697 O O . PRO A 1 780 ? -29.330 -2.587 46.901 1.00 51.03 780 PRO A O 1
ATOM 5700 N N . PRO A 1 781 ? -27.762 -1.153 47.706 1.00 54.31 781 PRO A N 1
ATOM 5701 C CA . PRO A 1 781 ? -28.018 -1.474 49.094 1.00 54.31 781 PRO A CA 1
ATOM 5702 C C . PRO A 1 781 ? -29.521 -1.391 49.362 1.00 54.31 781 PRO A C 1
ATOM 5704 O O . PRO A 1 781 ? -30.160 -0.360 49.120 1.00 54.31 781 PRO A O 1
ATOM 5707 N N . ILE A 1 782 ? -30.112 -2.514 49.770 1.00 61.81 782 ILE A N 1
ATOM 5708 C CA . ILE A 1 782 ? -31.549 -2.583 50.025 1.00 61.81 782 ILE A CA 1
ATOM 5709 C C . ILE A 1 782 ? -31.830 -1.627 51.190 1.00 61.81 782 ILE A C 1
ATOM 5711 O O . ILE A 1 782 ? -31.125 -1.650 52.187 1.00 61.81 782 ILE A O 1
ATOM 5715 N N . ASP A 1 783 ? -32.797 -0.728 51.019 1.00 62.41 783 ASP A N 1
ATOM 5716 C CA . ASP A 1 783 ? -33.345 0.136 52.074 1.00 62.41 783 ASP A CA 1
ATOM 5717 C C . ASP A 1 783 ? -34.781 -0.349 52.313 1.00 62.41 783 ASP A C 1
ATOM 5719 O O . ASP A 1 783 ? -35.736 0.132 51.682 1.00 62.41 783 ASP A O 1
ATOM 5723 N N . THR A 1 784 ? -34.920 -1.420 53.102 1.00 73.94 784 THR A N 1
ATOM 5724 C CA . THR A 1 784 ? -36.174 -2.172 53.272 1.00 73.94 784 THR A CA 1
ATOM 5725 C C . THR A 1 784 ? -37.274 -1.303 53.887 1.00 73.94 784 THR A C 1
ATOM 5727 O O . THR A 1 784 ? -38.458 -1.456 53.541 1.00 73.94 784 THR A O 1
ATOM 5730 N N . ASP A 1 785 ? -36.919 -0.343 54.738 1.00 65.06 785 ASP A N 1
ATOM 5731 C CA . ASP A 1 785 ? -37.864 0.540 55.418 1.00 65.06 785 ASP A CA 1
ATOM 5732 C C . ASP A 1 785 ? -38.015 1.938 54.771 1.00 65.06 785 ASP A C 1
ATOM 5734 O O . ASP A 1 785 ? -39.018 2.638 55.007 1.00 65.06 785 ASP A O 1
ATOM 5738 N N . GLY A 1 786 ? -37.096 2.315 53.880 1.00 74.06 786 GLY A N 1
ATOM 5739 C CA . GLY A 1 786 ? -37.096 3.562 53.125 1.00 74.06 786 GLY A CA 1
ATOM 5740 C C . GLY A 1 786 ? -36.683 4.788 53.942 1.00 74.06 786 GLY A C 1
ATOM 5741 O O . GLY A 1 786 ? -37.158 5.899 53.637 1.00 74.06 786 GLY A O 1
ATOM 5742 N N . ASP A 1 787 ? -35.905 4.622 55.014 1.00 70.81 787 ASP A N 1
ATOM 5743 C CA . ASP A 1 787 ? -35.478 5.715 55.892 1.00 70.81 787 ASP A CA 1
ATOM 5744 C C . ASP A 1 787 ? -34.158 6.390 55.478 1.00 70.81 787 ASP A C 1
ATOM 5746 O O . ASP A 1 787 ? -33.839 7.491 55.965 1.00 70.81 787 ASP A O 1
ATOM 5750 N N . GLY A 1 788 ? -33.484 5.824 54.475 1.00 65.00 788 GLY A N 1
ATOM 5751 C CA . GLY A 1 788 ? -32.225 6.309 53.924 1.00 65.00 788 GLY A CA 1
ATOM 5752 C C . GLY A 1 788 ? -30.986 5.775 54.643 1.00 65.00 788 GLY A C 1
ATOM 5753 O O . GLY A 1 788 ? -29.903 6.342 54.448 1.00 65.00 788 GLY A O 1
ATOM 5754 N N . VAL A 1 789 ? -31.133 4.752 55.485 1.00 63.84 789 VAL A N 1
ATOM 5755 C CA . VAL A 1 789 ? -30.061 3.878 55.967 1.00 63.84 789 VAL A CA 1
ATOM 5756 C C . VAL A 1 789 ? -30.258 2.516 55.306 1.00 63.84 789 VAL A C 1
ATOM 5758 O O . VAL A 1 789 ? -31.333 1.950 55.362 1.00 63.84 789 VAL A O 1
ATOM 5761 N N . PHE A 1 790 ? -29.233 2.013 54.631 1.00 67.12 790 PHE A N 1
ATOM 5762 C CA . PHE A 1 790 ? -29.314 0.726 53.945 1.00 67.12 790 PHE A CA 1
ATOM 5763 C C . PHE A 1 790 ? -29.243 -0.441 54.929 1.00 67.12 790 PHE A C 1
ATOM 5765 O O . PHE A 1 790 ? -28.498 -0.330 55.895 1.00 67.12 790 PHE A O 1
ATOM 5772 N N . ASP A 1 791 ? -29.926 -1.551 54.653 1.00 64.88 791 ASP A N 1
ATOM 5773 C CA . ASP A 1 791 ? -30.050 -2.751 55.499 1.00 64.88 791 ASP A CA 1
ATOM 5774 C C . ASP A 1 791 ? -28.677 -3.271 55.993 1.00 64.88 791 ASP A C 1
ATOM 5776 O O . ASP A 1 791 ? -28.490 -3.690 57.129 1.00 64.88 791 ASP A O 1
ATOM 5780 N N . ASN A 1 792 ? -27.620 -3.158 55.181 1.00 60.84 792 ASN A N 1
ATOM 5781 C CA . ASN A 1 792 ? -26.266 -3.562 55.595 1.00 60.84 792 ASN A CA 1
ATOM 5782 C C . ASN A 1 792 ? -25.628 -2.653 56.682 1.00 60.84 792 ASN A C 1
ATOM 5784 O O . ASN A 1 792 ? -24.642 -3.026 57.332 1.00 60.84 792 ASN A O 1
ATOM 5788 N N . LEU A 1 793 ? -26.175 -1.454 56.883 1.00 62.94 793 LEU A N 1
ATOM 5789 C CA . LEU A 1 793 ? -25.771 -0.423 57.844 1.00 62.94 793 LEU A CA 1
ATOM 5790 C C . LEU A 1 793 ? -26.867 -0.085 58.862 1.00 62.94 793 LEU A C 1
ATOM 5792 O O . LEU A 1 793 ? -26.570 0.574 59.875 1.00 62.94 793 LEU A O 1
ATOM 5796 N N . ASP A 1 794 ? -28.101 -0.494 58.590 1.00 65.12 794 ASP A N 1
ATOM 5797 C CA . ASP A 1 794 ? -29.212 -0.415 59.511 1.00 65.12 794 ASP A CA 1
ATOM 5798 C C . ASP A 1 794 ? -29.022 -1.470 60.609 1.00 65.12 794 ASP A C 1
ATOM 5800 O O . ASP A 1 794 ? -28.176 -2.363 60.562 1.00 65.12 794 ASP A O 1
ATOM 5804 N N . ILE A 1 795 ? -29.655 -1.219 61.742 1.00 75.44 795 ILE A N 1
ATOM 5805 C CA . ILE A 1 795 ? -29.657 -2.111 62.894 1.00 75.44 795 ILE A CA 1
ATOM 5806 C C . ILE A 1 795 ? -31.042 -2.727 63.112 1.00 75.44 795 ILE A C 1
ATOM 5808 O O . ILE A 1 795 ? -31.202 -3.417 64.126 1.00 75.44 795 ILE A O 1
ATOM 5812 N N . ASP A 1 796 ? -32.015 -2.367 62.272 1.00 74.62 796 ASP A N 1
ATOM 5813 C CA . ASP A 1 796 ? -33.450 -2.672 62.303 1.00 74.62 796 ASP A CA 1
ATOM 5814 C C . ASP A 1 796 ? -34.004 -2.470 60.872 1.00 74.62 796 ASP A C 1
ATOM 5816 O O . ASP A 1 796 ? -34.694 -1.482 60.625 1.00 74.62 796 ASP A O 1
ATOM 5820 N N . ASP A 1 797 ? -33.658 -3.374 59.946 1.00 76.25 797 ASP A N 1
ATOM 5821 C CA . ASP A 1 797 ? -33.826 -3.239 58.479 1.00 76.25 797 ASP A CA 1
ATOM 5822 C C . ASP A 1 797 ? -35.263 -2.908 58.029 1.00 76.25 797 ASP A C 1
ATOM 5824 O O . ASP A 1 797 ? -35.489 -2.272 57.003 1.00 76.25 797 ASP A O 1
ATOM 5828 N N . ASP A 1 798 ? -36.281 -3.334 58.783 1.00 76.75 798 ASP A N 1
ATOM 5829 C CA . ASP A 1 798 ? -37.691 -3.036 58.491 1.00 76.75 798 ASP A CA 1
ATOM 5830 C C . ASP A 1 798 ? -38.323 -2.001 59.446 1.00 76.75 798 ASP A C 1
ATOM 5832 O O . ASP A 1 798 ? -39.517 -1.663 59.335 1.00 76.75 798 ASP A O 1
ATOM 5836 N N . ASN A 1 799 ? -37.507 -1.481 60.370 1.00 78.25 799 ASN A N 1
ATOM 5837 C CA . ASN A 1 799 ? -37.794 -0.466 61.383 1.00 78.25 799 ASN A CA 1
ATOM 5838 C C . ASN A 1 799 ? -39.078 -0.773 62.172 1.00 78.25 799 ASN A C 1
ATOM 5840 O O . ASN A 1 799 ? -39.846 0.119 62.587 1.00 78.25 799 ASN A O 1
ATOM 5844 N N . ASP A 1 800 ? -39.344 -2.065 62.392 1.00 78.12 800 ASP A N 1
ATOM 5845 C CA . ASP A 1 800 ? -40.468 -2.549 63.186 1.00 78.12 800 ASP A CA 1
ATOM 5846 C C . ASP A 1 800 ? -40.220 -2.407 64.704 1.00 78.12 800 ASP A C 1
ATOM 5848 O O . ASP A 1 800 ? -41.160 -2.475 65.525 1.00 78.12 800 ASP A O 1
ATOM 5852 N N . GLY A 1 801 ? -38.978 -2.081 65.079 1.00 75.88 801 GLY A N 1
ATOM 5853 C CA . GLY A 1 801 ? -38.523 -1.854 66.443 1.00 75.88 801 GLY A CA 1
ATOM 5854 C C . GLY A 1 801 ? -37.826 -3.059 67.074 1.00 75.88 801 GLY A C 1
ATOM 5855 O O . GLY A 1 801 ? -37.659 -3.071 68.313 1.00 75.88 801 GLY A O 1
ATOM 5856 N N . ILE A 1 802 ? -37.469 -4.074 66.288 1.00 68.88 802 ILE A N 1
ATOM 5857 C CA . ILE A 1 802 ? -36.683 -5.238 66.683 1.00 68.88 802 ILE A CA 1
ATOM 5858 C C . ILE A 1 802 ? -35.370 -5.206 65.903 1.00 68.88 802 ILE A C 1
ATOM 5860 O O . ILE A 1 802 ? -35.356 -5.293 64.699 1.00 68.88 802 ILE A O 1
ATOM 5864 N N . LEU A 1 803 ? -34.242 -5.152 66.618 1.00 75.88 803 LEU A N 1
ATOM 5865 C CA . LEU A 1 803 ? -32.949 -5.141 65.936 1.00 75.88 803 LEU A CA 1
ATOM 5866 C C . LEU A 1 803 ? -32.700 -6.453 65.177 1.00 75.88 803 LEU A C 1
ATOM 5868 O O . LEU A 1 803 ? -32.887 -7.519 65.770 1.00 75.88 803 LEU A O 1
ATOM 5872 N N . ASP A 1 804 ? -32.073 -6.378 64.014 1.00 65.44 804 ASP A N 1
ATOM 5873 C CA . ASP A 1 804 ? -31.642 -7.486 63.142 1.00 65.44 804 ASP A CA 1
ATOM 5874 C C . ASP A 1 804 ? -30.935 -8.621 63.892 1.00 65.44 804 ASP A C 1
ATOM 5876 O O . ASP A 1 804 ? -31.155 -9.822 63.709 1.00 65.44 804 ASP A O 1
ATOM 5880 N N . THR A 1 805 ? -30.074 -8.243 64.841 1.00 66.62 805 THR A N 1
ATOM 5881 C CA . THR A 1 805 ? -29.337 -9.177 65.715 1.00 66.62 805 THR A CA 1
ATOM 5882 C C . THR A 1 805 ? -30.238 -10.028 66.618 1.00 66.62 805 THR A C 1
ATOM 5884 O O . THR A 1 805 ? -29.812 -11.061 67.148 1.00 66.62 805 THR A O 1
ATOM 5887 N N . VAL A 1 806 ? -31.465 -9.575 66.864 1.00 71.44 806 VAL A N 1
ATOM 5888 C CA . VAL A 1 806 ? -32.490 -10.262 67.650 1.00 71.44 806 VAL A CA 1
ATOM 5889 C C . VAL A 1 806 ? -33.324 -11.171 66.755 1.00 71.44 806 VAL A C 1
ATOM 5891 O O . VAL A 1 806 ? -33.651 -12.275 67.195 1.00 71.44 806 VAL A O 1
ATOM 5894 N N . GLU A 1 807 ? -33.616 -10.746 65.531 1.00 70.06 807 GLU A N 1
ATOM 5895 C CA . GLU A 1 807 ? -34.413 -11.494 64.554 1.00 70.06 807 GLU A CA 1
ATOM 5896 C C . GLU A 1 807 ? -33.638 -12.685 63.995 1.00 70.06 807 GLU A C 1
ATOM 5898 O O . GLU A 1 807 ? -34.064 -13.832 64.130 1.00 70.06 807 GLU A O 1
ATOM 5903 N N . SER A 1 808 ? -32.397 -12.449 63.573 1.00 62.91 808 SER A N 1
ATOM 5904 C CA . SER A 1 808 ? -31.455 -13.491 63.144 1.00 62.91 808 SER A CA 1
ATOM 5905 C C . SER A 1 808 ? -30.971 -14.412 64.282 1.00 62.91 808 SER A C 1
ATOM 5907 O O . SER A 1 808 ? -30.195 -15.341 64.055 1.00 62.91 808 SER A O 1
ATOM 5909 N N . GLN A 1 809 ? -31.323 -14.137 65.548 1.00 63.25 809 GLN A N 1
ATOM 5910 C CA . GLN A 1 809 ? -30.697 -14.723 66.751 1.00 63.25 809 GLN A CA 1
ATOM 5911 C C . GLN A 1 809 ? -29.150 -14.724 66.730 1.00 63.25 809 GLN A C 1
ATOM 5913 O O . GLN A 1 809 ? -28.510 -15.527 67.423 1.00 63.25 809 GLN A O 1
ATOM 5918 N N . GLY A 1 810 ? -28.541 -13.813 65.963 1.00 59.88 810 GLY A N 1
ATOM 5919 C CA . GLY A 1 810 ? -27.098 -13.716 65.760 1.00 59.88 810 GLY A CA 1
ATOM 5920 C C . GLY A 1 810 ? -26.501 -14.799 64.854 1.00 59.88 810 GLY A C 1
ATOM 5921 O O . GLY A 1 810 ? -25.336 -15.151 65.054 1.00 59.88 810 GLY A O 1
ATOM 5922 N N . LEU A 1 811 ? -27.281 -15.369 63.926 1.00 56.81 811 LEU A N 1
ATOM 5923 C CA . LEU A 1 811 ? -26.865 -16.463 63.033 1.00 56.81 811 LEU A CA 1
ATOM 5924 C C . LEU A 1 811 ? -26.671 -16.086 61.557 1.00 56.81 811 LEU A C 1
ATOM 5926 O O . LEU A 1 811 ? -26.474 -16.990 60.750 1.00 56.81 811 LEU A O 1
ATOM 5930 N N . GLY A 1 812 ? -26.624 -14.805 61.212 1.00 57.41 812 GLY A N 1
ATOM 5931 C CA . GLY A 1 812 ? -26.332 -14.358 59.850 1.00 57.41 812 GLY A CA 1
ATOM 5932 C C . GLY A 1 812 ? -27.179 -13.158 59.467 1.00 57.41 812 GLY A C 1
ATOM 5933 O O . GLY A 1 812 ? -27.760 -12.519 60.344 1.00 57.41 812 GLY A O 1
ATOM 5934 N N . ASP A 1 813 ? -27.213 -12.896 58.168 1.00 61.50 813 ASP A N 1
ATOM 5935 C CA . ASP A 1 813 ? -27.992 -11.842 57.530 1.00 61.50 813 ASP A CA 1
ATOM 5936 C C . ASP A 1 813 ? -29.514 -12.045 57.781 1.00 61.50 813 ASP A C 1
ATOM 5938 O O . ASP A 1 813 ? -30.022 -13.165 57.604 1.00 61.50 813 ASP A O 1
ATOM 5942 N N . PRO A 1 814 ? -30.251 -11.034 58.282 1.00 64.88 814 PRO A N 1
ATOM 5943 C CA . PRO A 1 814 ? -31.702 -11.102 58.471 1.00 64.88 814 PRO A CA 1
ATOM 5944 C C . PRO A 1 814 ? -32.474 -11.116 57.151 1.00 64.88 814 PRO A C 1
ATOM 5946 O O . PRO A 1 814 ? -33.574 -11.670 57.110 1.00 64.88 814 PRO A O 1
ATOM 5949 N N . SER A 1 815 ? -31.906 -10.550 56.087 1.00 66.88 815 SER A N 1
ATOM 5950 C CA . SER A 1 815 ? -32.562 -10.332 54.798 1.00 66.88 815 SER A CA 1
ATOM 5951 C C . SER A 1 815 ? -32.581 -11.573 53.899 1.00 66.88 815 SER A C 1
ATOM 5953 O O . SER A 1 815 ? -33.333 -11.615 52.930 1.00 66.88 815 SER A O 1
ATOM 5955 N N . VAL A 1 816 ? -31.827 -12.628 54.227 1.00 65.88 816 VAL A N 1
ATOM 5956 C CA . VAL A 1 816 ? -31.805 -13.880 53.449 1.00 65.88 816 VAL A CA 1
ATOM 5957 C C . VAL A 1 816 ? -32.891 -14.870 53.892 1.00 65.88 816 VAL A C 1
ATOM 5959 O O . VAL A 1 816 ? -33.285 -14.906 55.054 1.00 65.88 816 VAL A O 1
ATOM 5962 N N . ASP A 1 817 ? -33.339 -15.741 52.984 1.00 66.81 817 ASP A N 1
ATOM 5963 C CA . ASP A 1 817 ? -34.158 -16.926 53.296 1.00 66.81 817 ASP A CA 1
ATOM 5964 C C . ASP A 1 817 ? -33.239 -18.144 53.481 1.00 66.81 817 ASP A C 1
ATOM 5966 O O . ASP A 1 817 ? -32.856 -18.831 52.529 1.00 66.81 817 ASP A O 1
ATOM 5970 N N . SER A 1 818 ? -32.811 -18.386 54.721 1.00 68.31 818 SER A N 1
ATOM 5971 C CA . SER A 1 818 ? -31.803 -19.413 55.010 1.00 68.31 818 SER A CA 1
ATOM 5972 C C . SER A 1 818 ? -32.326 -20.851 54.999 1.00 68.31 818 SER A C 1
ATOM 5974 O O . SER A 1 818 ? -31.510 -21.782 55.005 1.00 68.31 818 SER A O 1
ATOM 5976 N N . ASP A 1 819 ? -33.640 -21.075 55.021 1.00 66.00 819 ASP A N 1
ATOM 5977 C CA . ASP A 1 819 ? -34.222 -22.422 55.021 1.00 66.00 819 ASP A CA 1
ATOM 5978 C C . ASP A 1 819 ? -34.989 -22.777 53.730 1.00 66.00 819 ASP A C 1
ATOM 5980 O O . ASP A 1 819 ? -35.289 -23.958 53.492 1.00 66.00 819 ASP A O 1
ATOM 5984 N N . GLY A 1 820 ? -35.145 -21.796 52.837 1.00 66.88 820 GLY A N 1
ATOM 5985 C CA . GLY A 1 820 ? -35.636 -21.931 51.472 1.00 66.88 820 GLY A CA 1
ATOM 5986 C C . GLY A 1 820 ? -37.153 -22.077 51.383 1.00 66.88 820 GLY A C 1
ATOM 5987 O O . GLY A 1 820 ? -37.643 -22.715 50.438 1.00 66.88 820 GLY A O 1
ATOM 5988 N N . ASP A 1 821 ? -37.898 -21.586 52.374 1.00 73.56 821 ASP A N 1
ATOM 5989 C CA . ASP A 1 821 ? -39.358 -21.686 52.431 1.00 73.56 821 ASP A CA 1
ATOM 5990 C C . ASP A 1 821 ? -40.103 -20.488 51.799 1.00 73.56 821 ASP A C 1
ATOM 5992 O O . ASP A 1 821 ? -41.324 -20.549 51.581 1.00 73.56 821 ASP A O 1
ATOM 5996 N N . GLY A 1 822 ? -39.357 -19.461 51.391 1.00 67.50 822 GLY A N 1
ATOM 5997 C CA . GLY A 1 822 ? -39.832 -18.233 50.767 1.00 67.50 822 GLY A CA 1
ATOM 5998 C C . GLY A 1 822 ? -40.174 -17.112 51.751 1.00 67.50 822 GLY A C 1
ATOM 5999 O O . GLY A 1 822 ? -40.815 -16.143 51.329 1.00 67.50 822 GLY A O 1
ATOM 6000 N N . ILE A 1 823 ? -39.814 -17.235 53.032 1.00 66.56 823 ILE A N 1
ATOM 6001 C CA . ILE A 1 823 ? -39.951 -16.203 54.065 1.00 66.56 823 ILE A CA 1
ATOM 6002 C C . ILE A 1 823 ? -38.545 -15.803 54.537 1.00 66.56 823 ILE A C 1
ATOM 6004 O O . ILE A 1 823 ? -37.766 -16.637 54.977 1.00 66.56 823 ILE A O 1
ATOM 6008 N N . LEU A 1 824 ? -38.209 -14.514 54.439 1.00 67.25 824 LEU A N 1
ATOM 6009 C CA . LEU A 1 824 ? -36.891 -14.002 54.841 1.00 67.25 824 LEU A CA 1
ATOM 6010 C C . LEU A 1 824 ? -36.708 -14.124 56.363 1.00 67.25 824 LEU A C 1
ATOM 6012 O O . LEU A 1 824 ? -37.687 -13.997 57.104 1.00 67.25 824 LEU A O 1
ATOM 6016 N N . ASN A 1 825 ? -35.474 -14.348 56.829 1.00 67.19 825 ASN A N 1
ATOM 6017 C CA . ASN A 1 825 ? -35.167 -14.689 58.224 1.00 67.19 825 ASN A CA 1
ATOM 6018 C C . ASN A 1 825 ? -35.766 -13.697 59.243 1.00 67.19 825 ASN A C 1
ATOM 6020 O O . ASN A 1 825 ? -36.190 -14.125 60.317 1.00 67.19 825 ASN A O 1
ATOM 6024 N N . TYR A 1 826 ? -35.834 -12.398 58.924 1.00 66.31 826 TYR A N 1
ATOM 6025 C CA . TYR A 1 826 ? -36.446 -11.384 59.797 1.00 66.31 826 TYR A CA 1
ATOM 6026 C C . TYR A 1 826 ? -37.969 -11.563 59.971 1.00 66.31 826 TYR A C 1
ATOM 6028 O O . TYR A 1 826 ? -38.522 -11.399 61.059 1.00 66.31 826 TYR A O 1
ATOM 6036 N N . GLN A 1 827 ? -38.663 -12.043 58.934 1.00 65.56 827 GLN A N 1
ATOM 6037 C CA . GLN A 1 827 ? -40.102 -12.346 58.972 1.00 65.56 827 GLN A CA 1
ATOM 6038 C C . GLN A 1 827 ? -40.405 -13.791 59.387 1.00 65.56 827 GLN A C 1
ATOM 6040 O O . GLN A 1 827 ? -41.572 -14.147 59.625 1.00 65.56 827 GLN A O 1
ATOM 6045 N N . ASP A 1 828 ? -39.379 -14.635 59.468 1.00 63.84 828 ASP A N 1
ATOM 6046 C CA . ASP A 1 828 ? -39.526 -16.060 59.691 1.00 63.84 828 ASP A CA 1
ATOM 6047 C C . ASP A 1 828 ? -39.582 -16.408 61.188 1.00 63.84 828 ASP A C 1
ATOM 6049 O O . ASP A 1 828 ? -38.609 -16.485 61.939 1.00 63.84 828 ASP A O 1
ATOM 6053 N N . SER A 1 829 ? -40.807 -16.679 61.635 1.00 65.69 829 SER A N 1
ATOM 6054 C CA . SER A 1 829 ? -41.099 -17.068 63.013 1.00 65.69 829 SER A CA 1
ATOM 6055 C C . SER A 1 829 ? -40.608 -18.465 63.413 1.00 65.69 829 SER A C 1
ATOM 6057 O O . SER A 1 829 ? -40.695 -18.808 64.604 1.00 65.69 829 SER A O 1
ATOM 6059 N N . ASP A 1 830 ? -40.184 -19.296 62.457 1.00 62.91 830 ASP A N 1
ATOM 6060 C CA . ASP A 1 830 ? -39.676 -20.641 62.712 1.00 62.91 830 ASP A CA 1
ATOM 6061 C C . ASP A 1 830 ? -38.194 -20.862 62.361 1.00 62.91 830 ASP A C 1
ATOM 6063 O O . ASP A 1 830 ? -37.646 -21.909 62.760 1.00 62.91 830 ASP A O 1
ATOM 6067 N N . PHE A 1 831 ? -37.515 -19.810 61.883 1.00 56.69 831 PHE A N 1
ATOM 6068 C CA . PHE A 1 831 ? -36.065 -19.652 61.932 1.00 56.69 831 PHE A CA 1
ATOM 6069 C C . PHE A 1 831 ? -35.552 -20.019 63.342 1.00 56.69 831 PHE A C 1
ATOM 6071 O O . PHE A 1 831 ? -35.947 -19.462 64.372 1.00 56.69 831 PHE A O 1
ATOM 6078 N N . CYS A 1 832 ? -34.701 -21.052 63.412 1.00 51.00 832 CYS A N 1
ATOM 6079 C CA . CYS A 1 832 ? -34.208 -21.728 64.631 1.00 51.00 832 CYS A CA 1
ATOM 6080 C C . CYS A 1 832 ? -35.146 -22.708 65.374 1.00 51.00 832 CYS A C 1
ATOM 6082 O O . CYS A 1 832 ? -34.884 -23.065 66.531 1.00 51.00 832 CYS A O 1
ATOM 6084 N N . SER A 1 833 ? -36.169 -23.273 64.733 1.00 52.62 833 SER A N 1
ATOM 6085 C CA . SER A 1 833 ? -36.937 -24.394 65.309 1.00 52.62 833 SER A CA 1
ATOM 6086 C C . SER A 1 833 ? -36.243 -25.775 65.203 1.00 52.62 833 SER A C 1
ATOM 6088 O O . SER A 1 833 ? -36.788 -26.801 65.639 1.00 52.62 833 SER A O 1
ATOM 6090 N N . LEU A 1 834 ? -34.986 -25.821 64.740 1.00 48.69 834 LEU A N 1
ATOM 6091 C CA . LEU A 1 834 ? -34.157 -27.030 64.695 1.00 48.69 834 LEU A CA 1
ATOM 6092 C C . LEU A 1 834 ? -33.670 -27.456 66.093 1.00 48.69 834 LEU A C 1
ATOM 6094 O O . LEU A 1 834 ? -33.056 -26.703 66.847 1.00 48.69 834 LEU A O 1
ATOM 6098 N N . ASN A 1 835 ? -33.908 -28.722 66.452 1.00 45.53 835 ASN A N 1
ATOM 6099 C CA . ASN A 1 835 ? -33.300 -29.308 67.646 1.00 45.53 835 ASN A CA 1
ATOM 6100 C C . ASN A 1 835 ? -31.803 -29.611 67.421 1.00 45.53 835 ASN A C 1
ATOM 6102 O O . ASN A 1 835 ? -31.328 -29.681 66.291 1.00 45.53 835 ASN A O 1
ATOM 6106 N N . VAL A 1 836 ? -31.084 -29.839 68.527 1.00 42.91 836 VAL A N 1
ATOM 6107 C CA . VAL A 1 836 ? -29.624 -30.063 68.647 1.00 42.91 836 VAL A CA 1
ATOM 6108 C C . VAL A 1 836 ? -28.998 -31.173 67.773 1.00 42.91 836 VAL A C 1
ATOM 6110 O O . VAL A 1 836 ? -27.800 -31.406 67.903 1.00 42.91 836 VAL A O 1
ATOM 6113 N N . ASP A 1 837 ? -29.761 -31.837 66.900 1.00 46.81 837 ASP A N 1
ATOM 6114 C CA . ASP A 1 837 ? -29.295 -32.903 66.003 1.00 46.81 837 ASP A CA 1
ATOM 6115 C C . ASP A 1 837 ? -29.657 -32.689 64.504 1.00 46.81 837 ASP A C 1
ATOM 6117 O O . ASP A 1 837 ? -29.477 -33.613 63.713 1.00 46.81 837 ASP A O 1
ATOM 6121 N N . GLY A 1 838 ? -30.134 -31.507 64.077 1.00 43.78 838 GLY A N 1
ATOM 6122 C CA . GLY A 1 838 ? -30.160 -31.100 62.654 1.00 43.78 838 GLY A CA 1
ATOM 6123 C C . GLY A 1 838 ? -30.995 -31.972 61.697 1.00 43.78 838 GLY A C 1
ATOM 6124 O O . GLY A 1 838 ? -30.472 -32.475 60.704 1.00 43.78 838 GLY A O 1
ATOM 6125 N N . GLY A 1 839 ? -32.293 -32.161 61.965 1.00 36.88 839 GLY A N 1
ATOM 6126 C CA . GLY A 1 839 ? -33.196 -32.877 61.052 1.00 36.88 839 GLY A CA 1
ATOM 6127 C C . GLY A 1 839 ? -34.572 -32.223 60.886 1.00 36.88 839 GLY A C 1
ATOM 6128 O O . GLY A 1 839 ? -35.277 -32.030 61.875 1.00 36.88 839 GLY A O 1
ATOM 6129 N N . LEU A 1 840 ? -34.947 -31.965 59.625 1.00 44.91 840 LEU A N 1
ATOM 6130 C CA . LEU A 1 840 ? -36.248 -31.470 59.145 1.00 44.91 840 LEU A CA 1
ATOM 6131 C C . LEU A 1 840 ? -37.423 -32.372 59.573 1.00 44.91 840 LEU A C 1
ATOM 6133 O O . LEU A 1 840 ? -37.393 -33.594 59.384 1.00 44.91 840 LEU A O 1
ATOM 6137 N N . PHE A 1 841 ? -38.504 -31.777 60.087 1.00 42.38 841 PHE A N 1
ATOM 6138 C CA . PHE A 1 841 ? -39.785 -32.470 60.262 1.00 42.38 841 PHE A CA 1
ATOM 6139 C C . PHE A 1 841 ? -40.538 -32.541 58.925 1.00 42.38 841 PHE A C 1
ATOM 6141 O O . PHE A 1 841 ? -41.341 -31.676 58.603 1.00 42.38 841 PHE A O 1
ATOM 6148 N N . GLY A 1 842 ? -40.336 -33.620 58.169 1.00 39.12 842 GLY A N 1
ATOM 6149 C CA . GLY A 1 842 ? -41.276 -34.037 57.126 1.00 39.12 842 GLY A CA 1
ATOM 6150 C C . GLY A 1 842 ? -42.422 -34.874 57.707 1.00 39.12 842 GLY A C 1
ATOM 6151 O O . GLY A 1 842 ? -42.191 -35.765 58.530 1.00 39.12 842 GLY A O 1
ATOM 6152 N N . SER A 1 843 ? -43.650 -34.584 57.269 1.00 34.75 843 SER A N 1
ATOM 6153 C CA . SER A 1 843 ? -44.866 -35.396 57.462 1.00 34.75 843 SER A CA 1
ATOM 6154 C C . SER A 1 843 ? -44.720 -36.854 57.033 1.00 34.75 843 SER A C 1
ATOM 6156 O O . SER A 1 843 ? -44.113 -37.066 55.957 1.00 34.75 843 SER A O 1
#

InterPro domains:
  IPR018247 EF-Hand 1, calcium-binding site [PS00018] (227-239)
  IPR018247 EF-Hand 1, calcium-binding site [PS00018] (621-633)
  IPR028974 TSP type-3 repeat [G3DSA:4.10.1080.10] (251-348)
  IPR028974 TSP type-3 repeat [G3DSA:4.10.1080.10] (741-838)

Sequence (843 aa):
MGNGVAVSENTNVSVTVTTFRGRTNLPMYDAEFNVDGLSIEAIAPAFSTQSLYWDDSGLVAFGSCIDESDNSGNNITVGSYQRVDLLDPLLGPTHGWNGSNPDQNVPAAPGALGTDTVLLCDDYGNDRVINTWFYGYVQESNPVSLRLPSCDKDGDGIDDSVDIDDDNDGIADVDELFGVSGGDPLGDDDGDGLFNYFDPTTGPGDDGPANPNFVDANDDGVSDQYDVDGDGVIDQFDLDSDGDGIPDNNEAQGTQDFTAQGGLTDSDNDGLVNTYDNGTTGLVPVDTDSDGVPDYKDTDSDSDGVTDTVEAGVSLSNSDSDNDGLDDAVDSTSDDYLDPDGTINNTSGLPDADGDVNGGGDVDFRDTESSTDSDGDGIFDEADLDDDNDGILDSVECFETPVTVGPINSGNASFDFTGNGGSNNADLNFVTINGVQYSQFLVPDAYAESFASNSDQVVFENFNGISGSGTGGASGNNISNPNWNNIILNAFRSNNFNHFQELTGSVLNSDFYTLTYDVPIPVSGESFILVSERNLNNGFNLEAFDANGVLIGSLDVLTSDYIGTGINTSIGQEIGIALYPLSQFATAGSVIKSITVSPSINGDGGDGKVFIVTEVFTCKDSDGDGVIDSLDLDSDNDGIYDAVEAGHDQVNANGQLTGPVGVDGVPDSVQNTGDGGDSGLVNYTLANSDSLDNPDYLDTDSDNDGCSDANEAYNDQNADGGDAGQYGADPATVNPANGLVVASSYAATTPVDIDGNGTLDYREDGPDVNNDGIADACMPPIDTDGDGVFDNLDIDDDNDGILDTVESQGLGDPSVDSDGDGILNYQDSDFCSLNVDGGLFGS

Radius of gyration: 46.22 Å; chains: 1; bounding box: 94×83×163 Å

pLDDT: mean 73.68, std 20.01, range [26.44, 97.94]

Secondary structure (DSSP, 8-state):
--SS-PPPTT--B--EE------EEEEE---S--TT---------SSTT-------TT---------TT-------------------TTS--------------------------S---------EEEEE-PPP--EEPPPB------S-SSSSSS-GGG-SSTTSSSS-HHHHTTT--SS-TTS-SSSSSS-GGG--TT-SSTTS---TT---SSSSSS-TTS-SS-SSS-GGG-SSTTSSSS-HHHHTS-SSS---------SS-SSS-TTT-SSS-------SS-SSS-GGG-TTTT-SSS-HHHHTT----S--SSSSS--TTT--S--TTS-TTTT-S-GGGS--SS-GGGTT---GGG-SS----SSSSSS-TTT-SSTT-SSS-HHHHT-PPP---SSP-TTTEEEEEES--BTS--EEEEEEETTEEE-EEE--SEEEEE-S--SSSSEEEEETTEE--STTSTT--TTT-TTHHHHHHHHHH-SBTTEEEEE-TTB-TT-EEEEEEEEEEE--TT-EEEEEEETT---EEEEEE-TT--EEEEEEE-TTTPEEEEEEBTTSPEEEEEEEEHHHHB-TT-EEEEEEEEESSSBS---B-EEEEEPSP----SSSSSS-GGG-TTTT-SSS-HHHHSS----BSSSSBPS-B-TT-SBTTTB-TTSSS--S-BSS----SSSSSS-GGG-TTTT-SSS-HHHHHHT-TTTTTTSSSSSSSSSP-B-TTT--BTT----SS-S--SS-SSS-GGGS----SS-SSS-TTSSPPP-SSSSSS-TTT-SSTT-SSS-HHHHSTTSS-SSS-SSSSSS-TTT-TTTT---TT------

Organism: Nonlabens ulvanivorans (NCBI:txid906888)

Foldseek 3Di:
DDPPDDDDAPDFDWDWDFDDWDFDWDWDDPPDPDPVPDDDPDDDDPDDDDDDDDDPVPDDDDDDPDDPDDDDDDDDDDDDDDDPDPPDPPDDDPDDDDDDDDDDDDDDDDDDDDDDDDDDDDPDDDIDIDRDGDDTDTDTDDRDRPCPDQLQQCVLPAGVVQAQQNQQLQAGQVNLLFPFPDDRQQDDPFPQPDGNQQQAQDDDDPRTRGDPRADDPVPPRGGCSQQLCNPRDGSSQAQQRVLLQFGQSAQQDAQQPRDFSPFSDDDPRRNHRPSQDPPPGTGRFDQLCQPRQGRSNAQQSQPLPDGLSVQLVFDAPPDDQQPRNHGVSQAPDNRRRGGSRHNVSHQNVGAAPLNQSVLPDGGRSRDNDNFDQLCPQNHGPVQAQQSNQLQDGLLQQQFDDDPDFDFADPVFKAWDFDDQAQLDFTFTQWMGGNNDTWRDWDAFPWKDWDFPDPDQQFKWWFASNQILRDPDGPQHGQNPDPCNGVSQSVLRRGSTQRGWIFGFFQTFQVIKMKGFHLQWARLHDQKKKKWKFWQLDWKKKKFFAFPVRDTFFIDIGHSVQWDFNNRHHNVRTTMTMTMGGVCNGGPRGDTGRMMMMGTPGRTRRGITYMIMTDHPRDAPQLLPQQAGSSQAQQSQQLQEGQSVQQPLPADDDSSHGDARADSNNHHLSQDDPPRPNSRSDGPDGFDQLCPPDDGRSSFQQSNQLQAGLSCQLAVHLCLAVPPRGHGDDPPAHADNSRNHRPPHPNPPSRFDDPPPPPDGRSSDNAPPVLPPSHHCSSVVQDQLCPPPQGLSRDQCSNPPPDGQCVQLVVVDRQQPDPPPPPAGSSRDPCNPVDDPPDDDDDD